Protein AF-0000000083313911 (afdb_homodimer)

Organism: NCBI:txid1204385

InterPro domains:
  IPR011063 tRNA(Ile)-lysidine/2-thiocytidine synthase, N-terminal [PF01171] (35-231)
  IPR012094 tRNA(Ile)-lysidine synthase [MF_01161] (22-345)
  IPR012094 tRNA(Ile)-lysidine synthase [PTHR43033] (24-302)
  IPR012795 tRNA(Ile)-lysidine synthase, N-terminal [TIGR02432] (35-234)
  IPR012795 tRNA(Ile)-lysidine synthase, N-terminal [cd01992] (34-234)
  IPR012796 Lysidine-tRNA(Ile) synthetase, C-terminal [PF11734] (441-512)
  IPR012796 Lysidine-tRNA(Ile) synthetase, C-terminal [SM00977] (435-512)
  IPR012796 Lysidine-tRNA(Ile) synthetase, C-terminal [TIGR02433] (443-479)
  IPR014729 Rossmann-like alpha/beta/alpha sandwich fold [G3DSA:3.40.50.620] (19-241)
  IPR015262 tRNA(Ile)-lysidine synthase, substrate-binding domain [PF09179] (284-336)

pLDDT: mean 88.14, std 10.09, range [43.25, 98.44]

Nearest PDB structures (foldseek):
  3a2k-assembly2_B  TM=6.409E-01  e=1.489E-32  Geobacillus kaustophilus
  2e89-assembly2_C  TM=8.803E-01  e=3.830E-22  Aquifex aeolicus
  1ni5-assembly1_A-2  TM=6.497E-01  e=3.803E-25  Escherichia coli
  6scy-assembly1_A  TM=7.761E-01  e=9.875E-11  Methanococcus maripaludis S2
  6scy-assembly1_B  TM=7.491E-01  e=1.659E-10  Methanococcus maripaludis S2

Solvent-accessible surface area (backbone atoms only — not comparable to full-atom values): 55557 Å² total; per-residue (Å²): 124,85,82,64,55,79,49,33,41,64,51,52,51,49,40,53,49,42,41,71,73,63,50,62,62,70,79,52,53,100,82,37,39,56,34,30,31,48,35,74,29,29,57,51,22,45,44,43,54,51,55,50,59,75,41,16,73,83,56,35,47,45,62,32,39,34,34,73,34,71,60,81,48,90,66,36,61,58,36,54,51,49,43,50,50,53,30,54,76,70,70,34,56,71,47,75,49,74,49,54,71,70,76,61,58,86,49,94,73,39,61,70,54,47,53,50,51,52,46,42,45,51,51,49,52,51,23,55,70,71,32,57,90,94,54,71,24,28,38,36,42,45,48,24,17,54,52,34,24,50,41,24,51,54,27,45,65,70,40,37,53,56,60,45,34,13,39,70,66,54,61,41,70,43,68,81,59,68,70,81,51,85,85,55,80,66,40,33,31,25,25,66,36,41,84,38,48,64,67,48,51,51,35,27,30,60,60,71,66,55,82,60,47,84,65,76,70,69,70,42,60,88,39,67,67,33,35,39,62,71,48,49,48,57,56,47,31,75,78,26,80,58,36,48,64,30,38,30,50,32,16,50,54,31,33,45,44,31,53,54,49,50,54,51,19,50,52,50,36,62,71,33,46,74,45,80,39,84,59,42,32,41,26,32,34,37,63,64,45,70,71,43,57,69,55,51,40,51,39,26,53,52,51,50,39,47,55,40,64,47,65,65,88,72,58,44,69,63,56,55,48,49,54,51,53,47,44,73,74,46,69,57,59,44,68,77,38,86,66,51,97,63,30,22,36,31,35,40,46,62,49,100,88,40,70,30,30,34,16,40,19,31,68,77,44,68,67,58,86,66,95,55,82,59,46,49,54,65,48,48,72,73,56,45,58,42,74,48,47,79,65,35,69,36,78,48,79,87,46,29,30,38,37,28,43,71,44,51,49,88,69,58,58,91,60,73,79,53,80,84,53,50,50,49,47,72,32,20,37,86,67,50,86,43,44,23,42,32,48,66,57,92,85,42,53,34,22,43,58,90,55,83,61,46,72,41,44,50,69,59,48,36,58,73,67,65,52,57,74,85,50,49,66,23,32,47,26,34,24,31,55,88,75,69,36,55,44,29,42,66,56,76,44,44,20,42,82,30,45,75,54,96,80,46,58,38,31,29,37,38,35,65,42,78,50,130,124,86,84,63,54,78,49,33,42,63,51,52,51,48,40,53,50,42,39,71,74,64,51,63,64,70,79,54,51,100,83,37,41,54,35,29,32,48,37,72,29,29,57,52,22,46,43,44,54,51,55,48,58,75,42,18,75,83,56,35,45,47,63,33,38,35,33,73,34,72,60,82,47,91,65,37,62,57,36,53,52,50,43,49,50,54,28,54,74,70,70,34,58,70,46,74,50,75,47,54,73,70,76,61,57,86,49,94,73,38,64,68,55,48,50,50,50,52,47,41,46,51,52,50,52,50,24,56,70,70,34,57,88,96,53,70,24,30,37,36,40,47,49,24,18,55,52,34,25,49,43,24,50,52,26,44,63,71,41,38,53,56,60,45,34,12,39,71,65,55,61,42,68,43,68,80,58,68,69,81,49,85,86,54,80,64,42,33,31,25,26,69,37,41,84,38,47,67,68,47,51,51,36,28,32,59,61,71,68,56,83,63,47,82,64,77,71,70,73,43,61,87,38,67,66,33,37,39,62,71,48,47,48,58,56,46,30,76,77,28,79,58,37,48,62,31,38,30,49,32,16,50,53,30,33,45,44,31,53,53,48,48,54,51,18,51,52,49,36,62,72,35,46,75,44,80,39,86,58,42,33,40,26,32,35,37,62,63,45,70,70,44,57,69,55,50,41,51,38,25,53,51,52,49,38,48,58,41,65,46,64,66,89,74,58,46,71,64,57,54,48,48,52,51,54,47,45,73,74,45,70,57,59,44,69,76,37,85,69,51,97,62,29,22,36,33,36,39,46,62,49,99,88,39,70,29,32,34,17,42,18,34,67,78,48,68,68,57,87,67,93,55,85,59,46,50,55,66,47,48,72,74,58,47,59,43,76,48,46,78,64,37,69,36,77,48,76,87,46,30,31,40,37,27,43,70,44,52,48,86,69,56,58,90,60,72,78,53,82,84,53,50,51,48,47,71,32,20,36,88,67,52,90,44,45,23,41,31,47,66,58,93,84,41,51,35,21,43,58,91,55,83,60,46,72,42,45,52,70,59,50,36,59,74,68,65,54,56,74,85,51,48,68,23,32,46,26,34,23,31,57,89,74,67,36,54,44,27,42,66,56,74,45,44,20,43,82,30,46,74,55,96,83,48,57,38,31,29,37,41,34,63,42,79,50,130

Radius of gyration: 39.08 Å; Cα contacts (8 Å, |Δi|>4): 1798; chains: 2; bounding box: 80×120×104 Å

Structure (mmCIF, N/CA/C/O backbone):
data_AF-0000000083313911-model_v1
#
loop_
_entity.id
_entity.type
_entity.pdbx_description
1 polymer 'tRNA(Ile)-lysidine synthase'
#
loop_
_atom_site.group_PDB
_atom_site.id
_atom_site.type_symbol
_atom_site.label_atom_id
_atom_site.label_alt_id
_atom_site.label_comp_id
_atom_site.label_asym_id
_atom_site.label_entity_id
_atom_site.label_seq_id
_atom_site.pdbx_PDB_ins_code
_atom_site.Cartn_x
_atom_site.Cartn_y
_atom_site.Cartn_z
_atom_site.occupancy
_atom_site.B_iso_or_equiv
_atom_site.auth_seq_id
_atom_site.auth_comp_id
_atom_site.auth_asym_id
_atom_site.auth_atom_id
_atom_site.pdbx_PDB_model_num
ATOM 1 N N . MET A 1 1 ? 41.875 -0.382 -4.109 1 43.34 1 MET A N 1
ATOM 2 C CA . MET A 1 1 ? 40.562 -0.05 -4.699 1 43.34 1 MET A CA 1
ATOM 3 C C . MET A 1 1 ? 40.719 0.428 -6.137 1 43.34 1 MET A C 1
ATOM 5 O O . MET A 1 1 ? 41.5 1.35 -6.406 1 43.34 1 MET A O 1
ATOM 9 N N . ALA A 1 2 ? 40.531 -0.496 -6.988 1 53.94 2 ALA A N 1
ATOM 10 C CA . ALA A 1 2 ? 40.844 -0.198 -8.391 1 53.94 2 ALA A CA 1
ATOM 11 C C . ALA A 1 2 ? 40.406 1.225 -8.742 1 53.94 2 ALA A C 1
ATOM 13 O O . ALA A 1 2 ? 39.375 1.698 -8.305 1 53.94 2 ALA A O 1
ATOM 14 N N . THR A 1 3 ? 41.188 1.995 -9.086 1 76.62 3 THR A N 1
ATOM 15 C CA . THR A 1 3 ? 40.969 3.352 -9.562 1 76.62 3 THR A CA 1
ATOM 16 C C . THR A 1 3 ? 40.094 3.334 -10.828 1 76.62 3 THR A C 1
ATOM 18 O O . THR A 1 3 ? 40.531 2.803 -11.859 1 76.62 3 THR A O 1
ATOM 21 N N . TRP A 1 4 ? 38.844 3.443 -10.773 1 84.62 4 TRP A N 1
ATOM 22 C CA . TRP A 1 4 ? 37.938 3.439 -11.922 1 84.62 4 TRP A CA 1
ATOM 23 C C . TRP A 1 4 ? 37.969 4.797 -12.625 1 84.62 4 TRP A C 1
ATOM 25 O O . TRP A 1 4 ? 38.125 5.832 -11.977 1 84.62 4 TRP A O 1
ATOM 35 N N . PRO A 1 5 ? 37.906 4.766 -13.914 1 90.56 5 PRO A N 1
ATOM 36 C CA . PRO A 1 5 ? 37.781 6.039 -14.633 1 90.56 5 PRO A CA 1
ATOM 37 C C . PRO A 1 5 ? 36.562 6.863 -14.18 1 90.56 5 PRO A C 1
ATOM 39 O O . PRO A 1 5 ? 35.594 6.305 -13.695 1 90.56 5 PRO A O 1
ATOM 42 N N . PRO A 1 6 ? 36.688 8.141 -14.312 1 88.38 6 PRO A N 1
ATOM 43 C CA . PRO A 1 6 ? 35.656 9.047 -13.812 1 88.38 6 PRO A CA 1
ATOM 44 C C . PRO A 1 6 ? 34.25 8.703 -14.352 1 88.38 6 PRO A C 1
ATOM 46 O O . PRO A 1 6 ? 33.281 8.766 -13.609 1 88.38 6 PRO A O 1
ATOM 49 N N . GLY A 1 7 ? 34.188 8.281 -15.625 1 88.88 7 GLY A N 1
ATOM 50 C CA . GLY A 1 7 ? 32.906 7.973 -16.234 1 88.88 7 GLY A CA 1
ATOM 51 C C . GLY A 1 7 ? 32.281 6.703 -15.695 1 88.88 7 GLY A C 1
ATOM 52 O O . GLY A 1 7 ? 31.062 6.496 -15.828 1 88.88 7 GLY A O 1
ATOM 53 N N . ALA A 1 8 ? 33.062 5.914 -14.977 1 92.38 8 ALA A N 1
ATOM 54 C CA . ALA A 1 8 ? 32.562 4.621 -14.492 1 92.38 8 ALA A CA 1
ATOM 55 C C . ALA A 1 8 ? 32.25 4.676 -13.008 1 92.38 8 ALA A C 1
ATOM 57 O O . ALA A 1 8 ? 31.531 3.809 -12.492 1 92.38 8 ALA A O 1
ATOM 58 N N . ARG A 1 9 ? 32.625 5.711 -12.344 1 92.81 9 ARG A N 1
ATOM 59 C CA . ARG A 1 9 ? 32.562 5.781 -10.891 1 92.81 9 ARG A CA 1
ATOM 60 C C . ARG A 1 9 ? 31.109 5.84 -10.414 1 92.81 9 ARG A C 1
ATOM 62 O O . ARG A 1 9 ? 30.734 5.156 -9.461 1 92.81 9 ARG A O 1
ATOM 69 N N . PRO A 1 10 ? 30.297 6.605 -11.156 1 93.25 10 PRO A N 1
ATOM 70 C CA . PRO A 1 10 ? 28.922 6.688 -10.664 1 93.25 10 PRO A CA 1
ATOM 71 C C . PRO A 1 10 ? 28.203 5.344 -10.711 1 93.25 10 PRO A C 1
ATOM 73 O O . PRO A 1 10 ? 27.453 5.004 -9.781 1 93.25 10 PRO A O 1
ATOM 76 N N . LEU A 1 11 ? 28.391 4.645 -11.727 1 95.94 11 LEU A N 1
ATOM 77 C CA . LEU A 1 11 ? 27.719 3.354 -11.859 1 95.94 11 LEU A CA 1
ATOM 78 C C . LEU A 1 11 ? 28.234 2.369 -10.812 1 95.94 11 LEU A C 1
ATOM 80 O O . LEU A 1 11 ? 27.453 1.643 -10.195 1 95.94 11 LEU A O 1
ATOM 84 N N . ILE A 1 12 ? 29.516 2.322 -10.57 1 95.31 12 ILE A N 1
ATOM 85 C CA . ILE A 1 12 ? 30.094 1.415 -9.586 1 95.31 12 ILE A CA 1
ATOM 86 C C . ILE A 1 12 ? 29.609 1.777 -8.188 1 95.31 12 ILE A C 1
ATOM 88 O O . ILE A 1 12 ? 29.281 0.895 -7.391 1 95.31 12 ILE A O 1
ATOM 92 N N . ALA A 1 13 ? 29.547 3.074 -7.977 1 93.94 13 ALA A N 1
ATOM 93 C CA . ALA A 1 13 ? 29.016 3.533 -6.691 1 93.94 13 ALA A CA 1
ATOM 94 C C . ALA A 1 13 ? 27.578 3.082 -6.488 1 93.94 13 ALA A C 1
ATOM 96 O O . ALA A 1 13 ? 27.203 2.666 -5.395 1 93.94 13 ALA A O 1
ATOM 97 N N . ALA A 1 14 ? 26.812 3.213 -7.531 1 94.38 14 ALA A N 1
ATOM 98 C CA . ALA A 1 14 ? 25.422 2.791 -7.469 1 94.38 14 ALA A CA 1
ATOM 99 C C . ALA A 1 14 ? 25.312 1.287 -7.227 1 94.38 14 ALA A C 1
ATOM 101 O O . ALA A 1 14 ? 24.422 0.831 -6.508 1 94.38 14 ALA A O 1
ATOM 102 N N . LEU A 1 15 ? 26.156 0.571 -7.832 1 94.88 15 LEU A N 1
ATOM 103 C CA . LEU A 1 15 ? 26.203 -0.877 -7.656 1 94.88 15 LEU A CA 1
ATOM 104 C C . LEU A 1 15 ? 26.531 -1.244 -6.215 1 94.88 15 LEU A C 1
ATOM 106 O O . LEU A 1 15 ? 25.906 -2.133 -5.637 1 94.88 15 LEU A O 1
ATOM 110 N N . MET A 1 16 ? 27.453 -0.564 -5.668 1 93.19 16 MET A N 1
ATOM 111 C CA . MET A 1 16 ? 27.859 -0.804 -4.285 1 93.19 16 MET A CA 1
ATOM 112 C C . MET A 1 16 ? 26.719 -0.462 -3.324 1 93.19 16 MET A C 1
ATOM 114 O O . MET A 1 16 ? 26.469 -1.2 -2.371 1 93.19 16 MET A O 1
ATOM 118 N N . ASP A 1 17 ? 26.125 0.621 -3.627 1 90.5 17 ASP A N 1
ATOM 119 C CA . ASP A 1 17 ? 24.984 1.036 -2.805 1 90.5 17 ASP A CA 1
ATOM 120 C C . ASP A 1 17 ? 23.859 0.007 -2.861 1 90.5 17 ASP A C 1
ATOM 122 O O . ASP A 1 17 ? 23.25 -0.309 -1.838 1 90.5 17 ASP A O 1
ATOM 126 N N . ALA A 1 18 ? 23.578 -0.503 -4.012 1 92.44 18 ALA A N 1
ATOM 127 C CA . ALA A 1 18 ? 22.531 -1.498 -4.188 1 92.44 18 ALA A CA 1
ATOM 128 C C . ALA A 1 18 ? 22.844 -2.775 -3.416 1 92.44 18 ALA A C 1
ATOM 130 O O . ALA A 1 18 ? 21.953 -3.381 -2.816 1 92.44 18 ALA A O 1
ATOM 131 N N . GLN A 1 19 ? 24.109 -3.215 -3.443 1 92.31 19 GLN A N 1
ATOM 132 C CA . GLN A 1 19 ? 24.531 -4.395 -2.695 1 92.31 19 GLN A CA 1
ATOM 133 C C . GLN A 1 19 ? 24.312 -4.203 -1.196 1 92.31 19 GLN A C 1
ATOM 135 O O . GLN A 1 19 ? 23.844 -5.109 -0.51 1 92.31 19 GLN A O 1
ATOM 140 N N . THR A 1 20 ? 24.594 -3.059 -0.752 1 85.31 20 THR A N 1
ATOM 141 C CA . THR A 1 20 ? 24.484 -2.758 0.67 1 85.31 20 THR A CA 1
ATOM 142 C C . THR A 1 20 ? 23.016 -2.693 1.087 1 85.31 20 THR A C 1
ATOM 144 O O . THR A 1 20 ? 22.625 -3.24 2.125 1 85.31 20 THR A O 1
ATOM 147 N N . ARG A 1 21 ? 22.234 -2.135 0.284 1 82 21 ARG A N 1
ATOM 148 C CA . ARG A 1 21 ? 20.859 -1.842 0.643 1 82 21 ARG A CA 1
ATOM 149 C C . ARG A 1 21 ? 19.969 -3.064 0.447 1 82 21 ARG A C 1
ATOM 151 O O . ARG A 1 21 ? 19.031 -3.289 1.216 1 82 21 ARG A O 1
ATOM 158 N N . PHE A 1 22 ? 20.266 -3.822 -0.617 1 86.69 22 PHE A N 1
ATOM 159 C CA . PHE A 1 22 ? 19.297 -4.848 -0.994 1 86.69 22 PHE A CA 1
ATOM 160 C C . PHE A 1 22 ? 19.922 -6.238 -0.891 1 86.69 22 PHE A C 1
ATOM 162 O O . PHE A 1 22 ? 19.234 -7.238 -1.117 1 86.69 22 PHE A O 1
ATOM 169 N N . GLN A 1 23 ? 21.156 -6.363 -0.536 1 87.19 23 GLN A N 1
ATOM 170 C CA . GLN A 1 23 ? 21.828 -7.652 -0.415 1 87.19 23 GLN A CA 1
ATOM 171 C C . GLN A 1 23 ? 21.625 -8.5 -1.668 1 87.19 23 GLN A C 1
ATOM 173 O O . GLN A 1 23 ? 21.141 -9.633 -1.587 1 87.19 23 GLN A O 1
ATOM 178 N N . LEU A 1 24 ? 22.031 -8.023 -2.744 1 91.56 24 LEU A N 1
ATOM 179 C CA . LEU A 1 24 ? 21.859 -8.633 -4.055 1 91.56 24 LEU A CA 1
ATOM 180 C C . LEU A 1 24 ? 22.469 -10.031 -4.082 1 91.56 24 LEU A C 1
ATOM 182 O O . LEU A 1 24 ? 21.844 -10.977 -4.586 1 91.56 24 LEU A O 1
ATOM 186 N N . PHE A 1 25 ? 23.656 -10.07 -3.525 1 90.75 25 PHE A N 1
ATOM 187 C CA . PHE A 1 25 ? 24.391 -11.328 -3.48 1 90.75 25 PHE A CA 1
ATOM 188 C C . PHE A 1 25 ? 24.719 -11.719 -2.041 1 90.75 25 PHE A C 1
ATOM 190 O O . PHE A 1 25 ? 25.172 -10.883 -1.255 1 90.75 25 PHE A O 1
ATOM 197 N N . PRO A 1 26 ? 24.266 -12.891 -1.688 1 76.81 26 PRO A N 1
ATOM 198 C CA . PRO A 1 26 ? 24.516 -13.297 -0.306 1 76.81 26 PRO A CA 1
ATOM 199 C C . PRO A 1 26 ? 26 -13.227 0.068 1 76.81 26 PRO A C 1
ATOM 201 O O . PRO A 1 26 ? 26.859 -13.32 -0.805 1 76.81 26 PRO A O 1
ATOM 204 N N . ALA A 1 27 ? 26.188 -12.727 1.389 1 65.56 27 ALA A N 1
ATOM 205 C CA . ALA A 1 27 ? 27.547 -12.625 1.923 1 65.56 27 ALA A CA 1
ATOM 206 C C . ALA A 1 27 ? 28.297 -13.945 1.789 1 65.56 27 ALA A C 1
ATOM 208 O O . ALA A 1 27 ? 27.688 -15.016 1.864 1 65.56 27 ALA A O 1
ATOM 209 N N . ALA A 1 28 ? 29.328 -13.898 1.095 1 56.28 28 ALA A N 1
ATOM 210 C CA . ALA A 1 28 ? 30.234 -14.984 0.706 1 56.28 28 ALA A CA 1
ATOM 211 C C . ALA A 1 28 ? 30.406 -15.984 1.842 1 56.28 28 ALA A C 1
ATOM 213 O O . ALA A 1 28 ? 30.641 -15.602 2.99 1 56.28 28 ALA A O 1
ATOM 214 N N . THR A 1 29 ? 29.781 -17.125 1.713 1 58.31 29 THR A N 1
ATOM 215 C CA . THR A 1 29 ? 30.391 -18.25 2.41 1 58.31 29 THR A CA 1
ATOM 216 C C . THR A 1 29 ? 31.859 -18.422 1.99 1 58.31 29 THR A C 1
ATOM 218 O O . THR A 1 29 ? 32.312 -17.75 1.069 1 58.31 29 THR A O 1
ATOM 221 N N . SER A 1 30 ? 32.594 -19.062 2.709 1 63.84 30 SER A N 1
ATOM 222 C CA . SER A 1 30 ? 34 -19.359 2.422 1 63.84 30 SER A CA 1
ATOM 223 C C . SER A 1 30 ? 34.188 -19.719 0.954 1 63.84 30 SER A C 1
ATOM 225 O O . SER A 1 30 ? 35.25 -19.469 0.386 1 63.84 30 SER A O 1
ATOM 227 N N . ALA A 1 31 ? 33.125 -20.141 0.272 1 72.69 31 ALA A N 1
ATOM 228 C CA . ALA A 1 31 ? 33.312 -20.656 -1.079 1 72.69 31 ALA A CA 1
ATOM 229 C C . ALA A 1 31 ? 32.875 -19.641 -2.127 1 72.69 31 ALA A C 1
ATOM 231 O O . ALA A 1 31 ? 33.062 -19.844 -3.324 1 72.69 31 ALA A O 1
ATOM 232 N N . GLY A 1 32 ? 32.406 -18.5 -1.778 1 86.62 32 GLY A N 1
ATOM 233 C CA . GLY A 1 32 ? 31.969 -17.5 -2.729 1 86.62 32 GLY A CA 1
ATOM 234 C C . GLY A 1 32 ? 30.594 -17.781 -3.291 1 86.62 32 GLY A C 1
ATOM 235 O O . GLY A 1 32 ? 29.938 -18.75 -2.891 1 86.62 32 GLY A O 1
ATOM 236 N N . THR A 1 33 ? 30.078 -16.953 -4.195 1 91.75 33 THR A N 1
ATOM 237 C CA . THR A 1 33 ? 28.75 -17.094 -4.789 1 91.75 33 THR A CA 1
ATOM 238 C C . THR A 1 33 ? 28.859 -17.219 -6.305 1 91.75 33 THR A C 1
ATOM 240 O O . THR A 1 33 ? 29.484 -16.391 -6.961 1 91.75 33 THR A O 1
ATOM 243 N N . THR A 1 34 ? 28.297 -18.297 -6.828 1 94.31 34 THR A N 1
ATOM 244 C CA . THR A 1 34 ? 28.234 -18.469 -8.273 1 94.31 34 THR A CA 1
ATOM 245 C C . THR A 1 34 ? 27.078 -17.656 -8.859 1 94.31 34 THR A C 1
ATOM 247 O O . THR A 1 34 ? 25.938 -17.766 -8.414 1 94.31 34 THR A O 1
ATOM 250 N N . VAL A 1 35 ? 27.438 -16.844 -9.859 1 96.44 35 VAL A N 1
ATOM 251 C CA . VAL A 1 35 ? 26.438 -15.969 -10.453 1 96.44 35 VAL A CA 1
ATOM 252 C C . VAL A 1 35 ? 26.406 -16.172 -11.969 1 96.44 35 VAL A C 1
ATOM 254 O O . VAL A 1 35 ? 27.453 -16.094 -12.625 1 96.44 35 VAL A O 1
ATOM 257 N N . LEU A 1 36 ? 25.234 -16.453 -12.445 1 97.88 36 LEU A N 1
ATOM 258 C CA . LEU A 1 36 ? 25.016 -16.516 -13.891 1 97.88 36 LEU A CA 1
ATOM 259 C C . LEU A 1 36 ? 24.547 -15.164 -14.414 1 97.88 36 LEU A C 1
ATOM 261 O O . LEU A 1 36 ? 23.5 -14.656 -13.992 1 97.88 36 LEU A O 1
ATOM 265 N N . VAL A 1 37 ? 25.266 -14.57 -15.328 1 98.44 37 VAL A N 1
ATOM 266 C CA . VAL A 1 37 ? 24.891 -13.281 -15.891 1 98.44 37 VAL A CA 1
ATOM 267 C C . VAL A 1 37 ? 24.281 -13.477 -17.281 1 98.44 37 VAL A C 1
ATOM 269 O O . VAL A 1 37 ? 24.922 -14.031 -18.172 1 98.44 37 VAL A O 1
ATOM 272 N N . GLY A 1 38 ? 23.016 -13.062 -17.406 1 97.44 38 GLY A N 1
ATOM 273 C CA . GLY A 1 38 ? 22.422 -13.062 -18.734 1 97.44 38 GLY A CA 1
ATOM 274 C C . GLY A 1 38 ? 22.922 -11.938 -19.609 1 97.44 38 GLY A C 1
ATOM 275 O O . GLY A 1 38 ? 22.75 -10.758 -19.281 1 97.44 38 GLY A O 1
ATOM 276 N N . VAL A 1 39 ? 23.516 -12.336 -20.766 1 96.88 39 VAL A N 1
ATOM 277 C CA . VAL A 1 39 ? 24.109 -11.328 -21.641 1 96.88 39 VAL A CA 1
ATOM 278 C C . VAL A 1 39 ? 23.531 -11.461 -23.047 1 96.88 39 VAL A C 1
ATOM 280 O O . VAL A 1 39 ? 23.703 -12.492 -23.703 1 96.88 39 VAL A O 1
ATOM 283 N N . SER A 1 40 ? 22.906 -10.453 -23.5 1 92.5 40 SER A N 1
ATOM 284 C CA . SER A 1 40 ? 22.312 -10.453 -24.844 1 92.5 40 SER A CA 1
ATOM 285 C C . SER A 1 40 ? 23.297 -9.922 -25.875 1 92.5 40 SER A C 1
ATOM 287 O O . SER A 1 40 ? 23.125 -10.156 -27.078 1 92.5 40 SER A O 1
ATOM 289 N N . GLY A 1 41 ? 24.328 -9.227 -25.391 1 93.31 41 GLY A N 1
ATOM 290 C CA . GLY A 1 41 ? 25.25 -8.539 -26.297 1 93.31 41 GLY A CA 1
ATOM 291 C C . GLY A 1 41 ? 24.969 -7.047 -26.406 1 93.31 41 GLY A C 1
ATOM 292 O O . GLY A 1 41 ? 25.812 -6.289 -26.875 1 93.31 41 GLY A O 1
ATOM 293 N N . GLY A 1 42 ? 23.828 -6.68 -25.938 1 94.31 42 GLY A N 1
ATOM 294 C CA . GLY A 1 42 ? 23.484 -5.266 -25.922 1 94.31 42 GLY A CA 1
ATOM 295 C C . GLY A 1 42 ? 24.266 -4.48 -24.875 1 94.31 42 GLY A C 1
ATOM 296 O O . GLY A 1 42 ? 24.906 -5.066 -24 1 94.31 42 GLY A O 1
ATOM 297 N N . GLY A 1 43 ? 24.203 -3.178 -24.969 1 96.06 43 GLY A N 1
ATOM 298 C CA . GLY A 1 43 ? 24.984 -2.293 -24.109 1 96.06 43 GLY A CA 1
ATOM 299 C C . GLY A 1 43 ? 24.703 -2.51 -22.641 1 96.06 43 GLY A C 1
ATOM 300 O O . GLY A 1 43 ? 25.641 -2.508 -21.828 1 96.06 43 GLY A O 1
ATOM 301 N N . ASP A 1 44 ? 23.531 -2.756 -22.266 1 97 44 ASP A N 1
ATOM 302 C CA . ASP A 1 44 ? 23.156 -2.908 -20.859 1 97 44 ASP A CA 1
ATOM 303 C C . ASP A 1 44 ? 23.75 -4.191 -20.281 1 97 44 ASP A C 1
ATOM 305 O O . ASP A 1 44 ? 24.312 -4.176 -19.172 1 97 44 ASP A O 1
ATOM 309 N N . SER A 1 45 ? 23.609 -5.273 -21.016 1 97.56 45 SER A N 1
ATOM 310 C CA . SER A 1 45 ? 24.094 -6.555 -20.516 1 97.56 45 SER A CA 1
ATOM 311 C C . SER A 1 45 ? 25.625 -6.59 -20.484 1 97.56 45 SER A C 1
ATOM 313 O O . SER A 1 45 ? 26.219 -7.168 -19.578 1 97.56 45 SER A O 1
ATOM 315 N N . VAL A 1 46 ? 26.234 -5.965 -21.453 1 98 46 VAL A N 1
ATOM 316 C CA . VAL A 1 46 ? 27.688 -5.879 -21.484 1 98 46 VAL A CA 1
ATOM 317 C C . VAL A 1 46 ? 28.188 -5.066 -20.297 1 98 46 VAL A C 1
ATOM 319 O O . VAL A 1 46 ? 29.172 -5.445 -19.641 1 98 46 VAL A O 1
ATOM 322 N N . CYS A 1 47 ? 27.516 -3.988 -20.094 1 98.12 47 CYS A N 1
ATOM 323 C CA . CYS A 1 47 ? 27.859 -3.141 -18.953 1 98.12 47 CYS A CA 1
ATOM 324 C C . CYS A 1 47 ? 27.75 -3.912 -17.641 1 98.12 47 CYS A C 1
ATOM 326 O O . CYS A 1 47 ? 28.656 -3.861 -16.812 1 98.12 47 CYS A O 1
ATOM 328 N N . LEU A 1 48 ? 26.641 -4.598 -17.469 1 98.38 48 LEU A N 1
ATOM 329 C CA . LEU A 1 48 ? 26.438 -5.363 -16.25 1 98.38 48 LEU A CA 1
ATOM 330 C C . LEU A 1 48 ? 27.547 -6.387 -16.047 1 98.38 48 LEU A C 1
ATOM 332 O O . LEU A 1 48 ? 28.125 -6.488 -14.961 1 98.38 48 LEU A O 1
ATOM 336 N N . LEU A 1 49 ? 27.844 -7.168 -17.094 1 98.25 49 LEU A N 1
ATOM 337 C CA . LEU A 1 49 ? 28.859 -8.211 -17.016 1 98.25 49 LEU A CA 1
ATOM 338 C C . LEU A 1 49 ? 30.203 -7.617 -16.594 1 98.25 49 LEU A C 1
ATOM 340 O O . LEU A 1 49 ? 30.859 -8.133 -15.672 1 98.25 49 LEU A O 1
ATOM 344 N N . HIS A 1 50 ? 30.562 -6.566 -17.234 1 98.19 50 HIS A N 1
ATOM 345 C CA . HIS A 1 50 ? 31.859 -5.957 -16.969 1 98.19 50 HIS A CA 1
ATOM 346 C C . HIS A 1 50 ? 31.922 -5.359 -15.562 1 98.19 50 HIS A C 1
ATOM 348 O O . HIS A 1 50 ? 32.938 -5.488 -14.867 1 98.19 50 HIS A O 1
ATOM 354 N N . ALA A 1 51 ? 30.875 -4.672 -15.195 1 97.81 51 ALA A N 1
ATOM 355 C CA . ALA A 1 51 ? 30.812 -4.055 -13.875 1 97.81 51 ALA A CA 1
ATOM 356 C C . ALA A 1 51 ? 30.922 -5.105 -12.773 1 97.81 51 ALA A C 1
ATOM 358 O O . ALA A 1 51 ? 31.625 -4.91 -11.781 1 97.81 51 ALA A O 1
ATOM 359 N N . LEU A 1 52 ? 30.172 -6.195 -12.961 1 97.44 52 LEU A N 1
ATOM 360 C CA . LEU A 1 52 ? 30.234 -7.266 -11.977 1 97.44 52 LEU A CA 1
ATOM 361 C C . LEU A 1 52 ? 31.625 -7.887 -11.938 1 97.44 52 LEU A C 1
ATOM 363 O O . LEU A 1 52 ? 32.094 -8.297 -10.875 1 97.44 52 LEU A O 1
ATOM 367 N N . HIS A 1 53 ? 32.219 -7.992 -13.062 1 97.38 53 HIS A N 1
ATOM 368 C CA . HIS A 1 53 ? 33.562 -8.516 -13.133 1 97.38 53 HIS A CA 1
ATOM 369 C C . HIS A 1 53 ? 34.531 -7.637 -12.344 1 97.38 53 HIS A C 1
ATOM 371 O O . HIS A 1 53 ? 35.469 -8.141 -11.711 1 97.38 53 HIS A O 1
ATOM 377 N N . GLN A 1 54 ? 34.344 -6.316 -12.43 1 95.44 54 GLN A N 1
ATOM 378 C CA . GLN A 1 54 ? 35.219 -5.367 -11.727 1 95.44 54 GLN A CA 1
ATOM 379 C C . GLN A 1 54 ? 35.125 -5.57 -10.219 1 95.44 54 GLN A C 1
ATOM 381 O O . GLN A 1 54 ? 36.094 -5.312 -9.492 1 95.44 54 GLN A O 1
ATOM 386 N N . VAL A 1 55 ? 34 -6.055 -9.766 1 93.5 55 VAL A N 1
ATOM 387 C CA . VAL A 1 55 ? 33.812 -6.137 -8.32 1 93.5 55 VAL A CA 1
ATOM 388 C C . VAL A 1 55 ? 33.75 -7.598 -7.887 1 93.5 55 VAL A C 1
ATOM 390 O O . VAL A 1 55 ? 33.469 -7.902 -6.727 1 93.5 55 VAL A O 1
ATOM 393 N N . ALA A 1 56 ? 34 -8.516 -8.703 1 94.06 56 ALA A N 1
ATOM 394 C CA . ALA A 1 56 ? 33.875 -9.953 -8.445 1 94.06 56 ALA A CA 1
ATOM 395 C C . ALA A 1 56 ? 34.75 -10.391 -7.281 1 94.06 56 ALA A C 1
ATOM 397 O O . ALA A 1 56 ? 34.312 -11.164 -6.426 1 94.06 56 ALA A O 1
ATOM 398 N N . ASP A 1 57 ? 35.938 -9.883 -7.246 1 91.38 57 ASP A N 1
ATOM 399 C CA . ASP A 1 57 ? 36.875 -10.258 -6.184 1 91.38 57 ASP A CA 1
ATOM 400 C C . ASP A 1 57 ? 36.438 -9.711 -4.836 1 91.38 57 ASP A C 1
ATOM 402 O O . ASP A 1 57 ? 36.469 -10.414 -3.822 1 91.38 57 ASP A O 1
ATOM 406 N N . LEU A 1 58 ? 36 -8.516 -4.91 1 88.88 58 LEU A N 1
ATOM 407 C CA . LEU A 1 58 ? 35.562 -7.859 -3.686 1 88.88 58 LEU A CA 1
ATOM 408 C C . LEU A 1 58 ? 34.375 -8.594 -3.08 1 88.88 58 LEU A C 1
ATOM 410 O O . LEU A 1 58 ? 34.281 -8.711 -1.856 1 88.88 58 LEU A O 1
ATOM 414 N N . TRP A 1 59 ? 33.531 -9.109 -3.93 1 91.06 59 TRP A N 1
ATOM 415 C CA . TRP A 1 59 ? 32.281 -9.727 -3.459 1 91.06 59 TRP A CA 1
ATOM 416 C C . TRP A 1 59 ? 32.375 -11.25 -3.514 1 91.06 59 TRP A C 1
ATOM 418 O O . TRP A 1 59 ? 31.422 -11.953 -3.217 1 91.06 59 TRP A O 1
ATOM 428 N N . GLN A 1 60 ? 33.562 -11.766 -3.922 1 91.06 60 GLN A N 1
ATOM 429 C CA . GLN A 1 60 ? 33.781 -13.203 -4.043 1 91.06 60 GLN A CA 1
ATOM 430 C C . GLN A 1 60 ? 32.75 -13.859 -4.949 1 91.06 60 GLN A C 1
ATOM 432 O O . GLN A 1 60 ? 32.125 -14.852 -4.562 1 91.06 60 GLN A O 1
ATOM 437 N N . LEU A 1 61 ? 32.656 -13.336 -6.125 1 94.31 61 LEU A N 1
ATOM 438 C CA . LEU A 1 61 ? 31.719 -13.852 -7.109 1 94.31 61 LEU A CA 1
ATOM 439 C C . LEU A 1 61 ? 32.438 -14.703 -8.148 1 94.31 61 LEU A C 1
ATOM 441 O O . LEU A 1 61 ? 33.531 -14.359 -8.594 1 94.31 61 LEU A O 1
ATOM 445 N N . HIS A 1 62 ? 31.828 -15.797 -8.422 1 95.19 62 HIS A N 1
ATOM 446 C CA . HIS A 1 62 ? 32.219 -16.594 -9.578 1 95.19 62 HIS A CA 1
ATOM 447 C C . HIS A 1 62 ? 31.219 -16.422 -10.727 1 95.19 62 HIS A C 1
ATOM 449 O O . HIS A 1 62 ? 30.156 -17.031 -10.734 1 95.19 62 HIS A O 1
ATOM 455 N N . LEU A 1 63 ? 31.672 -15.734 -11.719 1 97.44 63 LEU A N 1
ATOM 456 C CA . LEU A 1 63 ? 30.75 -15.297 -12.766 1 97.44 63 LEU A CA 1
ATOM 457 C C . LEU A 1 63 ? 30.719 -16.297 -13.922 1 97.44 63 LEU A C 1
ATOM 459 O O . LEU A 1 63 ? 31.75 -16.859 -14.289 1 97.44 63 LEU A O 1
ATOM 463 N N . HIS A 1 64 ? 29.547 -16.531 -14.391 1 98.12 64 HIS A N 1
ATOM 464 C CA . HIS A 1 64 ? 29.281 -17.25 -15.633 1 98.12 64 HIS A CA 1
ATOM 465 C C . HIS A 1 64 ? 28.438 -16.406 -16.578 1 98.12 64 HIS A C 1
ATOM 467 O O . HIS A 1 64 ? 27.656 -15.555 -16.141 1 98.12 64 HIS A O 1
ATOM 473 N N . VAL A 1 65 ? 28.641 -16.656 -17.891 1 98.31 65 VAL A N 1
ATOM 474 C CA . VAL A 1 65 ? 27.891 -15.922 -18.891 1 98.31 65 VAL A CA 1
ATOM 475 C C . VAL A 1 65 ? 26.891 -16.859 -19.578 1 98.31 65 VAL A C 1
ATOM 477 O O . VAL A 1 65 ? 27.203 -18 -19.875 1 98.31 65 VAL A O 1
ATOM 480 N N . ALA A 1 66 ? 25.703 -16.391 -19.703 1 97.81 66 ALA A N 1
ATOM 481 C CA . ALA A 1 66 ? 24.703 -17.141 -20.453 1 97.81 66 ALA A CA 1
ATOM 482 C C . ALA A 1 66 ? 24.094 -16.281 -21.562 1 97.81 66 ALA A C 1
ATOM 484 O O . ALA A 1 66 ? 23.781 -15.102 -21.344 1 97.81 66 ALA A O 1
ATOM 485 N N . HIS A 1 67 ? 23.969 -16.844 -22.734 1 95.62 67 HIS A N 1
ATOM 486 C CA . HIS A 1 67 ? 23.406 -16.156 -23.891 1 95.62 67 HIS A CA 1
ATOM 487 C C . HIS A 1 67 ? 22.406 -17.047 -24.625 1 95.62 67 HIS A C 1
ATOM 489 O O . HIS A 1 67 ? 22.734 -18.172 -25 1 95.62 67 HIS A O 1
ATOM 495 N N . LEU A 1 68 ? 21.203 -16.484 -24.75 1 91.56 68 LEU A N 1
ATOM 496 C CA . LEU A 1 68 ? 20.203 -17.188 -25.547 1 91.56 68 LEU A CA 1
ATOM 497 C C . LEU A 1 68 ? 20 -16.531 -26.906 1 91.56 68 LEU A C 1
ATOM 499 O O . LEU A 1 68 ? 19.656 -15.352 -26.984 1 91.56 68 LEU A O 1
ATOM 503 N N . ASP A 1 69 ? 20.188 -17.297 -27.922 1 86.75 69 ASP A N 1
ATOM 504 C CA . ASP A 1 69 ? 19.969 -16.828 -29.281 1 86.75 69 ASP A CA 1
ATOM 505 C C . ASP A 1 69 ? 18.547 -17.141 -29.734 1 86.75 69 ASP A C 1
ATOM 507 O O . ASP A 1 69 ? 18.219 -18.297 -30.016 1 86.75 69 ASP A O 1
ATOM 511 N N . HIS A 1 70 ? 17.766 -16.141 -29.875 1 77.06 70 HIS A N 1
ATOM 512 C CA . HIS A 1 70 ? 16.359 -16.328 -30.203 1 77.06 70 HIS A CA 1
ATOM 513 C C . HIS A 1 70 ? 16.172 -16.625 -31.688 1 77.06 70 HIS A C 1
ATOM 515 O O . HIS A 1 70 ? 15.07 -16.969 -32.125 1 77.06 70 HIS A O 1
ATOM 521 N N . SER A 1 71 ? 17.188 -16.562 -32.438 1 65.38 71 SER A N 1
ATOM 522 C CA . SER A 1 71 ? 17.219 -16.906 -33.844 1 65.38 71 SER A CA 1
ATOM 523 C C . SER A 1 71 ? 16.188 -16.109 -34.625 1 65.38 71 SER A C 1
ATOM 525 O O . SER A 1 71 ? 15.617 -16.594 -35.594 1 65.38 71 SER A O 1
ATOM 527 N N . LEU A 1 72 ? 15.812 -15.039 -34.062 1 62.53 72 LEU A N 1
ATOM 528 C CA . LEU A 1 72 ? 14.734 -14.281 -34.688 1 62.53 72 LEU A CA 1
ATOM 529 C C . LEU A 1 72 ? 15.258 -13.5 -35.906 1 62.53 72 LEU A C 1
ATOM 531 O O . LEU A 1 72 ? 14.492 -13.18 -36.812 1 62.53 72 LEU A O 1
ATOM 535 N N . ARG A 1 73 ? 16.578 -13.188 -35.906 1 63.97 73 ARG A N 1
ATOM 536 C CA . ARG A 1 73 ? 17.188 -12.422 -36.969 1 63.97 73 ARG A CA 1
ATOM 537 C C . ARG A 1 73 ? 18.422 -13.125 -37.531 1 63.97 73 ARG A C 1
ATOM 539 O O . ARG A 1 73 ? 19.062 -13.914 -36.844 1 63.97 73 ARG A O 1
ATOM 546 N N . PRO A 1 74 ? 18.594 -12.883 -38.781 1 63.41 74 PRO A N 1
ATOM 547 C CA . PRO A 1 74 ? 19.75 -13.516 -39.406 1 63.41 74 PRO A CA 1
ATOM 548 C C . PRO A 1 74 ? 21.062 -13.141 -38.719 1 63.41 74 PRO A C 1
ATOM 550 O O . PRO A 1 74 ? 22 -13.945 -38.688 1 63.41 74 PRO A O 1
ATOM 553 N N . ASP A 1 75 ? 21.109 -12 -38.125 1 68.62 75 ASP A N 1
ATOM 554 C CA . ASP A 1 75 ? 22.359 -11.531 -37.562 1 68.62 75 ASP A CA 1
ATOM 555 C C . ASP A 1 75 ? 22.5 -12.008 -36.094 1 68.62 75 ASP A C 1
ATOM 557 O O . ASP A 1 75 ? 23.391 -11.562 -35.375 1 68.62 75 ASP A O 1
ATOM 561 N N . SER A 1 76 ? 21.688 -12.938 -35.75 1 76.88 76 SER A N 1
ATOM 562 C CA . SER A 1 76 ? 21.703 -13.406 -34.344 1 76.88 76 SER A CA 1
ATOM 563 C C . SER A 1 76 ? 22.969 -14.227 -34.062 1 76.88 76 SER A C 1
ATOM 565 O O . SER A 1 76 ? 23.453 -14.25 -32.938 1 76.88 76 SER A O 1
ATOM 567 N N . ALA A 1 77 ? 23.516 -14.805 -34.969 1 81.56 77 ALA A N 1
ATOM 568 C CA . ALA A 1 77 ? 24.75 -15.578 -34.781 1 81.56 77 ALA A CA 1
ATOM 569 C C . ALA A 1 77 ? 25.922 -14.672 -34.438 1 81.56 77 ALA A C 1
ATOM 571 O O . ALA A 1 77 ? 26.812 -15.07 -33.688 1 81.56 77 ALA A O 1
ATOM 572 N N . GLU A 1 78 ? 25.891 -13.531 -34.969 1 86.62 78 GLU A N 1
ATOM 573 C CA . GLU A 1 78 ? 26.953 -12.562 -34.688 1 86.62 78 GLU A CA 1
ATOM 574 C C . GLU A 1 78 ? 26.891 -12.109 -33.219 1 86.62 78 GLU A C 1
ATOM 576 O O . GLU A 1 78 ? 27.922 -11.859 -32.594 1 86.62 78 GLU A O 1
ATOM 581 N N . ASP A 1 79 ? 25.734 -12.039 -32.781 1 89.62 79 ASP A N 1
ATOM 582 C CA . ASP A 1 79 ? 25.578 -11.664 -31.375 1 89.62 79 ASP A CA 1
ATOM 583 C C . ASP A 1 79 ? 26.156 -12.727 -30.438 1 89.62 79 ASP A C 1
ATOM 585 O O . ASP A 1 79 ? 26.828 -12.406 -29.453 1 89.62 79 ASP A O 1
ATOM 589 N N . ALA A 1 80 ? 25.859 -13.953 -30.75 1 91.06 80 ALA A N 1
ATOM 590 C CA . ALA A 1 80 ? 26.391 -15.062 -29.969 1 91.06 80 ALA A CA 1
ATOM 591 C C . ALA A 1 80 ? 27.906 -15.078 -29.969 1 91.06 80 ALA A C 1
ATOM 593 O O . ALA A 1 80 ? 28.547 -15.312 -28.938 1 91.06 80 ALA A O 1
ATOM 594 N N . ALA A 1 81 ? 28.469 -14.859 -31.141 1 93.12 81 ALA A N 1
ATOM 595 C CA . ALA A 1 81 ? 29.922 -14.828 -31.266 1 93.12 81 ALA A CA 1
ATOM 596 C C . ALA A 1 81 ? 30.531 -13.672 -30.484 1 93.12 81 ALA A C 1
ATOM 598 O O . ALA A 1 81 ? 31.594 -13.805 -29.875 1 93.12 81 ALA A O 1
ATOM 599 N N . PHE A 1 82 ? 29.891 -12.641 -30.578 1 94.88 82 PHE A N 1
ATOM 600 C CA . PHE A 1 82 ? 30.328 -11.461 -29.859 1 94.88 82 PHE A CA 1
ATOM 601 C C . PHE A 1 82 ? 30.359 -11.727 -28.359 1 94.88 82 PHE A C 1
ATOM 603 O O . PHE A 1 82 ? 31.344 -11.43 -27.688 1 94.88 82 PHE A O 1
ATOM 610 N N . VAL A 1 83 ? 29.297 -12.289 -27.844 1 96.25 83 VAL A N 1
ATOM 611 C CA . VAL A 1 83 ? 29.172 -12.555 -26.406 1 96.25 83 VAL A CA 1
ATOM 612 C C . VAL A 1 83 ? 30.219 -13.578 -25.984 1 96.25 83 VAL A C 1
ATOM 614 O O . VAL A 1 83 ? 30.844 -13.438 -24.938 1 96.25 83 VAL A O 1
ATOM 617 N N . ALA A 1 84 ? 30.391 -14.578 -26.766 1 96.06 84 ALA A N 1
ATOM 618 C CA . ALA A 1 84 ? 31.406 -15.578 -26.484 1 96.06 84 ALA A CA 1
ATOM 619 C C . ALA A 1 84 ? 32.812 -14.953 -26.453 1 96.06 84 ALA A C 1
ATOM 621 O O . ALA A 1 84 ? 33.625 -15.305 -25.594 1 96.06 84 ALA A O 1
ATOM 622 N N . GLY A 1 85 ? 33.062 -14.102 -27.406 1 96.69 85 GLY A N 1
ATOM 623 C CA . GLY A 1 85 ? 34.312 -13.391 -27.438 1 96.69 85 GLY A CA 1
ATOM 624 C C . GLY A 1 85 ? 34.562 -12.531 -26.203 1 96.69 85 GLY A C 1
ATOM 625 O O . GLY A 1 85 ? 35.656 -12.484 -25.672 1 96.69 85 GLY A O 1
ATOM 626 N N . LEU A 1 86 ? 33.531 -11.859 -25.828 1 96.56 86 LEU A N 1
ATOM 627 C CA . LEU A 1 86 ? 33.625 -11.031 -24.641 1 96.56 86 LEU A CA 1
ATOM 628 C C . LEU A 1 86 ? 33.906 -11.875 -23.406 1 96.56 86 LEU A C 1
ATOM 630 O O . LEU A 1 86 ? 34.75 -11.5 -22.578 1 96.56 86 LEU A O 1
ATOM 634 N N . ALA A 1 87 ? 33.219 -12.977 -23.234 1 97.62 87 ALA A N 1
ATOM 635 C CA . ALA A 1 87 ? 33.406 -13.883 -22.109 1 97.62 87 ALA A CA 1
ATOM 636 C C . ALA A 1 87 ? 34.844 -14.398 -22.094 1 97.62 87 ALA A C 1
ATOM 638 O O . ALA A 1 87 ? 35.469 -14.469 -21.031 1 97.62 87 ALA A O 1
ATOM 639 N N . ASP A 1 88 ? 35.344 -14.727 -23.203 1 97.31 88 ASP A N 1
ATOM 640 C CA . ASP A 1 88 ? 36.719 -15.234 -23.344 1 97.31 88 ASP A CA 1
ATOM 641 C C . ASP A 1 88 ? 37.719 -14.18 -22.922 1 97.31 88 ASP A C 1
ATOM 643 O O . ASP A 1 88 ? 38.688 -14.492 -22.219 1 97.31 88 ASP A O 1
ATOM 647 N N . GLN A 1 89 ? 37.531 -13.062 -23.328 1 96.94 89 GLN A N 1
ATOM 648 C CA . GLN A 1 89 ? 38.406 -11.953 -22.984 1 96.94 89 GLN A CA 1
ATOM 649 C C . GLN A 1 89 ? 38.469 -11.742 -21.484 1 96.94 89 GLN A C 1
ATOM 651 O O . GLN A 1 89 ? 39.5 -11.344 -20.938 1 96.94 89 GLN A O 1
ATOM 656 N N . LEU A 1 90 ? 37.375 -12.039 -20.828 1 96.94 90 LEU A N 1
ATOM 657 C CA . LEU A 1 90 ? 37.281 -11.828 -19.391 1 96.94 90 LEU A CA 1
ATOM 658 C C . LEU A 1 90 ? 37.625 -13.102 -18.641 1 96.94 90 LEU A C 1
ATOM 660 O O . LEU A 1 90 ? 37.656 -13.109 -17.406 1 96.94 90 LEU A O 1
ATOM 664 N N . GLY A 1 91 ? 37.844 -14.18 -19.344 1 97.31 91 GLY A N 1
ATOM 665 C CA . GLY A 1 91 ? 38.156 -15.445 -18.719 1 97.31 91 GLY A CA 1
ATOM 666 C C . GLY A 1 91 ? 37 -16.109 -18.016 1 97.31 91 GLY A C 1
ATOM 667 O O . GLY A 1 91 ? 37.156 -16.75 -16.984 1 97.31 91 GLY A O 1
ATOM 668 N N . LEU A 1 92 ? 35.844 -15.945 -18.562 1 98.12 92 LEU A N 1
ATOM 669 C CA . LEU A 1 92 ? 34.656 -16.453 -17.906 1 98.12 92 LEU A CA 1
ATOM 670 C C . LEU A 1 92 ? 34.031 -17.578 -18.719 1 98.12 92 LEU A C 1
ATOM 672 O O . LEU A 1 92 ? 34.031 -17.547 -19.953 1 98.12 92 LEU A O 1
ATOM 676 N N . PRO A 1 93 ? 33.469 -18.594 -18.016 1 98 93 PRO A N 1
ATOM 677 C CA . PRO A 1 93 ? 32.719 -19.625 -18.75 1 98 93 PRO A CA 1
ATOM 678 C C . PRO A 1 93 ? 31.469 -19.078 -19.422 1 98 93 PRO A C 1
ATOM 680 O O . PRO A 1 93 ? 30.766 -18.234 -18.844 1 98 93 PRO A O 1
ATOM 683 N N . CYS A 1 94 ? 31.25 -19.562 -20.672 1 97.56 94 CYS A N 1
ATOM 684 C CA . CYS A 1 94 ? 30.109 -19.094 -21.453 1 97.56 94 CYS A CA 1
ATOM 685 C C . CYS A 1 94 ? 29.188 -20.25 -21.844 1 97.56 94 CYS A C 1
ATOM 687 O O . CYS A 1 94 ? 29.656 -21.266 -22.359 1 97.56 94 CYS A O 1
ATOM 689 N N . HIS A 1 95 ? 27.938 -20.031 -21.531 1 97.06 95 HIS A N 1
ATOM 690 C CA . HIS A 1 95 ? 26.891 -21.016 -21.875 1 97.06 95 HIS A CA 1
ATOM 691 C C . HIS A 1 95 ? 25.906 -20.438 -22.891 1 97.06 95 HIS A C 1
ATOM 693 O O . HIS A 1 95 ? 25.25 -19.422 -22.625 1 97.06 95 HIS A O 1
ATOM 699 N N . SER A 1 96 ? 25.797 -21.016 -24.031 1 94.06 96 SER A N 1
ATOM 700 C CA . SER A 1 96 ? 24.922 -20.5 -25.078 1 94.06 96 SER A CA 1
ATOM 701 C C . SER A 1 96 ? 23.969 -21.578 -25.594 1 94.06 96 SER A C 1
ATOM 703 O O . SER A 1 96 ? 24.312 -22.766 -25.578 1 94.06 96 SER A O 1
ATOM 705 N N . ARG A 1 97 ? 22.766 -21.109 -25.938 1 90.94 97 ARG A N 1
ATOM 706 C CA . ARG A 1 97 ? 21.766 -21.984 -26.547 1 90.94 97 ARG A CA 1
ATOM 707 C C . ARG A 1 97 ? 21.047 -21.25 -27.672 1 90.94 97 ARG A C 1
ATOM 709 O O . ARG A 1 97 ? 20.75 -20.062 -27.562 1 90.94 97 ARG A O 1
ATOM 716 N N . ARG A 1 98 ? 20.797 -21.953 -28.781 1 88.19 98 ARG A N 1
ATOM 717 C CA . ARG A 1 98 ? 20.031 -21.406 -29.891 1 88.19 98 ARG A CA 1
ATOM 718 C C . ARG A 1 98 ? 18.625 -21.984 -29.922 1 88.19 98 ARG A C 1
ATOM 720 O O . ARG A 1 98 ? 18.438 -23.188 -29.828 1 88.19 98 ARG A O 1
ATOM 727 N N . LEU A 1 99 ? 17.688 -21.062 -29.938 1 82.38 99 LEU A N 1
ATOM 728 C CA . LEU A 1 99 ? 16.297 -21.516 -29.984 1 82.38 99 LEU A CA 1
ATOM 729 C C . LEU A 1 99 ? 15.898 -21.922 -31.391 1 82.38 99 LEU A C 1
ATOM 731 O O . LEU A 1 99 ? 16.312 -21.281 -32.375 1 82.38 99 LEU A O 1
ATOM 735 N N . SER A 1 100 ? 15.109 -22.984 -31.469 1 77.06 100 SER A N 1
ATOM 736 C CA . SER A 1 100 ? 14.555 -23.375 -32.75 1 77.06 100 SER A CA 1
ATOM 737 C C . SER A 1 100 ? 13.328 -22.531 -33.094 1 77.06 100 SER A C 1
ATOM 739 O O . SER A 1 100 ? 12.625 -22.047 -32.219 1 77.06 100 SER A O 1
ATOM 741 N N . PRO A 1 101 ? 13.133 -22.234 -34.344 1 70.38 101 PRO A N 1
ATOM 742 C CA . PRO A 1 101 ? 11.945 -21.484 -34.75 1 70.38 101 PRO A CA 1
ATOM 743 C C . PRO A 1 101 ? 10.648 -22.078 -34.219 1 70.38 101 PRO A C 1
ATOM 745 O O . PRO A 1 101 ? 9.695 -21.344 -33.938 1 70.38 101 PRO A O 1
ATOM 748 N N . GLN A 1 102 ? 10.633 -23.312 -34.031 1 70 102 GLN A N 1
ATOM 749 C CA . GLN A 1 102 ? 9.438 -24 -33.562 1 70 102 GLN A CA 1
ATOM 750 C C . GLN A 1 102 ? 9.133 -23.625 -32.094 1 70 102 GLN A C 1
ATOM 752 O O . GLN A 1 102 ? 7.965 -23.625 -31.688 1 70 102 GLN A O 1
ATOM 757 N N . GLU A 1 103 ? 10.172 -23.328 -31.406 1 74.06 103 GLU A N 1
ATOM 758 C CA . GLU A 1 103 ? 9.992 -22.984 -30 1 74.06 103 GLU A CA 1
ATOM 759 C C . GLU A 1 103 ? 9.336 -21.625 -29.828 1 74.06 103 GLU A C 1
ATOM 761 O O . GLU A 1 103 ? 8.719 -21.344 -28.797 1 74.06 103 GLU A O 1
ATOM 766 N N . LEU A 1 104 ? 9.555 -20.781 -30.75 1 68.62 104 LEU A N 1
ATOM 767 C CA . LEU A 1 104 ? 9.016 -19.422 -30.656 1 68.62 104 LEU A CA 1
ATOM 768 C C . LEU A 1 104 ? 7.609 -19.359 -31.234 1 68.62 104 LEU A C 1
ATOM 770 O O . LEU A 1 104 ? 6.82 -18.484 -30.859 1 68.62 104 LEU A O 1
ATOM 774 N N . THR A 1 105 ? 7.32 -20.312 -32.219 1 61 105 THR A N 1
ATOM 775 C CA . THR A 1 105 ? 6.062 -20.266 -32.938 1 61 105 THR A CA 1
ATOM 776 C C . THR A 1 105 ? 4.902 -20.719 -32.062 1 61 105 THR A C 1
ATOM 778 O O . THR A 1 105 ? 5.066 -21.625 -31.234 1 61 105 THR A O 1
ATOM 781 N N . HIS A 1 106 ? 3.732 -19.984 -31.938 1 57.56 106 HIS A N 1
ATOM 782 C CA . HIS A 1 106 ? 2.371 -20.359 -31.578 1 57.56 106 HIS A CA 1
ATOM 783 C C . HIS A 1 106 ? 2.137 -20.234 -30.078 1 57.56 106 HIS A C 1
ATOM 785 O O . HIS A 1 106 ? 1.508 -21.109 -29.469 1 57.56 106 HIS A O 1
ATOM 791 N N . ARG A 1 107 ? 2.693 -19.234 -29.531 1 61.62 107 ARG A N 1
ATOM 792 C CA . ARG A 1 107 ? 2.33 -19.25 -28.125 1 61.62 107 ARG A CA 1
ATOM 793 C C . ARG A 1 107 ? 1.3 -18.156 -27.812 1 61.62 107 ARG A C 1
ATOM 795 O O . ARG A 1 107 ? 1.385 -17.047 -28.328 1 61.62 107 ARG A O 1
ATOM 802 N N . PRO A 1 108 ? 0.236 -18.547 -27.219 1 58.94 108 PRO A N 1
ATOM 803 C CA . PRO A 1 108 ? -0.913 -17.688 -26.938 1 58.94 108 PRO A CA 1
ATOM 804 C C . PRO A 1 108 ? -0.512 -16.359 -26.281 1 58.94 108 PRO A C 1
ATOM 806 O O . PRO A 1 108 ? -1.207 -15.352 -26.438 1 58.94 108 PRO A O 1
ATOM 809 N N . GLU A 1 109 ? 0.642 -16.281 -25.734 1 63.31 109 GLU A N 1
ATOM 810 C CA . GLU A 1 109 ? 1.006 -15.078 -24.984 1 63.31 109 GLU A CA 1
ATOM 811 C C . GLU A 1 109 ? 1.687 -14.047 -25.891 1 63.31 109 GLU A C 1
ATOM 813 O O . GLU A 1 109 ? 1.965 -12.93 -25.453 1 63.31 109 GLU A O 1
ATOM 818 N N . GLY A 1 110 ? 1.961 -14.258 -27.125 1 66.94 110 GLY A N 1
ATOM 819 C CA . GLY A 1 110 ? 2.646 -13.367 -28.047 1 66.94 110 GLY A CA 1
ATOM 820 C C . GLY A 1 110 ? 4.145 -13.602 -28.094 1 66.94 110 GLY A C 1
ATOM 821 O O . GLY A 1 110 ? 4.715 -14.203 -27.188 1 66.94 110 GLY A O 1
ATOM 822 N N . PRO A 1 111 ? 4.758 -13.234 -29.078 1 70.12 111 PRO A N 1
ATOM 823 C CA . PRO A 1 111 ? 6.172 -13.547 -29.312 1 70.12 111 PRO A CA 1
ATOM 824 C C . PRO A 1 111 ? 7.09 -12.969 -28.25 1 70.12 111 PRO A C 1
ATOM 826 O O . PRO A 1 111 ? 8.055 -13.617 -27.844 1 70.12 111 PRO A O 1
ATOM 829 N N . GLU A 1 112 ? 6.793 -11.773 -27.75 1 73.44 112 GLU A N 1
ATOM 830 C CA . GLU A 1 112 ? 7.645 -11.133 -26.766 1 73.44 112 GLU A CA 1
ATOM 831 C C . GLU A 1 112 ? 7.59 -11.867 -25.422 1 73.44 112 GLU A C 1
ATOM 833 O O . GLU A 1 112 ? 8.625 -12.133 -24.812 1 73.44 112 GLU A O 1
ATOM 838 N N . ALA A 1 113 ? 6.422 -12.188 -25.047 1 76.31 113 ALA A N 1
ATOM 839 C CA . ALA A 1 113 ? 6.242 -12.906 -23.781 1 76.31 113 ALA A CA 1
ATOM 840 C C . ALA A 1 113 ? 6.828 -14.312 -23.859 1 76.31 113 ALA A C 1
ATOM 842 O O . ALA A 1 113 ? 7.402 -14.812 -22.891 1 76.31 113 ALA A O 1
ATOM 843 N N . ALA A 1 114 ? 6.703 -14.922 -24.984 1 76.62 114 ALA A N 1
ATOM 844 C CA . ALA A 1 114 ? 7.254 -16.25 -25.188 1 76.62 114 ALA A CA 1
ATOM 845 C C . ALA A 1 114 ? 8.781 -16.234 -25.141 1 76.62 114 ALA A C 1
ATOM 847 O O . ALA A 1 114 ? 9.398 -17.109 -24.531 1 76.62 114 ALA A O 1
ATOM 848 N N . ALA A 1 115 ? 9.352 -15.258 -25.797 1 79.38 115 ALA A N 1
ATOM 849 C CA . ALA A 1 115 ? 10.812 -15.117 -25.797 1 79.38 115 ALA A CA 1
ATOM 850 C C . ALA A 1 115 ? 11.344 -14.906 -24.375 1 79.38 115 ALA A C 1
ATOM 852 O O . ALA A 1 115 ? 12.383 -15.461 -24.016 1 79.38 115 ALA A O 1
ATOM 853 N N . ARG A 1 116 ? 10.641 -14.18 -23.656 1 82.88 116 ARG A N 1
ATOM 854 C CA . ARG A 1 116 ? 11.031 -13.914 -22.281 1 82.88 116 ARG A CA 1
ATOM 855 C C . ARG A 1 116 ? 10.953 -15.18 -21.438 1 82.88 116 ARG A C 1
ATOM 857 O O . ARG A 1 116 ? 11.852 -15.469 -20.641 1 82.88 116 ARG A O 1
ATOM 864 N N . ARG A 1 117 ? 9.922 -15.844 -21.609 1 83.75 117 ARG A N 1
ATOM 865 C CA . ARG A 1 117 ? 9.727 -17.078 -20.859 1 83.75 117 ARG A CA 1
ATOM 866 C C . ARG A 1 117 ? 10.836 -18.078 -21.172 1 83.75 117 ARG A C 1
ATOM 868 O O . ARG A 1 117 ? 11.367 -18.719 -20.25 1 83.75 117 ARG A O 1
ATOM 875 N N . LEU A 1 118 ? 11.133 -18.188 -22.422 1 84.62 118 LEU A N 1
ATOM 876 C CA . LEU A 1 118 ? 12.164 -19.141 -22.844 1 84.62 118 LEU A CA 1
ATOM 877 C C . LEU A 1 118 ? 13.531 -18.703 -22.328 1 84.62 118 LEU A C 1
ATOM 879 O O . LEU A 1 118 ? 14.352 -19.547 -21.953 1 84.62 118 LEU A O 1
ATOM 883 N N . ARG A 1 119 ? 13.75 -17.469 -22.344 1 88.88 119 ARG A N 1
ATOM 884 C CA . ARG A 1 119 ? 15.008 -16.953 -21.828 1 88.88 119 ARG A CA 1
ATOM 885 C C . ARG A 1 119 ? 15.172 -17.297 -20.344 1 88.88 119 ARG A C 1
ATOM 887 O O . ARG A 1 119 ? 16.219 -17.781 -19.938 1 88.88 119 ARG A O 1
ATOM 894 N N . TYR A 1 120 ? 14.172 -17.094 -19.594 1 90.44 120 TYR A N 1
ATOM 895 C CA . TYR A 1 120 ? 14.258 -17.312 -18.156 1 90.44 120 TYR A CA 1
ATOM 896 C C . TYR A 1 120 ? 14.344 -18.797 -17.844 1 90.44 120 TYR A C 1
ATOM 898 O O . TYR A 1 120 ? 15.008 -19.203 -16.875 1 90.44 120 TYR A O 1
ATOM 906 N N . ARG A 1 121 ? 13.68 -19.531 -18.625 1 87.5 121 ARG A N 1
ATOM 907 C CA . ARG A 1 121 ? 13.805 -20.984 -18.453 1 87.5 121 ARG A CA 1
ATOM 908 C C . ARG A 1 121 ? 15.242 -21.438 -18.688 1 87.5 121 ARG A C 1
ATOM 910 O O . ARG A 1 121 ? 15.781 -22.234 -17.906 1 87.5 121 ARG A O 1
ATOM 917 N N . PHE A 1 122 ? 15.82 -20.969 -19.75 1 90.44 122 PHE A N 1
ATOM 918 C CA . PHE A 1 122 ? 17.203 -21.297 -20.078 1 90.44 122 PHE A CA 1
ATOM 919 C C . PHE A 1 122 ? 18.141 -20.844 -18.969 1 90.44 122 PHE A C 1
ATOM 921 O O . PHE A 1 122 ? 19 -21.609 -18.516 1 90.44 122 PHE A O 1
ATOM 928 N N . LEU A 1 123 ? 17.953 -19.594 -18.547 1 94.75 123 LEU A N 1
ATOM 929 C CA . LEU A 1 123 ? 18.812 -19.047 -17.484 1 94.75 123 LEU A CA 1
ATOM 930 C C . LEU A 1 123 ? 18.672 -19.875 -16.203 1 94.75 123 LEU A C 1
ATOM 932 O O . LEU A 1 123 ? 19.672 -20.141 -15.531 1 94.75 123 LEU A O 1
ATOM 936 N N . GLY A 1 124 ? 17.453 -20.172 -15.898 1 92.62 124 GLY A N 1
ATOM 937 C CA . GLY A 1 124 ? 17.219 -20.984 -14.719 1 92.62 124 GLY A CA 1
ATOM 938 C C . GLY A 1 124 ? 17.891 -22.344 -14.773 1 92.62 124 GLY A C 1
ATOM 939 O O . GLY A 1 124 ? 18.484 -22.797 -13.789 1 92.62 124 GLY A O 1
ATOM 940 N N . GLU A 1 125 ? 17.844 -22.969 -15.883 1 91.44 125 GLU A N 1
ATOM 941 C CA . GLU A 1 125 ? 18.453 -24.281 -16.094 1 91.44 125 GLU A CA 1
ATOM 942 C C . GLU A 1 125 ? 19.969 -24.219 -15.945 1 91.44 125 GLU A C 1
ATOM 944 O O . GLU A 1 125 ? 20.562 -25.047 -15.266 1 91.44 125 GLU A O 1
ATOM 949 N N . VAL A 1 126 ? 20.531 -23.266 -16.578 1 95 126 VAL A N 1
ATOM 950 C CA . VAL A 1 126 ? 21.984 -23.125 -16.531 1 95 126 VAL A CA 1
ATOM 951 C C . VAL A 1 126 ? 22.422 -22.797 -15.117 1 95 126 VAL A C 1
ATOM 953 O O . VAL A 1 126 ? 23.391 -23.375 -14.609 1 95 126 VAL A O 1
ATOM 956 N N . ALA A 1 127 ? 21.734 -21.906 -14.5 1 95.06 127 ALA A N 1
ATOM 957 C CA . ALA A 1 127 ? 22.094 -21.5 -13.141 1 95.06 127 ALA A CA 1
ATOM 958 C C . ALA A 1 127 ? 22.094 -22.703 -12.195 1 95.06 127 ALA A C 1
ATOM 960 O O . ALA A 1 127 ? 22.984 -22.828 -11.359 1 95.06 127 ALA A O 1
ATOM 961 N N . ARG A 1 128 ? 21.172 -23.562 -12.289 1 91.81 128 ARG A N 1
ATOM 962 C CA . ARG A 1 128 ? 21.078 -24.734 -11.438 1 91.81 128 ARG A CA 1
ATOM 963 C C . ARG A 1 128 ? 22.25 -25.688 -11.703 1 91.81 128 ARG A C 1
ATOM 965 O O . ARG A 1 128 ? 22.766 -26.312 -10.773 1 91.81 128 ARG A O 1
ATOM 972 N N . ALA A 1 129 ? 22.547 -25.781 -12.93 1 92.88 129 ALA A N 1
ATOM 973 C CA . ALA A 1 129 ? 23.578 -26.719 -13.336 1 92.88 129 ALA A CA 1
ATOM 974 C C . ALA A 1 129 ? 24.953 -26.281 -12.828 1 92.88 129 ALA A C 1
ATOM 976 O O . ALA A 1 129 ? 25.781 -27.109 -12.484 1 92.88 129 ALA A O 1
ATOM 977 N N . ILE A 1 130 ? 25.141 -25.031 -12.734 1 94.5 130 ILE A N 1
ATOM 978 C CA . ILE A 1 130 ? 26.484 -24.547 -12.445 1 94.5 130 ILE A CA 1
ATOM 979 C C . ILE A 1 130 ? 26.625 -24.297 -10.945 1 94.5 130 ILE A C 1
ATOM 981 O O . ILE A 1 130 ? 27.734 -24.109 -10.445 1 94.5 130 ILE A O 1
ATOM 985 N N . THR A 1 131 ? 25.578 -24.188 -10.281 1 92.19 131 THR A N 1
ATOM 986 C CA . THR A 1 131 ? 25.625 -23.828 -8.875 1 92.19 131 THR A CA 1
ATOM 987 C C . THR A 1 131 ? 26 -25.016 -8.016 1 92.19 131 THR A C 1
ATOM 989 O O . THR A 1 131 ? 25.391 -26.094 -8.125 1 92.19 131 THR A O 1
ATOM 992 N N . PRO A 1 132 ? 26.938 -24.844 -7.164 1 89.06 132 PRO A N 1
ATOM 993 C CA . PRO A 1 132 ? 27.312 -25.922 -6.25 1 89.06 132 PRO A CA 1
ATOM 994 C C . PRO A 1 132 ? 26.188 -26.297 -5.293 1 89.06 132 PRO A C 1
ATOM 996 O O . PRO A 1 132 ? 25.344 -25.469 -4.977 1 89.06 132 PRO A O 1
ATOM 999 N N . PRO A 1 133 ? 26.266 -27.5 -4.789 1 85.12 133 PRO A N 1
ATOM 1000 C CA . PRO A 1 133 ? 25.25 -27.938 -3.834 1 85.12 133 PRO A CA 1
ATOM 1001 C C . PRO A 1 133 ? 25.219 -27.094 -2.566 1 85.12 133 PRO A C 1
ATOM 1003 O O . PRO A 1 133 ? 26.266 -26.688 -2.064 1 85.12 133 PRO A O 1
ATOM 1006 N N . GLY A 1 134 ? 24.031 -26.734 -2.113 1 78.38 134 GLY A N 1
ATOM 1007 C CA . GLY A 1 134 ? 23.859 -26 -0.874 1 78.38 134 GLY A CA 1
ATOM 1008 C C . GLY A 1 134 ? 23.734 -24.5 -1.085 1 78.38 134 GLY A C 1
ATOM 1009 O O . GLY A 1 134 ? 23.422 -23.766 -0.151 1 78.38 134 GLY A O 1
ATOM 1010 N N . GLN A 1 135 ? 24.125 -24.109 -2.283 1 84.25 135 GLN A N 1
ATOM 1011 C CA . GLN A 1 135 ? 24 -22.688 -2.58 1 84.25 135 GLN A CA 1
ATOM 1012 C C . GLN A 1 135 ? 22.781 -22.406 -3.461 1 84.25 135 GLN A C 1
ATOM 1014 O O . GLN A 1 135 ? 22.391 -23.25 -4.273 1 84.25 135 GLN A O 1
ATOM 1019 N N . PRO A 1 136 ? 22.219 -21.266 -3.25 1 86.75 136 PRO A N 1
ATOM 1020 C CA . PRO A 1 136 ? 21.109 -20.922 -4.141 1 86.75 136 PRO A CA 1
ATOM 1021 C C . PRO A 1 136 ? 21.578 -20.438 -5.512 1 86.75 136 PRO A C 1
ATOM 1023 O O . PRO A 1 136 ? 22.531 -19.656 -5.598 1 86.75 136 PRO A O 1
ATOM 1026 N N . PRO A 1 137 ? 20.984 -20.938 -6.461 1 91.75 137 PRO A N 1
ATOM 1027 C CA . PRO A 1 137 ? 21.328 -20.422 -7.785 1 91.75 137 PRO A CA 1
ATOM 1028 C C . PRO A 1 137 ? 20.938 -18.953 -7.965 1 91.75 137 PRO A C 1
ATOM 1030 O O . PRO A 1 137 ? 19.875 -18.531 -7.512 1 91.75 137 PRO A O 1
ATOM 1033 N N . VAL A 1 138 ? 21.828 -18.172 -8.625 1 94.75 138 VAL A N 1
ATOM 1034 C CA . VAL A 1 138 ? 21.594 -16.734 -8.789 1 94.75 138 VAL A CA 1
ATOM 1035 C C . VAL A 1 138 ? 21.781 -16.344 -10.25 1 94.75 138 VAL A C 1
ATOM 1037 O O . VAL A 1 138 ? 22.766 -16.719 -10.883 1 94.75 138 VAL A O 1
ATOM 1040 N N . VAL A 1 139 ? 20.781 -15.664 -10.773 1 96.69 139 VAL A N 1
ATOM 1041 C CA . VAL A 1 139 ? 20.828 -15.117 -12.125 1 96.69 139 VAL A CA 1
ATOM 1042 C C . VAL A 1 139 ? 20.797 -13.586 -12.062 1 96.69 139 VAL A C 1
ATOM 1044 O O . VAL A 1 139 ? 19.953 -13 -11.383 1 96.69 139 VAL A O 1
ATOM 1047 N N . ALA A 1 140 ? 21.734 -12.93 -12.719 1 97.94 140 ALA A N 1
ATOM 1048 C CA . ALA A 1 140 ? 21.766 -11.469 -12.789 1 97.94 140 ALA A CA 1
ATOM 1049 C C . ALA A 1 140 ? 21.391 -10.984 -14.188 1 97.94 140 ALA A C 1
ATOM 1051 O O . ALA A 1 140 ? 21.891 -11.508 -15.188 1 97.94 140 ALA A O 1
ATOM 1052 N N . VAL A 1 141 ? 20.5 -10.062 -14.242 1 97.69 141 VAL A N 1
ATOM 1053 C CA . VAL A 1 141 ? 20.109 -9.469 -15.523 1 97.69 141 VAL A CA 1
ATOM 1054 C C . VAL A 1 141 ? 20.281 -7.957 -15.469 1 97.69 141 VAL A C 1
ATOM 1056 O O . VAL A 1 141 ? 20.453 -7.383 -14.391 1 97.69 141 VAL A O 1
ATOM 1059 N N . ALA A 1 142 ? 20.219 -7.309 -16.656 1 98 142 ALA A N 1
ATOM 1060 C CA . ALA A 1 142 ? 20.703 -5.934 -16.734 1 98 142 ALA A CA 1
ATOM 1061 C C . ALA A 1 142 ? 19.547 -4.949 -16.844 1 98 142 ALA A C 1
ATOM 1063 O O . ALA A 1 142 ? 19.641 -3.941 -17.547 1 98 142 ALA A O 1
ATOM 1064 N N . HIS A 1 143 ? 18.484 -5.277 -16.172 1 97.19 143 HIS A N 1
ATOM 1065 C CA . HIS A 1 143 ? 17.438 -4.27 -16.094 1 97.19 143 HIS A CA 1
ATOM 1066 C C . HIS A 1 143 ? 17.891 -3.049 -15.312 1 97.19 143 HIS A C 1
ATOM 1068 O O . HIS A 1 143 ? 18.609 -3.184 -14.312 1 97.19 143 HIS A O 1
ATOM 1074 N N . HIS A 1 144 ? 17.5 -1.898 -15.789 1 97.94 144 HIS A N 1
ATOM 1075 C CA . HIS A 1 144 ? 18 -0.663 -15.188 1 97.94 144 HIS A CA 1
ATOM 1076 C C . HIS A 1 144 ? 16.844 0.269 -14.836 1 97.94 144 HIS A C 1
ATOM 1078 O O . HIS A 1 144 ? 15.672 -0.132 -14.883 1 97.94 144 HIS A O 1
ATOM 1084 N N . GLN A 1 145 ? 17.141 1.448 -14.453 1 97.56 145 GLN A N 1
ATOM 1085 C CA . GLN A 1 145 ? 16.172 2.371 -13.883 1 97.56 145 GLN A CA 1
ATOM 1086 C C . GLN A 1 145 ? 15.117 2.76 -14.914 1 97.56 145 GLN A C 1
ATOM 1088 O O . GLN A 1 145 ? 13.945 2.943 -14.578 1 97.56 145 GLN A O 1
ATOM 1093 N N . ASP A 1 146 ? 15.555 2.92 -16.172 1 97.56 146 ASP A N 1
ATOM 1094 C CA . ASP A 1 146 ? 14.617 3.26 -17.25 1 97.56 146 ASP A CA 1
ATOM 1095 C C . ASP A 1 146 ? 13.609 2.135 -17.469 1 97.56 146 ASP A C 1
ATOM 1097 O O . ASP A 1 146 ? 12.43 2.391 -17.703 1 97.56 146 ASP A O 1
ATOM 1101 N N . ASP A 1 147 ? 14.117 0.92 -17.312 1 96.5 147 ASP A N 1
ATOM 1102 C CA . ASP A 1 147 ? 13.211 -0.223 -17.422 1 96.5 147 ASP A CA 1
ATOM 1103 C C . ASP A 1 147 ? 12.18 -0.213 -16.297 1 96.5 147 ASP A C 1
ATOM 1105 O O . ASP A 1 147 ? 11.031 -0.625 -16.5 1 96.5 147 ASP A O 1
ATOM 1109 N N . GLN A 1 148 ? 12.625 0.163 -15.172 1 97.56 148 GLN A N 1
ATOM 1110 C CA . GLN A 1 148 ? 11.734 0.231 -14.016 1 97.56 148 GLN A CA 1
ATOM 1111 C C . GLN A 1 148 ? 10.586 1.202 -14.258 1 97.56 148 GLN A C 1
ATOM 1113 O O . GLN A 1 148 ? 9.43 0.894 -13.953 1 97.56 148 GLN A O 1
ATOM 1118 N N . ALA A 1 149 ? 10.906 2.354 -14.758 1 97.75 149 ALA A N 1
ATOM 1119 C CA . ALA A 1 149 ? 9.898 3.363 -15.07 1 97.75 149 ALA A CA 1
ATOM 1120 C C . ALA A 1 149 ? 8.93 2.852 -16.125 1 97.75 149 ALA A C 1
ATOM 1122 O O . ALA A 1 149 ? 7.715 3.049 -16.016 1 97.75 149 ALA A O 1
ATOM 1123 N N . GLU A 1 150 ? 9.508 2.217 -17.172 1 97.12 150 GLU A N 1
ATOM 1124 C CA . GLU A 1 150 ? 8.68 1.658 -18.234 1 97.12 150 GLU A CA 1
ATOM 1125 C C . GLU A 1 150 ? 7.715 0.611 -17.688 1 97.12 150 GLU A C 1
ATOM 1127 O O . GLU A 1 150 ? 6.531 0.607 -18.031 1 97.12 150 GLU A O 1
ATOM 1132 N N . THR A 1 151 ? 8.258 -0.229 -16.828 1 96.5 151 THR A N 1
ATOM 1133 C CA . THR A 1 151 ? 7.457 -1.312 -16.266 1 96.5 151 THR A CA 1
ATOM 1134 C C . THR A 1 151 ? 6.336 -0.762 -15.398 1 96.5 151 THR A C 1
ATOM 1136 O O . THR A 1 151 ? 5.207 -1.254 -15.438 1 96.5 151 THR A O 1
ATOM 1139 N N . LEU A 1 152 ? 6.605 0.222 -14.562 1 97.38 152 LEU A N 1
ATOM 1140 C CA . LEU A 1 152 ? 5.574 0.843 -13.742 1 97.38 152 LEU A CA 1
ATOM 1141 C C . LEU A 1 152 ? 4.441 1.389 -14.602 1 97.38 152 LEU A C 1
ATOM 1143 O O . LEU A 1 152 ? 3.266 1.173 -14.297 1 97.38 152 LEU A O 1
ATOM 1147 N N . LEU A 1 153 ? 4.828 2.086 -15.664 1 97.12 153 LEU A N 1
ATOM 1148 C CA . LEU A 1 153 ? 3.824 2.684 -16.547 1 97.12 153 LEU A CA 1
ATOM 1149 C C . LEU A 1 153 ? 2.992 1.606 -17.234 1 97.12 153 LEU A C 1
ATOM 1151 O O . LEU A 1 153 ? 1.773 1.745 -17.359 1 97.12 153 LEU A O 1
ATOM 1155 N N . MET A 1 154 ? 3.641 0.58 -17.688 1 94.94 154 MET A N 1
ATOM 1156 C CA . MET A 1 154 ? 2.918 -0.522 -18.328 1 94.94 154 MET A CA 1
ATOM 1157 C C . MET A 1 154 ? 1.906 -1.13 -17.359 1 94.94 154 MET A C 1
ATOM 1159 O O . MET A 1 154 ? 0.758 -1.376 -17.734 1 94.94 154 MET A O 1
ATOM 1163 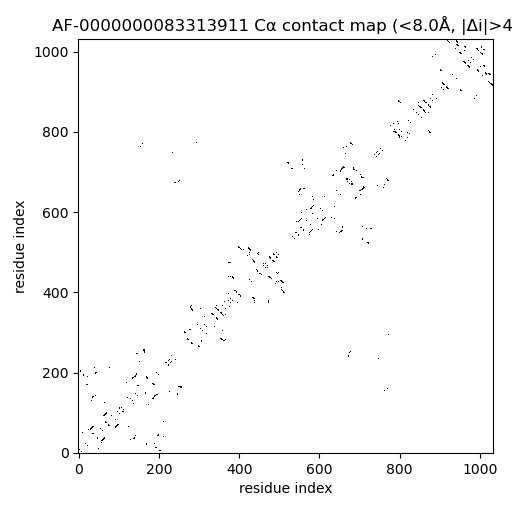N N . ASN A 1 155 ? 2.361 -1.376 -16.156 1 94.31 155 ASN A N 1
ATOM 1164 C CA . ASN A 1 155 ? 1.49 -1.962 -15.141 1 94.31 155 ASN A CA 1
ATOM 1165 C C . ASN A 1 155 ? 0.341 -1.024 -14.781 1 94.31 155 ASN A C 1
ATOM 1167 O O . ASN A 1 155 ? -0.779 -1.476 -14.531 1 94.31 155 ASN A O 1
ATOM 1171 N N . LEU A 1 156 ? 0.629 0.227 -14.688 1 95.75 156 LEU A N 1
ATOM 1172 C CA . LEU A 1 156 ? -0.399 1.223 -14.406 1 95.75 156 LEU A CA 1
ATOM 1173 C C . LEU A 1 156 ? -1.481 1.207 -15.477 1 95.75 156 LEU A C 1
ATOM 1175 O O . LEU A 1 156 ? -2.674 1.219 -15.164 1 95.75 156 LEU A O 1
ATOM 1179 N N . LEU A 1 157 ? -1.057 1.165 -16.734 1 94.19 157 LEU A N 1
ATOM 1180 C CA . LEU A 1 157 ? -1.981 1.217 -17.859 1 94.19 157 LEU A CA 1
ATOM 1181 C C . LEU A 1 157 ? -2.797 -0.068 -17.953 1 94.19 157 LEU A C 1
ATOM 1183 O O . LEU A 1 157 ? -3.896 -0.071 -18.516 1 94.19 157 LEU A O 1
ATOM 1187 N N . ARG A 1 158 ? -2.27 -1.094 -17.375 1 89.19 158 ARG A N 1
ATOM 1188 C CA . ARG A 1 158 ? -2.982 -2.367 -17.344 1 89.19 158 ARG A CA 1
ATOM 1189 C C . ARG A 1 158 ? -3.955 -2.422 -16.156 1 89.19 158 ARG A C 1
ATOM 1191 O O . ARG A 1 158 ? -4.824 -3.291 -16.109 1 89.19 158 ARG A O 1
ATOM 1198 N N . GLY A 1 159 ? -3.752 -1.525 -15.25 1 89.81 159 GLY A N 1
ATOM 1199 C CA . GLY A 1 159 ? -4.652 -1.476 -14.109 1 89.81 159 GLY A CA 1
ATOM 1200 C C . GLY A 1 159 ? -4.191 -2.334 -12.953 1 89.81 159 GLY A C 1
ATOM 1201 O O . GLY A 1 159 ? -5.012 -2.889 -12.219 1 89.81 159 GLY A O 1
ATOM 1202 N N . SER A 1 160 ? -2.898 -2.438 -12.789 1 87.94 160 SER A N 1
ATOM 1203 C CA . SER A 1 160 ? -2.35 -3.256 -11.719 1 87.94 160 SER A CA 1
ATOM 1204 C C . SER A 1 160 ? -2.559 -2.594 -10.359 1 87.94 160 SER A C 1
ATOM 1206 O O . SER A 1 160 ? -2.734 -1.376 -10.273 1 87.94 160 SER A O 1
ATOM 1208 N N . GLY A 1 161 ? -2.576 -3.432 -9.32 1 89.38 161 GLY A N 1
ATOM 1209 C CA . GLY A 1 161 ? -2.676 -2.934 -7.961 1 89.38 161 GLY A CA 1
ATOM 1210 C C . GLY A 1 161 ? -1.331 -2.586 -7.352 1 89.38 161 GLY A C 1
ATOM 1211 O O . GLY A 1 161 ? -0.357 -2.363 -8.07 1 89.38 161 GLY A O 1
ATOM 1212 N N . LEU A 1 162 ? -1.324 -2.523 -6.055 1 92.69 162 LEU A N 1
ATOM 1213 C CA . LEU A 1 162 ? -0.158 -2.1 -5.285 1 92.69 162 LEU A CA 1
ATOM 1214 C C . LEU A 1 162 ? 1.059 -2.953 -5.629 1 92.69 162 LEU A C 1
ATOM 1216 O O . LEU A 1 162 ? 2.129 -2.42 -5.93 1 92.69 162 LEU A O 1
ATOM 1220 N N . ALA A 1 163 ? 0.908 -4.223 -5.637 1 89.56 163 ALA A N 1
ATOM 1221 C CA . ALA A 1 163 ? 2.025 -5.129 -5.895 1 89.56 163 ALA A CA 1
ATOM 1222 C C . ALA A 1 163 ? 2.568 -4.945 -7.305 1 89.56 163 ALA A C 1
ATOM 1224 O O . ALA A 1 163 ? 3.785 -4.934 -7.516 1 89.56 163 ALA A O 1
ATOM 1225 N N . GLY A 1 164 ? 1.675 -4.859 -8.25 1 91.75 164 GLY A N 1
ATOM 1226 C CA . GLY A 1 164 ? 2.092 -4.668 -9.633 1 91.75 164 GLY A CA 1
ATOM 1227 C C . GLY A 1 164 ? 2.797 -3.346 -9.867 1 91.75 164 GLY A C 1
ATOM 1228 O O . GLY A 1 164 ? 3.738 -3.271 -10.656 1 91.75 164 GLY A O 1
ATOM 1229 N N . LEU A 1 165 ? 2.408 -2.34 -9.188 1 95.75 165 LEU A N 1
ATOM 1230 C CA . LEU A 1 165 ? 2.971 -1.007 -9.375 1 95.75 165 LEU A CA 1
ATOM 1231 C C . LEU A 1 165 ? 4.336 -0.89 -8.711 1 95.75 165 LEU A C 1
ATOM 1233 O O . LEU A 1 165 ? 5.078 0.061 -8.961 1 95.75 165 LEU A O 1
ATOM 1237 N N . GLY A 1 166 ? 4.648 -1.89 -7.902 1 95.19 166 GLY A N 1
ATOM 1238 C CA . GLY A 1 166 ? 6.008 -1.987 -7.398 1 95.19 166 GLY A CA 1
ATOM 1239 C C . GLY A 1 166 ? 7.016 -2.355 -8.469 1 95.19 166 GLY A C 1
ATOM 1240 O O . GLY A 1 166 ? 8.227 -2.271 -8.242 1 95.19 166 GLY A O 1
ATOM 1241 N N . ALA A 1 167 ? 6.5 -2.697 -9.641 1 95.81 167 ALA A N 1
ATOM 1242 C CA . ALA A 1 167 ? 7.301 -3.016 -10.82 1 95.81 167 ALA A CA 1
ATOM 1243 C C . ALA A 1 167 ? 8.281 -4.148 -10.531 1 95.81 167 ALA A C 1
ATOM 1245 O O . ALA A 1 167 ? 7.883 -5.207 -10.031 1 95.81 167 ALA A O 1
ATOM 1246 N N . MET A 1 168 ? 9.555 -4.02 -10.875 1 95.44 168 MET A N 1
ATOM 1247 C CA . MET A 1 168 ? 10.492 -5.133 -10.75 1 95.44 168 MET A CA 1
ATOM 1248 C C . MET A 1 168 ? 11.203 -5.102 -9.398 1 95.44 168 MET A C 1
ATOM 1250 O O . MET A 1 168 ? 11.531 -4.023 -8.898 1 95.44 168 MET A O 1
ATOM 1254 N N . ALA A 1 169 ? 11.469 -6.219 -8.914 1 93.88 169 ALA A N 1
ATOM 1255 C CA . ALA A 1 169 ? 12.195 -6.336 -7.652 1 93.88 169 ALA A CA 1
ATOM 1256 C C . ALA A 1 169 ? 13.703 -6.395 -7.887 1 93.88 169 ALA A C 1
ATOM 1258 O O . ALA A 1 169 ? 14.156 -6.887 -8.922 1 93.88 169 ALA A O 1
ATOM 1259 N N . TRP A 1 170 ? 14.43 -5.898 -6.898 1 95.38 170 TRP A N 1
ATOM 1260 C CA . TRP A 1 170 ? 15.883 -5.996 -6.941 1 95.38 170 TRP A CA 1
ATOM 1261 C C . TRP A 1 170 ? 16.328 -7.449 -6.863 1 95.38 170 TRP A C 1
ATOM 1263 O O . TRP A 1 170 ? 17.297 -7.844 -7.527 1 95.38 170 TRP A O 1
ATOM 1273 N N . VAL A 1 171 ? 15.695 -8.18 -6.012 1 93.19 171 VAL A N 1
ATOM 1274 C CA . VAL A 1 171 ? 15.945 -9.602 -5.797 1 93.19 171 VAL A CA 1
ATOM 1275 C C . VAL A 1 171 ? 14.609 -10.344 -5.66 1 93.19 171 VAL A C 1
ATOM 1277 O O . VAL A 1 171 ? 13.695 -9.859 -4.988 1 93.19 171 VAL A O 1
ATOM 1280 N N . GLY A 1 172 ? 14.492 -11.43 -6.379 1 88.75 172 GLY A N 1
ATOM 1281 C CA . GLY A 1 172 ? 13.297 -12.25 -6.266 1 88.75 172 GLY A CA 1
ATOM 1282 C C . GLY A 1 172 ? 13.406 -13.57 -7.012 1 88.75 172 GLY A C 1
ATOM 1283 O O . GLY A 1 172 ? 14.422 -13.852 -7.641 1 88.75 172 GLY A O 1
ATOM 1284 N N . PRO A 1 173 ? 12.414 -14.375 -6.844 1 85.88 173 PRO A N 1
ATOM 1285 C CA . PRO A 1 173 ? 12.438 -15.648 -7.566 1 85.88 173 PRO A CA 1
ATOM 1286 C C . PRO A 1 173 ? 12.352 -15.469 -9.078 1 85.88 173 PRO A C 1
ATOM 1288 O O . PRO A 1 173 ? 11.641 -14.586 -9.562 1 85.88 173 PRO A O 1
ATOM 1291 N N . LEU A 1 174 ? 13.094 -16.25 -9.719 1 87.31 174 LEU A N 1
ATOM 1292 C CA . LEU A 1 174 ? 13.008 -16.25 -11.172 1 87.31 174 LEU A CA 1
ATOM 1293 C C . LEU A 1 174 ? 11.602 -16.625 -11.633 1 87.31 174 LEU A C 1
ATOM 1295 O O . LEU A 1 174 ? 11.031 -17.609 -11.141 1 87.31 174 LEU A O 1
ATOM 1299 N N . PRO A 1 175 ? 11.047 -15.805 -12.484 1 72.81 175 PRO A N 1
ATOM 1300 C CA . PRO A 1 175 ? 9.703 -16.141 -12.961 1 72.81 175 PRO A CA 1
ATOM 1301 C C . PRO A 1 175 ? 9.656 -17.484 -13.695 1 72.81 175 PRO A C 1
ATOM 1303 O O . PRO A 1 175 ? 10.656 -17.891 -14.289 1 72.81 175 PRO A O 1
ATOM 1306 N N . ASP A 1 176 ? 8.492 -18.109 -13.758 1 59.88 176 ASP A N 1
ATOM 1307 C CA . ASP A 1 176 ? 8.195 -19.312 -14.539 1 59.88 176 ASP A CA 1
ATOM 1308 C C . ASP A 1 176 ? 9.109 -20.469 -14.141 1 59.88 176 ASP A C 1
ATOM 1310 O O . ASP A 1 176 ? 9.391 -21.344 -14.961 1 59.88 176 ASP A O 1
ATOM 1314 N N . ASP A 1 177 ? 9.828 -20.188 -13.023 1 54.59 177 ASP A N 1
ATOM 1315 C CA . ASP A 1 177 ? 10.539 -21.359 -12.555 1 54.59 177 ASP A CA 1
ATOM 1316 C C . ASP A 1 177 ? 9.586 -22.531 -12.312 1 54.59 177 ASP A C 1
ATOM 1318 O O . ASP A 1 177 ? 8.617 -22.391 -11.562 1 54.59 177 ASP A O 1
ATOM 1322 N N . SER A 1 178 ? 9.164 -23.156 -13.344 1 48.22 178 SER A N 1
ATOM 1323 C CA . SER A 1 178 ? 8.234 -24.281 -13.266 1 48.22 178 SER A CA 1
ATOM 1324 C C . SER A 1 178 ? 8.266 -24.922 -11.891 1 48.22 178 SER A C 1
ATOM 1326 O O . SER A 1 178 ? 9.312 -25.391 -11.438 1 48.22 178 SER A O 1
ATOM 1328 N N . PRO A 1 179 ? 7.297 -24.531 -11.055 1 45.41 179 PRO A N 1
ATOM 1329 C CA . PRO A 1 179 ? 7.191 -25.203 -9.758 1 45.41 179 PRO A CA 1
ATOM 1330 C C . PRO A 1 179 ? 7.344 -26.719 -9.852 1 45.41 179 PRO A C 1
ATOM 1332 O O . PRO A 1 179 ? 6.848 -27.438 -8.984 1 45.41 179 PRO A O 1
ATOM 1335 N N . THR A 1 180 ? 7.75 -27.234 -10.898 1 43.25 180 THR A N 1
ATOM 1336 C CA . THR A 1 180 ? 7.52 -28.672 -10.977 1 43.25 180 THR A CA 1
ATOM 1337 C C . THR A 1 180 ? 8.047 -29.375 -9.727 1 43.25 180 THR A C 1
ATOM 1339 O O . THR A 1 180 ? 7.656 -30.516 -9.43 1 43.25 180 THR A O 1
ATOM 1342 N N . ASN A 1 181 ? 9.156 -28.891 -9.133 1 45.72 181 ASN A N 1
ATOM 1343 C CA . ASN A 1 181 ? 9.648 -29.672 -8.008 1 45.72 181 ASN A CA 1
ATOM 1344 C C . ASN A 1 181 ? 9.672 -28.844 -6.723 1 45.72 181 ASN A C 1
ATOM 1346 O O . ASN A 1 181 ? 10.539 -27.984 -6.543 1 45.72 181 ASN A O 1
ATOM 1350 N N . PRO A 1 182 ? 8.5 -28.891 -6.027 1 50.28 182 PRO A N 1
ATOM 1351 C CA . PRO A 1 182 ? 8.391 -28.203 -4.746 1 50.28 182 PRO A CA 1
ATOM 1352 C C . PRO A 1 182 ? 9.664 -28.297 -3.91 1 50.28 182 PRO A C 1
ATOM 1354 O O . PRO A 1 182 ? 9.898 -27.438 -3.045 1 50.28 182 PRO A O 1
ATOM 1357 N N . SER A 1 183 ? 10.445 -29.312 -4.129 1 53.62 183 SER A N 1
ATOM 1358 C CA . SER A 1 183 ? 11.609 -29.562 -3.287 1 53.62 183 SER A CA 1
ATOM 1359 C C . SER A 1 183 ? 12.812 -28.75 -3.758 1 53.62 183 SER A C 1
ATOM 1361 O O . SER A 1 183 ? 13.852 -28.734 -3.096 1 53.62 183 SER A O 1
ATOM 1363 N N . ARG A 1 184 ? 12.664 -28.094 -4.848 1 61.22 184 ARG A N 1
ATOM 1364 C CA . ARG A 1 184 ? 13.844 -27.453 -5.422 1 61.22 184 ARG A CA 1
ATOM 1365 C C . ARG A 1 184 ? 13.945 -26 -4.973 1 61.22 184 ARG A C 1
ATOM 1367 O O . ARG A 1 184 ? 12.93 -25.297 -4.883 1 61.22 184 ARG A O 1
ATOM 1374 N N . SER A 1 185 ? 15.07 -25.656 -4.57 1 70.12 185 SER A N 1
ATOM 1375 C CA . SER A 1 185 ? 15.352 -24.281 -4.156 1 70.12 185 SER A CA 1
ATOM 1376 C C . SER A 1 185 ? 15.047 -23.297 -5.277 1 70.12 185 SER A C 1
ATOM 1378 O O . SER A 1 185 ? 15.352 -23.562 -6.445 1 70.12 185 SER A O 1
ATOM 1380 N N . PRO A 1 186 ? 14.5 -22.281 -5 1 80 186 PRO A N 1
ATOM 1381 C CA . PRO A 1 186 ? 14.188 -21.297 -6.031 1 80 186 PRO A CA 1
ATOM 1382 C C . PRO A 1 186 ? 15.43 -20.594 -6.582 1 80 186 PRO A C 1
ATOM 1384 O O . PRO A 1 186 ? 16.422 -20.422 -5.859 1 80 186 PRO A O 1
ATOM 1387 N N . VAL A 1 187 ? 15.469 -20.406 -7.887 1 90.25 187 VAL A N 1
ATOM 1388 C CA . VAL A 1 187 ? 16.5 -19.594 -8.508 1 90.25 187 VAL A CA 1
ATOM 1389 C C . VAL A 1 187 ? 16.234 -18.109 -8.234 1 90.25 187 VAL A C 1
ATOM 1391 O O . VAL A 1 187 ? 15.102 -17.641 -8.406 1 90.25 187 VAL A O 1
ATOM 1394 N N . TYR A 1 188 ? 17.234 -17.422 -7.844 1 92.12 188 TYR A N 1
ATOM 1395 C CA . TYR A 1 188 ? 17.062 -16.016 -7.52 1 92.12 188 TYR A CA 1
ATOM 1396 C C . TYR A 1 188 ? 17.438 -15.125 -8.703 1 92.12 188 TYR A C 1
ATOM 1398 O O . TYR A 1 188 ? 18.5 -15.312 -9.305 1 92.12 188 TYR A O 1
ATOM 1406 N N . LEU A 1 189 ? 16.562 -14.297 -9.016 1 95.5 189 LEU A N 1
ATOM 1407 C CA . LEU A 1 189 ? 16.812 -13.281 -10.039 1 95.5 189 LEU A CA 1
ATOM 1408 C C . LEU A 1 189 ? 17.234 -11.961 -9.398 1 95.5 189 LEU A C 1
ATOM 1410 O O . LEU A 1 189 ? 16.531 -11.445 -8.523 1 95.5 189 LEU A O 1
ATOM 1414 N N . VAL A 1 190 ? 18.406 -11.445 -9.797 1 96.81 190 VAL A N 1
ATOM 1415 C CA . VAL A 1 190 ? 18.922 -10.195 -9.242 1 96.81 190 VAL A CA 1
ATOM 1416 C C . VAL A 1 190 ? 19.062 -9.156 -10.352 1 96.81 190 VAL A C 1
ATOM 1418 O O . VAL A 1 190 ? 19.453 -9.484 -11.477 1 96.81 190 VAL A O 1
ATOM 1421 N N . ARG A 1 191 ? 18.781 -7.902 -10.047 1 97.75 191 ARG A N 1
ATOM 1422 C CA . ARG A 1 191 ? 18.875 -6.793 -10.984 1 97.75 191 ARG A CA 1
ATOM 1423 C C . ARG A 1 191 ? 19.766 -5.68 -10.43 1 97.75 191 ARG A C 1
ATOM 1425 O O . ARG A 1 191 ? 19.266 -4.641 -10 1 97.75 191 ARG A O 1
ATOM 1432 N N . PRO A 1 192 ? 21.031 -5.832 -10.578 1 97.56 192 PRO A N 1
ATOM 1433 C CA . PRO A 1 192 ? 21.984 -4.938 -9.914 1 97.56 192 PRO A CA 1
ATOM 1434 C C . PRO A 1 192 ? 21.891 -3.502 -10.43 1 97.56 192 PRO A C 1
ATOM 1436 O O . PRO A 1 192 ? 22.219 -2.561 -9.703 1 97.56 192 PRO A O 1
ATOM 1439 N N . LEU A 1 193 ? 21.469 -3.303 -11.672 1 97.81 193 LEU A N 1
ATOM 1440 C CA . LEU A 1 193 ? 21.5 -1.982 -12.289 1 97.81 193 LEU A CA 1
ATOM 1441 C C . LEU A 1 193 ? 20.125 -1.302 -12.188 1 97.81 193 LEU A C 1
ATOM 1443 O O . LEU A 1 193 ? 19.906 -0.269 -12.82 1 97.81 193 LEU A O 1
ATOM 1447 N N . LEU A 1 194 ? 19.25 -1.795 -11.398 1 97 194 LEU A N 1
ATOM 1448 C CA . LEU A 1 194 ? 17.859 -1.357 -11.375 1 97 194 LEU A CA 1
ATOM 1449 C C . LEU A 1 194 ? 17.75 0.098 -10.93 1 97 194 LEU A C 1
ATOM 1451 O O . LEU A 1 194 ? 16.734 0.754 -11.18 1 97 194 LEU A O 1
ATOM 1455 N N . GLY A 1 195 ? 18.797 0.633 -10.289 1 95.06 195 GLY A N 1
ATOM 1456 C CA . GLY A 1 195 ? 18.812 2.023 -9.859 1 95.06 195 GLY A CA 1
ATOM 1457 C C . GLY A 1 195 ? 19.703 2.898 -10.727 1 95.06 195 GLY A C 1
ATOM 1458 O O . GLY A 1 195 ? 19.938 4.062 -10.398 1 95.06 195 GLY A O 1
ATOM 1459 N N . VAL A 1 196 ? 20.141 2.414 -11.859 1 97.12 196 VAL A N 1
ATOM 1460 C CA . VAL A 1 196 ? 21.109 3.113 -12.703 1 97.12 196 VAL A CA 1
ATOM 1461 C C . VAL A 1 196 ? 20.422 3.588 -13.984 1 97.12 196 VAL A C 1
ATOM 1463 O O . VAL A 1 196 ? 19.734 2.805 -14.656 1 97.12 196 VAL A O 1
ATOM 1466 N N . ARG A 1 197 ? 20.609 4.84 -14.32 1 96.75 197 ARG A N 1
ATOM 1467 C CA . ARG A 1 197 ? 20.031 5.398 -15.539 1 96.75 197 ARG A CA 1
ATOM 1468 C C . ARG A 1 197 ? 20.766 4.887 -16.781 1 96.75 197 ARG A C 1
ATOM 1470 O O . ARG A 1 197 ? 21.969 4.605 -16.719 1 96.75 197 ARG A O 1
ATOM 1477 N N . ARG A 1 198 ? 20.078 4.875 -17.859 1 95.44 198 ARG A N 1
ATOM 1478 C CA . ARG A 1 198 ? 20.672 4.477 -19.141 1 95.44 198 ARG A CA 1
ATOM 1479 C C . ARG A 1 198 ? 21.859 5.348 -19.484 1 95.44 198 ARG A C 1
ATOM 1481 O O . ARG A 1 198 ? 22.844 4.867 -20.047 1 95.44 198 ARG A O 1
ATOM 1488 N N . ALA A 1 199 ? 21.797 6.609 -19.172 1 94.69 199 ALA A N 1
ATOM 1489 C CA . ALA A 1 199 ? 22.891 7.543 -19.438 1 94.69 199 ALA A CA 1
ATOM 1490 C C . ALA A 1 199 ? 24.156 7.137 -18.703 1 94.69 199 ALA A C 1
ATOM 1492 O O . ALA A 1 199 ? 25.266 7.258 -19.234 1 94.69 199 ALA A O 1
ATOM 1493 N N . ALA A 1 200 ? 24.016 6.703 -17.484 1 96.12 200 ALA A N 1
ATOM 1494 C CA . ALA A 1 200 ? 25.172 6.258 -16.703 1 96.12 200 ALA A CA 1
ATOM 1495 C C . ALA A 1 200 ? 25.766 4.984 -17.281 1 96.12 200 ALA A C 1
ATOM 1497 O O . ALA A 1 200 ? 26.984 4.781 -17.234 1 96.12 200 ALA A O 1
ATOM 1498 N N . ILE A 1 201 ? 24.953 4.133 -17.797 1 97.62 201 ILE A N 1
ATOM 1499 C CA . ILE A 1 201 ? 25.422 2.912 -18.453 1 97.62 201 ILE A CA 1
ATOM 1500 C C . ILE A 1 201 ? 26.25 3.266 -19.672 1 97.62 201 ILE A C 1
ATOM 1502 O O . ILE A 1 201 ? 27.328 2.703 -19.891 1 97.62 201 ILE A O 1
ATOM 1506 N N . ARG A 1 202 ? 25.812 4.203 -20.469 1 96.31 202 ARG A N 1
ATOM 1507 C CA . ARG A 1 202 ? 26.531 4.637 -21.656 1 96.31 202 ARG A CA 1
ATOM 1508 C C . ARG A 1 202 ? 27.859 5.273 -21.281 1 96.31 202 ARG A C 1
ATOM 1510 O O . ARG A 1 202 ? 28.875 5.02 -21.938 1 96.31 202 ARG A O 1
ATOM 1517 N N . ALA A 1 203 ? 27.828 6.074 -20.297 1 96.94 203 ALA A N 1
ATOM 1518 C CA . ALA A 1 203 ? 29.062 6.695 -19.828 1 96.94 203 ALA A CA 1
ATOM 1519 C C . ALA A 1 203 ? 30.078 5.641 -19.391 1 96.94 203 ALA A C 1
ATOM 1521 O O . ALA A 1 203 ? 31.266 5.785 -19.641 1 96.94 203 ALA A O 1
ATOM 1522 N N . TYR A 1 204 ? 29.609 4.66 -18.766 1 97.38 204 TYR A N 1
ATOM 1523 C CA . TYR A 1 204 ? 30.453 3.562 -18.312 1 97.38 204 TYR A CA 1
ATOM 1524 C C . TYR A 1 204 ? 31.094 2.844 -19.5 1 97.38 204 TYR A C 1
ATOM 1526 O O . TYR A 1 204 ? 32.281 2.592 -19.516 1 97.38 204 TYR A O 1
ATOM 1534 N N . LEU A 1 205 ? 30.281 2.48 -20.484 1 97.44 205 LEU A N 1
ATOM 1535 C CA . LEU A 1 205 ? 30.75 1.787 -21.672 1 97.44 205 LEU A CA 1
ATOM 1536 C C . LEU A 1 205 ? 31.812 2.615 -22.391 1 97.44 205 LEU A C 1
ATOM 1538 O O . LEU A 1 205 ? 32.844 2.082 -22.844 1 97.44 205 LEU A O 1
ATOM 1542 N N . GLU A 1 206 ? 31.562 3.859 -22.484 1 96.75 206 GLU A N 1
ATOM 1543 C CA . GLU A 1 206 ? 32.5 4.766 -23.141 1 96.75 206 GLU A CA 1
ATOM 1544 C C . GLU A 1 206 ? 33.781 4.887 -22.359 1 96.75 206 GLU A C 1
ATOM 1546 O O . GLU A 1 206 ? 34.875 4.898 -22.938 1 96.75 206 GLU A O 1
ATOM 1551 N N . ALA A 1 207 ? 33.656 4.98 -21.141 1 96.56 207 ALA A N 1
ATOM 1552 C CA . ALA A 1 207 ? 34.812 5.156 -20.281 1 96.56 207 ALA A CA 1
ATOM 1553 C C . ALA A 1 207 ? 35.781 3.979 -20.406 1 96.56 207 ALA A C 1
ATOM 1555 O O . ALA A 1 207 ? 37 4.152 -20.328 1 96.56 207 ALA A O 1
ATOM 1556 N N . PHE A 1 208 ? 35.312 2.76 -20.594 1 96.25 208 PHE A N 1
ATOM 1557 C CA . PHE A 1 208 ? 36.125 1.565 -20.672 1 96.25 208 PHE A CA 1
ATOM 1558 C C . PHE A 1 208 ? 36.344 1.146 -22.125 1 96.25 208 PHE A C 1
ATOM 1560 O O . PHE A 1 208 ? 37.031 0.158 -22.391 1 96.25 208 PHE A O 1
ATOM 1567 N N . GLY A 1 209 ? 35.688 1.84 -23 1 95.69 209 GLY A N 1
ATOM 1568 C CA . GLY A 1 209 ? 35.812 1.508 -24.406 1 95.69 209 GLY A CA 1
ATOM 1569 C C . GLY A 1 209 ? 35.25 0.148 -24.75 1 95.69 209 GLY A C 1
ATOM 1570 O O . GLY A 1 209 ? 35.812 -0.602 -25.547 1 95.69 209 GLY A O 1
ATOM 1571 N N . LEU A 1 210 ? 34.156 -0.203 -24.188 1 96.12 210 LEU A N 1
ATOM 1572 C CA . LEU A 1 210 ? 33.531 -1.512 -24.391 1 96.12 210 LEU A CA 1
ATOM 1573 C C . LEU A 1 210 ? 32.594 -1.483 -25.594 1 96.12 210 LEU A C 1
ATOM 1575 O O . LEU A 1 210 ? 31.688 -0.646 -25.656 1 96.12 210 LEU A O 1
ATOM 1579 N N . PRO A 1 211 ? 32.75 -2.367 -26.531 1 95.56 211 PRO A N 1
ATOM 1580 C CA . PRO A 1 211 ? 31.812 -2.467 -27.641 1 95.56 211 PRO A CA 1
ATOM 1581 C C . PRO A 1 211 ? 30.516 -3.188 -27.266 1 95.56 211 PRO A C 1
ATOM 1583 O O . PRO A 1 211 ? 30.484 -3.91 -26.266 1 95.56 211 PRO A O 1
ATOM 1586 N N . TRP A 1 212 ? 29.469 -2.941 -27.984 1 94.69 212 TRP A N 1
ATOM 1587 C CA . TRP A 1 212 ? 28.203 -3.654 -27.797 1 94.69 212 TRP A CA 1
ATOM 1588 C C . TRP A 1 212 ? 27.422 -3.74 -29.109 1 94.69 212 TRP A C 1
ATOM 1590 O O . TRP A 1 212 ? 27.812 -3.115 -30.109 1 94.69 212 TRP A O 1
ATOM 1600 N N . ARG A 1 213 ? 26.406 -4.566 -29.078 1 91.06 213 ARG A N 1
ATOM 1601 C CA . ARG A 1 213 ? 25.578 -4.762 -30.266 1 91.06 213 ARG A CA 1
ATOM 1602 C C . ARG A 1 213 ? 24.234 -4.055 -30.094 1 91.06 213 ARG A C 1
ATOM 1604 O O . ARG A 1 213 ? 23.703 -3.949 -28.984 1 91.06 213 ARG A O 1
ATOM 1611 N N . GLU A 1 214 ? 23.703 -3.537 -31.156 1 86.25 214 GLU A N 1
ATOM 1612 C CA . GLU A 1 214 ? 22.391 -2.914 -31.141 1 86.25 214 GLU A CA 1
ATOM 1613 C C . GLU A 1 214 ? 21.328 -3.844 -31.719 1 86.25 214 GLU A C 1
ATOM 1615 O O . GLU A 1 214 ? 21.562 -4.52 -32.719 1 86.25 214 GLU A O 1
ATOM 1620 N N . ASP A 1 215 ? 20.297 -3.904 -30.984 1 78.56 215 ASP A N 1
ATOM 1621 C CA . ASP A 1 215 ? 19.156 -4.695 -31.438 1 78.56 215 ASP A CA 1
ATOM 1622 C C . ASP A 1 215 ? 18.156 -3.824 -32.188 1 78.56 215 ASP A C 1
ATOM 1624 O O . ASP A 1 215 ? 17.516 -2.953 -31.594 1 78.56 215 ASP A O 1
ATOM 1628 N N . PRO A 1 216 ? 17.938 -4.062 -33.438 1 78.44 216 PRO A N 1
ATOM 1629 C CA . PRO A 1 216 ? 17.016 -3.242 -34.25 1 78.44 216 PRO A CA 1
ATOM 1630 C C . PRO A 1 216 ? 15.578 -3.281 -33.719 1 78.44 216 PRO A C 1
ATOM 1632 O O . PRO A 1 216 ? 14.805 -2.35 -33.938 1 78.44 216 PRO A O 1
ATOM 1635 N N . SER A 1 217 ? 15.133 -4.328 -33 1 78.31 217 SER A N 1
ATOM 1636 C CA . SER A 1 217 ? 13.773 -4.465 -32.469 1 78.31 217 SER A CA 1
ATOM 1637 C C . SER A 1 217 ? 13.469 -3.402 -31.438 1 78.31 217 SER A C 1
ATOM 1639 O O . SER A 1 217 ? 12.297 -3.152 -31.125 1 78.31 217 SER A O 1
ATOM 1641 N N . ASN A 1 218 ? 14.453 -2.717 -31.016 1 80.44 218 ASN A N 1
ATOM 1642 C CA . ASN A 1 218 ? 14.297 -1.679 -30.016 1 80.44 218 ASN A CA 1
ATOM 1643 C C . ASN A 1 218 ? 13.516 -0.483 -30.547 1 80.44 218 ASN A C 1
ATOM 1645 O O . ASN A 1 218 ? 13.023 0.345 -29.781 1 80.44 218 ASN A O 1
ATOM 1649 N N . HIS A 1 219 ? 13.336 -0.459 -31.844 1 83.94 219 HIS A N 1
ATOM 1650 C CA . HIS A 1 219 ? 12.672 0.692 -32.438 1 83.94 219 HIS A CA 1
ATOM 1651 C C . HIS A 1 219 ? 11.297 0.315 -33 1 83.94 219 HIS A C 1
ATOM 1653 O O . HIS A 1 219 ? 10.586 1.163 -33.531 1 83.94 219 HIS A O 1
ATOM 1659 N N . ASP A 1 220 ? 10.945 -0.948 -32.812 1 84.19 220 ASP A N 1
ATOM 1660 C CA . ASP A 1 220 ? 9.641 -1.418 -33.281 1 84.19 220 ASP A CA 1
ATOM 1661 C C . ASP A 1 220 ? 8.531 -0.943 -32.344 1 84.19 220 ASP A C 1
ATOM 1663 O O . ASP A 1 220 ? 8.367 -1.477 -31.234 1 84.19 220 ASP A O 1
ATOM 1667 N N . LEU A 1 221 ? 7.684 -0.137 -32.781 1 86.5 221 LEU A N 1
ATOM 1668 C CA . LEU A 1 221 ? 6.68 0.526 -31.938 1 86.5 221 LEU A CA 1
ATOM 1669 C C . LEU A 1 221 ? 5.453 -0.36 -31.766 1 86.5 221 LEU A C 1
ATOM 1671 O O . LEU A 1 221 ? 4.516 0.009 -31.047 1 86.5 221 LEU A O 1
ATOM 1675 N N . SER A 1 222 ? 5.473 -1.503 -32.375 1 83.62 222 SER A N 1
ATOM 1676 C CA . SER A 1 222 ? 4.363 -2.428 -32.188 1 83.62 222 SER A CA 1
ATOM 1677 C C . SER A 1 222 ? 4.375 -2.988 -30.75 1 83.62 222 SER A C 1
ATOM 1679 O O . SER A 1 222 ? 3.352 -3.461 -30.266 1 83.62 222 SER A O 1
ATOM 1681 N N . PHE A 1 223 ? 5.543 -2.891 -30.188 1 84.88 223 PHE A N 1
ATOM 1682 C CA . PHE A 1 223 ? 5.668 -3.344 -28.812 1 84.88 223 PHE A CA 1
ATOM 1683 C C . PHE A 1 223 ? 5.34 -2.217 -27.844 1 84.88 223 PHE A C 1
ATOM 1685 O O . PHE A 1 223 ? 5.848 -1.103 -27.984 1 84.88 223 PHE A O 1
ATOM 1692 N N . LEU A 1 224 ? 4.531 -2.521 -26.906 1 88.44 224 LEU A N 1
ATOM 1693 C CA . LEU A 1 224 ? 4.07 -1.522 -25.938 1 88.44 224 LEU A CA 1
ATOM 1694 C C . LEU A 1 224 ? 5.246 -0.861 -25.234 1 88.44 224 LEU A C 1
ATOM 1696 O O . LEU A 1 224 ? 5.246 0.354 -25.031 1 88.44 224 LEU A O 1
ATOM 1700 N N . ARG A 1 225 ? 6.203 -1.633 -24.875 1 89.31 225 ARG A N 1
ATOM 1701 C CA . ARG A 1 225 ? 7.352 -1.096 -24.141 1 89.31 225 ARG A CA 1
ATOM 1702 C C . ARG A 1 225 ? 8.086 -0.046 -24.969 1 89.31 225 ARG A C 1
ATOM 1704 O O . ARG A 1 225 ? 8.539 0.966 -24.438 1 89.31 225 ARG A O 1
ATOM 1711 N N . ASN A 1 226 ? 8.164 -0.322 -26.234 1 91 226 ASN A N 1
ATOM 1712 C CA . ASN A 1 226 ? 8.82 0.628 -27.125 1 91 226 ASN A CA 1
ATOM 1713 C C . ASN A 1 226 ? 8.016 1.918 -27.266 1 91 226 ASN A C 1
ATOM 1715 O O . ASN A 1 226 ? 8.594 3.004 -27.375 1 91 226 ASN A O 1
ATOM 1719 N N . ARG A 1 227 ? 6.754 1.744 -27.266 1 92 227 ARG A N 1
ATOM 1720 C CA . ARG A 1 227 ? 5.902 2.928 -27.328 1 92 227 ARG A CA 1
ATOM 1721 C C . ARG A 1 227 ? 6.086 3.795 -26.078 1 92 227 ARG A C 1
ATOM 1723 O O . ARG A 1 227 ? 6.156 5.023 -26.188 1 92 227 ARG A O 1
ATOM 1730 N N . ILE A 1 228 ? 6.145 3.18 -24.984 1 94.5 228 ILE A N 1
ATOM 1731 C CA . ILE A 1 228 ? 6.348 3.889 -23.734 1 94.5 228 ILE A CA 1
ATOM 1732 C C . ILE A 1 228 ? 7.719 4.562 -23.734 1 94.5 228 ILE A C 1
ATOM 1734 O O . ILE A 1 228 ? 7.836 5.746 -23.391 1 94.5 228 ILE A O 1
ATOM 1738 N N . ARG A 1 229 ? 8.648 3.854 -24.188 1 93.38 229 ARG A N 1
ATOM 1739 C CA . ARG A 1 229 ? 10.031 4.312 -24.156 1 93.38 229 ARG A CA 1
ATOM 1740 C C . ARG A 1 229 ? 10.242 5.488 -25.109 1 93.38 229 ARG A C 1
ATOM 1742 O O . ARG A 1 229 ? 10.867 6.48 -24.734 1 93.38 229 ARG A O 1
ATOM 1749 N N . HIS A 1 230 ? 9.688 5.445 -26.25 1 93.56 230 HIS A N 1
ATOM 1750 C CA . HIS A 1 230 ? 10.055 6.383 -27.297 1 93.56 230 HIS A CA 1
ATOM 1751 C C . HIS A 1 230 ? 9.016 7.492 -27.438 1 93.56 230 HIS A C 1
ATOM 1753 O O . HIS A 1 230 ? 9.305 8.555 -27.984 1 93.56 230 HIS A O 1
ATOM 1759 N N . GLN A 1 231 ? 7.859 7.266 -26.969 1 92.5 231 GLN A N 1
ATOM 1760 C CA . GLN A 1 231 ? 6.797 8.25 -27.156 1 92.5 231 GLN A CA 1
ATOM 1761 C C . GLN A 1 231 ? 6.305 8.797 -25.812 1 92.5 231 GLN A C 1
ATOM 1763 O O . GLN A 1 231 ? 6.41 9.992 -25.562 1 92.5 231 GLN A O 1
ATOM 1768 N N . LEU A 1 232 ? 5.918 7.969 -24.969 1 94 232 LEU A N 1
ATOM 1769 C CA . LEU A 1 232 ? 5.258 8.398 -23.75 1 94 232 LEU A CA 1
ATOM 1770 C C . LEU A 1 232 ? 6.25 9.055 -22.797 1 94 232 LEU A C 1
ATOM 1772 O O . LEU A 1 232 ? 5.996 10.148 -22.281 1 94 232 LEU A O 1
ATOM 1776 N N . LEU A 1 233 ? 7.348 8.398 -22.516 1 95.38 233 LEU A N 1
ATOM 1777 C CA . LEU A 1 233 ? 8.305 8.898 -21.547 1 95.38 233 LEU A CA 1
ATOM 1778 C C . LEU A 1 233 ? 8.844 10.266 -21.953 1 95.38 233 LEU A C 1
ATOM 1780 O O . LEU A 1 233 ? 8.945 11.172 -21.125 1 95.38 233 LEU A O 1
ATOM 1784 N N . PRO A 1 234 ? 9.188 10.422 -23.25 1 94.06 234 PRO A N 1
ATOM 1785 C CA . PRO A 1 234 ? 9.617 11.758 -23.672 1 94.06 234 PRO A CA 1
ATOM 1786 C C . PRO A 1 234 ? 8.555 12.828 -23.422 1 94.06 234 PRO A C 1
ATOM 1788 O O . PRO A 1 234 ? 8.875 13.953 -23.047 1 94.06 234 PRO A O 1
ATOM 1791 N N . GLU A 1 235 ? 7.355 12.477 -23.641 1 92.19 235 GLU A N 1
ATOM 1792 C CA . GLU A 1 235 ? 6.262 13.406 -23.375 1 92.19 235 GLU A CA 1
ATOM 1793 C C . GLU A 1 235 ? 6.168 13.734 -21.891 1 92.19 235 GLU A C 1
ATOM 1795 O O . GLU A 1 235 ? 5.977 14.891 -21.516 1 92.19 235 GLU A O 1
ATOM 1800 N N . LEU A 1 236 ? 6.281 12.781 -21.047 1 95.5 236 LEU A N 1
ATOM 1801 C CA . LEU A 1 236 ? 6.234 12.977 -19.609 1 95.5 236 LEU A CA 1
ATOM 1802 C C . LEU A 1 236 ? 7.414 13.812 -19.141 1 95.5 236 LEU A C 1
ATOM 1804 O O . LEU A 1 236 ? 7.301 14.555 -18.156 1 95.5 236 LEU A O 1
ATOM 1808 N N . ALA A 1 237 ? 8.5 13.688 -19.828 1 95.19 237 ALA A N 1
ATOM 1809 C CA . ALA A 1 237 ? 9.711 14.422 -19.469 1 95.19 237 ALA A CA 1
ATOM 1810 C C . ALA A 1 237 ? 9.523 15.922 -19.672 1 95.19 237 ALA A C 1
ATOM 1812 O O . ALA A 1 237 ? 10.219 16.734 -19.047 1 95.19 237 ALA A O 1
ATOM 1813 N N . THR A 1 238 ? 8.602 16.312 -20.531 1 91.81 238 THR A N 1
ATOM 1814 C CA . THR A 1 238 ? 8.305 17.734 -20.703 1 91.81 238 THR A CA 1
ATOM 1815 C C . THR A 1 238 ? 7.605 18.297 -19.484 1 91.81 238 THR A C 1
ATOM 1817 O O . THR A 1 238 ? 7.637 19.5 -19.25 1 91.81 238 THR A O 1
ATOM 1820 N N . ILE A 1 239 ? 6.996 17.484 -18.734 1 90.75 239 ILE A N 1
ATOM 1821 C CA . ILE A 1 239 ? 6.305 17.891 -17.516 1 90.75 239 ILE A CA 1
ATOM 1822 C C . ILE A 1 239 ? 7.254 17.781 -16.328 1 90.75 239 ILE A C 1
ATOM 1824 O O . ILE A 1 239 ? 7.336 18.703 -15.508 1 90.75 239 ILE A O 1
ATOM 1828 N N . ASN A 1 240 ? 7.957 16.719 -16.25 1 93.31 240 ASN A N 1
ATOM 1829 C CA . ASN A 1 240 ? 8.953 16.453 -15.219 1 93.31 240 ASN A CA 1
ATOM 1830 C C . ASN A 1 240 ? 10.25 15.906 -15.82 1 93.31 240 ASN A C 1
ATOM 1832 O O . ASN A 1 240 ? 10.344 14.711 -16.125 1 93.31 240 ASN A O 1
ATOM 1836 N N . PRO A 1 241 ? 11.211 16.734 -15.875 1 94.69 241 PRO A N 1
ATOM 1837 C CA . PRO A 1 241 ? 12.469 16.328 -16.5 1 94.69 241 PRO A CA 1
ATOM 1838 C C . PRO A 1 241 ? 13.117 15.133 -15.797 1 94.69 241 PRO A C 1
ATOM 1840 O O . PRO A 1 241 ? 13.938 14.43 -16.391 1 94.69 241 PRO A O 1
ATOM 1843 N N . ARG A 1 242 ? 12.812 14.914 -14.578 1 95.31 242 ARG A N 1
ATOM 1844 C CA . ARG A 1 242 ? 13.359 13.789 -13.82 1 95.31 242 ARG A CA 1
ATOM 1845 C C . ARG A 1 242 ? 12.336 12.664 -13.703 1 95.31 242 ARG A C 1
ATOM 1847 O O . ARG A 1 242 ? 12.312 11.938 -12.711 1 95.31 242 ARG A O 1
ATOM 1854 N N . VAL A 1 243 ? 11.492 12.5 -14.703 1 96.25 243 VAL A N 1
ATOM 1855 C CA . VAL A 1 243 ? 10.328 11.617 -14.633 1 96.25 243 VAL A CA 1
ATOM 1856 C C . VAL A 1 243 ? 10.789 10.172 -14.438 1 96.25 243 VAL A C 1
ATOM 1858 O O . VAL A 1 243 ? 10.156 9.406 -13.711 1 96.25 243 VAL A O 1
ATOM 1861 N N . VAL A 1 244 ? 11.883 9.734 -15.047 1 97.25 244 VAL A N 1
ATOM 1862 C CA . VAL A 1 244 ? 12.359 8.367 -14.922 1 97.25 244 VAL A CA 1
ATOM 1863 C C . VAL A 1 244 ? 12.742 8.078 -13.477 1 97.25 244 VAL A C 1
ATOM 1865 O O . VAL A 1 244 ? 12.312 7.074 -12.898 1 97.25 244 VAL A O 1
ATOM 1868 N N . GLU A 1 245 ? 13.523 8.969 -12.922 1 95.25 245 GLU A N 1
ATOM 1869 C CA . GLU A 1 245 ? 13.938 8.828 -11.531 1 95.25 245 GLU A CA 1
ATOM 1870 C C . GLU A 1 245 ? 12.727 8.867 -10.594 1 95.25 245 GLU A C 1
ATOM 1872 O O . GLU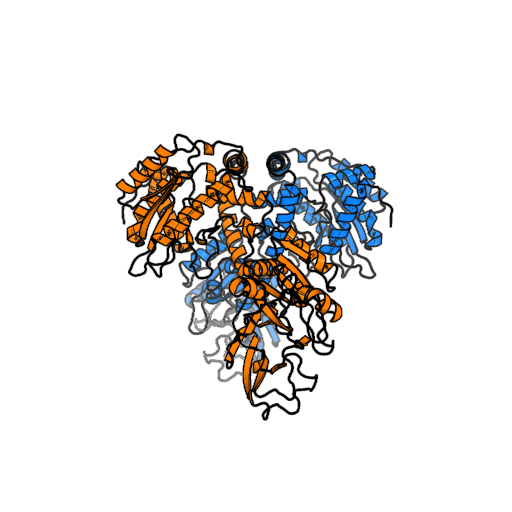 A 1 245 ? 12.656 8.094 -9.633 1 95.25 245 GLU A O 1
ATOM 1877 N N . THR A 1 246 ? 11.805 9.703 -10.914 1 94.81 246 THR A N 1
ATOM 1878 C CA . THR A 1 246 ? 10.609 9.859 -10.094 1 94.81 246 THR A CA 1
ATOM 1879 C C . THR A 1 246 ? 9.766 8.594 -10.109 1 94.81 246 THR A C 1
ATOM 1881 O O . THR A 1 246 ? 9.336 8.109 -9.062 1 94.81 246 THR A O 1
ATOM 1884 N N . LEU A 1 247 ? 9.555 8.07 -11.281 1 97.12 247 LEU A N 1
ATOM 1885 C CA . LEU A 1 247 ? 8.742 6.875 -11.43 1 97.12 247 LEU A CA 1
ATOM 1886 C C . LEU A 1 247 ? 9.414 5.672 -10.781 1 97.12 247 LEU A C 1
ATOM 1888 O O . LEU A 1 247 ? 8.758 4.848 -10.141 1 97.12 247 LEU A O 1
ATOM 1892 N N . ALA A 1 248 ? 10.719 5.602 -10.953 1 95.69 248 ALA A N 1
ATOM 1893 C CA . ALA A 1 248 ? 11.453 4.492 -10.352 1 95.69 248 ALA A CA 1
ATOM 1894 C C . ALA A 1 248 ? 11.398 4.555 -8.828 1 95.69 248 ALA A C 1
ATOM 1896 O O . ALA A 1 248 ? 11.25 3.529 -8.164 1 95.69 248 ALA A O 1
ATOM 1897 N N . ARG A 1 249 ? 11.539 5.711 -8.32 1 91.69 249 ARG A N 1
ATOM 1898 C CA . ARG A 1 249 ? 11.438 5.891 -6.875 1 91.69 249 ARG A CA 1
ATOM 1899 C C . ARG A 1 249 ? 10.047 5.523 -6.371 1 91.69 249 ARG A C 1
ATOM 1901 O O . ARG A 1 249 ? 9.906 4.891 -5.324 1 91.69 249 ARG A O 1
ATOM 1908 N N . THR A 1 250 ? 9.047 5.969 -7.062 1 94.88 250 THR A N 1
ATOM 1909 C CA . THR A 1 250 ? 7.676 5.617 -6.707 1 94.88 250 THR A CA 1
ATOM 1910 C C . THR A 1 250 ? 7.488 4.105 -6.703 1 94.88 250 THR A C 1
ATOM 1912 O O . THR A 1 250 ? 6.863 3.553 -5.797 1 94.88 250 THR A O 1
ATOM 1915 N N . ALA A 1 251 ? 8.008 3.457 -7.723 1 96.25 251 ALA A N 1
ATOM 1916 C CA . ALA A 1 251 ? 7.93 2 -7.789 1 96.25 251 ALA A CA 1
ATOM 1917 C C . ALA A 1 251 ? 8.555 1.361 -6.555 1 96.25 251 ALA A C 1
ATOM 1919 O O . ALA A 1 251 ? 7.996 0.421 -5.984 1 96.25 251 ALA A O 1
ATOM 1920 N N . ASP A 1 252 ? 9.68 1.888 -6.16 1 91.62 252 ASP A N 1
ATOM 1921 C CA . ASP A 1 252 ? 10.383 1.359 -4.996 1 91.62 252 ASP A CA 1
ATOM 1922 C C . ASP A 1 252 ? 9.555 1.548 -3.725 1 91.62 252 ASP A C 1
ATOM 1924 O O . ASP A 1 252 ? 9.477 0.646 -2.889 1 91.62 252 ASP A O 1
ATOM 1928 N N . LEU A 1 253 ? 8.992 2.672 -3.588 1 90.94 253 LEU A N 1
ATOM 1929 C CA . LEU A 1 253 ? 8.156 2.967 -2.426 1 90.94 253 LEU A CA 1
ATOM 1930 C C . LEU A 1 253 ? 6.945 2.045 -2.377 1 90.94 253 LEU A C 1
ATOM 1932 O O . LEU A 1 253 ? 6.609 1.507 -1.319 1 90.94 253 LEU A O 1
ATOM 1936 N N . LEU A 1 254 ? 6.324 1.873 -3.492 1 95.56 254 LEU A N 1
ATOM 1937 C CA . LEU A 1 254 ? 5.145 1.018 -3.559 1 95.56 254 LEU A CA 1
ATOM 1938 C C . LEU A 1 254 ? 5.516 -0.44 -3.312 1 95.56 254 LEU A C 1
ATOM 1940 O O . LEU A 1 254 ? 4.738 -1.189 -2.713 1 95.56 254 LEU A O 1
ATOM 1944 N N . ALA A 1 255 ? 6.703 -0.835 -3.801 1 94.31 255 ALA A N 1
ATOM 1945 C CA . ALA A 1 255 ? 7.176 -2.197 -3.557 1 94.31 255 ALA A CA 1
ATOM 1946 C C . ALA A 1 255 ? 7.352 -2.455 -2.064 1 94.31 255 ALA A C 1
ATOM 1948 O O . ALA A 1 255 ? 7.047 -3.547 -1.576 1 94.31 255 ALA A O 1
ATOM 1949 N N . GLN A 1 256 ? 7.91 -1.494 -1.395 1 91.5 256 GLN A N 1
ATOM 1950 C CA . GLN A 1 256 ? 8.086 -1.621 0.049 1 91.5 256 GLN A CA 1
ATOM 1951 C C . GLN A 1 256 ? 6.738 -1.748 0.757 1 91.5 256 GLN A C 1
ATOM 1953 O O . GLN A 1 256 ? 6.582 -2.568 1.664 1 91.5 256 GLN A O 1
ATOM 1958 N N . GLU A 1 257 ? 5.805 -0.954 0.325 1 94.06 257 GLU A N 1
ATOM 1959 C CA . GLU A 1 257 ? 4.457 -1.041 0.885 1 94.06 257 GLU A CA 1
ATOM 1960 C C . GLU A 1 257 ? 3.822 -2.395 0.586 1 94.06 257 GLU A C 1
ATOM 1962 O O . GLU A 1 257 ? 3.117 -2.955 1.429 1 94.06 257 GLU A O 1
ATOM 1967 N N . ALA A 1 258 ? 4.02 -2.836 -0.61 1 93.56 258 ALA A N 1
ATOM 1968 C CA . ALA A 1 258 ? 3.455 -4.121 -1.012 1 93.56 258 ALA A CA 1
ATOM 1969 C C . ALA A 1 258 ? 4.008 -5.254 -0.152 1 93.56 258 ALA A C 1
ATOM 1971 O O . ALA A 1 258 ? 3.27 -6.164 0.237 1 93.56 258 ALA A O 1
ATOM 1972 N N . ARG A 1 259 ? 5.285 -5.246 0.11 1 91.81 259 ARG A N 1
ATOM 1973 C CA . ARG A 1 259 ? 5.902 -6.266 0.954 1 91.81 259 ARG A CA 1
ATOM 1974 C C . ARG A 1 259 ? 5.324 -6.23 2.365 1 91.81 259 ARG A C 1
ATOM 1976 O O . ARG A 1 259 ? 5.074 -7.281 2.965 1 91.81 259 ARG A O 1
ATOM 1983 N N . ARG A 1 260 ? 5.199 -5.078 2.826 1 92.44 260 ARG A N 1
ATOM 1984 C CA . ARG A 1 260 ? 4.598 -4.922 4.145 1 92.44 260 ARG A CA 1
ATOM 1985 C C . ARG A 1 260 ? 3.18 -5.48 4.172 1 92.44 260 ARG A C 1
ATOM 1987 O O . ARG A 1 260 ? 2.811 -6.211 5.098 1 92.44 260 ARG A O 1
ATOM 1994 N N . ALA A 1 261 ? 2.383 -5.105 3.205 1 93.81 261 ALA A N 1
ATOM 1995 C CA . ALA A 1 261 ? 1.01 -5.598 3.111 1 93.81 261 ALA A CA 1
ATOM 1996 C C . ALA A 1 261 ? 0.975 -7.121 3.037 1 93.81 261 ALA A C 1
ATOM 1998 O O . ALA A 1 261 ? 0.117 -7.758 3.65 1 93.81 261 ALA A O 1
ATOM 1999 N N . GLU A 1 262 ? 1.867 -7.641 2.244 1 92.38 262 GLU A N 1
ATOM 2000 C CA . GLU A 1 262 ? 1.937 -9.094 2.09 1 92.38 262 GLU A CA 1
ATOM 2001 C C . GLU A 1 262 ? 2.172 -9.781 3.43 1 92.38 262 GLU A C 1
ATOM 2003 O O . GLU A 1 262 ? 1.579 -10.82 3.709 1 92.38 262 GLU A O 1
ATOM 2008 N N . ARG A 1 263 ? 3.035 -9.234 4.246 1 90.94 263 ARG A N 1
ATOM 2009 C CA . ARG A 1 263 ? 3.312 -9.805 5.562 1 90.94 263 ARG A CA 1
ATOM 2010 C C . ARG A 1 263 ? 2.062 -9.797 6.438 1 90.94 263 ARG A C 1
ATOM 2012 O O . ARG A 1 263 ? 1.775 -10.773 7.125 1 90.94 263 ARG A O 1
ATOM 2019 N N . TRP A 1 264 ? 1.387 -8.766 6.332 1 90.75 264 TRP A N 1
ATOM 2020 C CA . TRP A 1 264 ? 0.166 -8.656 7.125 1 90.75 264 TRP A CA 1
ATOM 2021 C C . TRP A 1 264 ? -0.917 -9.586 6.594 1 90.75 264 TRP A C 1
ATOM 2023 O O . TRP A 1 264 ? -1.677 -10.172 7.367 1 90.75 264 TRP A O 1
ATOM 2033 N N . ASP A 1 265 ? -1.015 -9.656 5.297 1 94.88 265 ASP A N 1
ATOM 2034 C CA . ASP A 1 265 ? -1.998 -10.547 4.688 1 94.88 265 ASP A CA 1
ATOM 2035 C C . ASP A 1 265 ? -1.715 -12 5.039 1 94.88 265 ASP A C 1
ATOM 2037 O O . ASP A 1 265 ? -2.641 -12.781 5.262 1 94.88 265 ASP A O 1
ATOM 2041 N N . ARG A 1 266 ? -0.46 -12.352 5.066 1 94 266 ARG A N 1
ATOM 2042 C CA . ARG A 1 266 ? -0.086 -13.711 5.449 1 94 266 ARG A CA 1
ATOM 2043 C C . ARG A 1 266 ? -0.464 -13.992 6.902 1 94 266 ARG A C 1
ATOM 2045 O O . ARG A 1 266 ? -0.909 -15.094 7.23 1 94 266 ARG A O 1
ATOM 2052 N N . LYS A 1 267 ? -0.212 -13.055 7.75 1 93.5 267 LYS A N 1
ATOM 2053 C CA . LYS A 1 267 ? -0.606 -13.195 9.148 1 93.5 267 LYS A CA 1
ATOM 2054 C C . LYS A 1 267 ? -2.117 -13.359 9.281 1 93.5 267 LYS A C 1
ATOM 2056 O O . LYS A 1 267 ? -2.594 -14.203 10.047 1 93.5 267 LYS A O 1
ATOM 2061 N N . ALA A 1 268 ? -2.844 -12.547 8.57 1 95.25 268 ALA A N 1
ATOM 2062 C CA . ALA A 1 268 ? -4.301 -12.648 8.578 1 95.25 268 ALA A CA 1
ATOM 2063 C C . ALA A 1 268 ? -4.766 -14 8.047 1 95.25 268 ALA A C 1
ATOM 2065 O O . ALA A 1 268 ? -5.707 -14.594 8.578 1 95.25 268 ALA A O 1
ATOM 2066 N N . LEU A 1 269 ? -4.137 -14.43 6.953 1 96.69 269 LEU A N 1
ATOM 2067 C CA . LEU A 1 269 ? -4.465 -15.742 6.391 1 96.69 269 LEU A CA 1
ATOM 2068 C C . LEU A 1 269 ? -4.285 -16.844 7.43 1 96.69 269 LEU A C 1
ATOM 2070 O O . LEU A 1 269 ? -5.148 -17.703 7.582 1 96.69 269 LEU A O 1
ATOM 2074 N N . ASP A 1 270 ? -3.205 -16.766 8.156 1 96.06 270 ASP A N 1
ATOM 2075 C CA . ASP A 1 270 ? -2.906 -17.766 9.18 1 96.06 270 ASP A CA 1
ATOM 2076 C C . ASP A 1 270 ? -3.965 -17.75 10.281 1 96.06 270 ASP A C 1
ATOM 2078 O O . ASP A 1 270 ? -4.363 -18.812 10.773 1 96.06 270 ASP A O 1
ATOM 2082 N N . GLN A 1 271 ? -4.387 -16.641 10.586 1 95.69 271 GLN A N 1
ATOM 2083 C CA . GLN A 1 271 ? -5.379 -16.5 11.641 1 95.69 271 GLN A CA 1
ATOM 2084 C C . GLN A 1 271 ? -6.75 -16.984 11.18 1 95.69 271 GLN A C 1
ATOM 2086 O O . GLN A 1 271 ? -7.547 -17.484 11.984 1 95.69 271 GLN A O 1
ATOM 2091 N N . LEU A 1 272 ? -7.078 -16.828 9.953 1 96.62 272 LEU A N 1
ATOM 2092 C CA . LEU A 1 272 ? -8.422 -17.078 9.445 1 96.62 272 LEU A CA 1
ATOM 2093 C C . LEU A 1 272 ? -8.539 -18.484 8.875 1 96.62 272 LEU A C 1
ATOM 2095 O O . LEU A 1 272 ? -9.641 -18.969 8.617 1 96.62 272 LEU A O 1
ATOM 2099 N N . THR A 1 273 ? -7.418 -19.125 8.617 1 96.5 273 THR A N 1
ATOM 2100 C CA . THR A 1 273 ? -7.434 -20.438 7.977 1 96.5 273 THR A CA 1
ATOM 2101 C C . THR A 1 273 ? -7.906 -21.5 8.961 1 96.5 273 THR A C 1
ATOM 2103 O O . THR A 1 273 ? -7.363 -21.625 10.055 1 96.5 273 THR A O 1
ATOM 2106 N N . LEU A 1 274 ? -8.867 -22.25 8.531 1 93.38 274 LEU A N 1
ATOM 2107 C CA . LEU A 1 274 ? -9.406 -23.359 9.328 1 93.38 274 LEU A CA 1
ATOM 2108 C C . LEU A 1 274 ? -8.781 -24.688 8.914 1 93.38 274 LEU A C 1
ATOM 2110 O O . LEU A 1 274 ? -8.625 -25.578 9.734 1 93.38 274 LEU A O 1
ATOM 2114 N N . GLU A 1 275 ? -8.617 -24.812 7.656 1 90.12 275 GLU A N 1
ATOM 2115 C CA . GLU A 1 275 ? -8 -26.016 7.078 1 90.12 275 GLU A CA 1
ATOM 2116 C C . GLU A 1 275 ? -7.031 -25.641 5.957 1 90.12 275 GLU A C 1
ATOM 2118 O O . GLU A 1 275 ? -7.285 -24.719 5.184 1 90.12 275 GLU A O 1
ATOM 2123 N N . ARG A 1 276 ? -5.938 -26.391 5.941 1 89.31 276 ARG A N 1
ATOM 2124 C CA . ARG A 1 276 ? -4.914 -26.156 4.922 1 89.31 276 ARG A CA 1
ATOM 2125 C C . ARG A 1 276 ? -4.406 -27.484 4.355 1 89.31 276 ARG A C 1
ATOM 2127 O O . ARG A 1 276 ? -3.91 -28.328 5.098 1 89.31 276 ARG A O 1
ATOM 2134 N N . THR A 1 277 ? -4.664 -27.672 3.186 1 82.25 277 THR A N 1
ATOM 2135 C CA . THR A 1 277 ? -4.035 -28.766 2.441 1 82.25 277 THR A CA 1
ATOM 2136 C C . THR A 1 277 ? -3.195 -28.219 1.291 1 82.25 277 THR A C 1
ATOM 2138 O O . THR A 1 277 ? -3.738 -27.719 0.297 1 82.25 277 THR A O 1
ATOM 2141 N N . PRO A 1 278 ? -1.94 -28.266 1.418 1 77.94 278 PRO A N 1
ATOM 2142 C CA . PRO A 1 278 ? -1.048 -27.625 0.457 1 77.94 278 PRO A CA 1
ATOM 2143 C C . PRO A 1 278 ? -1.419 -27.922 -0.993 1 77.94 278 PRO A C 1
ATOM 2145 O O . PRO A 1 278 ? -1.681 -29.078 -1.339 1 77.94 278 PRO A O 1
ATOM 2148 N N . ALA A 1 279 ? -1.521 -26.984 -1.792 1 78.94 279 ALA A N 1
ATOM 2149 C CA . ALA A 1 279 ? -1.729 -27.016 -3.238 1 78.94 279 ALA A CA 1
ATOM 2150 C C . ALA A 1 279 ? -3.102 -27.594 -3.582 1 78.94 279 ALA A C 1
ATOM 2152 O O . ALA A 1 279 ? -3.406 -27.828 -4.754 1 78.94 279 ALA A O 1
ATOM 2153 N N . GLU A 1 280 ? -3.947 -27.859 -2.533 1 82.44 280 GLU A N 1
ATOM 2154 C CA . GLU A 1 280 ? -5.227 -28.5 -2.811 1 82.44 280 GLU A CA 1
ATOM 2155 C C . GLU A 1 280 ? -6.395 -27.641 -2.33 1 82.44 280 GLU A C 1
ATOM 2157 O O . GLU A 1 280 ? -7.379 -27.469 -3.051 1 82.44 280 GLU A O 1
ATOM 2162 N N . ARG A 1 281 ? -6.188 -27.266 -1.086 1 90.75 281 ARG A N 1
ATOM 2163 C CA . ARG A 1 281 ? -7.348 -26.578 -0.523 1 90.75 281 ARG A CA 1
ATOM 2164 C C . ARG A 1 281 ? -6.934 -25.656 0.609 1 90.75 281 ARG A C 1
ATOM 2166 O O . ARG A 1 281 ? -6.027 -25.969 1.384 1 90.75 281 ARG A O 1
ATOM 2173 N N . VAL A 1 282 ? -7.629 -24.5 0.642 1 94.81 282 VAL A N 1
ATOM 2174 C CA . VAL A 1 282 ? -7.543 -23.578 1.769 1 94.81 282 VA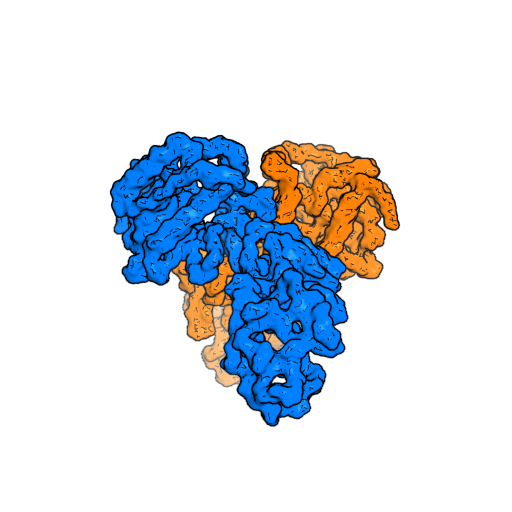L A CA 1
ATOM 2175 C C . VAL A 1 282 ? -8.953 -23.188 2.225 1 94.81 282 VAL A C 1
ATOM 2177 O O . VAL A 1 282 ? -9.75 -22.703 1.43 1 94.81 282 VAL A O 1
ATOM 2180 N N . VAL A 1 283 ? -9.258 -23.531 3.48 1 95.56 283 VAL A N 1
ATOM 2181 C CA . VAL A 1 283 ? -10.57 -23.203 4.02 1 95.56 283 VAL A CA 1
ATOM 2182 C C . VAL A 1 283 ? -10.453 -22.047 5 1 95.56 283 VAL A C 1
ATOM 2184 O O . VAL A 1 283 ? -9.664 -22.094 5.949 1 95.56 283 VAL A O 1
ATOM 2187 N N . LEU A 1 284 ? -11.258 -21.047 4.746 1 96.38 284 LEU A N 1
ATOM 2188 C CA . LEU A 1 284 ? -11.18 -19.828 5.535 1 96.38 284 LEU A CA 1
ATOM 2189 C C . LEU A 1 284 ? -12.438 -19.641 6.383 1 96.38 284 LEU A C 1
ATOM 2191 O O . LEU A 1 284 ? -13.531 -20.047 5.977 1 96.38 284 LEU A O 1
ATOM 2195 N N . ASP A 1 285 ? -12.25 -19.062 7.586 1 95.5 285 ASP A N 1
ATOM 2196 C CA . ASP A 1 285 ? -13.367 -18.562 8.375 1 95.5 285 ASP A CA 1
ATOM 2197 C C . ASP A 1 285 ? -14.055 -17.391 7.672 1 95.5 285 ASP A C 1
ATOM 2199 O O . ASP A 1 285 ? -13.531 -16.266 7.668 1 95.5 285 ASP A O 1
ATOM 2203 N N . LEU A 1 286 ? -15.211 -17.656 7.141 1 94.38 286 LEU A N 1
ATOM 2204 C CA . LEU A 1 286 ? -15.891 -16.672 6.305 1 94.38 286 LEU A CA 1
ATOM 2205 C C . LEU A 1 286 ? -16.297 -15.453 7.121 1 94.38 286 LEU A C 1
ATOM 2207 O O . LEU A 1 286 ? -16.156 -14.32 6.656 1 94.38 286 LEU A O 1
ATOM 2211 N N . THR A 1 287 ? -16.766 -15.648 8.266 1 91.56 287 THR A N 1
ATOM 2212 C CA . THR A 1 287 ? -17.172 -14.547 9.133 1 91.56 287 THR A CA 1
ATOM 2213 C C . THR A 1 287 ? -15.992 -13.648 9.461 1 91.56 287 THR A C 1
ATOM 2215 O O . THR A 1 287 ? -16.094 -12.422 9.406 1 91.56 287 THR A O 1
ATOM 2218 N N . GLY A 1 288 ? -14.922 -14.297 9.859 1 93.31 288 GLY A N 1
ATOM 2219 C CA . GLY A 1 288 ? -13.711 -13.547 10.148 1 93.31 288 GLY A CA 1
ATOM 2220 C C . GLY A 1 288 ? -13.18 -12.789 8.945 1 93.31 288 GLY A C 1
ATOM 2221 O O . GLY A 1 288 ? -12.688 -11.664 9.086 1 93.31 288 GLY A O 1
ATOM 2222 N N . LEU A 1 289 ? -13.266 -13.391 7.766 1 95.25 289 LEU A N 1
ATOM 2223 C CA . LEU A 1 289 ? -12.797 -12.758 6.535 1 95.25 289 LEU A CA 1
ATOM 2224 C C . LEU A 1 289 ? -13.617 -11.508 6.223 1 95.25 289 LEU A C 1
ATOM 2226 O O . LEU A 1 289 ? -13.055 -10.461 5.906 1 95.25 289 LEU A O 1
ATOM 2230 N N . LEU A 1 290 ? -14.906 -11.586 6.363 1 92 290 LEU A N 1
ATOM 2231 C CA . LEU A 1 290 ? -15.797 -10.492 6 1 92 290 LEU A CA 1
ATOM 2232 C C . LEU A 1 290 ? -15.711 -9.359 7.02 1 92 290 LEU A C 1
ATOM 2234 O O . LEU A 1 290 ? -16.125 -8.234 6.738 1 92 290 LEU A O 1
ATOM 2238 N N . ALA A 1 291 ? -15.156 -9.648 8.188 1 92 291 ALA A N 1
ATOM 2239 C CA . ALA A 1 291 ? -14.977 -8.633 9.227 1 92 291 ALA A CA 1
ATOM 2240 C C . ALA A 1 291 ? -13.75 -7.777 8.945 1 92 291 ALA A C 1
ATOM 2242 O O . ALA A 1 291 ? -13.602 -6.688 9.508 1 92 291 ALA A O 1
ATOM 2243 N N . GLN A 1 292 ? -12.914 -8.258 8.109 1 92.75 292 GLN A N 1
ATOM 2244 C CA . GLN A 1 292 ? -11.719 -7.496 7.758 1 92.75 292 GLN A CA 1
ATOM 2245 C C . GLN A 1 292 ? -12.055 -6.359 6.797 1 92.75 292 GLN A C 1
ATOM 2247 O O . GLN A 1 292 ? -13.125 -6.359 6.18 1 92.75 292 GLN A O 1
ATOM 2252 N N . ASP A 1 293 ? -11.148 -5.348 6.703 1 89.5 293 ASP A N 1
ATOM 2253 C CA . ASP A 1 293 ? -11.32 -4.312 5.691 1 89.5 293 ASP A CA 1
ATOM 2254 C C . ASP A 1 293 ? -11.125 -4.875 4.285 1 89.5 293 ASP A C 1
ATOM 2256 O O . ASP A 1 293 ? -10.477 -5.91 4.113 1 89.5 293 ASP A O 1
ATOM 2260 N N . PRO A 1 294 ? -11.594 -4.234 3.248 1 88.25 294 PRO A N 1
ATOM 2261 C CA . PRO A 1 294 ? -11.594 -4.762 1.881 1 88.25 294 PRO A CA 1
ATOM 2262 C C . PRO A 1 294 ? -10.188 -5.086 1.376 1 88.25 294 PRO A C 1
ATOM 2264 O O . PRO A 1 294 ? -9.992 -6.09 0.689 1 88.25 294 PRO A O 1
ATOM 2267 N N . ALA A 1 295 ? -9.258 -4.25 1.651 1 91.06 295 ALA A N 1
ATOM 2268 C CA . ALA A 1 295 ? -7.891 -4.5 1.194 1 91.06 295 ALA A CA 1
ATOM 2269 C C . ALA A 1 295 ? -7.344 -5.797 1.791 1 91.06 295 ALA A C 1
ATOM 2271 O O . ALA A 1 295 ? -6.676 -6.57 1.102 1 91.06 295 ALA A O 1
ATOM 2272 N N . THR A 1 296 ? -7.652 -6 3.064 1 93.88 296 THR A N 1
ATOM 2273 C CA . THR A 1 296 ? -7.211 -7.219 3.734 1 93.88 296 THR A CA 1
ATOM 2274 C C . THR A 1 296 ? -7.926 -8.438 3.164 1 93.88 296 THR A C 1
ATOM 2276 O O . THR A 1 296 ? -7.324 -9.508 3.014 1 93.88 296 THR A O 1
ATOM 2279 N N . GLN A 1 297 ? -9.242 -8.281 2.9 1 94.5 297 GLN A N 1
ATOM 2280 C CA . GLN A 1 297 ? -9.992 -9.367 2.281 1 94.5 297 GLN A CA 1
ATOM 2281 C C . GLN A 1 297 ? -9.328 -9.82 0.984 1 94.5 297 GLN A C 1
ATOM 2283 O O . GLN A 1 297 ? -9.102 -11.016 0.785 1 94.5 297 GLN A O 1
ATOM 2288 N N . ARG A 1 298 ? -9.023 -8.906 0.163 1 92.94 298 ARG A N 1
ATOM 2289 C CA . ARG A 1 298 ? -8.391 -9.211 -1.116 1 92.94 298 ARG A CA 1
ATOM 2290 C C . ARG A 1 298 ? -7.02 -9.844 -0.912 1 92.94 298 ARG A C 1
ATOM 2292 O O . ARG A 1 298 ? -6.668 -10.812 -1.595 1 92.94 298 ARG A O 1
ATOM 2299 N N . GLY A 1 299 ? -6.258 -9.242 -0.007 1 93.5 299 GLY A N 1
ATOM 2300 C CA . GLY A 1 299 ? -4.926 -9.75 0.273 1 93.5 299 GLY A CA 1
ATOM 2301 C C . GLY A 1 299 ? -4.93 -11.188 0.758 1 93.5 299 GLY A C 1
ATOM 2302 O O . GLY A 1 299 ? -4.109 -12 0.321 1 93.5 299 GLY A O 1
ATOM 2303 N N . VAL A 1 300 ? -5.848 -11.523 1.638 1 95.56 300 VAL A N 1
ATOM 2304 C CA . VAL A 1 300 ? -5.953 -12.867 2.197 1 95.56 300 VAL A CA 1
ATOM 2305 C C . VAL A 1 300 ? -6.293 -13.867 1.09 1 95.56 300 VAL A C 1
ATOM 2307 O O . VAL A 1 300 ? -5.699 -14.945 1.012 1 95.56 300 VAL A O 1
ATOM 2310 N N . LEU A 1 301 ? -7.234 -13.492 0.255 1 95 301 LEU A N 1
ATOM 2311 C CA . LEU A 1 301 ? -7.637 -14.367 -0.837 1 95 301 LEU A CA 1
ATOM 2312 C C . LEU A 1 301 ? -6.48 -14.594 -1.807 1 95 301 LEU A C 1
ATOM 2314 O O . LEU A 1 301 ? -6.273 -15.711 -2.281 1 95 301 LEU A O 1
ATOM 2318 N N . ARG A 1 302 ? -5.762 -13.562 -2.078 1 92.25 302 ARG A N 1
ATOM 2319 C CA . ARG A 1 302 ? -4.613 -13.688 -2.971 1 92.25 302 ARG A CA 1
ATOM 2320 C C . ARG A 1 302 ? -3.557 -14.617 -2.375 1 92.25 302 ARG A C 1
ATOM 2322 O O . ARG A 1 302 ? -2.949 -15.414 -3.092 1 92.25 302 ARG A O 1
ATOM 2329 N N . GLN A 1 303 ? -3.311 -14.43 -1.099 1 92.62 303 GLN A N 1
ATOM 2330 C CA . GLN A 1 303 ? -2.338 -15.281 -0.426 1 92.62 303 GLN A CA 1
ATOM 2331 C C . GLN A 1 303 ? -2.805 -16.734 -0.397 1 92.62 303 GLN A C 1
ATOM 2333 O O . GLN A 1 303 ? -1.993 -17.656 -0.504 1 92.62 303 GLN A O 1
ATOM 2338 N N . ALA A 1 304 ? -4.078 -16.906 -0.177 1 94.12 304 ALA A N 1
ATOM 2339 C CA . ALA A 1 304 ? -4.637 -18.25 -0.199 1 94.12 304 ALA A CA 1
ATOM 2340 C C . ALA A 1 304 ? -4.414 -18.922 -1.556 1 94.12 304 ALA A C 1
ATOM 2342 O O . ALA A 1 304 ? -4.066 -20.094 -1.626 1 94.12 304 ALA A O 1
ATOM 2343 N N . LEU A 1 305 ? -4.617 -18.156 -2.572 1 91 305 LEU A N 1
ATOM 2344 C CA . LEU A 1 305 ? -4.414 -18.656 -3.922 1 91 305 LEU A CA 1
ATOM 2345 C C . LEU A 1 305 ? -2.943 -18.984 -4.168 1 91 305 LEU A C 1
ATOM 2347 O O . LEU A 1 305 ? -2.619 -19.938 -4.867 1 91 305 LEU A O 1
ATOM 2351 N N . ALA A 1 306 ? -2.105 -18.156 -3.652 1 86.38 306 ALA A N 1
ATOM 2352 C CA . ALA A 1 306 ? -0.672 -18.422 -3.762 1 86.38 306 ALA A CA 1
ATOM 2353 C C . ALA A 1 306 ? -0.308 -19.75 -3.117 1 86.38 306 ALA A C 1
ATOM 2355 O O . ALA A 1 306 ? 0.515 -20.5 -3.648 1 86.38 306 ALA A O 1
ATOM 2356 N N . GLU A 1 307 ? -0.927 -20.016 -2.002 1 86.44 307 GLU A N 1
ATOM 2357 C CA . GLU A 1 307 ? -0.674 -21.266 -1.295 1 86.44 307 GLU A CA 1
ATOM 2358 C C . GLU A 1 307 ? -1.154 -22.469 -2.107 1 86.44 307 GLU A C 1
ATOM 2360 O O . GLU A 1 307 ? -0.618 -23.562 -1.974 1 86.44 307 GLU A O 1
ATOM 2365 N N . MET A 1 308 ? -2.115 -22.156 -2.854 1 86.56 308 MET A N 1
ATOM 2366 C CA . MET A 1 308 ? -2.641 -23.203 -3.729 1 86.56 308 MET A CA 1
ATOM 2367 C C . MET A 1 308 ? -1.804 -23.328 -4.996 1 86.56 308 MET A C 1
ATOM 2369 O O . MET A 1 308 ? -2.186 -24.031 -5.934 1 86.56 308 MET A O 1
ATOM 2373 N N . GLN A 1 309 ? -0.743 -22.469 -5.074 1 78.38 309 GLN A N 1
ATOM 2374 C CA . GLN A 1 309 ? 0.201 -22.469 -6.188 1 78.38 309 GLN A CA 1
ATOM 2375 C C . GLN A 1 309 ? -0.466 -21.984 -7.473 1 78.38 309 GLN A C 1
ATOM 2377 O O . GLN A 1 309 ? -0.181 -22.5 -8.555 1 78.38 309 GLN A O 1
ATOM 2382 N N . ALA A 1 310 ? -1.402 -21.203 -7.273 1 78.5 310 ALA A N 1
ATOM 2383 C CA . ALA A 1 310 ? -2 -20.547 -8.438 1 78.5 310 ALA A CA 1
ATOM 2384 C C . ALA A 1 310 ? -1.037 -19.531 -9.047 1 78.5 310 ALA A C 1
ATOM 2386 O O . ALA A 1 310 ? -0.195 -18.969 -8.344 1 78.5 310 ALA A O 1
ATOM 2387 N N . ASP A 1 311 ? -1.088 -19.375 -10.336 1 74.44 311 ASP A N 1
ATOM 2388 C CA . ASP A 1 311 ? -0.353 -18.297 -10.969 1 74.44 311 ASP A CA 1
ATOM 2389 C C . ASP A 1 311 ? -0.991 -16.938 -10.656 1 74.44 311 ASP A C 1
ATOM 2391 O O . ASP A 1 311 ? -1.96 -16.531 -11.305 1 74.44 311 ASP A O 1
ATOM 2395 N N . LEU A 1 312 ? -0.394 -16.25 -9.781 1 74.25 312 LEU A N 1
ATOM 2396 C CA . LEU A 1 312 ? -0.977 -15 -9.305 1 74.25 312 LEU A CA 1
ATOM 2397 C C . LEU A 1 312 ? -1.023 -13.953 -10.414 1 74.25 312 LEU A C 1
ATOM 2399 O O . LEU A 1 312 ? -1.795 -13 -10.344 1 74.25 312 LEU A O 1
ATOM 2403 N N . ARG A 1 313 ? -0.307 -14.148 -11.547 1 69.81 313 ARG A N 1
ATOM 2404 C CA . ARG A 1 313 ? -0.329 -13.25 -12.695 1 69.81 313 ARG A CA 1
ATOM 2405 C C . ARG A 1 313 ? -1.641 -13.375 -13.461 1 69.81 313 ARG A C 1
ATOM 2407 O O . ARG A 1 313 ? -2.033 -12.453 -14.188 1 69.81 313 ARG A O 1
ATOM 2414 N N . ALA A 1 314 ? -2.221 -14.438 -13.25 1 73.69 314 ALA A N 1
ATOM 2415 C CA . ALA A 1 314 ? -3.477 -14.703 -13.945 1 73.69 314 ALA A CA 1
ATOM 2416 C C . ALA A 1 314 ? -4.672 -14.297 -13.094 1 73.69 314 ALA A C 1
ATOM 2418 O O . ALA A 1 314 ? -5.801 -14.211 -13.586 1 73.69 314 ALA A O 1
ATOM 2419 N N . VAL A 1 315 ? -4.332 -14.094 -11.859 1 78.5 315 VAL A N 1
ATOM 2420 C CA . VAL A 1 315 ? -5.398 -13.688 -10.953 1 78.5 315 VAL A CA 1
ATOM 2421 C C . VAL A 1 315 ? -5.609 -12.18 -11.039 1 78.5 315 VAL A C 1
ATOM 2423 O O . VAL A 1 315 ? -4.844 -11.406 -10.461 1 78.5 315 VAL A O 1
ATOM 2426 N N . GLY A 1 316 ? -6.582 -11.789 -11.727 1 75.56 316 GLY A N 1
ATOM 2427 C CA . GLY A 1 316 ? -6.898 -10.375 -11.852 1 75.56 316 GLY A CA 1
ATOM 2428 C C . GLY A 1 316 ? -7.809 -9.867 -10.758 1 75.56 316 GLY A C 1
ATOM 2429 O O . GLY A 1 316 ? -8.336 -10.648 -9.961 1 75.56 316 GLY A O 1
ATOM 2430 N N . PHE A 1 317 ? -7.926 -8.617 -10.703 1 74.62 317 PHE A N 1
ATOM 2431 C CA . PHE A 1 317 ? -8.797 -7.949 -9.742 1 74.62 317 PHE A CA 1
ATOM 2432 C C . PHE A 1 317 ? -10.211 -8.5 -9.82 1 74.62 317 PHE A C 1
ATOM 2434 O O . PHE A 1 317 ? -10.859 -8.711 -8.789 1 74.62 317 PHE A O 1
ATOM 2441 N N . HIS A 1 318 ? -10.602 -8.766 -11 1 77.69 318 HIS A N 1
ATOM 2442 C CA . HIS A 1 318 ? -11.984 -9.18 -11.219 1 77.69 318 HIS A CA 1
ATOM 2443 C C . HIS A 1 318 ? -12.258 -10.547 -10.586 1 77.69 318 HIS A C 1
ATOM 2445 O O . HIS A 1 318 ? -13.359 -10.805 -10.117 1 77.69 318 HIS A O 1
ATOM 2451 N N . HIS A 1 319 ? -11.25 -11.391 -10.57 1 86.19 319 HIS A N 1
ATOM 2452 C CA . HIS A 1 319 ? -11.422 -12.711 -9.977 1 86.19 319 HIS A CA 1
ATOM 2453 C C . HIS A 1 319 ? -11.703 -12.609 -8.484 1 86.19 319 HIS A C 1
ATOM 2455 O O . HIS A 1 319 ? -12.633 -13.242 -7.977 1 86.19 319 HIS A O 1
ATOM 2461 N N . ILE A 1 320 ? -10.961 -11.828 -7.859 1 88.25 320 ILE A N 1
ATOM 2462 C CA . ILE A 1 320 ? -11.078 -11.68 -6.41 1 88.25 320 ILE A CA 1
ATOM 2463 C C . ILE A 1 320 ? -12.328 -10.859 -6.078 1 88.25 320 ILE A C 1
ATOM 2465 O O . ILE A 1 320 ? -13.07 -11.203 -5.16 1 88.25 320 ILE A O 1
ATOM 2469 N N . ASP A 1 321 ? -12.484 -9.82 -6.824 1 82.88 321 ASP A N 1
ATOM 2470 C CA . ASP A 1 321 ? -13.633 -8.953 -6.57 1 82.88 321 ASP A CA 1
ATOM 2471 C C . ASP A 1 321 ? -14.945 -9.703 -6.785 1 82.88 321 ASP A C 1
ATOM 2473 O O . ASP A 1 321 ? -15.938 -9.438 -6.102 1 82.88 321 ASP A O 1
ATOM 2477 N N . ASN A 1 322 ? -14.922 -10.539 -7.727 1 85.69 322 ASN A N 1
ATOM 2478 C CA . ASN A 1 322 ? -16.109 -11.344 -7.98 1 85.69 322 ASN A CA 1
ATOM 2479 C C . ASN A 1 322 ? -16.453 -12.227 -6.781 1 85.69 322 ASN A C 1
ATOM 2481 O O . ASN A 1 322 ? -17.641 -12.398 -6.449 1 85.69 322 ASN A O 1
ATOM 2485 N N . ILE A 1 323 ? -15.492 -12.812 -6.207 1 89.81 323 ILE A N 1
ATOM 2486 C CA . ILE A 1 323 ? -15.703 -13.625 -5.016 1 89.81 323 ILE A CA 1
ATOM 2487 C C . ILE A 1 323 ? -16.328 -12.766 -3.91 1 89.81 323 ILE A C 1
ATOM 2489 O O . ILE A 1 323 ? -17.344 -13.133 -3.336 1 89.81 323 ILE A O 1
ATOM 2493 N N . LEU A 1 324 ? -15.766 -11.625 -3.695 1 89.19 324 LEU A N 1
ATOM 2494 C CA . LEU A 1 324 ? -16.172 -10.766 -2.588 1 89.19 324 LEU A CA 1
ATOM 2495 C C . LEU A 1 324 ? -17.578 -10.195 -2.834 1 89.19 324 LEU A C 1
ATOM 2497 O O . LEU A 1 324 ? -18.375 -10.078 -1.903 1 89.19 324 LEU A O 1
ATOM 2501 N N . ALA A 1 325 ? -17.797 -9.812 -4.059 1 84.44 325 ALA A N 1
ATOM 2502 C CA . ALA A 1 325 ? -19.125 -9.289 -4.402 1 84.44 325 ALA A CA 1
ATOM 2503 C C . ALA A 1 325 ? -20.203 -10.336 -4.156 1 84.44 325 ALA A C 1
ATOM 2505 O O . ALA A 1 325 ? -21.281 -10.008 -3.643 1 84.44 325 ALA A O 1
ATOM 2506 N N . ARG A 1 326 ? -19.938 -11.516 -4.504 1 86.75 326 ARG A N 1
ATOM 2507 C CA . ARG A 1 326 ? -20.906 -12.594 -4.32 1 86.75 326 ARG A CA 1
ATOM 2508 C C . ARG A 1 326 ? -21.094 -12.906 -2.84 1 86.75 326 ARG A C 1
ATOM 2510 O O . ARG A 1 326 ? -22.203 -13.203 -2.406 1 86.75 326 ARG A O 1
ATOM 2517 N N . LEU A 1 327 ? -20.094 -12.867 -2.143 1 87.44 327 LEU A N 1
ATOM 2518 C CA . LEU A 1 327 ? -20.156 -13.148 -0.713 1 87.44 327 LEU A CA 1
ATOM 2519 C C . LEU A 1 327 ? -20.953 -12.07 0.016 1 87.44 327 LEU A C 1
ATOM 2521 O O . LEU A 1 327 ? -21.609 -12.359 1.02 1 87.44 327 LEU A O 1
ATOM 2525 N N . GLU A 1 328 ? -20.719 -10.867 -0.411 1 77.5 328 GLU A N 1
ATOM 2526 C CA . GLU A 1 328 ? -21.469 -9.766 0.195 1 77.5 328 GLU A CA 1
ATOM 2527 C C . GLU A 1 328 ? -22.969 -9.898 -0.06 1 77.5 328 GLU A C 1
ATOM 2529 O O . GLU A 1 328 ? -23.781 -9.523 0.784 1 77.5 328 GLU A O 1
ATOM 2534 N N . GLN A 1 329 ? -23.266 -10.352 -1.217 1 73.94 329 GLN A N 1
ATOM 2535 C CA . GLN A 1 329 ? -24.672 -10.5 -1.589 1 73.94 329 GLN A CA 1
ATOM 2536 C C . GLN A 1 329 ? -25.297 -11.695 -0.875 1 73.94 329 GLN A C 1
ATOM 2538 O O . GLN A 1 329 ? -26.469 -11.641 -0.465 1 73.94 329 GLN A O 1
ATOM 2543 N N . SER A 1 330 ? -24.609 -12.844 -0.827 1 68.06 330 SER A N 1
ATOM 2544 C CA . SER A 1 330 ? -25.156 -14.039 -0.186 1 68.06 330 SER A CA 1
ATOM 2545 C C . SER A 1 330 ? -24.062 -14.867 0.471 1 68.06 330 SER A C 1
ATOM 2547 O O . SER A 1 330 ? -23.062 -15.211 -0.173 1 68.06 330 SER A O 1
ATOM 2549 N N . THR A 1 331 ? -24.266 -14.992 1.72 1 65.12 331 THR A N 1
ATOM 2550 C CA . THR A 1 331 ? -23.344 -15.859 2.439 1 65.12 331 THR A CA 1
ATOM 2551 C C . THR A 1 331 ? -23.906 -17.266 2.586 1 65.12 331 THR A C 1
ATOM 2553 O O . THR A 1 331 ? -23.422 -18.062 3.391 1 65.12 331 THR A O 1
ATOM 2556 N N . HIS A 1 332 ? -24.938 -17.516 1.745 1 73.62 332 HIS A N 1
ATOM 2557 C CA . HIS A 1 332 ? -25.531 -18.844 1.811 1 73.62 332 HIS A CA 1
ATOM 2558 C C . HIS A 1 332 ? -24.641 -19.891 1.159 1 73.62 332 HIS A C 1
ATOM 2560 O O . HIS A 1 332 ? -23.781 -19.547 0.339 1 73.62 332 HIS A O 1
ATOM 2566 N N . ALA A 1 333 ? -24.875 -21.109 1.666 1 79.06 333 ALA A N 1
ATOM 2567 C CA . ALA A 1 333 ? -24.094 -22.219 1.113 1 79.06 333 ALA A CA 1
ATOM 2568 C C . ALA A 1 333 ? -24.266 -22.297 -0.4 1 79.06 333 ALA A C 1
ATOM 2570 O O . ALA A 1 333 ? -25.375 -22.094 -0.92 1 79.06 333 ALA A O 1
ATOM 2571 N N . GLY A 1 334 ? -23.156 -22.375 -1.075 1 82.38 334 GLY A N 1
ATOM 2572 C CA . GLY A 1 334 ? -23.188 -22.469 -2.525 1 82.38 334 GLY A CA 1
ATOM 2573 C C . GLY A 1 334 ? -21.844 -22.797 -3.139 1 82.38 334 GLY A C 1
ATOM 2574 O O . GLY A 1 334 ? -20.812 -22.703 -2.465 1 82.38 334 GLY A O 1
ATOM 2575 N N . GLY A 1 335 ? -21.969 -23.312 -4.523 1 85.44 335 GLY A N 1
ATOM 2576 C CA . GLY A 1 335 ? -20.781 -23.672 -5.293 1 85.44 335 GLY A CA 1
ATOM 2577 C C . GLY A 1 335 ? -20.797 -25.125 -5.742 1 85.44 335 GLY A C 1
ATOM 2578 O O . GLY A 1 335 ? -21.797 -25.828 -5.566 1 85.44 335 GLY A O 1
ATOM 2579 N N . PRO A 1 336 ? -19.719 -25.5 -6.176 1 88.81 336 PRO A N 1
ATOM 2580 C CA . PRO A 1 336 ? -18.469 -24.797 -6.492 1 88.81 336 PRO A CA 1
ATOM 2581 C C . PRO A 1 336 ? -18.641 -23.781 -7.617 1 88.81 336 PRO A C 1
ATOM 2583 O O . PRO A 1 336 ? -19.359 -24.047 -8.586 1 88.81 336 PRO A O 1
ATOM 2586 N N . TYR A 1 337 ? -18.031 -22.641 -7.477 1 91.12 337 TYR A N 1
ATOM 2587 C CA . TYR A 1 337 ? -17.984 -21.594 -8.5 1 91.12 337 TYR A CA 1
ATOM 2588 C C . TYR A 1 337 ? -16.609 -21.516 -9.141 1 91.12 337 TYR A C 1
ATOM 2590 O O . TYR A 1 337 ? -15.586 -21.625 -8.453 1 91.12 337 TYR A O 1
ATOM 2598 N N . PRO A 1 338 ? -16.578 -21.359 -10.391 1 90.31 338 PRO A N 1
ATOM 2599 C CA . PRO A 1 338 ? -15.289 -21.281 -11.062 1 90.31 338 PRO A CA 1
ATOM 2600 C C . PRO A 1 338 ? -14.508 -20.031 -10.672 1 90.31 338 PRO A C 1
ATOM 2602 O O . PRO A 1 338 ? -15.094 -18.953 -10.484 1 90.31 338 PRO A O 1
ATOM 2605 N N . LEU A 1 339 ? -13.227 -20.156 -10.586 1 88.94 339 LEU A N 1
ATOM 2606 C CA . LEU A 1 339 ? -12.328 -19.031 -10.297 1 88.94 339 LEU A CA 1
ATOM 2607 C C . LEU A 1 339 ? -11.273 -18.891 -11.383 1 88.94 339 LEU A C 1
ATOM 2609 O O . LEU A 1 339 ? -11.312 -17.938 -12.172 1 88.94 339 LEU A O 1
ATOM 2613 N N . LEU A 1 340 ? -10.266 -19.766 -11.344 1 80.25 340 LEU A N 1
ATOM 2614 C CA . LEU A 1 340 ? -9.18 -19.797 -12.32 1 80.25 340 LEU A CA 1
ATOM 2615 C C . LEU A 1 340 ? -8.68 -21.219 -12.539 1 80.25 340 LEU A C 1
ATOM 2617 O O . LEU A 1 340 ? -8.461 -21.969 -11.578 1 80.25 340 LEU A O 1
ATOM 2621 N N . ASP A 1 341 ? -8.273 -21.484 -13.82 1 77.75 341 ASP A N 1
ATOM 2622 C CA . ASP A 1 341 ? -7.594 -22.719 -14.242 1 77.75 341 ASP A CA 1
ATOM 2623 C C . ASP A 1 341 ? -7.812 -23.844 -13.234 1 77.75 341 ASP A C 1
ATOM 2625 O O . ASP A 1 341 ? -6.895 -24.219 -12.508 1 77.75 341 ASP A O 1
ATOM 2629 N N . HIS A 1 342 ? -8.914 -24.5 -13.086 1 82.88 342 HIS A N 1
ATOM 2630 C CA . HIS A 1 342 ? -9.227 -25.672 -12.281 1 82.88 342 HIS A CA 1
ATOM 2631 C C . HIS A 1 342 ? -9.336 -25.312 -10.797 1 82.88 342 HIS A C 1
ATOM 2633 O O . HIS A 1 342 ? -9.109 -26.156 -9.93 1 82.88 342 HIS A O 1
ATOM 2639 N N . LEU A 1 343 ? -9.391 -24.078 -10.508 1 90.56 343 LEU A N 1
ATOM 2640 C CA . LEU A 1 343 ? -9.633 -23.594 -9.148 1 90.56 343 LEU A CA 1
ATOM 2641 C C . LEU A 1 343 ? -11.07 -23.125 -8.984 1 90.56 343 LEU A C 1
ATOM 2643 O O . LEU A 1 343 ? -11.625 -22.469 -9.875 1 90.56 343 LEU A O 1
ATOM 2647 N N . VAL A 1 344 ? -11.656 -23.531 -7.965 1 92.5 344 VAL A N 1
ATOM 2648 C CA . VAL A 1 344 ? -13.039 -23.172 -7.676 1 92.5 344 VAL A CA 1
ATOM 2649 C C . VAL A 1 344 ? -13.164 -22.734 -6.215 1 92.5 344 VAL A C 1
ATOM 2651 O O . VAL A 1 344 ? -12.203 -22.844 -5.445 1 92.5 344 VAL A O 1
ATOM 2654 N N . TRP A 1 345 ? -14.18 -22.109 -5.938 1 93.25 345 TRP A N 1
ATOM 2655 C CA . TRP A 1 345 ? -14.445 -21.75 -4.551 1 93.25 345 TRP A CA 1
ATOM 2656 C C . TRP A 1 345 ? -15.867 -22.125 -4.145 1 93.25 345 TRP A C 1
ATOM 2658 O O . TRP A 1 345 ? -16.766 -22.203 -4.992 1 93.25 345 TRP A O 1
ATOM 2668 N N . THR A 1 346 ? -16.078 -22.5 -2.867 1 92.5 346 THR A N 1
ATOM 2669 C CA . THR A 1 346 ? -17.328 -22.984 -2.299 1 92.5 346 THR A CA 1
ATOM 2670 C C . THR A 1 346 ? -17.594 -22.344 -0.94 1 92.5 346 THR A C 1
ATOM 2672 O O . THR A 1 346 ? -16.656 -22.094 -0.179 1 92.5 346 THR A O 1
ATOM 2675 N N . VAL A 1 347 ? -18.844 -22.047 -0.731 1 92.81 347 VAL A N 1
ATOM 2676 C CA . VAL A 1 347 ? -19.25 -21.484 0.551 1 92.81 347 VAL A CA 1
ATOM 2677 C C . VAL A 1 347 ? -20.125 -22.484 1.304 1 92.81 347 VAL A C 1
ATOM 2679 O O . VAL A 1 347 ? -20.984 -23.141 0.709 1 92.81 347 VAL A O 1
ATOM 2682 N N . ALA A 1 348 ? -19.781 -22.672 2.568 1 88.62 348 ALA A N 1
ATOM 2683 C CA . ALA A 1 348 ? -20.625 -23.469 3.461 1 88.62 348 ALA A CA 1
ATOM 2684 C C . ALA A 1 348 ? -21.188 -22.609 4.598 1 88.62 348 ALA A C 1
ATOM 2686 O O . ALA A 1 348 ? -20.453 -21.812 5.203 1 88.62 348 ALA A O 1
ATOM 2687 N N . GLY A 1 349 ? -22.422 -22.734 4.805 1 83.94 349 GLY A N 1
ATOM 2688 C CA . GLY A 1 349 ? -23.047 -21.969 5.875 1 83.94 349 GLY A CA 1
ATOM 2689 C C . GLY A 1 349 ? -22.609 -22.422 7.258 1 83.94 349 GLY A C 1
ATOM 2690 O O . GLY A 1 349 ? -21.969 -23.453 7.402 1 83.94 349 GLY A O 1
ATOM 2691 N N . ALA A 1 350 ? -22.938 -21.484 8.172 1 80.56 350 ALA A N 1
ATOM 2692 C CA . ALA A 1 350 ? -22.625 -21.812 9.562 1 80.56 350 ALA A CA 1
ATOM 2693 C C . ALA A 1 350 ? -23.531 -22.938 10.078 1 80.56 350 ALA A C 1
ATOM 2695 O O . ALA A 1 350 ? -24.688 -23.031 9.68 1 80.56 350 ALA A O 1
ATOM 2696 N N . THR A 1 351 ? -22.844 -23.844 10.742 1 75.44 351 THR A N 1
ATOM 2697 C CA . THR A 1 351 ? -23.594 -24.844 11.492 1 75.44 351 THR A CA 1
ATOM 2698 C C . THR A 1 351 ? -23.422 -24.656 12.992 1 75.44 351 THR A C 1
ATOM 2700 O O . THR A 1 351 ? -22.75 -23.719 13.422 1 75.44 351 THR A O 1
ATOM 2703 N N . ASP A 1 352 ? -24.203 -25.375 13.734 1 69.5 352 ASP A N 1
ATOM 2704 C CA . ASP A 1 352 ? -24.078 -25.281 15.18 1 69.5 352 ASP A CA 1
ATOM 2705 C C . ASP A 1 352 ? -22.656 -25.547 15.641 1 69.5 352 ASP A C 1
ATOM 2707 O O . ASP A 1 352 ? -22.234 -25.078 16.703 1 69.5 352 ASP A O 1
ATOM 2711 N N . ARG A 1 353 ? -21.906 -26.312 14.867 1 68.56 353 ARG A N 1
ATOM 2712 C CA . ARG A 1 353 ? -20.578 -26.719 15.305 1 68.56 353 ARG A CA 1
ATOM 2713 C C . ARG A 1 353 ? -19.5 -26 14.516 1 68.56 353 ARG A C 1
ATOM 2715 O O . ARG A 1 353 ? -18.328 -25.984 14.93 1 68.56 353 ARG A O 1
ATOM 2722 N N . THR A 1 354 ? -19.875 -25.438 13.352 1 76.12 354 THR A N 1
ATOM 2723 C CA . THR A 1 354 ? -18.844 -24.875 12.492 1 76.12 354 THR A CA 1
ATOM 2724 C C . THR A 1 354 ? -19.281 -23.5 11.977 1 76.12 354 THR A C 1
ATOM 2726 O O . THR A 1 354 ? -20.438 -23.297 11.641 1 76.12 354 THR A O 1
ATOM 2729 N N . PRO A 1 355 ? -18.391 -22.578 12.016 1 83.06 355 PRO A N 1
ATOM 2730 C CA . PRO A 1 355 ? -18.719 -21.266 11.422 1 83.06 355 PRO A CA 1
ATOM 2731 C C . PRO A 1 355 ? -18.859 -21.328 9.906 1 83.06 355 PRO A C 1
ATOM 2733 O O . PRO A 1 355 ? -18.562 -22.359 9.289 1 83.06 355 PRO A O 1
ATOM 2736 N N . ALA A 1 356 ? -19.438 -20.266 9.391 1 90.81 356 ALA A N 1
ATOM 2737 C CA . ALA A 1 356 ? -19.453 -20.172 7.93 1 90.81 356 ALA A CA 1
ATOM 2738 C C . ALA A 1 356 ? -18.047 -20.234 7.348 1 90.81 356 ALA A C 1
ATOM 2740 O O . ALA A 1 356 ? -17.109 -19.688 7.922 1 90.81 356 ALA A O 1
ATOM 2741 N N . ARG A 1 357 ? -17.969 -21.016 6.273 1 93.69 357 ARG A N 1
ATOM 2742 C CA . ARG A 1 357 ? -16.625 -21.266 5.746 1 93.69 357 ARG A CA 1
ATOM 2743 C C . ARG A 1 357 ? -16.562 -20.984 4.25 1 93.69 357 ARG A C 1
ATOM 2745 O O . ARG A 1 357 ? -17.562 -21.156 3.539 1 93.69 357 ARG A O 1
ATOM 2752 N N . LEU A 1 358 ? -15.469 -20.531 3.809 1 95.38 358 LEU A N 1
ATOM 2753 C CA . LEU A 1 358 ? -15.125 -20.375 2.398 1 95.38 358 LEU A CA 1
ATOM 2754 C C . LEU A 1 358 ? -13.969 -21.281 2.018 1 95.38 358 LEU A C 1
ATOM 2756 O O . LEU A 1 358 ? -12.914 -21.25 2.648 1 95.38 358 LEU A O 1
ATOM 2760 N N . SER A 1 359 ? -14.219 -22.078 1.032 1 94.69 359 SER A N 1
ATOM 2761 C CA . SER A 1 359 ? -13.188 -23 0.586 1 94.69 359 SER A CA 1
ATOM 2762 C C . SER A 1 359 ? -12.68 -22.641 -0.807 1 94.69 359 SER A C 1
ATOM 2764 O O . SER A 1 359 ? -13.477 -22.484 -1.736 1 94.69 359 SER A O 1
ATOM 2766 N N . LEU A 1 360 ? -11.445 -22.391 -0.9 1 94.81 360 LEU A N 1
ATOM 2767 C CA . LEU A 1 360 ? -10.758 -22.391 -2.186 1 94.81 360 LEU A CA 1
ATOM 2768 C C . LEU A 1 360 ? -10.078 -23.719 -2.447 1 94.81 360 LEU A C 1
ATOM 2770 O O . LEU A 1 360 ? -9.25 -24.172 -1.65 1 94.81 360 LEU A O 1
ATOM 2774 N N . HIS A 1 361 ? -10.445 -24.312 -3.516 1 91.75 361 HIS A N 1
ATOM 2775 C CA . HIS A 1 361 ? -9.953 -25.672 -3.711 1 91.75 361 HIS A CA 1
ATOM 2776 C C . HIS A 1 361 ? -9.875 -26.016 -5.195 1 91.75 361 HIS A C 1
ATOM 2778 O O . HIS A 1 361 ? -10.445 -25.312 -6.031 1 91.75 361 HIS A O 1
ATOM 2784 N N . ARG A 1 362 ? -9.172 -27.047 -5.5 1 88.75 362 ARG A N 1
ATOM 2785 C CA . ARG A 1 362 ? -9.141 -27.562 -6.863 1 88.75 362 ARG A CA 1
ATOM 2786 C C . ARG A 1 362 ? -10.484 -28.188 -7.238 1 88.75 362 ARG A C 1
ATOM 2788 O O . ARG A 1 362 ? -11.211 -28.672 -6.371 1 88.75 362 ARG A O 1
ATOM 2795 N N . ASP A 1 363 ? -10.758 -28.141 -8.523 1 85.94 363 ASP A N 1
ATOM 2796 C CA . ASP A 1 363 ? -12.078 -28.578 -8.969 1 85.94 363 ASP A CA 1
ATOM 2797 C C . ASP A 1 363 ? -12.234 -30.094 -8.812 1 85.94 363 ASP A C 1
ATOM 2799 O O . ASP A 1 363 ? -13.352 -30.609 -8.789 1 85.94 363 ASP A O 1
ATOM 2803 N N . ASP A 1 364 ? -11.156 -30.781 -8.672 1 79.25 364 ASP A N 1
ATOM 2804 C CA . ASP A 1 364 ? -11.227 -32.219 -8.531 1 79.25 364 ASP A CA 1
ATOM 2805 C C . ASP A 1 364 ? -11.086 -32.625 -7.062 1 79.25 364 ASP A C 1
ATOM 2807 O O . ASP A 1 364 ? -10.961 -33.812 -6.758 1 79.25 364 ASP A O 1
ATOM 2811 N N . GLU A 1 365 ? -11.094 -31.672 -6.211 1 82.94 365 GLU A N 1
ATOM 2812 C CA . GLU A 1 365 ? -10.992 -31.938 -4.781 1 82.94 365 GLU A CA 1
ATOM 2813 C C . GLU A 1 365 ? -12.273 -31.547 -4.051 1 82.94 365 GLU A C 1
ATOM 2815 O O . GLU A 1 365 ? -13.078 -30.766 -4.562 1 82.94 365 GLU A O 1
ATOM 2820 N N . LEU A 1 366 ? -12.43 -32.219 -2.854 1 85 366 LEU A N 1
ATOM 2821 C CA . LEU A 1 366 ? -13.562 -31.812 -2.01 1 85 366 LEU A CA 1
ATOM 2822 C C . LEU A 1 366 ? -13.336 -30.438 -1.404 1 85 366 LEU A C 1
ATOM 2824 O O . LEU A 1 366 ? -12.211 -30.078 -1.051 1 85 366 LEU A O 1
ATOM 2828 N N . PRO A 1 367 ? -14.391 -29.672 -1.259 1 89.38 367 PRO A N 1
ATOM 2829 C CA . PRO A 1 367 ? -14.25 -28.328 -0.672 1 89.38 367 PRO A CA 1
ATOM 2830 C C . PRO A 1 367 ? -13.812 -28.375 0.791 1 89.38 367 PRO A C 1
ATOM 2832 O O . PRO A 1 367 ? -13.195 -27.422 1.279 1 89.38 367 PRO A O 1
ATOM 2835 N N . PHE A 1 368 ? -14.148 -29.438 1.455 1 87.25 368 PHE A N 1
ATOM 2836 C CA . PHE A 1 368 ? -13.836 -29.578 2.871 1 87.25 368 PHE A CA 1
ATOM 2837 C C . PHE A 1 368 ? -13.32 -30.984 3.176 1 87.25 368 PHE A C 1
ATOM 2839 O O . PHE A 1 368 ? -13.586 -31.922 2.426 1 87.25 368 PHE A O 1
ATOM 2846 N N . ALA A 1 369 ? -12.516 -31.016 4.266 1 80.56 369 ALA A N 1
ATOM 2847 C CA . ALA A 1 369 ? -12.016 -32.344 4.66 1 80.56 369 ALA A CA 1
ATOM 2848 C C . ALA A 1 369 ? -13.164 -33.281 4.918 1 80.56 369 ALA A C 1
ATOM 2850 O O . ALA A 1 369 ? -14.133 -32.938 5.598 1 80.56 369 ALA A O 1
ATOM 2851 N N . PRO A 1 370 ? -13.008 -34.406 4.285 1 77.75 370 PRO A N 1
ATOM 2852 C CA . PRO A 1 370 ? -14.078 -35.406 4.496 1 77.75 370 PRO A CA 1
ATOM 2853 C C . PRO A 1 370 ? -14.094 -35.969 5.918 1 77.75 370 PRO A C 1
ATOM 2855 O O . PRO A 1 370 ? -13.039 -36.125 6.535 1 77.75 370 PRO A O 1
ATOM 2858 N N . GLN A 1 371 ? -15.281 -36.094 6.387 1 76.19 371 GLN A N 1
ATOM 2859 C CA . GLN A 1 371 ? -15.453 -36.688 7.711 1 76.19 371 GLN A CA 1
ATOM 2860 C C . GLN A 1 371 ? -15.102 -38.188 7.707 1 76.19 371 GLN A C 1
ATOM 2862 O O . GLN A 1 371 ? -14.773 -38.75 8.75 1 76.19 371 GLN A O 1
ATOM 2867 N N . HIS A 1 372 ? -15.148 -38.75 6.508 1 84.38 372 HIS A N 1
ATOM 2868 C CA . HIS A 1 372 ? -14.914 -40.188 6.324 1 84.38 372 HIS A CA 1
ATOM 2869 C C . HIS A 1 372 ? -13.758 -40.406 5.363 1 84.38 372 HIS A C 1
ATOM 2871 O O . HIS A 1 372 ? -13.25 -39.5 4.738 1 84.38 372 HIS A O 1
ATOM 2877 N N . PRO A 1 373 ? -13.305 -41.688 5.406 1 88.75 373 PRO A N 1
ATOM 2878 C CA . PRO A 1 373 ? -12.172 -42 4.527 1 88.75 373 PRO A CA 1
ATOM 2879 C C . PRO A 1 373 ? -12.445 -41.625 3.07 1 88.75 373 PRO A C 1
ATOM 2881 O O . PRO A 1 373 ? -13.531 -41.906 2.553 1 88.75 373 PRO A O 1
ATOM 2884 N N . PHE A 1 374 ? -11.547 -40.969 2.518 1 88.81 374 PHE A N 1
ATOM 2885 C CA . PHE A 1 374 ? -11.641 -40.469 1.147 1 88.81 374 PHE A CA 1
ATOM 2886 C C . PHE A 1 374 ? -10.266 -40.438 0.489 1 88.81 374 PHE A C 1
ATOM 2888 O O . PHE A 1 374 ? -9.289 -40.031 1.115 1 88.81 374 PHE A O 1
ATOM 2895 N N . LEU A 1 375 ? -10.211 -41 -0.695 1 89.5 375 LEU A N 1
ATOM 2896 C CA . LEU A 1 375 ? -8.961 -40.969 -1.448 1 89.5 375 LEU A CA 1
ATOM 2897 C C . LEU A 1 375 ? -8.93 -39.781 -2.42 1 89.5 375 LEU A C 1
ATOM 2899 O O . LEU A 1 375 ? -9.461 -39.875 -3.529 1 89.5 375 LEU A O 1
ATOM 2903 N N . GLY A 1 376 ? -8.219 -38.781 -2.127 1 79.81 376 GLY A N 1
ATOM 2904 C CA . GLY A 1 376 ? -8.195 -37.562 -2.877 1 79.81 376 GLY A CA 1
ATOM 2905 C C . GLY A 1 376 ? -7.488 -37.688 -4.215 1 79.81 376 GLY A C 1
ATOM 2906 O O . GLY A 1 376 ? -6.977 -38.75 -4.555 1 79.81 376 GLY A O 1
ATOM 2907 N N . THR A 1 377 ? -7.504 -36.562 -4.953 1 77.44 377 THR A N 1
ATOM 2908 C CA . THR A 1 377 ? -6.934 -36.531 -6.297 1 77.44 377 THR A CA 1
ATOM 2909 C C . THR A 1 377 ? -5.438 -36.844 -6.254 1 77.44 377 THR A C 1
ATOM 2911 O O . THR A 1 377 ? -4.918 -37.531 -7.125 1 77.44 377 THR A O 1
ATOM 2914 N N . GLY A 1 378 ? -4.801 -36.312 -5.336 1 74.88 378 GLY A N 1
ATOM 2915 C CA . GLY A 1 378 ? -3.377 -36.562 -5.215 1 74.88 378 GLY A CA 1
ATOM 2916 C C . GLY A 1 378 ? -3.057 -38.031 -5.074 1 74.88 378 GLY A C 1
ATOM 2917 O O . GLY A 1 378 ? -2.158 -38.562 -5.746 1 74.88 378 GLY A O 1
ATOM 2918 N N . TRP A 1 379 ? -3.74 -38.688 -4.242 1 81.12 379 TRP A N 1
ATOM 2919 C CA . TRP A 1 379 ? -3.557 -40.125 -4.043 1 81.12 379 TRP A CA 1
ATOM 2920 C C . TRP A 1 379 ? -3.898 -40.875 -5.312 1 81.12 379 TRP A C 1
ATOM 2922 O O . TRP A 1 379 ? -3.191 -41.812 -5.68 1 81.12 379 TRP A O 1
ATOM 2932 N N . ARG A 1 380 ? -4.934 -40.406 -5.898 1 84.44 380 ARG A N 1
ATOM 2933 C CA . ARG A 1 380 ? -5.398 -41.094 -7.102 1 84.44 380 ARG A CA 1
ATOM 2934 C C . ARG A 1 380 ? -4.379 -40.969 -8.227 1 84.44 380 ARG A C 1
ATOM 2936 O O . ARG 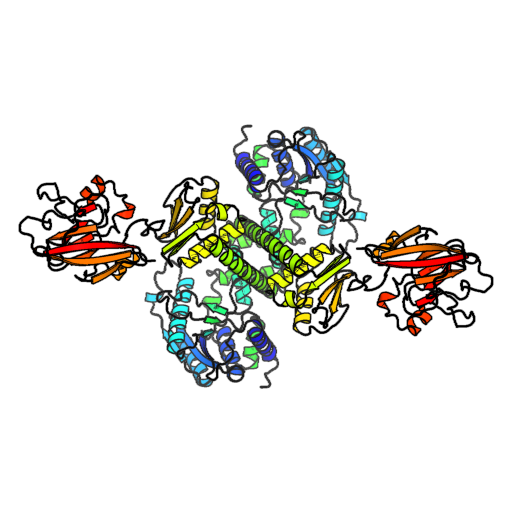A 1 380 ? -4.156 -41.906 -8.984 1 84.44 380 ARG A O 1
ATOM 2943 N N . GLN A 1 381 ? -3.76 -39.875 -8.273 1 79.88 381 GLN A N 1
ATOM 2944 C CA . GLN A 1 381 ? -2.797 -39.625 -9.344 1 79.88 381 GLN A CA 1
ATOM 2945 C C . GLN A 1 381 ? -1.449 -40.25 -9.031 1 79.88 381 GLN A C 1
ATOM 2947 O O . GLN A 1 381 ? -0.769 -40.75 -9.93 1 79.88 381 GLN A O 1
ATOM 2952 N N . THR A 1 382 ? -1.1 -40.281 -7.793 1 82.5 382 THR A N 1
ATOM 2953 C CA . THR A 1 382 ? 0.225 -40.781 -7.414 1 82.5 382 THR A CA 1
ATOM 2954 C C . THR A 1 382 ? 0.2 -42.281 -7.156 1 82.5 382 THR A C 1
ATOM 2956 O O . THR A 1 382 ? 1.136 -43 -7.527 1 82.5 382 THR A O 1
ATOM 2959 N N . VAL A 1 383 ? -0.88 -42.812 -6.523 1 85.56 383 VAL A N 1
ATOM 2960 C CA . VAL A 1 383 ? -0.942 -44.188 -6.102 1 85.56 383 VAL A CA 1
ATOM 2961 C C . VAL A 1 383 ? -1.918 -44.969 -6.996 1 85.56 383 VAL A C 1
ATOM 2963 O O . VAL A 1 383 ? -1.541 -45.938 -7.641 1 85.56 383 VAL A O 1
ATOM 2966 N N . GLY A 1 384 ? -3.123 -44.406 -7.145 1 87.31 384 GLY A N 1
ATOM 2967 C CA . GLY A 1 384 ? -4.164 -45.031 -7.941 1 87.31 384 GLY A CA 1
ATOM 2968 C C . GLY A 1 384 ? -4.695 -46.312 -7.336 1 87.31 384 GLY A C 1
ATOM 2969 O O . GLY A 1 384 ? -5.902 -46.469 -7.113 1 87.31 384 GLY A O 1
ATOM 2970 N N . GLU A 1 385 ? -3.746 -47.281 -7.164 1 92.69 385 GLU A N 1
ATOM 2971 C CA . GLU A 1 385 ? -4.043 -48.594 -6.57 1 92.69 385 GLU A CA 1
ATOM 2972 C C . GLU A 1 385 ? -2.906 -49.062 -5.66 1 92.69 385 GLU A C 1
ATOM 2974 O O . GLU A 1 385 ? -1.733 -48.969 -6.023 1 92.69 385 GLU A O 1
ATOM 2979 N N . ALA A 1 386 ? -3.312 -49.469 -4.484 1 94.56 386 ALA A N 1
ATOM 2980 C CA . ALA A 1 386 ? -2.299 -49.875 -3.518 1 94.56 386 ALA A CA 1
ATOM 2981 C C . ALA A 1 386 ? -2.604 -51.25 -2.957 1 94.56 386 ALA A C 1
ATOM 2983 O O . ALA A 1 386 ? -3.703 -51.5 -2.457 1 94.56 386 ALA A O 1
ATOM 2984 N N . PRO A 1 387 ? -1.626 -52.156 -3.02 1 94.88 387 PRO A N 1
ATOM 2985 C CA . PRO A 1 387 ? -1.833 -53.469 -2.391 1 94.88 387 PRO A CA 1
ATOM 2986 C C . PRO A 1 387 ? -2.004 -53.375 -0.875 1 94.88 387 PRO A C 1
ATOM 2988 O O . PRO A 1 387 ? -1.324 -52.594 -0.223 1 94.88 387 PRO A O 1
ATOM 2991 N N . ILE A 1 388 ? -2.939 -54.125 -0.362 1 94.81 388 ILE A N 1
ATOM 2992 C CA . ILE A 1 388 ? -3.184 -54.156 1.076 1 94.81 388 ILE A CA 1
ATOM 2993 C C . ILE A 1 388 ? -2.414 -55.312 1.708 1 94.81 388 ILE A C 1
ATOM 2995 O O . ILE A 1 388 ? -2.668 -56.469 1.396 1 94.81 388 ILE A O 1
ATOM 2999 N N . PRO A 1 389 ? -1.486 -54.938 2.549 1 92.75 389 PRO A N 1
ATOM 3000 C CA . PRO A 1 389 ? -0.808 -56.031 3.258 1 92.75 389 PRO A CA 1
ATOM 3001 C C . PRO A 1 389 ? -1.722 -56.75 4.246 1 92.75 389 PRO A C 1
ATOM 3003 O O . PRO A 1 389 ? -2.379 -56.094 5.066 1 92.75 389 PRO A O 1
ATOM 3006 N N . CYS A 1 390 ? -1.811 -58 4.184 1 87.62 390 CYS A N 1
ATOM 3007 C CA . CYS A 1 390 ? -2.639 -58.781 5.082 1 87.62 390 CYS A CA 1
ATOM 3008 C C . CYS A 1 390 ? -1.806 -59.844 5.809 1 87.62 390 CYS A C 1
ATOM 3010 O O . CYS A 1 390 ? -1.374 -60.812 5.207 1 87.62 390 CYS A O 1
ATOM 3012 N N . PRO A 1 391 ? -1.397 -59.812 7.062 1 89.5 391 PRO A N 1
ATOM 3013 C CA . PRO A 1 391 ? -1.817 -58.719 7.949 1 89.5 391 PRO A CA 1
ATOM 3014 C C . PRO A 1 391 ? -0.936 -57.469 7.82 1 89.5 391 PRO A C 1
ATOM 3016 O O . PRO A 1 391 ? 0.212 -57.562 7.379 1 89.5 391 PRO A O 1
ATOM 3019 N N . GLY A 1 392 ? -1.508 -56.312 8.086 1 93.62 392 GLY A N 1
ATOM 3020 C CA . GLY A 1 392 ? -0.722 -55.094 8.008 1 93.62 392 GLY A CA 1
ATOM 3021 C C . GLY A 1 392 ? -1.573 -53.844 7.957 1 93.62 392 GLY A C 1
ATOM 3022 O O . GLY A 1 392 ? -2.73 -53.844 8.383 1 93.62 392 GLY A O 1
ATOM 3023 N N . GLN A 1 393 ? -0.887 -52.812 7.715 1 94.5 393 GLN A N 1
ATOM 3024 C CA . GLN A 1 393 ? -1.542 -51.5 7.633 1 94.5 393 GLN A CA 1
ATOM 3025 C C . GLN A 1 393 ? -1.155 -50.781 6.348 1 94.5 393 GLN A C 1
ATOM 3027 O O . GLN A 1 393 ? -0.034 -50.906 5.855 1 94.5 393 GLN A O 1
ATOM 3032 N N . LEU A 1 394 ? -2.135 -50.125 5.773 1 94.06 394 LEU A N 1
ATOM 3033 C CA . LEU A 1 394 ? -1.936 -49.281 4.586 1 94.06 394 LEU A CA 1
ATOM 3034 C C . LEU A 1 394 ? -2.344 -47.844 4.852 1 94.06 394 LEU A C 1
ATOM 3036 O O . LEU A 1 394 ? -3.5 -47.562 5.176 1 94.06 394 LEU A O 1
ATOM 3040 N N . GLN A 1 395 ? -1.406 -47.031 4.715 1 89.75 395 GLN A N 1
ATOM 3041 C CA . GLN A 1 395 ? -1.718 -45.594 4.859 1 89.75 395 GLN A CA 1
ATOM 3042 C C . GLN A 1 395 ? -2.375 -45.062 3.596 1 89.75 395 GLN A C 1
ATOM 3044 O O . GLN A 1 395 ? -1.9 -45.281 2.484 1 89.75 395 GLN A O 1
ATOM 3049 N N . ALA A 1 396 ? -3.506 -44.5 3.791 1 87.31 396 ALA A N 1
ATOM 3050 C CA . ALA A 1 396 ? -4.238 -43.906 2.684 1 87.31 396 ALA A CA 1
ATOM 3051 C C . ALA A 1 396 ? -4.34 -42.375 2.859 1 87.31 396 ALA A C 1
ATOM 3053 O O . ALA A 1 396 ? -5.316 -41.875 3.42 1 87.31 396 ALA A O 1
ATOM 3054 N N . GLY A 1 397 ? -3.434 -41.688 2.273 1 75.5 397 GLY A N 1
ATOM 3055 C CA . GLY A 1 397 ? -3.41 -40.219 2.412 1 75.5 397 GLY A CA 1
ATOM 3056 C C . GLY A 1 397 ? -2.863 -39.781 3.748 1 75.5 397 GLY A C 1
ATOM 3057 O O . GLY A 1 397 ? -2.035 -40.438 4.355 1 75.5 397 GLY A O 1
ATOM 3058 N N . ARG A 1 398 ? -3.354 -38.531 4.199 1 74.06 398 ARG A N 1
ATOM 3059 C CA . ARG A 1 398 ? -2.764 -37.906 5.379 1 74.06 398 ARG A CA 1
ATOM 3060 C C . ARG A 1 398 ? -3.549 -38.281 6.637 1 74.06 398 ARG A C 1
ATOM 3062 O O . ARG A 1 398 ? -3.012 -38.219 7.746 1 74.06 398 ARG A O 1
ATOM 3069 N N . HIS A 1 399 ? -4.766 -38.719 6.492 1 79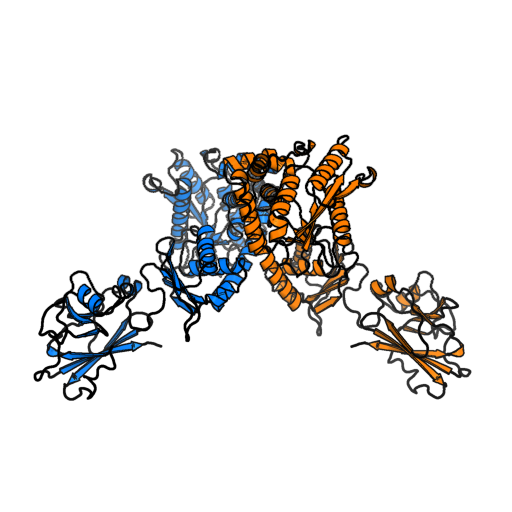.56 399 HIS A N 1
ATOM 3070 C CA . HIS A 1 399 ? -5.602 -38.75 7.688 1 79.56 399 HIS A CA 1
ATOM 3071 C C . HIS A 1 399 ? -6.129 -40.156 7.973 1 79.56 399 HIS A C 1
ATOM 3073 O O . HIS A 1 399 ? -6.727 -40.375 9.031 1 79.56 399 HIS A O 1
ATOM 3079 N N . TRP A 1 400 ? -5.891 -41.094 7.062 1 87.94 400 TRP A N 1
ATOM 3080 C CA . TRP A 1 400 ? -6.566 -42.375 7.234 1 87.94 400 TRP A CA 1
ATOM 3081 C C . TRP A 1 400 ? -5.609 -43.531 6.961 1 87.94 400 TRP A C 1
ATOM 3083 O O . TRP A 1 400 ? -4.668 -43.406 6.176 1 87.94 400 TRP A O 1
ATOM 3093 N N . GLN A 1 401 ? -5.828 -44.562 7.672 1 93.88 401 GLN A N 1
ATOM 3094 C CA . GLN A 1 401 ? -5.137 -45.844 7.414 1 93.88 401 GLN A CA 1
ATOM 3095 C C . GLN A 1 401 ? -6.109 -47 7.438 1 93.88 401 GLN A C 1
ATOM 3097 O O . GLN A 1 401 ? -7.141 -46.969 8.109 1 93.88 401 GLN A O 1
ATOM 3102 N N . LEU A 1 402 ? -5.852 -47.969 6.676 1 95.12 402 LEU A N 1
ATOM 3103 C CA . LEU A 1 402 ? -6.617 -49.219 6.629 1 95.12 402 LEU A CA 1
ATOM 3104 C C . LEU A 1 402 ? -5.855 -50.344 7.305 1 95.12 402 LEU A C 1
ATOM 3106 O O . LEU A 1 402 ? -4.742 -50.688 6.891 1 95.12 402 LEU A O 1
ATOM 3110 N N . LEU A 1 403 ? -6.461 -50.812 8.32 1 95.56 403 LEU A N 1
ATOM 3111 C CA . LEU A 1 403 ? -5.867 -51.938 9.047 1 95.56 403 LEU A CA 1
ATOM 3112 C C . LEU A 1 403 ? -6.426 -53.25 8.562 1 95.56 403 LEU A C 1
ATOM 3114 O O . LEU A 1 403 ? -7.633 -53.375 8.336 1 95.56 403 LEU A O 1
ATOM 3118 N N . CYS A 1 404 ? -5.539 -54.219 8.32 1 95.31 404 CYS A N 1
ATOM 3119 C CA . CYS A 1 404 ? -5.926 -55.562 7.906 1 95.31 404 CYS A CA 1
ATOM 3120 C C . CYS A 1 404 ? -5.418 -56.594 8.891 1 95.31 404 CYS A C 1
ATOM 3122 O O . CYS A 1 404 ? -4.215 -56.688 9.156 1 95.31 404 CYS A O 1
ATOM 3124 N N . ARG A 1 405 ? -6.32 -57.312 9.391 1 94.88 405 ARG A N 1
ATOM 3125 C CA . ARG A 1 405 ? -5.996 -58.406 10.297 1 94.88 405 ARG A CA 1
ATOM 3126 C C . ARG A 1 405 ? -6.582 -59.719 9.797 1 94.88 405 ARG A C 1
ATOM 3128 O O . ARG A 1 405 ? -7.609 -59.75 9.117 1 94.88 405 ARG A O 1
ATOM 3135 N N . CYS A 1 406 ? -5.875 -60.812 10.039 1 94.12 406 CYS A N 1
ATOM 3136 C CA . CYS A 1 406 ? -6.336 -62.156 9.695 1 94.12 406 CYS A CA 1
ATOM 3137 C C . CYS A 1 406 ? -6.312 -63.062 10.906 1 94.12 406 CYS A C 1
ATOM 3139 O O . CYS A 1 406 ? -5.301 -63.156 11.602 1 94.12 406 CYS A O 1
ATOM 3141 N N . TYR A 1 407 ? -7.453 -63.719 11.148 1 93.69 407 TYR A N 1
ATOM 3142 C CA . TYR A 1 407 ? -7.52 -64.625 12.289 1 93.69 407 TYR A CA 1
ATOM 3143 C C . TYR A 1 407 ? -8.57 -65.688 12.07 1 93.69 407 TYR A C 1
ATOM 3145 O O . TYR A 1 407 ? -9.398 -65.562 11.164 1 93.69 407 TYR A O 1
ATOM 3153 N N . PRO A 1 408 ? -8.484 -66.75 12.891 1 94.75 408 PRO A N 1
ATOM 3154 C CA . PRO A 1 408 ? -9.461 -67.875 12.742 1 94.75 408 PRO A CA 1
ATOM 3155 C C . PRO A 1 408 ? -10.883 -67.438 13.094 1 94.75 408 PRO A C 1
ATOM 3157 O O . PRO A 1 408 ? -11.07 -66.5 13.914 1 94.75 408 PRO A O 1
ATOM 3160 N N . ILE A 1 409 ? -11.859 -68.062 12.5 1 93.12 409 ILE A N 1
ATOM 3161 C CA . ILE A 1 409 ? -13.266 -67.688 12.594 1 93.12 409 ILE A CA 1
ATOM 3162 C C . ILE A 1 409 ? -13.711 -67.688 14.055 1 93.12 409 ILE A C 1
ATOM 3164 O O . ILE A 1 409 ? -14.617 -66.938 14.438 1 93.12 409 ILE A O 1
ATOM 3168 N N . GLN A 1 410 ? -13.023 -68.438 14.867 1 91.19 410 GLN A N 1
ATOM 3169 C CA . GLN A 1 410 ? -13.383 -68.562 16.281 1 91.19 410 GLN A CA 1
ATOM 3170 C C . GLN A 1 410 ? -13.164 -67.25 17.016 1 91.19 410 GLN A C 1
ATOM 3172 O O . GLN A 1 410 ? -13.766 -67 18.062 1 91.19 410 GLN A O 1
ATOM 3177 N N . HIS A 1 411 ? -12.398 -66.375 16.453 1 91.69 411 HIS A N 1
ATOM 3178 C CA . HIS A 1 411 ? -12.062 -65.125 17.109 1 91.69 411 HIS A CA 1
ATOM 3179 C C . HIS A 1 411 ? -12.914 -63.969 16.578 1 91.69 411 HIS A C 1
ATOM 3181 O O . HIS A 1 411 ? -12.625 -62.812 16.844 1 91.69 411 HIS A O 1
ATOM 3187 N N . LEU A 1 412 ? -13.875 -64.25 15.812 1 89.62 412 LEU A N 1
ATOM 3188 C CA . LEU A 1 412 ? -14.797 -63.219 15.32 1 89.62 412 LEU A CA 1
ATOM 3189 C C . LEU A 1 412 ? -15.484 -62.5 16.484 1 89.62 412 LEU A C 1
ATOM 3191 O O . LEU A 1 412 ? -16.031 -63.156 17.375 1 89.62 412 LEU A O 1
ATOM 3195 N N . PRO A 1 413 ? -15.367 -61.219 16.438 1 86.81 413 PRO A N 1
ATOM 3196 C CA . PRO A 1 413 ? -16.062 -60.5 17.531 1 86.81 413 PRO A CA 1
ATOM 3197 C C . PRO A 1 413 ? -17.578 -60.75 17.5 1 86.81 413 PRO A C 1
ATOM 3199 O O . PRO A 1 413 ? -18.156 -60.906 16.422 1 86.81 413 PRO A O 1
ATOM 3202 N N . PRO A 1 414 ? -18.109 -60.781 18.672 1 81.25 414 PRO A N 1
ATOM 3203 C CA . PRO A 1 414 ? -19.547 -61.062 18.734 1 81.25 414 PRO A CA 1
ATOM 3204 C C . PRO A 1 414 ? -20.391 -60 18.031 1 81.25 414 PRO A C 1
ATOM 3206 O O . PRO A 1 414 ? -21.5 -60.281 17.562 1 81.25 414 PRO A O 1
ATOM 3209 N N . ASP A 1 415 ? -19.797 -58.781 17.875 1 79.5 415 ASP A N 1
ATOM 3210 C CA . ASP A 1 415 ? -20.547 -57.688 17.281 1 79.5 415 ASP A CA 1
ATOM 3211 C C . ASP A 1 415 ? -20.234 -57.531 15.805 1 79.5 415 ASP A C 1
ATOM 3213 O O . ASP A 1 415 ? -20.469 -56.469 15.219 1 79.5 415 ASP A O 1
ATOM 3217 N N . TRP A 1 416 ? -19.734 -58.594 15.195 1 80 416 TRP A N 1
ATOM 3218 C CA . TRP A 1 416 ? -19.234 -58.438 13.828 1 80 416 TRP A CA 1
ATOM 3219 C C . TRP A 1 416 ? -20.391 -58.188 12.859 1 80 416 TRP A C 1
ATOM 3221 O O . TRP A 1 416 ? -20.188 -57.625 11.781 1 80 416 TRP A O 1
ATOM 3231 N N . ARG A 1 417 ? -21.578 -58.5 13.305 1 73.25 417 ARG A N 1
ATOM 3232 C CA . ARG A 1 417 ? -22.734 -58.312 12.438 1 73.25 417 ARG A CA 1
ATOM 3233 C C . ARG A 1 417 ? -23.453 -57 12.773 1 73.25 417 ARG A C 1
ATOM 3235 O O . ARG A 1 417 ? -24.422 -56.625 12.109 1 73.25 417 ARG A O 1
ATOM 3242 N N . THR A 1 418 ? -23 -56.375 13.867 1 67.06 418 THR A N 1
ATOM 3243 C CA . THR A 1 418 ? -23.703 -55.188 14.305 1 67.06 418 THR A CA 1
ATOM 3244 C C . THR A 1 418 ? -23.484 -54.031 13.305 1 67.06 418 THR A C 1
ATOM 3246 O O . THR A 1 418 ? -22.359 -53.75 12.898 1 67.06 418 THR A O 1
ATOM 3249 N N . PRO A 1 419 ? -24.547 -53.469 12.781 1 63.88 419 PRO A N 1
ATOM 3250 C CA . PRO A 1 419 ? -24.531 -52.406 11.781 1 63.88 419 PRO A CA 1
ATOM 3251 C C . PRO A 1 419 ? -23.859 -51.125 12.281 1 63.88 419 PRO A C 1
ATOM 3253 O O . PRO A 1 419 ? -23.609 -50.219 11.508 1 63.88 419 PRO A O 1
ATOM 3256 N N . GLY A 1 420 ? -23.266 -51 13.383 1 64.31 420 GLY A N 1
ATOM 3257 C CA . GLY A 1 420 ? -22.891 -49.719 13.945 1 64.31 420 GLY A CA 1
ATOM 3258 C C . GLY A 1 420 ? -21.547 -49.219 13.445 1 64.31 420 GLY A C 1
ATOM 3259 O O . GLY A 1 420 ? -21.25 -48.031 13.523 1 64.31 420 GLY A O 1
ATOM 3260 N N . GLU A 1 421 ? -20.641 -50 12.859 1 76.94 421 GLU A N 1
ATOM 3261 C CA . GLU A 1 421 ? -19.344 -49.469 12.422 1 76.94 421 GLU A CA 1
ATOM 3262 C C . GLU A 1 421 ? -19.156 -49.656 10.922 1 76.94 421 GLU A C 1
ATOM 3264 O O . GLU A 1 421 ? -18.516 -50.625 10.484 1 76.94 421 GLU A O 1
ATOM 3269 N N . PRO A 1 422 ? -19.641 -48.719 10.156 1 85.62 422 PRO A N 1
ATOM 3270 C CA . PRO A 1 422 ? -19.672 -48.906 8.703 1 85.62 422 PRO A CA 1
ATOM 3271 C C . PRO A 1 422 ? -18.266 -48.969 8.094 1 85.62 422 PRO A C 1
ATOM 3273 O O . PRO A 1 422 ? -18.109 -49.5 6.992 1 85.62 422 PRO A O 1
ATOM 3276 N N . TRP A 1 423 ? -17.281 -48.625 8.805 1 92.44 423 TRP A N 1
ATOM 3277 C CA . TRP A 1 423 ? -15.961 -48.562 8.203 1 92.44 423 TRP A CA 1
ATOM 3278 C C . TRP A 1 423 ? -15.086 -49.719 8.656 1 92.44 423 TRP A C 1
ATOM 3280 O O . TRP A 1 423 ? -13.859 -49.594 8.711 1 92.44 423 TRP A O 1
ATOM 3290 N N . ARG A 1 424 ? -15.812 -50.781 9.031 1 92.25 424 ARG A N 1
ATOM 3291 C CA . ARG A 1 424 ? -15.227 -52.094 9.352 1 92.25 424 ARG A CA 1
ATOM 3292 C C . ARG A 1 424 ? -15.891 -53.219 8.539 1 92.25 424 ARG A C 1
ATOM 3294 O O . ARG A 1 424 ? -17.109 -53.219 8.352 1 92.25 424 ARG A O 1
ATOM 3301 N N . ALA A 1 425 ? -15.062 -54.094 8.031 1 93.25 425 ALA A N 1
ATOM 3302 C CA . ALA A 1 425 ? -15.609 -55.188 7.234 1 93.25 425 ALA A CA 1
ATOM 3303 C C . ALA A 1 425 ? -14.938 -56.5 7.59 1 93.25 425 ALA A C 1
ATOM 3305 O O . ALA A 1 425 ? -13.758 -56.531 7.957 1 93.25 425 ALA A O 1
ATOM 3306 N N . PHE A 1 426 ? -15.68 -57.562 7.52 1 93.69 426 PHE A N 1
ATOM 3307 C CA . PHE A 1 426 ? -15.203 -58.938 7.734 1 93.69 426 PHE A CA 1
ATOM 3308 C C . PHE A 1 426 ? -15.414 -59.781 6.488 1 93.69 426 PHE A C 1
ATOM 3310 O O . PHE A 1 426 ? -16.531 -59.906 6 1 93.69 426 PHE A O 1
ATOM 3317 N N . LEU A 1 427 ? -14.367 -60.344 5.969 1 94.19 427 LEU A N 1
ATOM 3318 C CA . LEU A 1 427 ? -14.406 -61.125 4.738 1 94.19 427 LEU A CA 1
ATOM 3319 C C . LEU A 1 427 ? -13.883 -62.531 4.977 1 94.19 427 LEU A C 1
ATOM 3321 O O . LEU A 1 427 ? -13.125 -62.781 5.918 1 94.19 427 LEU A O 1
ATOM 3325 N N . ASP A 1 428 ? -14.328 -63.5 4.098 1 94.88 428 ASP A N 1
ATOM 3326 C CA . ASP A 1 428 ? -13.742 -64.812 4.066 1 94.88 428 ASP A CA 1
ATOM 3327 C C . ASP A 1 428 ? -12.344 -64.812 3.451 1 94.88 428 ASP A C 1
ATOM 3329 O O . ASP A 1 428 ? -12.195 -64.625 2.246 1 94.88 428 ASP A O 1
ATOM 3333 N N . ALA A 1 429 ? -11.398 -65.125 4.238 1 93.88 429 ALA A N 1
ATOM 3334 C CA . ALA A 1 429 ? -10 -65 3.828 1 93.88 429 ALA A CA 1
ATOM 3335 C C . ALA A 1 429 ? -9.672 -66 2.711 1 93.88 429 ALA A C 1
ATOM 3337 O O . ALA A 1 429 ? -8.781 -65.75 1.896 1 93.88 429 ALA A O 1
ATOM 3338 N N . ASP A 1 430 ? -10.391 -67.062 2.658 1 91.12 430 ASP A N 1
ATOM 3339 C CA . ASP A 1 430 ? -10.102 -68.062 1.676 1 91.12 430 ASP A CA 1
ATOM 3340 C C . ASP A 1 430 ? -10.586 -67.688 0.286 1 91.12 430 ASP A C 1
ATOM 3342 O O . ASP A 1 430 ? -10.188 -68.25 -0.717 1 91.12 430 ASP A O 1
ATOM 3346 N N . ARG A 1 431 ? -11.406 -66.688 0.321 1 91.38 431 ARG A N 1
ATOM 3347 C CA . ARG A 1 431 ? -11.992 -66.25 -0.946 1 91.38 431 ARG A CA 1
ATOM 3348 C C . ARG A 1 431 ? -11.266 -65 -1.506 1 91.38 431 ARG A C 1
ATOM 3350 O O . ARG A 1 431 ? -11.641 -64.5 -2.561 1 91.38 431 ARG A O 1
ATOM 3357 N N . VAL A 1 432 ? -10.367 -64.562 -0.756 1 89.5 432 VAL A N 1
ATOM 3358 C CA . VAL A 1 432 ? -9.609 -63.375 -1.179 1 89.5 432 VAL A CA 1
ATOM 3359 C C . VAL A 1 432 ? -8.109 -63.688 -1.131 1 89.5 432 VAL A C 1
ATOM 3361 O O . VAL A 1 432 ? -7.621 -64.25 -0.162 1 89.5 432 VAL A O 1
ATOM 3364 N N . HIS A 1 433 ? -7.324 -63.375 -2.176 1 87.31 433 HIS A N 1
ATOM 3365 C CA . HIS A 1 433 ? -5.914 -63.719 -2.23 1 87.31 433 HIS A CA 1
ATOM 3366 C C . HIS A 1 433 ? -5.031 -62.5 -2.307 1 87.31 433 HIS A C 1
ATOM 3368 O O . HIS A 1 433 ? -4 -62.406 -1.634 1 87.31 433 HIS A O 1
ATOM 3374 N N . THR A 1 434 ? -5.387 -61.594 -3.16 1 92.12 434 THR A N 1
ATOM 3375 C CA . THR A 1 434 ? -4.609 -60.375 -3.35 1 92.12 434 THR A CA 1
ATOM 3376 C C . THR A 1 434 ? -5.508 -59.156 -3.271 1 92.12 434 THR A C 1
ATOM 3378 O O . THR A 1 434 ? -6.156 -58.781 -4.254 1 92.12 434 THR A O 1
ATOM 3381 N N . LEU A 1 435 ? -5.461 -58.5 -2.135 1 94.81 435 LEU A N 1
ATOM 3382 C CA . LEU A 1 435 ? -6.332 -57.344 -1.938 1 94.81 435 LEU A CA 1
ATOM 3383 C C . LEU A 1 435 ? -5.617 -56.062 -2.318 1 94.81 435 LEU A C 1
ATOM 3385 O O . LEU A 1 435 ? -4.406 -55.938 -2.133 1 94.81 435 LEU A O 1
ATOM 3389 N N . ALA A 1 436 ? -6.363 -55.125 -2.834 1 96.5 436 ALA A N 1
ATOM 3390 C CA . ALA A 1 436 ? -5.844 -53.812 -3.143 1 96.5 436 ALA A CA 1
ATOM 3391 C C . ALA A 1 436 ? -6.895 -52.719 -2.879 1 96.5 436 ALA A C 1
ATOM 3393 O O . ALA A 1 436 ? -8.094 -53 -2.914 1 96.5 436 ALA A O 1
ATOM 3394 N N . LEU A 1 437 ? -6.41 -51.625 -2.477 1 96.19 437 LEU A N 1
ATOM 3395 C CA . LEU A 1 437 ? -7.25 -50.438 -2.293 1 96.19 437 LEU A CA 1
ATOM 3396 C C . LEU A 1 437 ? -7.238 -49.562 -3.543 1 96.19 437 LEU A C 1
ATOM 3398 O O . LEU A 1 437 ? -6.176 -49.281 -4.098 1 96.19 437 LEU A O 1
ATOM 3402 N N . THR A 1 438 ? -8.336 -49.188 -3.988 1 95.56 438 THR A N 1
ATOM 3403 C CA . THR A 1 438 ? -8.453 -48.312 -5.156 1 95.56 438 THR A CA 1
ATOM 3404 C C . THR A 1 438 ? -9.711 -47.469 -5.074 1 95.56 438 THR A C 1
ATOM 3406 O O . THR A 1 438 ? -10.281 -47.281 -3.994 1 95.56 438 THR A O 1
ATOM 3409 N N . THR A 1 439 ? -10.062 -46.812 -6.23 1 93.69 439 THR A N 1
ATOM 3410 C CA . THR A 1 439 ? -11.266 -46 -6.359 1 93.69 439 THR A CA 1
ATOM 3411 C C . THR A 1 439 ? -12.18 -46.562 -7.445 1 93.69 439 THR A C 1
ATOM 3413 O O . THR A 1 439 ? -11.773 -47.438 -8.211 1 93.69 439 THR A O 1
ATOM 3416 N N . PRO A 1 440 ? -13.398 -46.062 -7.438 1 93 440 PRO A N 1
ATOM 3417 C CA . PRO A 1 440 ? -14.32 -46.562 -8.445 1 93 440 PRO A CA 1
ATOM 3418 C C . PRO A 1 440 ? -13.875 -46.25 -9.875 1 93 440 PRO A C 1
ATOM 3420 O O . PRO A 1 440 ? -13.219 -45.219 -10.109 1 93 440 PRO A O 1
ATOM 3423 N N . TRP A 1 441 ? -14.109 -47.156 -10.773 1 90.12 441 TRP A N 1
ATOM 3424 C CA . TRP A 1 441 ? -13.82 -46.969 -12.188 1 90.12 441 TRP A CA 1
ATOM 3425 C C . TRP A 1 441 ? -15.055 -47.25 -13.039 1 90.12 441 TRP A C 1
ATOM 3427 O O . TRP A 1 441 ? -15.977 -47.938 -12.602 1 90.12 441 TRP A O 1
ATOM 3437 N N . PRO A 1 442 ? -15.047 -46.656 -14.266 1 88.56 442 PRO A N 1
ATOM 3438 C CA . PRO A 1 442 ? -16.219 -46.875 -15.125 1 88.56 442 PRO A CA 1
ATOM 3439 C C . PRO A 1 442 ? -16.453 -48.344 -15.469 1 88.56 442 PRO A C 1
ATOM 3441 O O . PRO A 1 442 ? -15.508 -49.031 -15.812 1 88.56 442 PRO A O 1
ATOM 3444 N N . GLY A 1 443 ? -17.641 -48.812 -15.312 1 87.31 443 GLY A N 1
ATOM 3445 C CA . GLY A 1 443 ? -18 -50.156 -15.703 1 87.31 443 GLY A CA 1
ATOM 3446 C C . GLY A 1 443 ? -17.859 -51.156 -14.57 1 87.31 443 GLY A C 1
ATOM 3447 O O . GLY A 1 443 ? -18.219 -52.344 -14.727 1 87.31 443 GLY A O 1
ATOM 3448 N N . ALA A 1 444 ? -17.391 -50.719 -13.484 1 90.94 444 ALA A N 1
ATOM 3449 C CA . ALA A 1 444 ? -17.219 -51.625 -12.352 1 90.94 444 ALA A CA 1
ATOM 3450 C C . ALA A 1 444 ? -18.578 -52.188 -11.891 1 90.94 444 ALA A C 1
ATOM 3452 O O . ALA A 1 444 ? -19.562 -51.438 -11.812 1 90.94 444 ALA A O 1
ATOM 3453 N N . ARG A 1 445 ? -18.547 -53.5 -11.656 1 91.69 445 ARG A N 1
ATOM 3454 C CA . ARG A 1 445 ? -19.75 -54.188 -11.164 1 91.69 445 ARG A CA 1
ATOM 3455 C C . ARG A 1 445 ? -19.406 -55.062 -9.969 1 91.69 445 ARG A C 1
ATOM 3457 O O . ARG A 1 445 ? -18.281 -55.531 -9.82 1 91.69 445 ARG A O 1
ATOM 3464 N N . PHE A 1 446 ? -20.344 -55.219 -9.086 1 89.5 446 PHE A N 1
ATOM 3465 C CA . PHE A 1 446 ? -20.156 -56.156 -7.988 1 89.5 446 PHE A CA 1
ATOM 3466 C C . PHE A 1 446 ? -21.5 -56.656 -7.488 1 89.5 446 PHE A C 1
ATOM 3468 O O . PHE A 1 446 ? -22.562 -56.25 -7.969 1 89.5 446 PHE A O 1
ATOM 3475 N N . ALA A 1 447 ? -21.484 -57.656 -6.66 1 92.12 447 ALA A N 1
ATOM 3476 C CA . ALA A 1 447 ? -22.688 -58.281 -6.086 1 92.12 447 ALA A CA 1
ATOM 3477 C C . ALA A 1 447 ? -22.781 -57.969 -4.59 1 92.12 447 ALA A C 1
ATOM 3479 O O . ALA A 1 447 ? -22.266 -58.75 -3.77 1 92.12 447 ALA A O 1
ATOM 3480 N N . PRO A 1 448 ? -23.562 -56.906 -4.234 1 92.12 448 PRO A N 1
ATOM 3481 C CA . PRO A 1 448 ? -23.641 -56.594 -2.811 1 92.12 448 PRO A CA 1
ATOM 3482 C C . PRO A 1 448 ? -24.281 -57.688 -1.986 1 92.12 448 PRO A C 1
ATOM 3484 O O . PRO A 1 448 ? -25.188 -58.406 -2.469 1 92.12 448 PRO A O 1
ATOM 3487 N N . LEU A 1 449 ? -23.812 -57.688 -0.772 1 86.75 449 LEU A N 1
ATOM 3488 C CA . LEU A 1 449 ? -24.375 -58.688 0.145 1 86.75 449 LEU A CA 1
ATOM 3489 C C . LEU A 1 449 ? -25.859 -58.406 0.368 1 86.75 449 LEU A C 1
ATOM 3491 O O . LEU A 1 449 ? -26.266 -57.25 0.584 1 86.75 449 LEU A O 1
ATOM 3495 N N . GLY A 1 450 ? -26.719 -59.438 0.287 1 80.38 450 GLY A N 1
ATOM 3496 C CA . GLY A 1 450 ? -28.156 -59.312 0.529 1 80.38 450 GLY A CA 1
ATOM 3497 C C . GLY A 1 450 ? -28.969 -59.312 -0.744 1 80.38 450 GLY A C 1
ATOM 3498 O O . GLY A 1 450 ? -30.203 -59.375 -0.692 1 80.38 450 GLY A O 1
ATOM 3499 N N . MET A 1 451 ? -28.328 -59.312 -1.89 1 81.38 451 MET A N 1
ATOM 3500 C CA . MET A 1 451 ? -29.078 -59.281 -3.146 1 81.38 451 MET A CA 1
ATOM 3501 C C . MET A 1 451 ? -28.984 -60.625 -3.865 1 81.38 451 MET A C 1
ATOM 3503 O O . MET A 1 451 ? -29.219 -60.688 -5.074 1 81.38 451 MET A O 1
ATOM 3507 N N . GLY A 1 452 ? -28.609 -61.562 -3.209 1 76.62 452 GLY A N 1
ATOM 3508 C CA . GLY A 1 452 ? -28.609 -62.906 -3.746 1 76.62 452 GLY A CA 1
ATOM 3509 C C . GLY A 1 452 ? -27.594 -63.125 -4.855 1 76.62 452 GLY A C 1
ATOM 3510 O O . GLY A 1 452 ? -27.859 -63.844 -5.812 1 76.62 452 GLY A O 1
ATOM 3511 N N . GLY A 1 453 ? -26.531 -62.312 -4.887 1 77.81 453 GLY A N 1
ATOM 3512 C CA . GLY A 1 453 ? -25.469 -62.531 -5.848 1 77.81 453 GLY A CA 1
ATOM 3513 C C . GLY A 1 453 ? -25.672 -61.781 -7.145 1 77.81 453 GLY A C 1
ATOM 3514 O O . GLY A 1 453 ? -24.859 -61.875 -8.07 1 77.81 453 GLY A O 1
ATOM 3515 N N . ARG A 1 454 ? -26.703 -60.969 -7.238 1 85.88 454 ARG A N 1
ATOM 3516 C CA . ARG A 1 454 ? -26.938 -60.156 -8.438 1 85.88 454 ARG A CA 1
ATOM 3517 C C . ARG A 1 454 ? -25.969 -59 -8.523 1 85.88 454 ARG A C 1
ATOM 3519 O O . ARG A 1 454 ? -25.672 -58.344 -7.512 1 85.88 454 ARG A O 1
ATOM 3526 N N . HIS A 1 455 ? -25.484 -58.906 -9.75 1 90.69 455 HIS A N 1
ATOM 3527 C CA . HIS A 1 455 ? -24.484 -57.875 -9.961 1 90.69 455 HIS A CA 1
ATOM 3528 C C . HIS A 1 455 ? -25.141 -56.5 -10.234 1 90.69 455 HIS A C 1
ATOM 3530 O O . HIS A 1 455 ? -26.203 -56.438 -10.852 1 90.69 455 HIS A O 1
ATOM 3536 N N . LYS A 1 456 ? -24.578 -55.5 -9.695 1 91.19 456 LYS A N 1
ATOM 3537 C CA . LYS A 1 456 ? -24.969 -54.094 -9.898 1 91.19 456 LYS A CA 1
ATOM 3538 C C . LYS A 1 456 ? -23.766 -53.219 -10.227 1 91.19 456 LYS A C 1
ATOM 3540 O O . LYS A 1 456 ? -22.656 -53.469 -9.727 1 91.19 456 LYS A O 1
ATOM 3545 N N . SER A 1 457 ? -24.031 -52.281 -11.117 1 93 457 SER A N 1
ATOM 3546 C CA . SER A 1 457 ? -22.953 -51.344 -11.398 1 93 457 SER A CA 1
ATOM 3547 C C . SER A 1 457 ? -22.656 -50.469 -10.195 1 93 457 SER A C 1
ATOM 3549 O O . SER A 1 457 ? -23.562 -50.125 -9.422 1 93 457 SER A O 1
ATOM 3551 N N . LEU A 1 458 ? -21.391 -50.094 -9.977 1 91.94 458 LEU A N 1
ATOM 3552 C CA . LEU A 1 458 ? -21.031 -49.25 -8.859 1 91.94 458 LEU A CA 1
ATOM 3553 C C . LEU A 1 458 ? -21.766 -47.906 -8.945 1 91.94 458 LEU A C 1
ATOM 3555 O O . LEU A 1 458 ? -22.141 -47.312 -7.922 1 91.94 458 LEU A O 1
ATOM 3559 N N . GLY A 1 459 ? -21.906 -47.312 -10.172 1 90.44 459 GLY A N 1
ATOM 3560 C CA . GLY A 1 459 ? -22.656 -46.094 -10.344 1 90.44 459 GLY A CA 1
ATOM 3561 C C . GLY A 1 459 ? -24.062 -46.156 -9.797 1 90.44 459 GLY A C 1
ATOM 3562 O O . GLY A 1 459 ? -24.484 -45.312 -9.031 1 90.44 459 GLY A O 1
ATOM 3563 N N . ASP A 1 460 ? -24.766 -47.25 -10.18 1 91.06 460 ASP A N 1
ATOM 3564 C CA . ASP A 1 460 ? -26.125 -47.469 -9.711 1 91.06 460 ASP A CA 1
ATOM 3565 C C . ASP A 1 460 ? -26.156 -47.688 -8.195 1 91.06 460 ASP A C 1
ATOM 3567 O O . ASP A 1 460 ? -27.078 -47.219 -7.52 1 91.06 460 ASP A O 1
ATOM 3571 N N . PHE A 1 461 ? -25.172 -48.312 -7.762 1 92.25 461 PHE A N 1
ATOM 3572 C CA . PHE A 1 461 ? -25.094 -48.594 -6.332 1 92.25 461 PHE A CA 1
ATOM 3573 C C . PHE A 1 461 ? -24.953 -47.281 -5.543 1 92.25 461 PHE A C 1
ATOM 3575 O O . PHE A 1 461 ? -25.641 -47.094 -4.543 1 92.25 461 PHE A O 1
ATOM 3582 N N . PHE A 1 462 ? -24.109 -46.406 -5.949 1 91.88 462 PHE A N 1
ATOM 3583 C CA . PHE A 1 462 ? -23.906 -45.125 -5.289 1 91.88 462 PHE A CA 1
ATOM 3584 C C . PHE A 1 462 ? -25.172 -44.281 -5.344 1 91.88 462 PHE A C 1
ATOM 3586 O O . PHE A 1 462 ? -25.5 -43.594 -4.379 1 91.88 462 PHE A O 1
ATOM 3593 N N . THR A 1 463 ? -25.797 -44.281 -6.465 1 90.31 463 THR A N 1
ATOM 3594 C CA . THR A 1 463 ? -27.047 -43.531 -6.613 1 90.31 463 THR A CA 1
ATOM 3595 C C . THR A 1 463 ? -28.109 -44.062 -5.645 1 90.31 463 THR A C 1
ATOM 3597 O O . THR A 1 463 ? -28.781 -43.281 -4.984 1 90.31 463 THR A O 1
ATOM 3600 N N . ASP A 1 464 ? -28.172 -45.344 -5.531 1 90.38 464 ASP A N 1
ATOM 3601 C CA . ASP A 1 464 ? -29.141 -45.969 -4.645 1 90.38 464 ASP A CA 1
ATOM 3602 C C . ASP A 1 464 ? -28.844 -45.656 -3.184 1 90.38 464 ASP A C 1
ATOM 3604 O O . ASP A 1 464 ? -29.781 -45.469 -2.389 1 90.38 464 ASP A O 1
ATOM 3608 N N . ARG A 1 465 ? -27.625 -45.594 -2.885 1 90 465 ARG A N 1
ATOM 3609 C CA . ARG A 1 465 ? -27.219 -45.344 -1.507 1 90 465 ARG A CA 1
ATOM 3610 C C . ARG A 1 465 ? -27.125 -43.844 -1.227 1 90 465 ARG A C 1
ATOM 3612 O O . ARG A 1 465 ? -26.703 -43.438 -0.144 1 90 465 ARG A O 1
ATOM 3619 N N . LYS A 1 466 ? -27.391 -42.938 -2.203 1 88.69 466 LYS A N 1
ATOM 3620 C CA . LYS A 1 466 ? -27.469 -41.5 -2.105 1 88.69 466 LYS A CA 1
ATOM 3621 C C . LYS A 1 466 ? -26.109 -40.906 -1.725 1 88.69 466 LYS A C 1
ATOM 3623 O O . LYS A 1 466 ? -26.031 -40 -0.891 1 88.69 466 LYS A O 1
ATOM 3628 N N . VAL A 1 467 ? -25.109 -41.531 -2.227 1 85.75 467 VAL A N 1
ATOM 3629 C CA . VAL A 1 467 ? -23.766 -40.969 -2.068 1 85.75 467 VAL A CA 1
ATOM 3630 C C . VAL A 1 467 ? -23.625 -39.75 -2.977 1 85.75 467 VAL A C 1
ATOM 3632 O O . VAL A 1 467 ? -23.828 -39.844 -4.191 1 85.75 467 VAL A O 1
ATOM 3635 N N . PRO A 1 468 ? -23.281 -38.625 -2.428 1 81.19 468 PRO A N 1
ATOM 3636 C CA . PRO A 1 468 ? -23.109 -37.438 -3.254 1 81.19 468 PRO A CA 1
ATOM 3637 C C . PRO A 1 468 ? -22.078 -37.625 -4.363 1 81.19 468 PRO A C 1
ATOM 3639 O O . PRO A 1 468 ? -21.047 -38.281 -4.156 1 81.19 468 PRO A O 1
ATOM 3642 N N . ALA A 1 469 ? -22.344 -37.094 -5.484 1 80.12 469 ALA A N 1
ATOM 3643 C CA . ALA A 1 469 ? -21.516 -37.25 -6.684 1 80.12 469 ALA A CA 1
ATOM 3644 C C . ALA A 1 469 ? -20.078 -36.812 -6.422 1 80.12 469 ALA A C 1
ATOM 3646 O O . ALA A 1 469 ? -19.141 -37.469 -6.906 1 80.12 469 ALA A O 1
ATOM 3647 N N . ALA A 1 470 ? -19.891 -35.875 -5.613 1 76.19 470 ALA A N 1
ATOM 3648 C CA . ALA A 1 470 ? -18.578 -35.281 -5.359 1 76.19 470 ALA A CA 1
ATOM 3649 C C . ALA A 1 470 ? -17.688 -36.281 -4.605 1 76.19 470 ALA A C 1
ATOM 3651 O O . ALA A 1 470 ? -16.453 -36.219 -4.699 1 76.19 470 ALA A O 1
ATOM 3652 N N . LEU A 1 471 ? -18.297 -37.188 -3.979 1 84.31 471 LEU A N 1
ATOM 3653 C CA . LEU A 1 471 ? -17.547 -38.094 -3.131 1 84.31 471 LEU A CA 1
ATOM 3654 C C . LEU A 1 471 ? -17.234 -39.406 -3.875 1 84.31 471 LEU A C 1
ATOM 3656 O O . LEU A 1 471 ? -16.375 -40.188 -3.453 1 84.31 471 LEU A O 1
ATOM 3660 N N . ARG A 1 472 ? -17.859 -39.656 -4.953 1 87.12 472 ARG A N 1
ATOM 3661 C CA . ARG A 1 472 ? -17.859 -40.969 -5.602 1 87.12 472 ARG A CA 1
ATOM 3662 C C . ARG A 1 472 ? -16.5 -41.281 -6.207 1 87.12 472 ARG A C 1
ATOM 3664 O O . ARG A 1 472 ? -15.977 -42.375 -6.062 1 87.12 472 ARG A O 1
ATOM 3671 N N . ALA A 1 473 ? -15.922 -40.25 -6.758 1 85.19 473 ALA A N 1
ATOM 3672 C CA . ALA A 1 473 ? -14.664 -40.469 -7.473 1 85.19 473 ALA A CA 1
ATOM 3673 C C . ALA A 1 473 ? -13.555 -40.906 -6.516 1 85.19 473 ALA A C 1
ATOM 3675 O O . ALA A 1 473 ? -12.648 -41.625 -6.902 1 85.19 473 ALA A O 1
ATOM 3676 N N . GLY A 1 474 ? -13.664 -40.5 -5.316 1 89.62 474 GLY A N 1
ATOM 3677 C CA . GLY A 1 474 ? -12.617 -40.812 -4.352 1 89.62 474 GLY A CA 1
ATOM 3678 C C . GLY A 1 474 ? -13.039 -41.781 -3.293 1 89.62 474 GLY A C 1
ATOM 3679 O O . GLY A 1 474 ? -12.328 -42 -2.312 1 89.62 474 GLY A O 1
ATOM 3680 N N . TRP A 1 475 ? -14.148 -42.375 -3.473 1 91.69 475 TRP A N 1
ATOM 3681 C CA . TRP A 1 475 ? -14.641 -43.312 -2.477 1 91.69 475 TRP A CA 1
ATOM 3682 C C . TRP A 1 475 ? -13.742 -44.562 -2.412 1 91.69 475 TRP A C 1
ATOM 3684 O O . TRP A 1 475 ? -13.422 -45.156 -3.443 1 91.69 475 TRP A O 1
ATOM 3694 N N . PRO A 1 476 ? -13.305 -44.969 -1.28 1 94.75 476 PRO A N 1
ATOM 3695 C CA . PRO A 1 476 ? -12.398 -46.094 -1.186 1 94.75 476 PRO A CA 1
ATOM 3696 C C . PRO A 1 476 ? -13.086 -47.438 -1.508 1 94.75 476 PRO A C 1
ATOM 3698 O O . PRO A 1 476 ? -14.156 -47.719 -0.971 1 94.75 476 PRO A O 1
ATOM 3701 N N . VAL A 1 477 ? -12.453 -48.188 -2.375 1 95.94 477 VAL A N 1
ATOM 3702 C CA . VAL A 1 477 ? -12.938 -49.5 -2.775 1 95.94 477 VAL A CA 1
ATOM 3703 C C . VAL A 1 477 ? -11.82 -50.531 -2.615 1 95.94 477 VAL A C 1
ATOM 3705 O O . VAL A 1 477 ? -10.688 -50.312 -3.062 1 95.94 477 VAL A O 1
ATOM 3708 N N . VAL A 1 478 ? -12.117 -51.594 -1.947 1 96.62 478 VAL A N 1
ATOM 3709 C CA . VAL A 1 478 ? -11.18 -52.688 -1.84 1 96.62 478 VAL A CA 1
ATOM 3710 C C . VAL A 1 478 ? -11.5 -53.75 -2.902 1 96.62 478 VAL A C 1
ATOM 3712 O O . VAL A 1 478 ? -12.648 -54.156 -3.059 1 96.62 478 VAL A O 1
ATOM 3715 N N . ILE A 1 479 ? -10.492 -54.188 -3.617 1 96.12 479 ILE A N 1
ATOM 3716 C CA . ILE A 1 479 ? -10.719 -55.125 -4.707 1 96.12 479 ILE A CA 1
ATOM 3717 C C . ILE A 1 479 ? -9.812 -56.344 -4.527 1 96.12 479 ILE A C 1
ATOM 3719 O O . ILE A 1 479 ? -8.805 -56.281 -3.814 1 96.12 479 ILE A O 1
ATOM 3723 N N . GLU A 1 480 ? -10.258 -57.438 -5.109 1 94.38 480 GLU A N 1
ATOM 3724 C CA . GLU A 1 480 ? -9.359 -58.562 -5.395 1 94.38 480 GLU A CA 1
ATOM 3725 C C . GLU A 1 480 ? -8.555 -58.312 -6.668 1 94.38 480 GLU A C 1
ATOM 3727 O O . GLU A 1 480 ? -9.102 -58.312 -7.77 1 94.38 480 GLU A O 1
ATOM 3732 N N . ARG A 1 481 ? -7.379 -58.062 -6.539 1 90 481 ARG A N 1
ATOM 3733 C CA . ARG A 1 481 ? -6.52 -57.562 -7.602 1 90 481 ARG A CA 1
ATOM 3734 C C . ARG A 1 481 ? -6.484 -58.531 -8.789 1 90 481 ARG A C 1
ATOM 3736 O O . ARG A 1 481 ? -6.473 -58.094 -9.945 1 90 481 ARG A O 1
ATOM 3743 N N . ALA A 1 482 ? -6.449 -59.812 -8.484 1 85.94 482 ALA A N 1
ATOM 3744 C CA . ALA A 1 482 ? -6.293 -60.812 -9.523 1 85.94 482 ALA A CA 1
ATOM 3745 C C . ALA A 1 482 ? -7.461 -60.781 -10.5 1 85.94 482 ALA A C 1
ATOM 3747 O O . ALA A 1 482 ? -7.273 -60.938 -11.711 1 85.94 482 ALA A O 1
ATOM 3748 N N . GLU A 1 483 ? -8.617 -60.562 -10.008 1 87.25 483 GLU A N 1
ATOM 3749 C CA . GLU A 1 483 ? -9.812 -60.562 -10.852 1 87.25 483 GLU A CA 1
ATOM 3750 C C . GLU A 1 483 ? -10.344 -59.156 -11.062 1 87.25 483 GLU A C 1
ATOM 3752 O O . GLU A 1 483 ? -11.312 -58.938 -11.797 1 87.25 483 GLU A O 1
ATOM 3757 N N . ARG A 1 484 ? -9.781 -58.188 -10.383 1 89.5 484 ARG A N 1
ATOM 3758 C CA . ARG A 1 484 ? -10.25 -56.781 -10.383 1 89.5 484 ARG A CA 1
ATOM 3759 C C . ARG A 1 484 ? -11.734 -56.719 -10.039 1 89.5 484 ARG A C 1
ATOM 3761 O O . ARG A 1 484 ? -12.516 -56.094 -10.766 1 89.5 484 ARG A O 1
ATOM 3768 N N . ARG A 1 485 ? -12.031 -57.469 -9.062 1 90.56 485 ARG A N 1
ATOM 3769 C CA . ARG A 1 485 ? -13.406 -57.531 -8.586 1 90.56 485 ARG A CA 1
ATOM 3770 C C . ARG A 1 485 ? -13.555 -56.844 -7.238 1 90.56 485 ARG A C 1
ATOM 3772 O O . ARG A 1 485 ? -12.836 -57.125 -6.289 1 90.56 485 ARG A O 1
ATOM 3779 N N . PRO A 1 486 ? -14.523 -55.844 -7.199 1 95.44 486 PRO A N 1
ATOM 3780 C CA . PRO A 1 486 ? -14.75 -55.188 -5.902 1 95.44 486 PRO A CA 1
ATOM 3781 C C . PRO A 1 486 ? -15.219 -56.188 -4.832 1 95.44 486 PRO A C 1
ATOM 3783 O O . PRO A 1 486 ? -16.109 -57 -5.086 1 95.44 486 PRO A O 1
ATOM 3786 N N . VAL A 1 487 ? -14.586 -56.094 -3.686 1 95.38 487 VAL A N 1
ATOM 3787 C CA . VAL A 1 487 ? -14.977 -57 -2.6 1 95.38 487 VAL A CA 1
ATOM 3788 C C . VAL A 1 487 ? -15.602 -56.188 -1.465 1 95.38 487 VAL A C 1
ATOM 3790 O O . VAL A 1 487 ? -16.344 -56.75 -0.642 1 95.38 487 VAL A O 1
ATOM 3793 N N . TRP A 1 488 ? -15.258 -54.938 -1.382 1 95.62 488 TRP A N 1
ATOM 3794 C CA . TRP A 1 488 ? -15.805 -54.094 -0.337 1 95.62 488 TRP A CA 1
ATOM 3795 C C . TRP A 1 488 ? -15.883 -52.625 -0.807 1 95.62 488 TRP A C 1
ATOM 3797 O O . TRP A 1 488 ? -14.859 -52.031 -1.149 1 95.62 488 TRP A O 1
ATOM 3807 N N . ILE A 1 489 ? -17.062 -52.094 -0.926 1 95.5 489 ILE A N 1
ATOM 3808 C CA . ILE A 1 489 ? -17.281 -50.656 -1.021 1 95.5 489 ILE A CA 1
ATOM 3809 C C . ILE A 1 489 ? -17.328 -50.031 0.38 1 95.5 489 ILE A C 1
ATOM 3811 O O . ILE A 1 489 ? -18.391 -50.031 1.018 1 95.5 489 ILE A O 1
ATOM 3815 N N . CYS A 1 490 ? -16.203 -49.5 0.732 1 94.38 490 CYS A N 1
ATOM 3816 C CA . CYS A 1 490 ? -15.984 -49.156 2.135 1 94.38 490 CYS A CA 1
ATOM 3817 C C . CYS A 1 490 ? -17.125 -48.312 2.684 1 94.38 490 CYS A C 1
ATOM 3819 O O . CYS A 1 490 ? -17.5 -47.312 2.072 1 94.38 490 CYS A O 1
ATOM 3821 N N . GLY A 1 491 ? -17.562 -48.75 3.836 1 91.19 491 GLY A N 1
ATOM 3822 C CA . GLY A 1 491 ? -18.609 -48 4.508 1 91.19 491 GLY A CA 1
ATOM 3823 C C . GLY A 1 491 ? -19.984 -48.25 3.961 1 91.19 491 GLY A C 1
ATOM 3824 O O . GLY A 1 491 ? -20.984 -47.781 4.52 1 91.19 491 GLY A O 1
ATOM 3825 N N . GLN A 1 492 ? -20.094 -49.031 2.906 1 90.5 492 GLN A N 1
ATOM 3826 C CA . GLN A 1 492 ? -21.391 -49.188 2.271 1 90.5 492 GLN A CA 1
ATOM 3827 C C . GLN A 1 492 ? -21.797 -50.656 2.248 1 90.5 492 GLN A C 1
ATOM 3829 O O . GLN A 1 492 ? -22.828 -51.031 2.807 1 90.5 492 GLN A O 1
ATOM 3834 N N . ALA A 1 493 ? -20.891 -51.531 1.548 1 91.75 493 ALA A N 1
ATOM 3835 C CA . ALA A 1 493 ? -21.312 -52.906 1.409 1 91.75 493 ALA A CA 1
ATOM 3836 C C . ALA A 1 493 ? -20.141 -53.812 1.055 1 91.75 493 ALA A C 1
ATOM 3838 O O . ALA A 1 493 ? -19.219 -53.375 0.356 1 91.75 493 ALA A O 1
ATOM 3839 N N . ILE A 1 494 ? -20.266 -55.094 1.528 1 92.69 494 ILE A N 1
ATOM 3840 C CA . ILE A 1 494 ? -19.328 -56.125 1.145 1 92.69 494 ILE A CA 1
ATOM 3841 C C . ILE A 1 494 ? -19.922 -56.969 0.013 1 92.69 494 ILE A C 1
ATOM 3843 O O . ILE A 1 494 ? -21.141 -57.062 -0.134 1 92.69 494 ILE A O 1
ATOM 3847 N N . SER A 1 495 ? -19.062 -57.531 -0.78 1 94.06 495 SER A N 1
ATOM 3848 C CA . SER A 1 495 ? -19.516 -58.406 -1.869 1 94.06 495 SER A CA 1
ATOM 3849 C C . SER A 1 495 ? -20.016 -59.75 -1.345 1 94.06 495 SER A C 1
ATOM 3851 O O . SER A 1 495 ? -19.453 -60.281 -0.386 1 94.06 495 SER A O 1
ATOM 3853 N N . HIS A 1 496 ? -20.969 -60.312 -2.008 1 93.06 496 HIS A N 1
ATOM 3854 C CA . HIS A 1 496 ? -21.562 -61.594 -1.66 1 93.06 496 HIS A CA 1
ATOM 3855 C C . HIS A 1 496 ? -20.531 -62.719 -1.756 1 93.06 496 HIS A C 1
ATOM 3857 O O . HIS A 1 496 ? -20.594 -63.688 -0.984 1 93.06 496 HIS A O 1
ATOM 3863 N N . GLN A 1 497 ? -19.594 -62.594 -2.576 1 90 497 GLN A N 1
ATOM 3864 C CA . GLN A 1 497 ? -18.641 -63.656 -2.881 1 90 497 GLN A CA 1
ATOM 3865 C C . GLN A 1 497 ? -17.641 -63.844 -1.742 1 90 497 GLN A C 1
ATOM 3867 O O . GLN A 1 497 ? -17.016 -64.875 -1.619 1 90 497 GLN A O 1
ATOM 3872 N N . VAL A 1 498 ? -17.531 -62.875 -0.96 1 93.25 498 VAL A N 1
ATOM 3873 C CA . VAL A 1 498 ? -16.5 -62.969 0.075 1 93.25 498 VAL A CA 1
ATOM 3874 C C . VAL A 1 498 ? -17.156 -63 1.453 1 93.25 498 VAL A C 1
ATOM 3876 O O . VAL A 1 498 ? -16.516 -62.719 2.465 1 93.25 498 VAL A O 1
ATOM 3879 N N . ARG A 1 499 ? -18.359 -63.281 1.525 1 92 499 ARG A N 1
ATOM 3880 C CA . ARG A 1 499 ? -19.109 -63.281 2.779 1 92 499 ARG A CA 1
ATOM 3881 C C . ARG A 1 499 ? -18.625 -64.438 3.688 1 92 499 ARG A C 1
ATOM 3883 O O . ARG A 1 499 ? -18.125 -65.438 3.209 1 92 499 ARG A O 1
ATOM 3890 N N . ILE A 1 500 ? -18.891 -64.188 4.883 1 91.88 500 ILE A N 1
ATOM 3891 C CA . ILE A 1 500 ? -18.609 -65.25 5.863 1 91.88 500 ILE A CA 1
ATOM 3892 C C . ILE A 1 500 ? -19.688 -66.312 5.805 1 91.88 500 ILE A C 1
ATOM 3894 O O . ILE A 1 500 ? -20.891 -66 5.797 1 91.88 500 ILE A O 1
ATOM 3898 N N . THR A 1 501 ? -19.266 -67.562 5.625 1 90.44 501 THR A N 1
ATOM 3899 C CA . THR A 1 501 ? -20.172 -68.688 5.598 1 90.44 501 THR A CA 1
ATOM 3900 C C . THR A 1 501 ? -19.781 -69.688 6.664 1 90.44 501 THR A C 1
ATOM 3902 O O . THR A 1 501 ? -18.828 -69.5 7.422 1 90.44 501 THR A O 1
ATOM 3905 N N . ASP A 1 502 ? -20.547 -70.812 6.75 1 90.75 502 ASP A N 1
ATOM 3906 C CA . ASP A 1 502 ? -20.281 -71.875 7.711 1 90.75 502 ASP A CA 1
ATOM 3907 C C . ASP A 1 502 ? -18.969 -72.625 7.371 1 90.75 502 ASP A C 1
ATOM 3909 O O . ASP A 1 502 ? -18.391 -73.312 8.227 1 90.75 502 ASP A O 1
ATOM 3913 N N . GLN A 1 503 ? -18.469 -72.438 6.18 1 92.56 503 GLN A N 1
ATOM 3914 C CA . GLN A 1 503 ? -17.25 -73.062 5.73 1 92.56 503 GLN A CA 1
ATOM 3915 C C . GLN A 1 503 ? -16.031 -72.188 5.953 1 92.56 503 GLN A C 1
ATOM 3917 O O . GLN A 1 503 ? -14.898 -72.625 5.723 1 92.56 503 GLN A O 1
ATOM 3922 N N . THR A 1 504 ? -16.297 -71.062 6.449 1 93.88 504 THR A N 1
ATOM 3923 C CA . THR A 1 504 ? -15.195 -70.125 6.613 1 93.88 504 THR A CA 1
ATOM 3924 C C . THR A 1 504 ? -14.297 -70.562 7.77 1 93.88 504 THR A C 1
ATOM 3926 O O . THR A 1 504 ? -14.773 -70.812 8.859 1 93.88 504 THR A O 1
ATOM 3929 N N . ARG A 1 505 ? -12.914 -70.562 7.566 1 94.5 505 ARG A N 1
ATOM 3930 C CA . ARG A 1 505 ? -11.945 -71 8.586 1 94.5 505 ARG A CA 1
ATOM 3931 C C . ARG A 1 505 ? -11.164 -69.75 9.086 1 94.5 505 ARG A C 1
ATOM 3933 O O . ARG A 1 505 ? -10.922 -69.625 10.281 1 94.5 505 ARG A O 1
ATOM 3940 N N . GLN A 1 506 ? -10.812 -68.938 8.047 1 94.94 506 GLN A N 1
ATOM 3941 C CA . GLN A 1 506 ? -10.055 -67.75 8.359 1 94.94 506 GLN A CA 1
ATOM 3942 C C . GLN A 1 506 ? -10.828 -66.5 7.953 1 94.94 506 GLN A C 1
ATOM 3944 O O . GLN A 1 506 ? -11.492 -66.5 6.914 1 94.94 506 GLN A O 1
ATOM 3949 N N . VAL A 1 507 ? -10.742 -65.5 8.859 1 95.19 507 VAL A N 1
ATOM 3950 C CA . VAL A 1 507 ? -11.461 -64.25 8.633 1 95.19 507 VAL A CA 1
ATOM 3951 C C . VAL A 1 507 ? -10.461 -63.125 8.398 1 95.19 507 VAL A C 1
ATOM 3953 O O . VAL A 1 507 ? -9.43 -63.031 9.086 1 95.19 507 VAL A O 1
ATOM 3956 N N . LEU A 1 508 ? -10.758 -62.344 7.398 1 95.19 508 LEU A N 1
ATOM 3957 C CA . LEU A 1 508 ? -10.016 -61.125 7.145 1 95.19 508 LEU A CA 1
ATOM 3958 C C . LEU A 1 508 ? -10.812 -59.906 7.625 1 95.19 508 LEU A C 1
ATOM 3960 O O . LEU A 1 508 ? -11.93 -59.656 7.164 1 95.19 508 LEU A O 1
ATOM 3964 N N . GLN A 1 509 ? -10.234 -59.188 8.531 1 94.69 509 GLN A N 1
ATOM 3965 C CA . GLN A 1 509 ? -10.867 -58 9.047 1 94.69 509 GLN A CA 1
ATOM 3966 C C . GLN A 1 509 ? -10.188 -56.75 8.492 1 94.69 509 GLN A C 1
ATOM 3968 O O . GLN A 1 509 ? -8.977 -56.594 8.609 1 94.69 509 GLN A O 1
ATOM 3973 N N . LEU A 1 510 ? -10.969 -55.875 7.836 1 95.38 510 LEU A N 1
ATOM 3974 C CA . LEU A 1 510 ? -10.508 -54.562 7.359 1 95.38 510 LEU A CA 1
ATOM 3975 C C . LEU A 1 510 ? -11.156 -53.438 8.156 1 95.38 510 LEU A C 1
ATOM 3977 O O . LEU A 1 510 ? -12.375 -53.438 8.344 1 95.38 510 LEU A O 1
ATOM 3981 N N . GLN A 1 511 ? -10.32 -52.531 8.625 1 94.38 511 GLN A N 1
ATOM 3982 C CA . GLN A 1 511 ? -10.852 -51.469 9.453 1 94.38 511 GLN A CA 1
ATOM 3983 C C . GLN A 1 511 ? -10.148 -50.125 9.133 1 94.38 511 GLN A C 1
ATOM 3985 O O . GLN A 1 511 ? -8.922 -50.062 9.172 1 94.38 511 GLN A O 1
ATOM 3990 N N . TRP A 1 512 ? -11.023 -49.094 8.844 1 94.88 512 TRP A N 1
ATOM 3991 C CA . TRP A 1 512 ? -10.492 -47.75 8.672 1 94.88 512 TRP A CA 1
ATOM 3992 C C . TRP A 1 512 ? -10.273 -47.062 10.016 1 94.88 512 TRP A C 1
ATOM 3994 O O . TRP A 1 512 ? -11.094 -47.188 10.93 1 94.88 512 TRP A O 1
ATOM 4004 N N . GLN A 1 513 ? -9.125 -46.469 10.133 1 91.38 513 GLN A N 1
ATOM 4005 C CA . GLN A 1 513 ? -8.781 -45.719 11.328 1 91.38 513 GLN A CA 1
ATOM 4006 C C . GLN A 1 513 ? -8.273 -44.312 10.969 1 91.38 513 GLN A C 1
ATOM 4008 O O . GLN A 1 513 ? -7.523 -44.156 10 1 91.38 513 GLN A O 1
ATOM 4013 N N . ARG A 1 514 ? -8.742 -43.344 11.719 1 88.56 514 ARG A N 1
ATOM 4014 C CA . ARG A 1 514 ? -8.273 -41.969 11.523 1 88.56 514 ARG A CA 1
ATOM 4015 C C . ARG A 1 514 ? -6.91 -41.75 12.18 1 88.56 514 ARG A C 1
ATOM 4017 O O . ARG A 1 514 ? -6.68 -42.219 13.305 1 88.56 514 ARG A O 1
ATOM 4024 N N . LEU A 1 515 ? -6.035 -41.25 11.398 1 85 515 LEU A N 1
ATOM 4025 C CA . LEU A 1 515 ? -4.719 -40.906 11.938 1 85 515 LEU A CA 1
ATOM 4026 C C . LEU A 1 515 ? -4.758 -39.594 12.695 1 85 515 LEU A C 1
ATOM 4028 O O . LEU A 1 515 ? -5.547 -38.688 12.359 1 85 515 LEU A O 1
ATOM 4032 N N . PRO A 1 516 ? -3.895 -39.438 13.766 1 74.38 516 PRO A N 1
ATOM 4033 C CA . PRO A 1 516 ? -3.859 -38.188 14.516 1 74.38 516 PRO A CA 1
ATOM 4034 C C . PRO A 1 516 ? -3.287 -37 13.703 1 74.38 516 PRO A C 1
ATOM 4036 O O . PRO A 1 516 ? -2.477 -37.219 12.797 1 74.38 516 PRO A O 1
ATOM 4039 N N . MET B 1 1 ? -40.688 5.707 -7.367 1 43.72 1 MET B N 1
ATOM 4040 C CA . MET B 1 1 ? -39.312 5.898 -7.84 1 43.72 1 MET B CA 1
ATOM 4041 C C . MET B 1 1 ? -39.281 6.695 -9.141 1 43.72 1 MET B C 1
ATOM 4043 O O . MET B 1 1 ? -39.969 6.332 -10.102 1 43.72 1 MET B O 1
ATOM 4047 N N . ALA B 1 2 ? -39.094 7.922 -8.953 1 54.03 2 ALA B N 1
ATOM 4048 C CA . ALA B 1 2 ? -39.219 8.812 -10.102 1 54.03 2 ALA B CA 1
ATOM 4049 C C . ALA B 1 2 ? -38.656 8.148 -11.367 1 54.03 2 ALA B C 1
ATOM 4051 O O . ALA B 1 2 ? -37.656 7.453 -11.32 1 54.03 2 ALA B O 1
ATOM 4052 N N . THR B 1 3 ? -39.344 7.965 -12.266 1 76.62 3 THR B N 1
ATOM 4053 C CA . THR B 1 3 ? -38.969 7.441 -13.57 1 76.62 3 THR B CA 1
ATOM 4054 C C . THR B 1 3 ? -37.969 8.375 -14.258 1 76.62 3 THR B C 1
ATOM 4056 O O . THR B 1 3 ? -38.312 9.531 -14.547 1 76.62 3 THR B O 1
ATOM 4059 N N . TRP B 1 4 ? -36.75 8.188 -14.172 1 84.56 4 TRP B N 1
ATOM 4060 C CA . TRP B 1 4 ? -35.719 9.016 -14.789 1 84.56 4 TRP B CA 1
ATOM 4061 C C . TRP B 1 4 ? -35.562 8.68 -16.266 1 84.56 4 TRP B C 1
ATOM 4063 O O . TRP B 1 4 ? -35.75 7.523 -16.672 1 84.56 4 TRP B O 1
ATOM 4073 N N . PRO B 1 5 ? -35.344 9.695 -17.062 1 90.56 5 PRO B N 1
ATOM 4074 C CA . PRO B 1 5 ? -35.094 9.414 -18.469 1 90.56 5 PRO B CA 1
ATOM 4075 C C . PRO B 1 5 ? -33.906 8.469 -18.672 1 90.56 5 PRO B C 1
ATOM 4077 O O . PRO B 1 5 ? -33 8.391 -17.812 1 90.56 5 PRO B O 1
ATOM 4080 N N . PRO B 1 6 ? -33.938 7.754 -19.75 1 88.31 6 PRO B N 1
ATOM 4081 C CA . PRO B 1 6 ? -32.906 6.73 -20 1 88.31 6 PRO B CA 1
ATOM 4082 C C . PRO B 1 6 ? -31.484 7.281 -19.906 1 88.31 6 PRO B C 1
ATOM 4084 O O . PRO B 1 6 ? -30.594 6.613 -19.375 1 88.31 6 PRO B O 1
ATOM 4087 N N . GLY B 1 7 ? -31.281 8.516 -20.375 1 88.75 7 GLY B N 1
ATOM 4088 C CA . GLY B 1 7 ? -29.953 9.102 -20.375 1 88.75 7 GLY B CA 1
ATOM 4089 C C . GLY B 1 7 ? -29.469 9.461 -19 1 88.75 7 GLY B C 1
ATOM 4090 O O . GLY B 1 7 ? -28.266 9.625 -18.781 1 88.75 7 GLY B O 1
ATOM 4091 N N . ALA B 1 8 ? -30.375 9.477 -18.031 1 92.25 8 ALA B N 1
ATOM 4092 C CA . ALA B 1 8 ? -30.016 9.914 -16.672 1 92.25 8 ALA B CA 1
ATOM 4093 C C . ALA B 1 8 ? -29.875 8.727 -15.734 1 92.25 8 ALA B C 1
ATOM 4095 O O . ALA B 1 8 ? -29.281 8.844 -14.664 1 92.25 8 ALA B O 1
ATOM 4096 N N . ARG B 1 9 ? -30.281 7.582 -16.156 1 92.69 9 ARG B N 1
ATOM 4097 C CA . ARG B 1 9 ? -30.375 6.422 -15.273 1 92.69 9 ARG B CA 1
ATOM 4098 C C . ARG B 1 9 ? -29 5.938 -14.836 1 92.69 9 ARG B C 1
ATOM 4100 O O . ARG B 1 9 ? -28.781 5.621 -13.664 1 92.69 9 ARG B O 1
ATOM 4107 N N . PRO B 1 10 ? -28.062 5.965 -15.805 1 93.25 10 PRO B N 1
ATOM 4108 C CA . PRO B 1 10 ? -26.75 5.457 -15.391 1 93.25 10 PRO B CA 1
ATOM 4109 C C . PRO B 1 10 ? -26.109 6.312 -14.305 1 93.25 10 PRO B C 1
ATOM 4111 O O . PRO B 1 10 ? -25.5 5.777 -13.367 1 93.25 10 PRO B O 1
ATOM 4114 N N . LEU B 1 11 ? -26.203 7.543 -14.43 1 95.94 11 LEU B N 1
ATOM 4115 C CA . LEU B 1 11 ? -25.609 8.438 -13.445 1 95.94 11 LEU B CA 1
ATOM 4116 C C . LEU B 1 11 ? -26.297 8.297 -12.086 1 95.94 11 LEU B C 1
ATOM 4118 O O . LEU B 1 11 ? -25.625 8.25 -11.055 1 95.94 11 LEU B O 1
ATOM 4122 N N . ILE B 1 12 ? -27.578 8.211 -12.055 1 95.31 12 ILE B N 1
ATOM 4123 C CA . ILE B 1 12 ? -28.344 8.078 -10.812 1 95.31 12 ILE B CA 1
ATOM 4124 C C . ILE B 1 12 ? -28 6.75 -10.141 1 95.31 12 ILE B C 1
ATOM 4126 O O . ILE B 1 12 ? -27.828 6.688 -8.922 1 95.31 12 ILE B O 1
ATOM 4130 N N . ALA B 1 13 ? -27.891 5.746 -10.984 1 94 13 ALA B N 1
ATOM 4131 C CA . ALA B 1 13 ? -27.5 4.438 -10.461 1 94 13 ALA B CA 1
ATOM 4132 C C . ALA B 1 13 ? -26.125 4.488 -9.82 1 94 13 ALA B C 1
ATOM 4134 O O . ALA B 1 13 ? -25.906 3.895 -8.758 1 94 13 ALA B O 1
ATOM 4135 N N . ALA B 1 14 ? -25.234 5.156 -10.484 1 94.44 14 ALA B N 1
ATOM 4136 C CA . ALA B 1 14 ? -23.891 5.301 -9.961 1 94.44 14 ALA B CA 1
ATOM 4137 C C . ALA B 1 14 ? -23.891 6.074 -8.641 1 94.44 14 ALA B C 1
ATOM 4139 O O . ALA B 1 14 ? -23.125 5.762 -7.73 1 94.44 14 ALA B O 1
ATOM 4140 N N . LEU B 1 15 ? -24.703 7.051 -8.578 1 94.94 15 LEU B N 1
ATOM 4141 C CA . LEU B 1 15 ? -24.844 7.852 -7.367 1 94.94 15 LEU B CA 1
ATOM 4142 C C . LEU B 1 15 ? -25.359 7.004 -6.215 1 94.94 15 LEU B C 1
ATOM 4144 O O . LEU B 1 15 ? -24.859 7.098 -5.09 1 94.94 15 LEU B O 1
ATOM 4148 N N . MET B 1 16 ? -26.312 6.195 -6.496 1 93.19 16 MET B N 1
ATOM 4149 C CA . MET B 1 16 ? -26.891 5.312 -5.484 1 93.19 16 MET B CA 1
ATOM 4150 C C . MET B 1 16 ? -25.859 4.293 -5 1 93.19 16 MET B C 1
ATOM 4152 O O . MET B 1 16 ? -25.766 4.027 -3.801 1 93.19 16 MET B O 1
ATOM 4156 N N . ASP B 1 17 ? -25.172 3.799 -5.941 1 90.5 17 ASP B N 1
ATOM 4157 C CA . ASP B 1 17 ? -24.109 2.84 -5.605 1 90.5 17 ASP B CA 1
ATOM 4158 C C . ASP B 1 17 ? -23.047 3.482 -4.719 1 90.5 17 ASP B C 1
ATOM 4160 O O . ASP B 1 17 ? -22.578 2.869 -3.756 1 90.5 17 ASP B O 1
ATOM 4164 N N . ALA B 1 18 ? -22.672 4.676 -5.027 1 92.5 18 ALA B N 1
ATOM 4165 C CA . ALA B 1 18 ? -21.656 5.391 -4.25 1 92.5 18 ALA B CA 1
ATOM 4166 C C . ALA B 1 18 ? -22.125 5.637 -2.822 1 92.5 18 ALA B C 1
ATOM 4168 O O . ALA B 1 18 ? -21.359 5.52 -1.872 1 92.5 18 ALA B O 1
ATOM 4169 N N . GLN B 1 19 ? -23.406 6.008 -2.646 1 92.12 19 GLN B N 1
ATOM 4170 C CA . GLN B 1 19 ? -23.984 6.215 -1.321 1 92.12 19 GLN B CA 1
ATOM 4171 C C . GLN B 1 19 ? -23.938 4.934 -0.495 1 92.12 19 GLN B C 1
ATOM 4173 O O . GLN B 1 19 ? -23.609 4.965 0.691 1 92.12 19 GLN B O 1
ATOM 4178 N N . THR B 1 20 ? -24.219 3.877 -1.127 1 85.31 20 THR B N 1
ATOM 4179 C CA . THR B 1 20 ? -24.25 2.59 -0.443 1 85.31 20 THR B CA 1
ATOM 4180 C C . THR B 1 20 ? -22.844 2.146 -0.05 1 85.31 20 THR B C 1
ATOM 4182 O O . THR B 1 20 ? -22.625 1.681 1.069 1 85.31 20 THR B O 1
ATOM 4185 N N . ARG B 1 21 ? -21.938 2.361 -0.892 1 82.25 21 ARG B N 1
ATOM 4186 C CA . ARG B 1 21 ? -20.594 1.821 -0.723 1 82.25 21 ARG B CA 1
ATOM 4187 C C . ARG B 1 21 ? -19.766 2.709 0.196 1 82.25 21 ARG B C 1
ATOM 4189 O O . ARG B 1 21 ? -18.938 2.211 0.965 1 82.25 21 ARG B O 1
ATOM 4196 N N . PHE B 1 22 ? -19.984 4.023 0.064 1 86.62 22 PHE B N 1
ATOM 4197 C CA . PHE B 1 22 ? -19.031 4.918 0.723 1 86.62 22 PHE B CA 1
ATOM 4198 C C . PHE B 1 22 ? -19.734 5.77 1.776 1 86.62 22 PHE B C 1
ATOM 4200 O O . PHE B 1 22 ? -19.094 6.547 2.479 1 86.62 22 PHE B O 1
ATOM 4207 N N . GLN B 1 23 ? -21.016 5.645 1.958 1 87.06 23 GLN B N 1
ATOM 4208 C CA . GLN B 1 23 ? -21.766 6.414 2.939 1 87.06 23 GLN B CA 1
ATOM 4209 C C . GLN B 1 23 ? -21.453 7.906 2.82 1 87.06 23 GLN B C 1
ATOM 4211 O O . GLN B 1 23 ? -21.047 8.539 3.795 1 87.06 23 GLN B O 1
ATOM 4216 N N . LEU B 1 24 ? -21.703 8.438 1.718 1 91.5 24 LEU B N 1
ATOM 4217 C CA . LEU B 1 24 ? -21.406 9.828 1.383 1 91.5 24 LEU B CA 1
ATOM 4218 C C . LEU B 1 24 ? -22.094 10.781 2.361 1 91.5 24 LEU B C 1
ATOM 4220 O O . LEU B 1 24 ? -21.469 11.734 2.836 1 91.5 24 LEU B O 1
ATOM 4224 N N . PHE B 1 25 ? -23.344 10.445 2.592 1 90.62 25 PHE B N 1
ATOM 4225 C CA . PHE B 1 25 ? -24.156 11.258 3.496 1 90.62 25 PHE B CA 1
ATOM 4226 C C . PHE B 1 25 ? -24.672 10.414 4.656 1 90.62 25 PHE B C 1
ATOM 4228 O O . PHE B 1 25 ? -25.141 9.289 4.453 1 90.62 25 PHE B O 1
ATOM 4235 N N . PRO B 1 26 ? -24.359 10.875 5.836 1 76.5 26 PRO B N 1
ATOM 4236 C CA . PRO B 1 26 ? -24.812 10.094 6.988 1 76.5 26 PRO B CA 1
ATOM 4237 C C . PRO B 1 26 ? -26.312 9.828 6.969 1 76.5 26 PRO B C 1
ATOM 4239 O O . PRO B 1 26 ? -27.062 10.586 6.359 1 76.5 26 PRO B O 1
ATOM 4242 N N . ALA B 1 27 ? -26.625 8.516 7.43 1 65 27 ALA B N 1
ATOM 4243 C CA . ALA B 1 27 ? -28.016 8.102 7.508 1 65 27 ALA B CA 1
ATOM 4244 C C . ALA B 1 27 ? -28.844 9.102 8.32 1 65 27 ALA B C 1
ATOM 4246 O O . ALA B 1 27 ? -28.328 9.734 9.242 1 65 27 ALA B O 1
ATOM 4247 N N . ALA B 1 28 ? -29.828 9.586 7.727 1 56.03 28 ALA B N 1
ATOM 4248 C CA . ALA B 1 28 ? -30.766 10.609 8.164 1 56.03 28 ALA B CA 1
ATOM 4249 C C . ALA B 1 28 ? -31.078 10.453 9.648 1 56.03 28 ALA B C 1
ATOM 4251 O O . ALA B 1 28 ? -31.391 9.352 10.117 1 56.03 28 ALA B O 1
ATOM 4252 N N . THR B 1 29 ? -30.5 11.281 10.461 1 58.09 29 THR B N 1
ATOM 4253 C CA . THR B 1 29 ? -31.234 11.531 11.695 1 58.09 29 THR B CA 1
ATOM 4254 C C . THR B 1 29 ? -32.625 12.047 11.398 1 58.09 29 THR B C 1
ATOM 4256 O O . THR B 1 29 ? -32.969 12.344 10.25 1 58.09 29 THR B O 1
ATOM 4259 N N . SER B 1 30 ? -33.469 11.938 12.273 1 63.22 30 SER B N 1
ATOM 4260 C CA . SER B 1 30 ? -34.844 12.438 12.172 1 63.22 30 SER B CA 1
ATOM 4261 C C . SER B 1 30 ? -34.875 13.812 11.508 1 63.22 30 SER B C 1
ATOM 4263 O O . SER B 1 30 ? -35.844 14.156 10.828 1 63.22 30 SER B O 1
ATOM 4265 N N . ALA B 1 31 ? -33.75 14.539 11.539 1 72.19 31 ALA B N 1
ATOM 4266 C CA . ALA B 1 31 ? -33.812 15.922 11.078 1 72.19 31 ALA B CA 1
ATOM 4267 C C . ALA B 1 31 ? -33.188 16.062 9.688 1 72.19 31 ALA B C 1
ATOM 4269 O O . ALA B 1 31 ? -33.281 17.125 9.07 1 72.19 31 ALA B O 1
ATOM 4270 N N . GLY B 1 32 ? -32.719 15.031 9.078 1 86.38 32 GLY B N 1
ATOM 4271 C CA . GLY B 1 32 ? -32.094 15.094 7.766 1 86.38 32 GLY B CA 1
ATOM 4272 C C . GLY B 1 32 ? -30.672 15.633 7.801 1 86.38 32 GLY B C 1
ATOM 4273 O O . GLY B 1 32 ? -30.141 15.898 8.875 1 86.38 32 GLY B O 1
ATOM 4274 N N . THR B 1 33 ? -30.016 15.758 6.66 1 91.69 33 THR B N 1
ATOM 4275 C CA . THR B 1 33 ? -28.641 16.219 6.551 1 91.69 33 THR B CA 1
ATOM 4276 C C . THR B 1 33 ? -28.562 17.469 5.668 1 91.69 33 THR B C 1
ATOM 4278 O O . THR B 1 33 ? -29.078 17.469 4.543 1 91.69 33 THR B O 1
ATOM 4281 N N . THR B 1 34 ? -28 18.531 6.238 1 94.31 34 THR B N 1
ATOM 4282 C CA . THR B 1 34 ? -27.766 19.75 5.449 1 94.31 34 THR B CA 1
ATOM 4283 C C . THR B 1 34 ? -26.516 19.609 4.598 1 94.31 34 THR B C 1
ATOM 4285 O O . THR B 1 34 ? -25.438 19.266 5.109 1 94.31 34 THR B O 1
ATOM 4288 N N . VAL B 1 35 ? -26.719 19.875 3.297 1 96.44 35 VAL B N 1
ATOM 4289 C CA . VAL B 1 35 ? -25.594 19.703 2.375 1 96.44 35 VAL B CA 1
ATOM 4290 C C . VAL B 1 35 ? -25.391 20.984 1.573 1 96.44 35 VAL B C 1
ATOM 4292 O O . VAL B 1 35 ? -26.328 21.5 0.969 1 96.44 35 VAL B O 1
ATOM 4295 N N . LEU B 1 36 ? -24.172 21.484 1.634 1 97.81 36 LEU B N 1
ATOM 4296 C CA . LEU B 1 36 ? -23.797 22.609 0.787 1 97.81 36 LEU B CA 1
ATOM 4297 C C . LEU B 1 36 ? -23.172 22.125 -0.519 1 97.81 36 LEU B C 1
ATOM 4299 O O . LEU B 1 36 ? -22.172 21.422 -0.506 1 97.81 36 LEU B O 1
ATOM 4303 N N . VAL B 1 37 ? -23.75 22.469 -1.639 1 98.38 37 VAL B N 1
ATOM 4304 C CA . VAL B 1 37 ? -23.25 22.047 -2.939 1 98.38 37 VAL B CA 1
ATOM 4305 C C . VAL B 1 37 ? -22.484 23.203 -3.59 1 98.38 37 VAL B C 1
ATOM 4307 O O . VAL B 1 37 ? -23.047 24.281 -3.812 1 98.38 37 VAL B O 1
ATOM 4310 N N . GLY B 1 38 ? -21.188 22.953 -3.834 1 97.44 38 GLY B N 1
ATOM 4311 C CA . GLY B 1 38 ? -20.438 23.938 -4.598 1 97.44 38 GLY B CA 1
ATOM 4312 C C . GLY B 1 38 ? -20.766 23.922 -6.082 1 97.44 38 GLY B C 1
ATOM 4313 O O . GLY B 1 38 ? -20.562 22.906 -6.754 1 97.44 38 GLY B O 1
ATOM 4314 N N . VAL B 1 39 ? -21.219 25.094 -6.586 1 96.88 39 VAL B N 1
ATOM 4315 C CA . VAL B 1 39 ? -21.656 25.156 -7.977 1 96.88 39 VAL B CA 1
ATOM 4316 C C . VAL B 1 39 ? -20.906 26.281 -8.695 1 96.88 39 VAL B C 1
ATOM 4318 O O . VAL B 1 39 ? -21.047 27.453 -8.344 1 96.88 39 VAL B O 1
ATOM 4321 N N . SER B 1 40 ? -20.188 25.938 -9.68 1 92.44 40 SER B N 1
ATOM 4322 C CA . SER B 1 40 ? -19.438 26.922 -10.461 1 92.44 40 SER B CA 1
ATOM 4323 C C . SER B 1 40 ? -20.25 27.422 -11.641 1 92.44 40 SER B C 1
ATOM 4325 O O . SER B 1 40 ? -19.953 28.484 -12.195 1 92.44 40 SER B O 1
ATOM 4327 N N . GLY B 1 41 ? -21.297 26.672 -11.984 1 93.38 41 GLY B N 1
ATOM 4328 C CA . GLY B 1 41 ? -22.062 26.969 -13.188 1 93.38 41 GLY B CA 1
ATOM 4329 C C . GLY B 1 41 ? -21.688 26.094 -14.359 1 93.38 41 GLY B C 1
ATOM 4330 O O . GLY B 1 41 ? -22.422 26.016 -15.344 1 93.38 41 GLY B O 1
ATOM 4331 N N . GLY B 1 42 ? -20.594 25.438 -14.227 1 94.31 42 GLY B N 1
ATOM 4332 C CA . GLY B 1 42 ? -20.188 24.484 -15.258 1 94.31 42 GLY B CA 1
ATOM 4333 C C . GLY B 1 42 ? -21.031 23.234 -15.289 1 94.31 42 GLY B C 1
ATOM 4334 O O . GLY B 1 42 ? -21.812 22.984 -14.375 1 94.31 42 GLY B O 1
ATOM 4335 N N . GLY B 1 43 ? -20.891 22.469 -16.328 1 96.06 43 GLY B N 1
ATOM 4336 C CA . GLY B 1 43 ? -21.703 21.281 -16.547 1 96.06 43 GLY B CA 1
ATOM 4337 C C . GLY B 1 43 ? -21.625 20.281 -15.422 1 96.06 43 GLY B C 1
ATOM 4338 O O . GLY B 1 43 ? -22.641 19.719 -15.016 1 96.06 43 GLY B O 1
ATOM 4339 N N . ASP B 1 44 ? -20.516 20.078 -14.852 1 97 44 ASP B N 1
ATOM 4340 C CA . ASP B 1 44 ? -20.328 19.078 -13.805 1 97 44 ASP B CA 1
ATOM 4341 C C . ASP B 1 44 ? -21.062 19.5 -12.523 1 97 44 ASP B C 1
ATOM 4343 O O . ASP B 1 44 ? -21.75 18.672 -11.914 1 97 44 ASP B O 1
ATOM 4347 N N . SER B 1 45 ? -20.891 20.75 -12.141 1 97.56 45 SER B N 1
ATOM 4348 C CA . SER B 1 45 ? -21.5 21.219 -10.906 1 97.56 45 SER B CA 1
ATOM 4349 C C . SER B 1 45 ? -23.016 21.297 -11.047 1 97.56 45 SER B C 1
ATOM 4351 O O . SER B 1 45 ? -23.75 21.016 -10.102 1 97.56 45 SER B O 1
ATOM 4353 N N . VAL B 1 46 ? -23.484 21.672 -12.219 1 98 46 VAL B N 1
ATOM 4354 C CA . VAL B 1 46 ? -24.906 21.734 -12.484 1 98 46 VAL B CA 1
ATOM 4355 C C . VAL B 1 46 ? -25.5 20.328 -12.414 1 98 46 VAL B C 1
ATOM 4357 O O . VAL B 1 46 ? -26.578 20.125 -11.828 1 98 46 VAL B O 1
ATOM 4360 N N . CYS B 1 47 ? -24.797 19.438 -13.016 1 98.12 47 CYS B N 1
ATOM 4361 C CA . CYS B 1 47 ? -25.234 18.047 -12.992 1 98.12 47 CYS B CA 1
ATOM 4362 C C . CYS B 1 47 ? -25.328 17.531 -11.555 1 98.12 47 CYS B C 1
ATOM 4364 O O . CYS B 1 47 ? -26.328 16.922 -11.18 1 98.12 47 CYS B O 1
ATOM 4366 N N . LEU B 1 48 ? -24.281 17.781 -10.789 1 98.38 48 LEU B N 1
ATOM 4367 C CA . LEU B 1 48 ? -24.266 17.312 -9.406 1 98.38 48 LEU B CA 1
ATOM 4368 C C . LEU B 1 48 ? -25.453 17.891 -8.633 1 98.38 48 LEU B C 1
ATOM 4370 O O . LEU B 1 48 ? -26.156 17.156 -7.934 1 98.38 48 LEU B O 1
ATOM 4374 N N . LEU B 1 49 ? -25.672 19.203 -8.727 1 98.25 49 LEU B N 1
ATOM 4375 C CA . LEU B 1 49 ? -26.75 19.875 -8.008 1 98.25 49 LEU B CA 1
ATOM 4376 C C . LEU B 1 49 ? -28.109 19.25 -8.352 1 98.25 49 LEU B C 1
ATOM 4378 O O . LEU B 1 49 ? -28.891 18.922 -7.465 1 98.25 49 LEU B O 1
ATOM 4382 N N . HIS B 1 50 ? -28.312 19.078 -9.617 1 98.19 50 HIS B N 1
ATOM 4383 C CA . HIS B 1 50 ? -29.609 18.562 -10.07 1 98.19 50 HIS B CA 1
ATOM 4384 C C . HIS B 1 50 ? -29.781 17.109 -9.641 1 98.19 50 HIS B C 1
ATOM 4386 O O . HIS B 1 50 ? -30.875 16.719 -9.219 1 98.19 50 HIS B O 1
ATOM 4392 N N . ALA B 1 51 ? -28.766 16.328 -9.812 1 97.75 51 ALA B N 1
ATOM 4393 C CA . ALA B 1 51 ? -28.828 14.914 -9.438 1 97.75 51 ALA B CA 1
ATOM 4394 C C . ALA B 1 51 ? -29.125 14.75 -7.949 1 97.75 51 ALA B C 1
ATOM 4396 O O . ALA B 1 51 ? -29.938 13.906 -7.559 1 97.75 51 ALA B O 1
ATOM 4397 N N . LEU B 1 52 ? -28.422 15.555 -7.145 1 97.44 52 LEU B N 1
ATOM 4398 C CA . LEU B 1 52 ? -28.672 15.492 -5.707 1 97.44 52 LEU B CA 1
ATOM 4399 C C . LEU B 1 52 ? -30.094 15.938 -5.379 1 97.44 52 LEU B C 1
ATOM 4401 O O . LEU B 1 52 ? -30.719 15.414 -4.453 1 97.44 52 LEU B O 1
ATOM 4405 N N . HIS B 1 53 ? -30.531 16.906 -6.082 1 97.38 53 HIS B N 1
ATOM 4406 C CA . HIS B 1 53 ? -31.906 17.375 -5.895 1 97.38 53 HIS B CA 1
ATOM 4407 C C . HIS B 1 53 ? -32.906 16.266 -6.184 1 97.38 53 HIS B C 1
ATOM 4409 O O . HIS B 1 53 ? -33.938 16.156 -5.508 1 97.38 53 HIS B O 1
ATOM 4415 N N . GLN B 1 54 ? -32.656 15.469 -7.227 1 95.38 54 GLN B N 1
ATOM 4416 C CA . GLN B 1 54 ? -33.531 14.367 -7.609 1 95.38 54 GLN B CA 1
ATOM 4417 C C . GLN B 1 54 ? -33.656 13.336 -6.488 1 95.38 54 GLN B C 1
ATOM 4419 O O . GLN B 1 54 ? -34.688 12.688 -6.34 1 95.38 54 GLN B O 1
ATOM 4424 N N . VAL B 1 55 ? -32.625 13.234 -5.699 1 93.38 55 VAL B N 1
ATOM 4425 C CA . VAL B 1 55 ? -32.594 12.172 -4.699 1 93.38 55 VAL B CA 1
ATOM 4426 C C . VAL B 1 55 ? -32.688 12.781 -3.299 1 93.38 55 VAL B C 1
ATOM 4428 O O . VAL B 1 55 ? -32.562 12.062 -2.301 1 93.38 55 VAL B O 1
ATOM 4431 N N . ALA B 1 56 ? -32.875 14.008 -3.135 1 94 56 ALA B N 1
ATOM 4432 C CA . ALA B 1 56 ? -32.844 14.727 -1.863 1 94 56 ALA B CA 1
ATOM 4433 C C . ALA B 1 56 ? -33.906 14.172 -0.895 1 94 56 ALA B C 1
ATOM 4435 O O . ALA B 1 56 ? -33.625 13.984 0.292 1 94 56 ALA B O 1
ATOM 4436 N N . ASP B 1 57 ? -35.062 13.875 -1.396 1 91.19 57 ASP B N 1
ATOM 4437 C CA . ASP B 1 57 ? -36.125 13.359 -0.548 1 91.19 57 ASP B CA 1
ATOM 4438 C C . ASP B 1 57 ? -35.812 11.953 -0.056 1 91.19 57 ASP B C 1
ATOM 4440 O O . ASP B 1 57 ? -36.031 11.633 1.113 1 91.19 57 ASP B O 1
ATOM 4444 N N . LEU B 1 58 ? -35.344 11.219 -0.972 1 88.75 58 LEU B N 1
ATOM 4445 C CA . LEU B 1 58 ? -35 9.844 -0.643 1 88.75 58 LEU B CA 1
ATOM 4446 C C . LEU B 1 58 ? -33.938 9.781 0.449 1 88.75 58 LEU B C 1
ATOM 4448 O O . LEU B 1 58 ? -33.969 8.914 1.323 1 88.75 58 LEU B O 1
ATOM 4452 N N . TRP B 1 59 ? -33 10.711 0.402 1 90.94 59 TRP B N 1
ATOM 4453 C CA . TRP B 1 59 ? -31.875 10.68 1.32 1 90.94 59 TRP B CA 1
ATOM 4454 C C . TRP B 1 59 ? -32.062 11.703 2.436 1 90.94 59 TRP B C 1
ATOM 4456 O O . TRP B 1 59 ? -31.172 11.875 3.277 1 90.94 59 TRP B O 1
ATOM 4466 N N . GLN B 1 60 ? -33.188 12.414 2.436 1 90.81 60 GLN B N 1
ATOM 4467 C CA . GLN B 1 60 ? -33.5 13.445 3.424 1 90.81 60 GLN B CA 1
ATOM 4468 C C . GLN B 1 60 ? -32.406 14.5 3.482 1 90.81 60 GLN B C 1
ATOM 4470 O O . GLN B 1 60 ? -31.875 14.805 4.559 1 90.81 60 GLN B O 1
ATOM 4475 N N . LEU B 1 61 ? -32.125 15.055 2.344 1 94.25 61 LEU B N 1
ATOM 4476 C CA . LEU B 1 61 ? -31.109 16.078 2.232 1 94.25 61 LEU B CA 1
ATOM 4477 C C . LEU B 1 61 ? -31.734 17.469 2.133 1 94.25 61 LEU B C 1
ATOM 4479 O O . LEU B 1 61 ? -32.75 17.656 1.449 1 94.25 61 LEU B O 1
ATOM 4483 N N . HIS B 1 62 ? -31.172 18.344 2.871 1 95.12 62 HIS B N 1
ATOM 4484 C CA . HIS B 1 62 ? -31.453 19.766 2.711 1 95.12 62 HIS B CA 1
ATOM 4485 C C . HIS B 1 62 ? -30.328 20.469 1.962 1 95.12 62 HIS B C 1
ATOM 4487 O O . HIS B 1 62 ? -29.297 20.812 2.553 1 95.12 62 HIS B O 1
ATOM 4493 N N . LEU B 1 63 ? -30.609 20.812 0.744 1 97.38 63 LEU B N 1
ATOM 4494 C CA . LEU B 1 63 ? -29.531 21.281 -0.136 1 97.38 63 LEU B CA 1
ATOM 4495 C C . LEU B 1 63 ? -29.438 22.797 -0.103 1 97.38 63 LEU B C 1
ATOM 4497 O O . LEU B 1 63 ? -30.453 23.5 -0.038 1 97.38 63 LEU B O 1
ATOM 4501 N N . HIS B 1 64 ? -28.234 23.25 -0.067 1 98.12 64 HIS B N 1
ATOM 4502 C CA . HIS B 1 64 ? -27.844 24.656 -0.27 1 98.12 64 HIS B CA 1
ATOM 4503 C C . HIS B 1 64 ? -26.859 24.797 -1.414 1 98.12 64 HIS B C 1
ATOM 4505 O O . HIS B 1 64 ? -26.078 23.859 -1.689 1 98.12 64 HIS B O 1
ATOM 4511 N N . VAL B 1 65 ? -26.922 25.953 -2.074 1 98.31 65 VAL B N 1
ATOM 4512 C CA . VAL B 1 65 ? -26 26.219 -3.186 1 98.31 65 VAL B CA 1
ATOM 4513 C C . VAL B 1 65 ? -24.984 27.281 -2.781 1 98.31 65 VAL B C 1
ATOM 4515 O O . VAL B 1 65 ? -25.328 28.266 -2.133 1 98.31 65 VAL B O 1
ATOM 4518 N N . ALA B 1 66 ? -23.781 27 -3.07 1 97.81 66 ALA B N 1
ATOM 4519 C CA . ALA B 1 66 ? -22.734 28 -2.852 1 97.81 66 ALA B CA 1
ATOM 4520 C C . ALA B 1 66 ? -21.938 28.266 -4.133 1 97.81 66 ALA B C 1
ATOM 4522 O O . ALA B 1 66 ? -21.594 27.328 -4.859 1 97.81 66 ALA B O 1
ATOM 4523 N N . HIS B 1 67 ? -21.703 29.516 -4.43 1 95.56 67 HIS B N 1
ATOM 4524 C CA . HIS B 1 67 ? -20.953 29.922 -5.621 1 95.56 67 HIS B CA 1
ATOM 4525 C C . HIS B 1 67 ? -19.938 31 -5.289 1 95.56 67 HIS B C 1
ATOM 4527 O O . HIS B 1 67 ? -20.281 32.031 -4.695 1 95.56 67 HIS B O 1
ATOM 4533 N N . LEU B 1 68 ? -18.703 30.672 -5.648 1 91.5 68 LEU B N 1
ATOM 4534 C CA . LEU B 1 68 ? -17.656 31.672 -5.484 1 91.5 68 LEU B CA 1
ATOM 4535 C C . LEU B 1 68 ? -17.266 32.281 -6.828 1 91.5 68 LEU B C 1
ATOM 4537 O O . LEU B 1 68 ? -16.844 31.562 -7.738 1 91.5 68 LEU B O 1
ATOM 4541 N N . ASP B 1 69 ? -17.375 33.562 -6.902 1 86.62 69 ASP B N 1
ATOM 4542 C CA . ASP B 1 69 ? -16.953 34.281 -8.094 1 86.62 69 ASP B CA 1
ATOM 4543 C C . ASP B 1 69 ? -15.508 34.75 -7.984 1 86.62 69 ASP B C 1
ATOM 4545 O O . ASP B 1 69 ? -15.203 35.688 -7.238 1 86.62 69 ASP B O 1
ATOM 4549 N N . HIS B 1 70 ? -14.664 34.156 -8.727 1 77 70 HIS B N 1
ATOM 4550 C CA . HIS B 1 70 ? -13.234 34.469 -8.625 1 77 70 HIS B CA 1
ATOM 4551 C C . HIS B 1 70 ? -12.891 35.781 -9.328 1 77 70 HIS B C 1
ATOM 4553 O O . HIS B 1 70 ? -11.766 36.281 -9.203 1 77 70 HIS B O 1
ATOM 4559 N N . SER B 1 71 ? -13.812 36.344 -9.977 1 65.44 71 SER B N 1
ATOM 4560 C CA . SER B 1 71 ? -13.688 37.656 -10.617 1 65.44 71 SER B CA 1
ATOM 4561 C C . SER B 1 71 ? -12.516 37.688 -11.594 1 65.44 71 SER B C 1
ATOM 4563 O O . SER B 1 71 ? -11.867 38.719 -11.766 1 65.44 71 SER B O 1
ATOM 4565 N N . LEU B 1 72 ? -12.148 36.531 -11.992 1 62.53 72 LEU B N 1
ATOM 4566 C CA . LEU B 1 72 ? -10.961 36.469 -12.836 1 62.53 72 LEU B CA 1
ATOM 4567 C C . LEU B 1 72 ? -11.289 36.938 -14.258 1 62.53 72 LEU B C 1
ATOM 4569 O O . LEU B 1 72 ? -10.398 37.375 -14.984 1 62.53 72 LEU B O 1
ATOM 4573 N N . ARG B 1 73 ? -12.578 36.812 -14.664 1 63.72 73 ARG B N 1
ATOM 4574 C CA . ARG B 1 73 ? -13.008 37.188 -16.016 1 63.72 73 ARG B CA 1
ATOM 4575 C C . ARG B 1 73 ? -14.195 38.125 -15.961 1 63.72 73 ARG B C 1
ATOM 4577 O O . ARG B 1 73 ? -14.953 38.156 -14.992 1 63.72 73 ARG B O 1
ATOM 4584 N N . PRO B 1 74 ? -14.188 38.938 -16.953 1 63.31 74 PRO B N 1
ATOM 4585 C CA . PRO B 1 74 ? -15.297 39.906 -17.016 1 63.31 74 PRO B CA 1
ATOM 4586 C C . PRO B 1 74 ? -16.656 39.219 -17.016 1 63.31 74 PRO B C 1
ATOM 4588 O O . PRO B 1 74 ? -17.625 39.781 -16.484 1 63.31 74 PRO B O 1
ATOM 4591 N N . ASP B 1 75 ? -16.719 38.031 -17.531 1 68.19 75 ASP B N 1
ATOM 4592 C CA . ASP B 1 75 ? -18 37.375 -17.672 1 68.19 75 ASP B CA 1
ATOM 4593 C C . ASP B 1 75 ? -18.344 36.562 -16.406 1 68.19 75 ASP B C 1
ATOM 4595 O O . ASP B 1 75 ? -19.297 35.781 -16.406 1 68.19 75 ASP B O 1
ATOM 4599 N N . SER B 1 76 ? -17.641 36.844 -15.375 1 76.62 76 SER B N 1
ATOM 4600 C CA . SER B 1 76 ? -17.859 36.062 -14.148 1 76.62 76 SER B CA 1
ATOM 4601 C C . SER B 1 76 ? -19.188 36.438 -13.484 1 76.62 76 SER B C 1
ATOM 4603 O O . SER B 1 76 ? -19.797 35.625 -12.812 1 76.62 76 SER B O 1
ATOM 4605 N N . ALA B 1 77 ? -19.656 37.531 -13.672 1 81.38 77 ALA B N 1
ATOM 4606 C CA . ALA B 1 77 ? -20.938 37.969 -13.117 1 81.38 77 ALA B CA 1
ATOM 4607 C C . ALA B 1 77 ? -22.094 37.188 -13.734 1 81.38 77 ALA B C 1
ATOM 4609 O O . ALA B 1 77 ? -23.094 36.906 -13.062 1 81.38 77 ALA B O 1
ATOM 4610 N N . GLU B 1 78 ? -21.938 36.875 -14.945 1 86.38 78 GLU B N 1
ATOM 4611 C CA . GLU B 1 78 ? -22.969 36.094 -15.625 1 86.38 78 GLU B CA 1
ATOM 4612 C C . GLU B 1 78 ? -23.047 34.656 -15.047 1 86.38 78 GLU B C 1
ATOM 4614 O O . GLU B 1 78 ? -24.141 34.094 -14.969 1 86.38 78 GLU B O 1
ATOM 4619 N N . ASP B 1 79 ? -21.969 34.219 -14.672 1 89.38 79 ASP B N 1
ATOM 4620 C CA . ASP B 1 79 ? -21.953 32.875 -14.055 1 89.38 79 ASP B CA 1
ATOM 4621 C C . ASP B 1 79 ? -22.703 32.906 -12.727 1 89.38 79 ASP B C 1
ATOM 4623 O O . ASP B 1 79 ? -23.469 31.969 -12.43 1 89.38 79 ASP B O 1
ATOM 4627 N N . ALA B 1 80 ? -22.438 33.906 -11.953 1 91 80 ALA B N 1
ATOM 4628 C CA . ALA B 1 80 ? -23.109 34.031 -10.664 1 91 80 ALA B CA 1
ATOM 4629 C C . ALA B 1 80 ? -24.625 34.125 -10.844 1 91 80 ALA B C 1
ATOM 4631 O O . ALA B 1 80 ? -25.391 33.531 -10.086 1 91 80 ALA B O 1
ATOM 4632 N N . ALA B 1 81 ? -25.031 34.938 -11.812 1 93.06 81 ALA B N 1
ATOM 4633 C CA . ALA B 1 81 ? -26.453 35.094 -12.094 1 93.06 81 ALA B CA 1
ATOM 4634 C C . ALA B 1 81 ? -27.078 33.781 -12.555 1 93.06 81 ALA B C 1
ATOM 4636 O O . ALA B 1 81 ? -28.219 33.438 -12.195 1 93.06 81 ALA B O 1
ATOM 4637 N N . PHE B 1 82 ? -26.375 33.156 -13.336 1 94.81 82 PHE B N 1
ATOM 4638 C CA . PHE B 1 82 ? -26.828 31.859 -13.836 1 94.81 82 PHE B CA 1
ATOM 4639 C C . PHE B 1 82 ? -27.062 30.891 -12.68 1 94.81 82 PHE B C 1
ATOM 4641 O O . PHE B 1 82 ? -28.109 30.234 -12.609 1 94.81 82 PHE B O 1
ATOM 4648 N N . VAL B 1 83 ? -26.109 30.797 -11.797 1 96.25 83 VAL B N 1
ATOM 4649 C CA . VAL B 1 83 ? -26.188 29.859 -10.672 1 96.25 83 VAL B CA 1
ATOM 4650 C C . VAL B 1 83 ? -27.328 30.25 -9.742 1 96.25 83 VAL B C 1
ATOM 4652 O O . VAL B 1 83 ? -28.062 29.391 -9.266 1 96.25 83 VAL B O 1
ATOM 4655 N N . ALA B 1 84 ? -27.453 31.5 -9.5 1 96 84 ALA B N 1
ATOM 4656 C CA . ALA B 1 84 ? -28.547 31.984 -8.68 1 96 84 ALA B CA 1
ATOM 4657 C C . ALA B 1 84 ? -29.891 31.641 -9.305 1 96 84 ALA B C 1
ATOM 4659 O O . ALA B 1 84 ? -30.828 31.266 -8.594 1 96 84 ALA B O 1
ATOM 4660 N N . GLY B 1 85 ? -29.984 31.828 -10.594 1 96.69 85 GLY B N 1
ATOM 4661 C CA . GLY B 1 85 ? -31.203 31.469 -11.305 1 96.69 85 GLY B CA 1
ATOM 4662 C C . GLY B 1 85 ? -31.531 29.984 -11.211 1 96.69 85 GLY B C 1
ATOM 4663 O O . GLY B 1 85 ? -32.688 29.625 -11.047 1 96.69 85 GLY B O 1
ATOM 4664 N N . LEU B 1 86 ? -30.531 29.219 -11.375 1 96.56 86 LEU B N 1
ATOM 4665 C CA . LEU B 1 86 ? -30.703 27.766 -11.266 1 96.56 86 LEU B CA 1
ATOM 4666 C C . LEU B 1 86 ? -31.188 27.391 -9.867 1 96.56 86 LEU B C 1
ATOM 4668 O O . LEU B 1 86 ? -32.094 26.562 -9.734 1 96.56 86 LEU B O 1
ATOM 4672 N N . ALA B 1 87 ? -30.578 27.922 -8.836 1 97.62 87 ALA B N 1
ATOM 4673 C CA . ALA B 1 87 ? -30.984 27.656 -7.457 1 97.62 87 ALA B CA 1
ATOM 4674 C C . ALA B 1 87 ? -32.438 28.047 -7.219 1 97.62 87 ALA B C 1
ATOM 4676 O O . ALA B 1 87 ? -33.188 27.328 -6.574 1 97.62 87 ALA B O 1
ATOM 4677 N N . ASP B 1 88 ? -32.812 29.156 -7.738 1 97.31 88 ASP B N 1
ATOM 4678 C CA . ASP B 1 88 ? -34.156 29.656 -7.598 1 97.31 88 ASP B CA 1
ATOM 4679 C C . ASP B 1 88 ? -35.156 28.719 -8.258 1 97.31 88 ASP B C 1
ATOM 4681 O O . ASP B 1 88 ? -36.25 28.438 -7.703 1 97.31 88 ASP B O 1
ATOM 4685 N N . GLN B 1 89 ? -34.844 28.297 -9.352 1 96.88 89 GLN B N 1
ATOM 4686 C CA . GLN B 1 89 ? -35.719 27.375 -10.086 1 96.88 89 GLN B CA 1
ATOM 4687 C C . GLN B 1 89 ? -35.938 26.094 -9.297 1 96.88 89 GLN B C 1
ATOM 4689 O O . GLN B 1 89 ? -37 25.484 -9.391 1 96.88 89 GLN B O 1
ATOM 4694 N N . LEU B 1 90 ? -34.938 25.719 -8.531 1 96.94 90 LEU B N 1
ATOM 4695 C CA . LEU B 1 90 ? -35.031 24.484 -7.766 1 96.94 90 LEU B CA 1
ATOM 4696 C C . LEU B 1 90 ? -35.531 24.75 -6.352 1 96.94 90 LEU B C 1
ATOM 4698 O O . LEU B 1 90 ? -35.719 23.812 -5.57 1 96.94 90 LEU B O 1
ATOM 4702 N N . GLY B 1 91 ? -35.719 25.984 -6 1 97.31 91 GLY B N 1
ATOM 4703 C CA . GLY B 1 91 ? -36.188 26.344 -4.68 1 97.31 91 GLY B CA 1
ATOM 4704 C C . GLY B 1 91 ? -35.156 26.172 -3.592 1 97.31 91 GLY B C 1
ATOM 4705 O O . GLY B 1 91 ? -35.5 25.797 -2.463 1 97.31 91 GLY B O 1
ATOM 4706 N N . LEU B 1 92 ? -33.938 26.406 -3.926 1 98.12 92 LEU B N 1
ATOM 4707 C CA . LEU B 1 92 ? -32.875 26.172 -2.979 1 98.12 92 LEU B CA 1
ATOM 4708 C C . LEU B 1 92 ? -32.219 27.484 -2.553 1 98.12 92 LEU B C 1
ATOM 4710 O O . LEU B 1 92 ? -32.062 28.406 -3.363 1 98.12 92 LEU B O 1
ATOM 4714 N N . PRO B 1 93 ? -31.797 27.562 -1.271 1 97.94 93 PRO B N 1
ATOM 4715 C CA . PRO B 1 93 ? -31.031 28.75 -0.858 1 97.94 93 PRO B CA 1
ATOM 4716 C C . PRO B 1 93 ? -29.672 28.844 -1.548 1 97.94 93 PRO B C 1
ATOM 4718 O O . PRO B 1 93 ? -29 27.828 -1.733 1 97.94 93 PRO B O 1
ATOM 4721 N N . CYS B 1 94 ? -29.328 30.094 -1.925 1 97.56 94 CYS B N 1
ATOM 4722 C CA . CYS B 1 94 ? -28.078 30.312 -2.646 1 97.56 94 CYS B CA 1
ATOM 4723 C C . CYS B 1 94 ? -27.188 31.312 -1.898 1 97.56 94 CYS B C 1
ATOM 4725 O O . CYS B 1 94 ? -27.641 32.375 -1.489 1 97.56 94 CYS B O 1
ATOM 4727 N N . HIS B 1 95 ? -25.969 30.875 -1.707 1 97 95 HIS B N 1
ATOM 4728 C CA . HIS B 1 95 ? -24.953 31.688 -1.052 1 97 95 HIS B CA 1
ATOM 4729 C C . HIS B 1 95 ? -23.828 32.031 -2.012 1 97 95 HIS B C 1
ATOM 4731 O O . HIS B 1 95 ? -23.156 31.156 -2.539 1 97 95 HIS B O 1
ATOM 4737 N N . SER B 1 96 ? -23.594 33.281 -2.281 1 93.94 96 SER B N 1
ATOM 4738 C CA . SER B 1 96 ? -22.562 33.719 -3.234 1 93.94 96 SER B CA 1
ATOM 4739 C C . SER B 1 96 ? -21.625 34.75 -2.623 1 93.94 96 SER B C 1
ATOM 4741 O O . SER B 1 96 ? -22.031 35.5 -1.746 1 93.94 96 SER B O 1
ATOM 4743 N N . ARG B 1 97 ? -20.375 34.625 -3.051 1 90.81 97 ARG B N 1
ATOM 4744 C CA . ARG B 1 97 ? -19.359 35.625 -2.658 1 90.81 97 ARG B CA 1
ATOM 4745 C C . ARG B 1 97 ? -18.453 35.969 -3.834 1 90.81 97 ARG B C 1
ATOM 4747 O O . ARG B 1 97 ? -18.109 35.094 -4.641 1 90.81 97 ARG B O 1
ATOM 4754 N N . ARG B 1 98 ? -18.125 37.25 -3.969 1 88.06 98 ARG B N 1
ATOM 4755 C CA . ARG B 1 98 ? -17.203 37.688 -4.996 1 88.06 98 ARG B CA 1
ATOM 4756 C C . ARG B 1 98 ? -15.828 38 -4.402 1 88.06 98 ARG B C 1
ATOM 4758 O O . ARG B 1 98 ? -15.719 38.688 -3.391 1 88.06 98 ARG B O 1
ATOM 4765 N N . LEU B 1 99 ? -14.836 37.375 -5.012 1 82.12 99 LEU B N 1
ATOM 4766 C CA . LEU B 1 99 ? -13.477 37.625 -4.523 1 82.12 99 LEU B CA 1
ATOM 4767 C C . LEU B 1 99 ? -12.93 38.938 -5.07 1 82.12 99 LEU B C 1
ATOM 4769 O O . LEU B 1 99 ? -13.188 39.281 -6.223 1 82.12 99 LEU B O 1
ATOM 4773 N N . SER B 1 100 ? -12.195 39.625 -4.203 1 76.81 100 SER B N 1
ATOM 4774 C CA . SER B 1 100 ? -11.508 40.844 -4.656 1 76.81 100 SER B CA 1
ATOM 4775 C C . SER B 1 100 ? -10.203 40.5 -5.371 1 76.81 100 SER B C 1
ATOM 4777 O O . SER B 1 100 ? -9.586 39.469 -5.09 1 76.81 100 SER B O 1
ATOM 4779 N N . PRO B 1 101 ? -9.836 41.25 -6.367 1 70.25 101 PRO B N 1
ATOM 4780 C CA . PRO B 1 101 ? -8.562 41 -7.051 1 70.25 101 PRO B CA 1
ATOM 4781 C C . PRO B 1 101 ? -7.387 40.906 -6.086 1 70.25 101 PRO B C 1
ATOM 4783 O O . PRO B 1 101 ? -6.426 40.188 -6.352 1 70.25 101 PRO B O 1
ATOM 4786 N N . GLN B 1 102 ? -7.465 41.562 -5.023 1 69.88 102 GLN B N 1
ATOM 4787 C CA . GLN B 1 102 ? -6.379 41.562 -4.051 1 69.88 102 GLN B CA 1
ATOM 4788 C C . GLN B 1 102 ? -6.23 40.219 -3.371 1 69.88 102 GLN B C 1
ATOM 4790 O O . GLN B 1 102 ? -5.125 39.844 -2.977 1 69.88 102 GLN B O 1
ATOM 4795 N N . GLU B 1 103 ? -7.328 39.531 -3.295 1 74 103 GLU B N 1
ATOM 4796 C CA . GLU B 1 103 ? -7.305 38.219 -2.639 1 74 103 GLU B CA 1
ATOM 4797 C C . GLU B 1 103 ? -6.594 37.188 -3.498 1 74 103 GLU B C 1
ATOM 4799 O O . GLU B 1 103 ? -6.086 36.188 -2.982 1 74 103 GLU B O 1
ATOM 4804 N N . LEU B 1 104 ? -6.664 37.375 -4.746 1 68.56 104 LEU B N 1
ATOM 4805 C CA . LEU B 1 104 ? -6.066 36.406 -5.66 1 68.56 104 LEU B CA 1
ATOM 4806 C C . LEU B 1 104 ? -4.594 36.719 -5.895 1 68.56 104 LEU B C 1
ATOM 4808 O O . LEU B 1 104 ? -3.809 35.812 -6.23 1 68.56 104 LEU B O 1
ATOM 4812 N N . THR B 1 105 ? -4.254 38.062 -5.75 1 60.62 105 THR B N 1
ATOM 4813 C CA . THR B 1 105 ? -2.91 38.5 -6.09 1 60.62 105 THR B CA 1
ATOM 4814 C C . THR B 1 105 ? -1.904 38.062 -5.035 1 60.62 105 THR B C 1
ATOM 4816 O O . THR B 1 105 ? -2.225 38 -3.846 1 60.62 105 THR B O 1
ATOM 4819 N N . HIS B 1 106 ? -0.729 37.406 -5.387 1 57.22 106 HIS B N 1
ATOM 4820 C CA . HIS B 1 106 ? 0.559 37.312 -4.707 1 57.22 106 HIS B CA 1
ATOM 4821 C C . HIS B 1 106 ? 0.62 36.062 -3.824 1 57.22 106 HIS B C 1
ATOM 4823 O O . HIS B 1 106 ? 1.121 36.125 -2.699 1 57.22 106 HIS B O 1
ATOM 4829 N N . ARG B 1 107 ? 0.048 35.031 -4.324 1 61.69 107 ARG B N 1
ATOM 4830 C CA . ARG B 1 107 ? 0.251 33.938 -3.373 1 61.69 107 ARG B CA 1
ATOM 4831 C C . ARG B 1 107 ? 1.29 32.969 -3.887 1 61.69 107 ARG B C 1
ATOM 4833 O O . ARG B 1 107 ? 1.338 32.656 -5.082 1 61.69 107 ARG B O 1
ATOM 4840 N N . PRO B 1 108 ? 2.277 32.688 -3.102 1 58.72 108 PRO B N 1
ATOM 4841 C CA . PRO B 1 108 ? 3.428 31.844 -3.443 1 58.72 108 PRO B CA 1
ATOM 4842 C C . PRO B 1 108 ? 3.021 30.531 -4.082 1 58.72 108 PRO B C 1
ATOM 4844 O O . PRO B 1 108 ? 3.785 29.953 -4.867 1 58.72 108 PRO B O 1
ATOM 4847 N N . GLU B 1 109 ? 1.817 30.125 -3.939 1 63.31 109 GLU B N 1
ATOM 4848 C CA . GLU B 1 109 ? 1.432 28.797 -4.418 1 63.31 109 GLU B CA 1
ATOM 4849 C C . GLU B 1 109 ? 0.923 28.859 -5.855 1 63.31 109 GLU B C 1
ATOM 4851 O O . GLU B 1 109 ? 0.656 27.828 -6.473 1 63.31 109 GLU B O 1
ATOM 4856 N N . GLY B 1 110 ? 0.794 29.953 -6.516 1 67 110 GLY B N 1
ATOM 4857 C CA . GLY B 1 110 ? 0.276 30.125 -7.863 1 67 110 GLY B CA 1
ATOM 4858 C C . GLY B 1 110 ? -1.215 30.406 -7.898 1 67 110 GLY B C 1
ATOM 4859 O O . GLY B 1 110 ? -1.926 30.125 -6.93 1 67 110 GLY B O 1
ATOM 4860 N N . PRO B 1 111 ? -1.674 30.953 -8.883 1 70.12 111 PRO B N 1
ATOM 4861 C CA . PRO B 1 111 ? -3.061 31.406 -8.969 1 70.12 111 PRO B CA 1
ATOM 4862 C C . PRO B 1 111 ? -4.074 30.281 -8.844 1 70.12 111 PRO B C 1
ATOM 4864 O O . PRO B 1 111 ? -5.113 30.438 -8.203 1 70.12 111 PRO B O 1
ATOM 4867 N N . GLU B 1 112 ? -3.775 29.109 -9.406 1 73.25 112 GLU B N 1
ATOM 4868 C CA . GLU B 1 112 ? -4.707 27.984 -9.367 1 73.25 112 GLU B CA 1
ATOM 4869 C C . GLU B 1 112 ? -4.855 27.438 -7.953 1 73.25 112 GLU B C 1
ATOM 4871 O O . GLU B 1 112 ? -5.969 27.203 -7.484 1 73.25 112 GLU B O 1
ATOM 4876 N N . ALA B 1 113 ? -3.762 27.281 -7.328 1 76.31 113 ALA B N 1
ATOM 4877 C CA . ALA B 1 113 ? -3.779 26.766 -5.957 1 76.31 113 ALA B CA 1
ATOM 4878 C C . ALA B 1 113 ? -4.426 27.766 -5.008 1 76.31 113 ALA B C 1
ATOM 4880 O O . ALA B 1 113 ? -5.137 27.391 -4.074 1 76.31 113 ALA B O 1
ATOM 4881 N N . ALA B 1 114 ? -4.195 29.016 -5.238 1 76.56 114 ALA B N 1
ATOM 4882 C CA . ALA B 1 114 ? -4.785 30.062 -4.414 1 76.56 114 ALA B CA 1
ATOM 4883 C C . ALA B 1 114 ? -6.301 30.109 -4.578 1 76.56 114 ALA B C 1
ATOM 4885 O O . ALA B 1 114 ? -7.035 30.25 -3.596 1 76.56 114 ALA B O 1
ATOM 4886 N N . ALA B 1 115 ? -6.738 30.016 -5.812 1 79.38 115 ALA B N 1
ATOM 4887 C CA . ALA B 1 115 ? -8.172 30.016 -6.094 1 79.38 115 ALA B CA 1
ATOM 4888 C C . ALA B 1 115 ? -8.859 28.828 -5.426 1 79.38 115 ALA B C 1
ATOM 4890 O O . ALA B 1 115 ? -9.969 28.953 -4.895 1 79.38 115 ALA B O 1
ATOM 4891 N N . ARG B 1 116 ? -8.219 27.766 -5.441 1 82.88 116 ARG B N 1
ATOM 4892 C CA . ARG B 1 116 ? -8.758 26.562 -4.812 1 82.88 116 ARG B CA 1
ATOM 4893 C C . ARG B 1 116 ? -8.852 26.719 -3.301 1 82.88 116 ARG B C 1
ATOM 4895 O O . ARG B 1 116 ? -9.859 26.359 -2.691 1 82.88 116 ARG B O 1
ATOM 4902 N N . ARG B 1 117 ? -7.852 27.219 -2.787 1 83.69 117 ARG B N 1
ATOM 4903 C CA . ARG B 1 117 ? -7.82 27.438 -1.342 1 83.69 117 ARG B CA 1
ATOM 4904 C C . ARG B 1 117 ? -8.938 28.375 -0.899 1 83.69 117 ARG B C 1
ATOM 4906 O O . ARG B 1 117 ? -9.609 28.109 0.103 1 83.69 117 ARG B O 1
ATOM 4913 N N . LEU B 1 118 ? -9.078 29.422 -1.652 1 84.56 118 LEU B N 1
ATOM 4914 C CA . LEU B 1 118 ? -10.102 30.406 -1.32 1 84.56 118 LEU B CA 1
ATOM 4915 C C . LEU B 1 118 ? -11.5 29.828 -1.49 1 84.56 118 LEU B C 1
ATOM 4917 O O . LEU B 1 118 ? -12.406 30.125 -0.706 1 84.56 118 LEU B O 1
ATOM 4921 N N . ARG B 1 119 ? -11.656 29.047 -2.463 1 88.75 119 ARG B N 1
ATOM 4922 C CA . ARG B 1 119 ? -12.93 28.391 -2.684 1 88.75 119 ARG B CA 1
ATOM 4923 C C . ARG B 1 119 ? -13.289 27.484 -1.507 1 88.75 119 ARG B C 1
ATOM 4925 O O . ARG B 1 119 ? -14.414 27.547 -0.993 1 88.75 119 ARG B O 1
ATOM 4932 N N . TYR B 1 120 ? -12.383 26.719 -1.07 1 90.31 120 TYR B N 1
ATOM 4933 C CA . TYR B 1 120 ? -12.656 25.766 0.001 1 90.31 120 TYR B CA 1
ATOM 4934 C C . TYR B 1 120 ? -12.867 26.484 1.329 1 90.31 120 TYR B C 1
ATOM 4936 O O . TYR B 1 120 ? -13.664 26.047 2.162 1 90.31 120 TYR B O 1
ATOM 4944 N N . ARG B 1 121 ? -12.148 27.516 1.484 1 87.44 121 ARG B N 1
ATOM 4945 C CA . ARG B 1 121 ? -12.375 28.312 2.682 1 87.44 121 ARG B CA 1
ATOM 4946 C C . ARG B 1 121 ? -13.789 28.875 2.709 1 87.44 121 ARG B C 1
ATOM 4948 O O . ARG B 1 121 ? -14.469 28.828 3.74 1 87.44 121 ARG B O 1
ATOM 4955 N N . PHE B 1 122 ? -14.211 29.422 1.604 1 90.5 122 PHE B N 1
ATOM 4956 C CA . PHE B 1 122 ? -15.555 29.969 1.477 1 90.5 122 PHE B CA 1
ATOM 4957 C C . PHE B 1 122 ? -16.609 28.891 1.715 1 90.5 122 PHE B C 1
ATOM 4959 O O . PHE B 1 122 ? -17.547 29.078 2.486 1 90.5 122 PHE B O 1
ATOM 4966 N N . LEU B 1 123 ? -16.406 27.734 1.044 1 94.69 123 LEU B N 1
ATOM 4967 C CA . LEU B 1 123 ? -17.344 26.625 1.199 1 94.69 123 LEU B CA 1
ATOM 4968 C C . LEU B 1 123 ? -17.422 26.172 2.652 1 94.69 123 LEU B C 1
ATOM 4970 O O . LEU B 1 123 ? -18.5 25.891 3.168 1 94.69 123 LEU B O 1
ATOM 4974 N N . GLY B 1 124 ? -16.266 26.078 3.236 1 92.56 124 GLY B N 1
ATOM 4975 C CA . GLY B 1 124 ? -16.219 25.672 4.633 1 92.56 124 GLY B CA 1
ATOM 4976 C C . GLY B 1 124 ? -16.953 26.625 5.551 1 92.56 124 GLY B C 1
ATOM 4977 O O . GLY B 1 124 ? -17.688 26.203 6.445 1 92.56 124 GLY B O 1
ATOM 4978 N N . GLU B 1 125 ? -16.797 27.875 5.332 1 91.44 125 GLU B N 1
ATOM 4979 C CA . GLU B 1 125 ? -17.453 28.922 6.133 1 91.44 125 GLU B CA 1
ATOM 4980 C C . GLU B 1 125 ? -18.969 28.859 5.988 1 91.44 125 GLU B C 1
ATOM 4982 O O . GLU B 1 125 ? -19.688 28.906 6.984 1 91.44 125 GLU B O 1
ATOM 4987 N N . VAL B 1 126 ? -19.391 28.75 4.797 1 94.94 126 VAL B N 1
ATOM 4988 C CA . VAL B 1 126 ? -20.828 28.703 4.547 1 94.94 126 VAL B CA 1
ATOM 4989 C C . VAL B 1 126 ? -21.422 27.438 5.137 1 94.94 126 VAL B C 1
ATOM 4991 O O . VAL B 1 126 ? -22.484 27.469 5.777 1 94.94 126 VAL B O 1
ATOM 4994 N N . ALA B 1 127 ? -20.766 26.359 4.922 1 95.12 127 ALA B N 1
ATOM 4995 C CA . ALA B 1 127 ? -21.266 25.078 5.43 1 95.12 127 ALA B CA 1
ATOM 4996 C C . ALA B 1 127 ? -21.438 25.125 6.941 1 95.12 127 ALA B C 1
ATOM 4998 O O . ALA B 1 127 ? -22.438 24.609 7.469 1 95.12 127 ALA B O 1
ATOM 4999 N N . ARG B 1 128 ? -20.562 25.688 7.66 1 91.81 128 ARG B N 1
ATOM 5000 C CA . ARG B 1 128 ? -20.656 25.797 9.117 1 91.81 128 ARG B CA 1
ATOM 5001 C C . ARG B 1 128 ? -21.828 26.672 9.539 1 91.81 128 ARG B C 1
ATOM 5003 O O . ARG B 1 128 ? -22.484 26.391 10.539 1 91.81 128 ARG B O 1
ATOM 5010 N N . ALA B 1 129 ? -21.969 27.672 8.781 1 92.81 129 ALA B N 1
ATOM 5011 C CA . ALA B 1 129 ? -23 28.656 9.125 1 92.81 129 ALA B CA 1
ATOM 5012 C C . ALA B 1 129 ? -24.391 28.062 8.938 1 92.81 129 ALA B C 1
ATOM 5014 O O . ALA B 1 129 ? -25.312 28.391 9.695 1 92.81 129 ALA B O 1
ATOM 5015 N N . ILE B 1 130 ? -24.531 27.203 8.016 1 94.5 130 ILE B N 1
ATOM 5016 C CA . ILE B 1 130 ? -25.875 26.75 7.668 1 94.5 130 ILE B CA 1
ATOM 5017 C C . ILE B 1 130 ? -26.188 25.453 8.406 1 94.5 130 ILE B C 1
ATOM 5019 O O . ILE B 1 130 ? -27.344 25.016 8.453 1 94.5 130 ILE B O 1
ATOM 5023 N N . THR B 1 131 ? -25.219 24.812 8.867 1 92.12 131 THR B N 1
ATOM 5024 C CA . THR B 1 131 ? -25.422 23.5 9.477 1 92.12 131 THR B CA 1
ATOM 5025 C C . THR B 1 131 ? -25.969 23.641 10.891 1 92.12 131 THR B C 1
ATOM 5027 O O . THR B 1 131 ? -25.422 24.375 11.711 1 92.12 131 THR B O 1
ATOM 5030 N N . PRO B 1 132 ? -27 22.922 11.172 1 89.06 132 PRO B N 1
ATOM 5031 C CA . PRO B 1 132 ? -27.547 22.938 12.531 1 89.06 132 PRO B CA 1
ATOM 5032 C C . PRO B 1 132 ? -26.562 22.391 13.562 1 89.06 132 PRO B C 1
ATOM 5034 O O . PRO B 1 132 ? -25.703 21.562 13.234 1 89.06 132 PRO B O 1
ATOM 5037 N N . PRO B 1 133 ? -26.766 22.797 14.789 1 85.19 133 PRO B N 1
ATOM 5038 C CA . PRO B 1 133 ? -25.906 22.281 15.859 1 85.19 133 PRO B CA 1
ATOM 5039 C C . PRO B 1 133 ? -25.984 20.766 16.016 1 85.19 133 PRO B C 1
ATOM 5041 O O . PRO B 1 133 ? -27.062 20.188 15.906 1 85.19 133 PRO B O 1
ATOM 5044 N N . GLY B 1 134 ? -24.844 20.125 16.172 1 78.31 134 GLY B N 1
ATOM 5045 C CA . GLY B 1 134 ? -24.781 18.703 16.422 1 78.31 134 GLY B CA 1
ATOM 5046 C C . GLY B 1 134 ? -24.547 17.891 15.156 1 78.31 134 GLY B C 1
ATOM 5047 O O . GLY B 1 134 ? -24.297 16.688 15.227 1 78.31 134 GLY B O 1
ATOM 5048 N N . GLN B 1 135 ? -24.75 18.562 14.047 1 84.19 135 GLN B N 1
ATOM 5049 C CA . GLN B 1 135 ? -24.516 17.875 12.789 1 84.19 135 GLN B CA 1
ATOM 5050 C C . GLN B 1 135 ? -23.188 18.297 12.172 1 84.19 135 GLN B C 1
ATOM 5052 O O . GLN B 1 135 ? -22.75 19.438 12.352 1 84.19 135 GLN B O 1
ATOM 5057 N N . PRO B 1 136 ? -22.578 17.375 11.516 1 86.56 136 PRO B N 1
ATOM 5058 C CA . PRO B 1 136 ? -21.344 17.766 10.82 1 86.56 136 PRO B CA 1
ATOM 5059 C C . PRO B 1 136 ? -21.625 18.531 9.531 1 86.56 136 PRO B C 1
ATOM 5061 O O . PRO B 1 136 ? -22.516 18.156 8.766 1 86.56 136 PRO B O 1
ATOM 5064 N N . PRO B 1 137 ? -20.953 19.547 9.375 1 91.75 137 PRO B N 1
ATOM 5065 C CA . PRO B 1 137 ? -21.094 20.25 8.094 1 91.75 137 PRO B CA 1
ATOM 5066 C C . PRO B 1 137 ? -20.609 19.422 6.91 1 91.75 137 PRO B C 1
ATOM 5068 O O . PRO B 1 137 ? -19.578 18.734 7.004 1 91.75 137 PRO B O 1
ATOM 5071 N N . VAL B 1 138 ? -21.375 19.453 5.789 1 94.69 138 VAL B N 1
ATOM 5072 C CA . VAL B 1 138 ? -21.047 18.641 4.617 1 94.69 138 VAL B CA 1
ATOM 5073 C C . VAL B 1 138 ? -21.016 19.531 3.371 1 94.69 138 VAL B C 1
ATOM 5075 O O . VAL B 1 138 ? -21.953 20.297 3.129 1 94.69 138 VAL B O 1
ATOM 5078 N N . VAL B 1 139 ? -19.922 19.422 2.637 1 96.69 139 VAL B N 1
ATOM 5079 C CA . VAL B 1 139 ? -19.766 20.109 1.356 1 96.69 139 VAL B CA 1
ATOM 5080 C C . VAL B 1 139 ? -19.672 19.078 0.232 1 96.69 139 VAL B C 1
ATOM 5082 O O . VAL B 1 139 ? -18.875 18.125 0.318 1 96.69 139 VAL B O 1
ATOM 5085 N N . ALA B 1 140 ? -20.484 19.219 -0.808 1 97.94 140 ALA B N 1
ATOM 5086 C CA . ALA B 1 140 ? -20.422 18.328 -1.971 1 97.94 140 ALA B CA 1
ATOM 5087 C C . ALA B 1 140 ? -19.859 19.078 -3.184 1 97.94 140 ALA B C 1
ATOM 5089 O O . ALA B 1 140 ? -20.266 20.203 -3.477 1 97.94 140 ALA B O 1
ATOM 5090 N N . VAL B 1 141 ? -18.906 18.453 -3.816 1 97.75 141 VAL B N 1
ATOM 5091 C CA . VAL B 1 141 ? -18.328 19.031 -5.027 1 97.75 141 VAL B CA 1
ATOM 5092 C C . VAL B 1 141 ? -18.422 18.031 -6.176 1 97.75 141 VAL B C 1
ATOM 5094 O O . VAL B 1 141 ? -18.703 16.859 -5.953 1 97.75 141 VAL B O 1
ATOM 5097 N N . ALA B 1 142 ? -18.172 18.516 -7.41 1 98 142 ALA B N 1
ATOM 5098 C CA . ALA B 1 142 ? -18.562 17.734 -8.578 1 98 142 ALA B CA 1
ATOM 5099 C C . ALA B 1 142 ? -17.359 17.109 -9.258 1 98 142 ALA B C 1
ATOM 5101 O O . ALA B 1 142 ? -17.312 17 -10.484 1 98 142 ALA B O 1
ATOM 5102 N N . HIS B 1 143 ? -16.406 16.75 -8.453 1 97.19 143 HIS B N 1
ATOM 5103 C CA . HIS B 1 143 ? -15.312 15.992 -9.047 1 97.19 143 HIS B CA 1
ATOM 5104 C C . HIS B 1 143 ? -15.797 14.625 -9.539 1 97.19 143 HIS B C 1
ATOM 5106 O O . HIS B 1 143 ? -16.641 13.992 -8.891 1 97.19 143 HIS B O 1
ATOM 5112 N N . HIS B 1 144 ? -15.289 14.227 -10.672 1 97.94 144 HIS B N 1
ATOM 5113 C CA . HIS B 1 144 ? -15.773 13.008 -11.297 1 97.94 144 HIS B CA 1
ATOM 5114 C C . HIS B 1 144 ? -14.617 12.07 -11.648 1 97.94 144 HIS B C 1
ATOM 5116 O O . HIS B 1 144 ? -13.484 12.297 -11.227 1 97.94 144 HIS B O 1
ATOM 5122 N N . GLN B 1 145 ? -14.906 11.039 -12.344 1 97.56 145 GLN B N 1
ATOM 5123 C CA . GLN B 1 145 ? -13.953 9.953 -12.57 1 97.56 145 GLN B CA 1
ATOM 5124 C C . GLN B 1 145 ? -12.758 10.438 -13.398 1 97.56 145 GLN B C 1
ATOM 5126 O O . GLN B 1 145 ? -11.633 9.992 -13.18 1 97.56 145 GLN B O 1
ATOM 5131 N N . ASP B 1 146 ? -13.039 11.328 -14.375 1 97.56 146 ASP B N 1
ATOM 5132 C CA . ASP B 1 146 ? -11.961 11.867 -15.195 1 97.56 146 ASP B CA 1
ATOM 5133 C C . ASP B 1 146 ? -11 12.703 -14.352 1 97.56 146 ASP B C 1
ATOM 5135 O O . ASP B 1 146 ? -9.781 12.664 -14.562 1 97.56 146 ASP B O 1
ATOM 5139 N N . ASP B 1 147 ? -11.578 13.398 -13.391 1 96.56 147 ASP B N 1
ATOM 5140 C CA . ASP B 1 147 ? -10.734 14.164 -12.477 1 96.56 147 ASP B CA 1
ATOM 5141 C C . ASP B 1 147 ? -9.844 13.242 -11.648 1 96.56 147 ASP B C 1
ATOM 5143 O O . ASP B 1 147 ? -8.711 13.594 -11.32 1 96.56 147 ASP B O 1
ATOM 5147 N N . GLN B 1 148 ? -10.406 12.156 -11.266 1 97.56 148 GLN B N 1
ATOM 5148 C CA . GLN B 1 148 ? -9.664 11.18 -10.484 1 97.56 148 GLN B CA 1
ATOM 5149 C C . GLN B 1 148 ? -8.438 10.68 -11.242 1 97.56 148 GLN B C 1
ATOM 5151 O O . GLN B 1 148 ? -7.348 10.57 -10.672 1 97.56 148 GLN B O 1
ATOM 5156 N N . ALA B 1 149 ? -8.633 10.336 -12.477 1 97.75 149 ALA B N 1
ATOM 5157 C CA . ALA B 1 149 ? -7.543 9.875 -13.328 1 97.75 149 ALA B CA 1
ATOM 5158 C C . ALA B 1 149 ? -6.48 10.953 -13.484 1 97.75 149 ALA B C 1
ATOM 5160 O O . ALA B 1 149 ? -5.281 10.672 -13.422 1 97.75 149 ALA B O 1
ATOM 5161 N N . GLU B 1 150 ? -6.969 12.188 -13.727 1 97.19 150 GLU B N 1
ATOM 5162 C CA . GLU B 1 150 ? -6.055 13.32 -13.867 1 97.19 150 GLU B CA 1
ATOM 5163 C C . GLU B 1 150 ? -5.219 13.516 -12.609 1 97.19 150 GLU B C 1
ATOM 5165 O O . GLU B 1 150 ? -4.004 13.719 -12.688 1 97.19 150 GLU B O 1
ATOM 5170 N N . THR B 1 151 ? -5.906 13.43 -11.492 1 96.56 151 THR B N 1
ATOM 5171 C CA . THR B 1 151 ? -5.238 13.656 -10.211 1 96.56 151 THR B CA 1
ATOM 5172 C C . THR B 1 151 ? -4.199 12.57 -9.945 1 96.56 151 THR B C 1
ATOM 5174 O O . THR B 1 151 ? -3.102 12.852 -9.469 1 96.56 151 THR B O 1
ATOM 5177 N N . LEU B 1 152 ? -4.512 11.312 -10.211 1 97.44 152 LEU B N 1
ATOM 5178 C CA . LEU B 1 152 ? -3.557 10.227 -10.039 1 97.44 152 LEU B CA 1
ATOM 5179 C C . LEU B 1 152 ? -2.299 10.469 -10.867 1 97.44 152 LEU B C 1
ATOM 5181 O O . LEU B 1 152 ? -1.182 10.312 -10.367 1 97.44 152 LEU B O 1
ATOM 5185 N N . LEU B 1 153 ? -2.516 10.859 -12.109 1 97.12 153 LEU B N 1
ATOM 5186 C CA . LEU B 1 153 ? -1.383 11.094 -13 1 97.12 153 LEU B CA 1
ATOM 5187 C C . LEU B 1 153 ? -0.536 12.266 -12.516 1 97.12 153 LEU B C 1
ATOM 5189 O O . LEU B 1 153 ? 0.695 12.203 -12.555 1 97.12 153 LEU B O 1
ATOM 5193 N N . MET B 1 154 ? -1.178 13.312 -12.102 1 94.94 154 MET B N 1
ATOM 5194 C CA . MET B 1 154 ? -0.448 14.461 -11.57 1 94.94 154 MET B CA 1
ATOM 5195 C C . MET B 1 154 ? 0.404 14.055 -10.375 1 94.94 154 MET B C 1
ATOM 5197 O O . MET B 1 154 ? 1.572 14.438 -10.281 1 94.94 154 MET B O 1
ATOM 5201 N N . ASN B 1 155 ? -0.202 13.32 -9.477 1 94.25 155 ASN B N 1
ATOM 5202 C CA . ASN B 1 155 ? 0.506 12.875 -8.281 1 94.25 155 ASN B CA 1
ATOM 5203 C C . ASN B 1 155 ? 1.653 11.93 -8.633 1 94.25 155 ASN B C 1
ATOM 5205 O O . ASN B 1 155 ? 2.709 11.977 -7.996 1 94.25 155 ASN B O 1
ATOM 5209 N N . LEU B 1 156 ? 1.423 11.078 -9.562 1 95.75 156 LEU B N 1
ATOM 5210 C CA . LEU B 1 156 ? 2.461 10.156 -10.023 1 95.75 156 LEU B CA 1
ATOM 5211 C C . LEU B 1 156 ? 3.664 10.93 -10.562 1 95.75 156 LEU B C 1
ATOM 5213 O O . LEU B 1 156 ? 4.809 10.609 -10.227 1 95.75 156 LEU B O 1
ATOM 5217 N N . LEU B 1 157 ? 3.391 11.938 -11.367 1 94.19 157 LEU B N 1
ATOM 5218 C CA . LEU B 1 157 ? 4.445 12.711 -12.016 1 94.19 157 LEU B CA 1
ATOM 5219 C C . LEU B 1 157 ? 5.195 13.562 -11 1 94.19 157 LEU B C 1
ATOM 5221 O O . LEU B 1 157 ? 6.352 13.93 -11.219 1 94.19 157 LEU B O 1
ATOM 5225 N N . ARG B 1 158 ? 4.543 13.812 -9.914 1 89.19 158 ARG B N 1
ATOM 5226 C CA . ARG B 1 158 ? 5.176 14.562 -8.836 1 89.19 158 ARG B CA 1
ATOM 5227 C C . ARG B 1 158 ? 5.996 13.648 -7.934 1 89.19 158 ARG B C 1
ATOM 5229 O O . ARG B 1 158 ? 6.809 14.125 -7.133 1 89.19 158 ARG B O 1
ATOM 5236 N N . GLY B 1 159 ? 5.738 12.391 -8.055 1 89.88 159 GLY B N 1
ATOM 5237 C CA . GLY B 1 159 ? 6.496 11.438 -7.258 1 89.88 159 GLY B CA 1
ATOM 5238 C C . GLY B 1 159 ? 5.852 11.125 -5.922 1 89.88 159 GLY B C 1
ATOM 5239 O O . GLY B 1 159 ? 6.543 10.875 -4.934 1 89.88 159 GLY B O 1
ATOM 5240 N N . SER B 1 160 ? 4.547 11.148 -5.895 1 88.06 160 SER B N 1
ATOM 5241 C CA . SER B 1 160 ? 3.83 10.875 -4.652 1 88.06 160 SER B CA 1
ATOM 5242 C C . SER B 1 160 ? 3.908 9.398 -4.277 1 88.06 160 SER B C 1
ATOM 5244 O O . SER B 1 160 ? 4.141 8.547 -5.137 1 88.06 160 SER B O 1
ATOM 5246 N N . GLY B 1 161 ? 3.762 9.141 -2.982 1 89.44 161 GLY B N 1
ATOM 5247 C CA . GLY B 1 161 ? 3.725 7.777 -2.488 1 89.44 161 GLY B CA 1
ATOM 5248 C C . GLY B 1 161 ? 2.338 7.164 -2.531 1 89.44 161 GLY B C 1
ATOM 5249 O O . GLY B 1 161 ? 1.473 7.625 -3.279 1 89.44 161 GLY B O 1
ATOM 5250 N N . LEU B 1 162 ? 2.174 6.137 -1.762 1 92.69 162 LEU B N 1
ATOM 5251 C CA . LEU B 1 162 ? 0.95 5.344 -1.739 1 92.69 162 LEU B CA 1
ATOM 5252 C C . LEU B 1 162 ? -0.262 6.223 -1.451 1 92.69 162 LEU B C 1
ATOM 5254 O O . LEU B 1 162 ? -1.257 6.172 -2.178 1 92.69 162 LEU B O 1
ATOM 5258 N N . ALA B 1 163 ? -0.182 7.039 -0.463 1 89.56 163 ALA B N 1
ATOM 5259 C CA . ALA B 1 163 ? -1.31 7.879 -0.07 1 89.56 163 ALA B CA 1
ATOM 5260 C C . ALA B 1 163 ? -1.666 8.867 -1.174 1 89.56 163 ALA B C 1
ATOM 5262 O O . ALA B 1 163 ? -2.846 9.094 -1.461 1 89.56 163 ALA B O 1
ATOM 5263 N N . GLY B 1 164 ? -0.664 9.484 -1.732 1 91.69 164 GLY B N 1
ATOM 5264 C CA . GLY B 1 164 ? -0.9 10.445 -2.803 1 91.69 164 GLY B CA 1
ATOM 5265 C C . GLY B 1 164 ? -1.495 9.812 -4.047 1 91.69 164 GLY B C 1
ATOM 5266 O O . GLY B 1 164 ? -2.33 10.422 -4.719 1 91.69 164 GLY B O 1
ATOM 5267 N N . LEU B 1 165 ? -1.137 8.617 -4.332 1 95.75 165 LEU B N 1
ATOM 5268 C CA . LEU B 1 165 ? -1.595 7.941 -5.539 1 95.75 165 LEU B CA 1
ATOM 5269 C C . LEU B 1 165 ? -3.023 7.434 -5.371 1 95.75 165 LEU B C 1
ATOM 5271 O O . LEU B 1 165 ? -3.676 7.062 -6.348 1 95.75 165 LEU B O 1
ATOM 5275 N N . GLY B 1 166 ? -3.484 7.477 -4.141 1 95.19 166 GLY B N 1
ATOM 5276 C CA . GLY B 1 166 ? -4.898 7.23 -3.912 1 95.19 166 GLY B CA 1
ATOM 5277 C C . GLY B 1 166 ? -5.789 8.344 -4.43 1 95.19 166 GLY B C 1
ATOM 5278 O O . GLY B 1 166 ? -7.012 8.188 -4.496 1 95.19 166 GLY B O 1
ATOM 5279 N N . ALA B 1 167 ? -5.156 9.43 -4.836 1 95.81 167 ALA B N 1
ATOM 5280 C CA . ALA B 1 167 ? -5.824 10.578 -5.441 1 95.81 167 ALA B CA 1
ATOM 5281 C C . ALA B 1 167 ? -6.895 11.148 -4.508 1 95.81 167 ALA B C 1
ATOM 5283 O O . ALA B 1 167 ? -6.621 11.422 -3.336 1 95.81 167 ALA B O 1
ATOM 5284 N N . MET B 1 168 ? -8.109 11.383 -4.973 1 95.44 168 MET B N 1
ATOM 5285 C CA . MET B 1 168 ? -9.117 12.055 -4.156 1 95.44 168 MET B CA 1
ATOM 5286 C C . MET B 1 168 ? -9.992 11.047 -3.42 1 95.44 168 MET B C 1
ATOM 5288 O O . MET B 1 168 ? -10.312 9.992 -3.963 1 95.44 168 MET B O 1
ATOM 5292 N N . ALA B 1 169 ? -10.383 11.414 -2.293 1 93.94 169 ALA B N 1
ATOM 5293 C CA . ALA B 1 169 ? -11.258 10.562 -1.494 1 93.94 169 ALA B CA 1
ATOM 5294 C C . ALA B 1 169 ? -12.727 10.859 -1.781 1 93.94 169 ALA B C 1
ATOM 5296 O O . ALA B 1 169 ? -13.078 11.992 -2.117 1 93.94 169 ALA B O 1
ATOM 5297 N N . TRP B 1 170 ? -13.547 9.82 -1.62 1 95.44 170 TRP B N 1
ATOM 5298 C CA . TRP B 1 170 ? -14.984 10 -1.75 1 95.44 170 TRP B CA 1
ATOM 5299 C C . TRP B 1 170 ? -15.531 10.898 -0.641 1 95.44 170 TRP B C 1
ATOM 5301 O O . TRP B 1 170 ? -16.422 11.711 -0.874 1 95.44 170 TRP B O 1
ATOM 5311 N N . VAL B 1 171 ? -15.039 10.695 0.538 1 93.19 171 VAL B N 1
ATOM 5312 C CA . VAL B 1 171 ? -15.391 11.453 1.732 1 93.19 171 VAL B CA 1
ATOM 5313 C C . VAL B 1 171 ? -14.125 11.742 2.545 1 93.19 171 VAL B C 1
ATOM 5315 O O . VAL B 1 171 ? -13.273 10.875 2.707 1 93.19 171 VAL B O 1
ATOM 5318 N N . GLY B 1 172 ? -13.984 12.984 2.936 1 88.81 172 GLY B N 1
ATOM 5319 C CA . GLY B 1 172 ? -12.859 13.359 3.777 1 88.81 172 GLY B CA 1
ATOM 5320 C C . GLY B 1 172 ? -12.953 14.781 4.301 1 88.81 172 GLY B C 1
ATOM 5321 O O . GLY B 1 172 ? -13.906 15.5 3.998 1 88.81 172 GLY B O 1
ATOM 5322 N N . PRO B 1 173 ? -12.039 15.117 5.145 1 85.88 173 PRO B N 1
ATOM 5323 C CA . PRO B 1 173 ? -12.047 16.484 5.66 1 85.88 173 PRO B CA 1
ATOM 5324 C C . PRO B 1 173 ? -11.773 17.531 4.578 1 85.88 173 PRO B C 1
ATOM 5326 O O . PRO B 1 173 ? -10.961 17.297 3.68 1 85.88 173 PRO B O 1
ATOM 5329 N N . LEU B 1 174 ? -12.469 18.547 4.672 1 87.44 174 LEU B N 1
ATOM 5330 C CA . LEU B 1 174 ? -12.211 19.656 3.762 1 87.44 174 LEU B CA 1
ATOM 5331 C C . LEU B 1 174 ? -10.781 20.172 3.93 1 87.44 174 LEU B C 1
ATOM 5333 O O . LEU B 1 174 ? -10.328 20.406 5.055 1 87.44 174 LEU B O 1
ATOM 5337 N N . PRO B 1 175 ? -10.078 20.266 2.834 1 73.06 175 PRO B N 1
ATOM 5338 C CA . PRO B 1 175 ? -8.711 20.766 2.945 1 73.06 175 PRO B CA 1
ATOM 5339 C C . PRO B 1 175 ? -8.648 22.188 3.498 1 73.06 175 PRO B C 1
ATOM 5341 O O . PRO B 1 175 ? -9.586 22.969 3.311 1 73.06 175 PRO B O 1
ATOM 5344 N N . ASP B 1 176 ? -7.523 22.578 4.102 1 60 176 ASP B N 1
ATOM 5345 C CA . ASP B 1 176 ? -7.199 23.922 4.547 1 60 176 ASP B CA 1
ATOM 5346 C C . ASP B 1 176 ? -8.219 24.422 5.574 1 60 176 ASP B C 1
ATOM 5348 O O . ASP B 1 176 ? -8.445 25.625 5.688 1 60 176 ASP B O 1
ATOM 5352 N N . ASP B 1 177 ? -9.039 23.422 5.973 1 54.72 177 ASP B N 1
ATOM 5353 C CA . ASP B 1 177 ? -9.883 23.859 7.086 1 54.72 177 ASP B CA 1
ATOM 5354 C C . ASP B 1 177 ? -9.031 24.359 8.25 1 54.72 177 ASP B C 1
ATOM 5356 O O . ASP B 1 177 ? -8.156 23.625 8.742 1 54.72 177 ASP B O 1
ATOM 5360 N N . SER B 1 178 ? -8.508 25.531 8.141 1 48.25 178 SER B N 1
ATOM 5361 C CA . SER B 1 178 ? -7.664 26.125 9.172 1 48.25 178 SER B CA 1
ATOM 5362 C C . SER B 1 178 ? -7.922 25.484 10.531 1 48.25 178 SER B C 1
ATOM 5364 O O . SER B 1 178 ? -9.047 25.516 11.039 1 48.25 178 SER B O 1
ATOM 5366 N N . PRO B 1 179 ? -7.062 24.516 10.898 1 45.62 179 PRO B N 1
ATOM 5367 C CA . PRO B 1 179 ? -7.18 23.953 12.234 1 45.62 179 PRO B CA 1
ATOM 5368 C C . PRO B 1 179 ? -7.391 25 13.32 1 45.62 179 PRO B C 1
ATOM 5370 O O . PRO B 1 179 ? -7.043 24.781 14.484 1 45.62 179 PRO B O 1
ATOM 5373 N N . THR B 1 180 ? -7.668 26.172 13 1 43.47 180 THR B N 1
ATOM 5374 C CA . THR B 1 180 ? -7.496 27.141 14.078 1 43.47 180 THR B CA 1
ATOM 5375 C C . THR B 1 180 ? -8.203 26.688 15.344 1 43.47 180 THR B C 1
ATOM 5377 O O . THR B 1 180 ? -7.914 27.172 16.438 1 43.47 180 THR B O 1
ATOM 5380 N N . ASN B 1 181 ? -9.359 26 15.211 1 45.94 181 ASN B N 1
ATOM 5381 C CA . ASN B 1 181 ? -10.023 25.672 16.469 1 45.94 181 ASN B CA 1
ATOM 5382 C C . ASN B 1 181 ? -10.164 24.156 16.641 1 45.94 181 ASN B C 1
ATOM 5384 O O . ASN B 1 181 ? -11 23.531 16 1 45.94 181 ASN B O 1
ATOM 5388 N N . PRO B 1 182 ? -9.086 23.594 17.281 1 50.16 182 PRO B N 1
ATOM 5389 C CA . PRO B 1 182 ? -9.102 22.156 17.578 1 50.16 182 PRO B CA 1
ATOM 5390 C C . PRO B 1 182 ? -10.477 21.656 18.016 1 50.16 182 PRO B C 1
ATOM 5392 O O . PRO B 1 182 ? -10.766 20.453 17.875 1 50.16 182 PRO B O 1
ATOM 5395 N N . SER B 1 183 ? -11.281 22.516 18.547 1 53.66 183 SER B N 1
ATOM 5396 C CA . SER B 1 183 ? -12.555 22.109 19.125 1 53.66 183 SER B CA 1
ATOM 5397 C C . SER B 1 183 ? -13.641 22.016 18.047 1 53.66 183 SER B C 1
ATOM 5399 O O . SER B 1 183 ? -14.75 21.562 18.328 1 53.66 183 SER B O 1
ATOM 5401 N N . ARG B 1 184 ? -13.32 22.422 16.891 1 61.19 184 ARG B N 1
ATOM 5402 C CA . ARG B 1 184 ? -14.375 22.516 15.883 1 61.19 184 ARG B CA 1
ATOM 5403 C C . ARG B 1 184 ? -14.453 21.25 15.039 1 61.19 184 ARG B C 1
ATOM 5405 O O . ARG B 1 184 ? -13.422 20.688 14.68 1 61.19 184 ARG B O 1
ATOM 5412 N N . SER B 1 185 ? -15.594 20.797 14.898 1 70.06 185 SER B N 1
ATOM 5413 C CA . SER B 1 185 ? -15.844 19.609 14.078 1 70.06 185 SER B CA 1
ATOM 5414 C C . SER B 1 185 ? -15.352 19.828 12.648 1 70.06 185 SER B C 1
ATOM 5416 O O . SER B 1 185 ? -15.523 20.906 12.078 1 70.06 185 SER B O 1
ATOM 5418 N N . PRO B 1 186 ? -14.781 18.922 12.109 1 79.94 186 PRO B N 1
ATOM 5419 C CA . PRO B 1 186 ? -14.281 19.062 10.742 1 79.94 186 PRO B CA 1
ATOM 5420 C C . PRO B 1 186 ? -15.406 19.094 9.703 1 79.94 186 PRO B C 1
ATOM 5422 O O . PRO B 1 186 ? -16.469 18.5 9.914 1 79.94 186 PRO B O 1
ATOM 5425 N N . VAL B 1 187 ? -15.266 19.984 8.734 1 90.38 187 VAL B N 1
ATOM 5426 C CA . VAL B 1 187 ? -16.172 19.984 7.586 1 90.38 187 VAL B CA 1
ATOM 5427 C C . VAL B 1 187 ? -15.844 18.812 6.668 1 90.38 187 VAL B C 1
ATOM 5429 O O . VAL B 1 187 ? -14.68 18.562 6.34 1 90.38 187 VAL B O 1
ATOM 5432 N N . TYR B 1 188 ? -16.859 18.125 6.266 1 92.12 188 TYR B N 1
ATOM 5433 C CA . TYR B 1 188 ? -16.641 16.953 5.414 1 92.12 188 TYR B CA 1
ATOM 5434 C C . TYR B 1 188 ? -16.828 17.312 3.945 1 92.12 188 TYR B C 1
ATOM 5436 O O . TYR B 1 188 ? -17.812 17.953 3.576 1 92.12 188 TYR B O 1
ATOM 5444 N N . LEU B 1 189 ? -15.867 16.969 3.205 1 95.44 189 LEU B N 1
ATOM 5445 C CA . LEU B 1 189 ? -15.945 17.109 1.755 1 95.44 189 LEU B CA 1
ATOM 5446 C C . LEU B 1 189 ? -16.359 15.797 1.098 1 95.44 189 LEU B C 1
ATOM 5448 O O . LEU B 1 189 ? -15.742 14.758 1.337 1 95.44 189 LEU B O 1
ATOM 5452 N N . VAL B 1 190 ? -17.453 15.836 0.306 1 96.81 190 VAL B N 1
ATOM 5453 C CA . VAL B 1 190 ? -17.953 14.641 -0.358 1 96.81 190 VAL B CA 1
ATOM 5454 C C . VAL B 1 190 ? -17.906 14.828 -1.872 1 96.81 190 VAL B C 1
ATOM 5456 O O . VAL B 1 190 ? -18.172 15.922 -2.377 1 96.81 190 VAL B O 1
ATOM 5459 N N . ARG B 1 191 ? -17.578 13.773 -2.598 1 97.75 191 ARG B N 1
ATOM 5460 C CA . ARG B 1 191 ? -17.5 13.781 -4.055 1 97.75 191 ARG B CA 1
ATOM 5461 C C . ARG B 1 191 ? -18.391 12.695 -4.656 1 97.75 191 ARG B C 1
ATOM 5463 O O . ARG B 1 191 ? -17.875 11.664 -5.121 1 97.75 191 ARG B O 1
ATOM 5470 N N . PRO B 1 192 ? -19.625 12.984 -4.793 1 97.56 192 PRO B N 1
ATOM 5471 C CA . PRO B 1 192 ? -20.609 11.953 -5.172 1 97.56 192 PRO B CA 1
ATOM 5472 C C . PRO B 1 192 ? -20.375 11.422 -6.586 1 97.56 192 PRO B C 1
ATOM 5474 O O . PRO B 1 192 ? -20.734 10.281 -6.887 1 97.56 192 PRO B O 1
ATOM 5477 N N . LEU B 1 193 ? -19.797 12.211 -7.477 1 97.88 193 LEU B N 1
ATOM 5478 C CA . LEU B 1 193 ? -19.672 11.836 -8.883 1 97.88 193 LEU B CA 1
ATOM 5479 C C . LEU B 1 193 ? -18.297 11.242 -9.172 1 97.88 193 LEU B C 1
ATOM 5481 O O . LEU B 1 193 ? -17.938 11.055 -10.336 1 97.88 193 LEU B O 1
ATOM 5485 N N . LEU B 1 194 ? -17.547 10.906 -8.18 1 97 194 LEU B N 1
ATOM 5486 C CA . LEU B 1 194 ? -16.141 10.523 -8.336 1 97 194 LEU B CA 1
ATOM 5487 C C . LEU B 1 194 ? -16.016 9.25 -9.156 1 97 194 LEU B C 1
ATOM 5489 O O . LEU B 1 194 ? -14.945 8.961 -9.695 1 97 194 LEU B O 1
ATOM 5493 N N . GLY B 1 195 ? -17.094 8.469 -9.281 1 95.12 195 GLY B N 1
ATOM 5494 C CA . GLY B 1 195 ? -17.078 7.254 -10.078 1 95.12 195 GLY B CA 1
ATOM 5495 C C . GLY B 1 195 ? -17.812 7.402 -11.406 1 95.12 195 GLY B C 1
ATOM 5496 O O . GLY B 1 195 ? -18.031 6.422 -12.117 1 95.12 195 GLY B O 1
ATOM 5497 N N . VAL B 1 196 ? -18.141 8.602 -11.797 1 97.19 196 VAL B N 1
ATOM 5498 C CA . VAL B 1 196 ? -18.953 8.859 -12.984 1 97.19 196 VAL B CA 1
ATOM 5499 C C . VAL B 1 196 ? -18.078 9.492 -14.07 1 97.19 196 VAL B C 1
ATOM 5501 O O . VAL B 1 196 ? -17.375 10.469 -13.82 1 97.19 196 VAL B O 1
ATOM 5504 N N . ARG B 1 197 ? -18.172 8.961 -15.273 1 96.81 197 ARG B N 1
ATOM 5505 C CA . ARG B 1 197 ? -17.422 9.5 -16.391 1 96.81 197 ARG B CA 1
ATOM 5506 C C . ARG B 1 197 ? -18.031 10.812 -16.875 1 96.81 197 ARG B C 1
ATOM 5508 O O . ARG B 1 197 ? -19.234 11.023 -16.781 1 96.81 197 ARG B O 1
ATOM 5515 N N . ARG B 1 198 ? -17.203 11.617 -17.469 1 95.44 198 ARG B N 1
ATOM 5516 C CA . ARG B 1 198 ? -17.656 12.883 -18.047 1 95.44 198 ARG B CA 1
ATOM 5517 C C . ARG B 1 198 ? -18.75 12.648 -19.078 1 95.44 198 ARG B C 1
ATOM 5519 O O . ARG B 1 198 ? -19.688 13.445 -19.188 1 95.44 198 ARG B O 1
ATOM 5526 N N . ALA B 1 199 ? -18.656 11.602 -19.844 1 94.62 199 ALA B N 1
ATOM 5527 C CA . ALA B 1 199 ? -19.656 11.266 -20.859 1 94.62 199 ALA B CA 1
ATOM 5528 C C . ALA B 1 199 ? -21.031 11.031 -20.234 1 94.62 199 ALA B C 1
ATOM 5530 O O . ALA B 1 199 ? -22.047 11.422 -20.797 1 94.62 199 ALA B O 1
ATOM 5531 N N . ALA B 1 200 ? -21.047 10.383 -19.109 1 96.12 200 ALA B N 1
ATOM 5532 C CA . ALA B 1 200 ? -22.297 10.133 -18.422 1 96.12 200 ALA B CA 1
ATOM 5533 C C . ALA B 1 200 ? -22.891 11.438 -17.891 1 96.12 200 ALA B C 1
ATOM 5535 O O . ALA B 1 200 ? -24.125 11.594 -17.844 1 96.12 200 ALA B O 1
ATOM 5536 N N . ILE B 1 201 ? -22.078 12.32 -17.453 1 97.62 201 ILE B N 1
ATOM 5537 C CA . ILE B 1 201 ? -22.531 13.633 -17 1 97.62 201 ILE B CA 1
ATOM 5538 C C . ILE B 1 201 ? -23.188 14.391 -18.141 1 97.62 201 ILE B C 1
ATOM 5540 O O . ILE B 1 201 ? -24.266 14.969 -17.984 1 97.62 201 ILE B O 1
ATOM 5544 N N . ARG B 1 202 ? -22.609 14.367 -19.312 1 96.31 202 ARG B N 1
ATOM 5545 C CA . ARG B 1 202 ? -23.156 15.039 -20.484 1 96.31 202 ARG B CA 1
ATOM 5546 C C . ARG B 1 202 ? -24.484 14.422 -20.906 1 96.31 202 ARG B C 1
ATOM 5548 O O . ARG B 1 202 ? -25.422 15.141 -21.25 1 96.31 202 ARG B O 1
ATOM 5555 N N . ALA B 1 203 ? -24.516 13.148 -20.891 1 97 203 ALA B N 1
ATOM 5556 C CA . ALA B 1 203 ? -25.766 12.461 -21.203 1 97 203 ALA B CA 1
ATOM 5557 C C . ALA B 1 203 ? -26.875 12.859 -20.25 1 97 203 ALA B C 1
ATOM 5559 O O . ALA B 1 203 ? -28.031 13.023 -20.656 1 97 203 ALA B O 1
ATOM 5560 N N . TYR B 1 204 ? -26.547 12.984 -19.047 1 97.44 204 TYR B N 1
ATOM 5561 C CA . TYR B 1 204 ? -27.516 13.398 -18.016 1 97.44 204 TYR B CA 1
ATOM 5562 C C . TYR B 1 204 ? -28.031 14.805 -18.297 1 97.44 204 TYR B C 1
ATOM 5564 O O . TYR B 1 204 ? -29.234 15.047 -18.266 1 97.44 204 TYR B O 1
ATOM 5572 N N . LEU B 1 205 ? -27.125 15.727 -18.547 1 97.44 205 LEU B N 1
ATOM 5573 C CA . LEU B 1 205 ? -27.5 17.109 -18.828 1 97.44 205 LEU B CA 1
ATOM 5574 C C . LEU B 1 205 ? -28.406 17.188 -20.047 1 97.44 205 LEU B C 1
ATOM 5576 O O . LEU B 1 205 ? -29.391 17.922 -20.031 1 97.44 205 LEU B O 1
ATOM 5580 N N . GLU B 1 206 ? -28.078 16.438 -21.031 1 96.75 206 GLU B N 1
ATOM 5581 C CA . GLU B 1 206 ? -28.875 16.422 -22.25 1 96.75 206 GLU B CA 1
ATOM 5582 C C . GLU B 1 206 ? -30.25 15.82 -22 1 96.75 206 GLU B C 1
ATOM 5584 O O . GLU B 1 206 ? -31.25 16.312 -22.516 1 96.75 206 GLU B O 1
ATOM 5589 N N . ALA B 1 207 ? -30.25 14.828 -21.297 1 96.56 207 ALA B N 1
ATOM 5590 C CA . ALA B 1 207 ? -31.5 14.117 -21.016 1 96.56 207 ALA B CA 1
ATOM 5591 C C . ALA B 1 207 ? -32.5 15.023 -20.312 1 96.56 207 ALA B C 1
ATOM 5593 O O . ALA B 1 207 ? -33.719 14.922 -20.547 1 96.56 207 ALA B O 1
ATOM 5594 N N . PHE B 1 208 ? -32.094 15.914 -19.438 1 96.25 208 PHE B N 1
ATOM 5595 C CA . PHE B 1 208 ? -32.969 16.797 -18.672 1 96.25 208 PHE B CA 1
ATOM 5596 C C . PHE B 1 208 ? -33 18.188 -19.297 1 96.25 208 PHE B C 1
ATOM 5598 O O . PHE B 1 208 ? -33.719 19.062 -18.797 1 96.25 208 PHE B O 1
ATOM 5605 N N . GLY B 1 209 ? -32.219 18.391 -20.312 1 95.62 209 GLY B N 1
ATOM 5606 C CA . GLY B 1 209 ? -32.188 19.688 -20.969 1 95.62 209 GLY B CA 1
ATOM 5607 C C . GLY B 1 209 ? -31.656 20.781 -20.078 1 95.62 209 GLY B C 1
ATOM 5608 O O . GLY B 1 209 ? -32.188 21.906 -20.078 1 95.62 209 GLY B O 1
ATOM 5609 N N . LEU B 1 210 ? -30.672 20.516 -19.328 1 96.12 210 LEU B N 1
ATOM 5610 C CA . LEU B 1 210 ? -30.109 21.484 -18.391 1 96.12 210 LEU B CA 1
ATOM 5611 C C . LEU B 1 210 ? -29.031 22.328 -19.047 1 96.12 210 LEU B C 1
ATOM 5613 O O . LEU B 1 210 ? -28.078 21.781 -19.625 1 96.12 210 LEU B O 1
ATOM 5617 N N . PRO B 1 211 ? -29.125 23.609 -18.984 1 95.5 211 PRO B N 1
ATOM 5618 C CA . PRO B 1 211 ? -28.047 24.484 -19.5 1 95.5 211 PRO B CA 1
ATOM 5619 C C . PRO B 1 211 ? -26.859 24.578 -18.547 1 95.5 211 PRO B C 1
ATOM 5621 O O . PRO B 1 211 ? -26.984 24.266 -17.359 1 95.5 211 PRO B O 1
ATOM 5624 N N . TRP B 1 212 ? -25.719 24.906 -19.062 1 94.62 212 TRP B N 1
ATOM 5625 C CA . TRP B 1 212 ? -24.531 25.156 -18.25 1 94.62 212 TRP B CA 1
ATOM 5626 C C . TRP B 1 212 ? -23.609 26.172 -18.922 1 94.62 212 TRP B C 1
ATOM 5628 O O . TRP B 1 212 ? -23.828 26.562 -20.062 1 94.62 212 TRP B O 1
ATOM 5638 N N . ARG B 1 213 ? -22.656 26.625 -18.156 1 90.94 213 ARG B N 1
ATOM 5639 C CA . ARG B 1 213 ? -21.688 27.594 -18.641 1 90.94 213 ARG B CA 1
ATOM 5640 C C . ARG B 1 213 ? -20.344 26.938 -18.922 1 90.94 213 ARG B C 1
ATOM 5642 O O . ARG B 1 213 ? -19.953 26 -18.234 1 90.94 213 ARG B O 1
ATOM 5649 N N . GLU B 1 214 ? -19.672 27.391 -19.922 1 86.25 214 GLU B N 1
ATOM 5650 C CA . GLU B 1 214 ? -18.328 26.891 -20.219 1 86.25 214 GLU B CA 1
ATOM 5651 C C . GLU B 1 214 ? -17.25 27.875 -19.75 1 86.25 214 GLU B C 1
ATOM 5653 O O . GLU B 1 214 ? -17.406 29.094 -19.906 1 86.25 214 GLU B O 1
ATOM 5658 N N . ASP B 1 215 ? -16.328 27.312 -19.125 1 78.75 215 ASP B N 1
ATOM 5659 C CA . ASP B 1 215 ? -15.188 28.094 -18.672 1 78.75 215 ASP B CA 1
ATOM 5660 C C . ASP B 1 215 ? -14.047 28.047 -19.688 1 78.75 215 ASP B C 1
ATOM 5662 O O . ASP B 1 215 ? -13.445 27 -19.906 1 78.75 215 ASP B O 1
ATOM 5666 N N . PRO B 1 216 ? -13.688 29.156 -20.281 1 78.62 216 PRO B N 1
ATOM 5667 C CA . PRO B 1 216 ? -12.633 29.172 -21.297 1 78.62 216 PRO B CA 1
ATOM 5668 C C . PRO B 1 216 ? -11.281 28.703 -20.766 1 78.62 216 PRO B C 1
ATOM 5670 O O . PRO B 1 216 ? -10.43 28.234 -21.516 1 78.62 216 PRO B O 1
ATOM 5673 N N . SER B 1 217 ? -10.992 28.812 -19.453 1 78.56 217 SER B N 1
ATOM 5674 C CA . SER B 1 217 ? -9.711 28.438 -18.859 1 78.56 217 SER B CA 1
ATOM 5675 C C . SER B 1 217 ? -9.477 26.922 -18.969 1 78.56 217 SER B C 1
ATOM 5677 O O . SER B 1 217 ? -8.352 26.453 -18.812 1 78.56 217 SER B O 1
ATOM 5679 N N . ASN B 1 218 ? -10.477 26.234 -19.344 1 80.81 218 ASN B N 1
ATOM 5680 C CA . ASN B 1 218 ? -10.383 24.781 -19.484 1 80.81 218 ASN B CA 1
ATOM 5681 C C . ASN B 1 218 ? -9.477 24.391 -20.641 1 80.81 218 ASN B C 1
ATOM 5683 O O . ASN B 1 218 ? -9.047 23.234 -20.734 1 80.81 218 ASN B O 1
ATOM 5687 N N . HIS B 1 219 ? -9.141 25.344 -21.469 1 84.31 219 HIS B N 1
ATOM 5688 C CA . HIS B 1 219 ? -8.344 25.031 -22.641 1 84.31 219 HIS B CA 1
ATOM 5689 C C . HIS B 1 219 ? -6.938 25.609 -22.531 1 84.31 219 HIS B C 1
ATOM 5691 O O . HIS B 1 219 ? -6.117 25.438 -23.438 1 84.31 219 HIS B O 1
ATOM 5697 N N . ASP B 1 220 ? -6.668 26.266 -21.406 1 84.38 220 ASP B N 1
ATOM 5698 C CA . ASP B 1 220 ? -5.348 26.844 -21.172 1 84.38 220 ASP B CA 1
ATOM 5699 C C . ASP B 1 220 ? -4.336 25.75 -20.812 1 84.38 220 ASP B C 1
ATOM 5701 O O . ASP B 1 220 ? -4.336 25.25 -19.688 1 84.38 220 ASP B O 1
ATOM 5705 N N . LEU B 1 221 ? -3.398 25.516 -21.609 1 86.75 221 LEU B N 1
ATOM 5706 C CA . LEU B 1 221 ? -2.469 24.406 -21.469 1 86.75 221 LEU B CA 1
ATOM 5707 C C . LEU B 1 221 ? -1.323 24.766 -20.531 1 86.75 221 LEU B C 1
ATOM 5709 O O . LEU B 1 221 ? -0.457 23.938 -20.25 1 86.75 221 LEU B O 1
ATOM 5713 N N . SER B 1 222 ? -1.336 25.984 -20.047 1 83.88 222 SER B N 1
ATOM 5714 C CA . SER B 1 222 ? -0.316 26.359 -19.078 1 83.88 222 SER B CA 1
ATOM 5715 C C . SER B 1 222 ? -0.529 25.641 -17.75 1 83.88 222 SER B C 1
ATOM 5717 O O . SER B 1 222 ? 0.402 25.5 -16.953 1 83.88 222 SER B O 1
ATOM 5719 N N . PHE B 1 223 ? -1.749 25.219 -17.609 1 85 223 PHE B N 1
ATOM 5720 C CA . PHE B 1 223 ? -2.064 24.453 -16.406 1 85 223 PHE B CA 1
ATOM 5721 C C . PHE B 1 223 ? -1.789 22.969 -16.609 1 85 223 PHE B C 1
ATOM 5723 O O . PHE B 1 223 ? -2.211 22.391 -17.609 1 85 223 PHE B O 1
ATOM 5730 N N . LEU B 1 224 ? -1.117 22.406 -15.68 1 88.56 224 LEU B N 1
ATOM 5731 C CA . LEU B 1 224 ? -0.718 21 -15.773 1 88.56 224 LEU B CA 1
ATOM 5732 C C . LEU B 1 224 ? -1.934 20.109 -15.977 1 88.56 224 LEU B C 1
ATOM 5734 O O . LEU B 1 224 ? -1.89 19.156 -16.766 1 88.56 224 LEU B O 1
ATOM 5738 N N . ARG B 1 225 ? -2.963 20.375 -15.266 1 89.44 225 ARG B N 1
ATOM 5739 C CA . ARG B 1 225 ? -4.156 19.531 -15.359 1 89.44 225 ARG B CA 1
ATOM 5740 C C . ARG B 1 225 ? -4.719 19.531 -16.781 1 89.44 225 ARG B C 1
ATOM 5742 O O . ARG B 1 225 ? -5.18 18.5 -17.266 1 89.44 225 ARG B O 1
ATOM 5749 N N . ASN B 1 226 ? -4.68 20.688 -17.375 1 91.06 226 ASN B N 1
ATOM 5750 C CA . ASN B 1 226 ? -5.176 20.797 -18.734 1 91.06 226 ASN B CA 1
ATOM 5751 C C . ASN B 1 226 ? -4.285 20.031 -19.719 1 91.06 226 ASN B C 1
ATOM 5753 O O . ASN B 1 226 ? -4.777 19.438 -20.688 1 91.06 226 ASN B O 1
ATOM 5757 N N . ARG B 1 227 ? -3.035 20.062 -19.438 1 92.19 227 ARG B N 1
ATOM 5758 C CA . ARG B 1 227 ? -2.117 19.297 -20.266 1 92.19 227 ARG B CA 1
ATOM 5759 C C . ARG B 1 227 ? -2.398 17.812 -20.172 1 92.19 227 ARG B C 1
ATOM 5761 O O . ARG B 1 227 ? -2.383 17.094 -21.172 1 92.19 227 ARG B O 1
ATOM 5768 N N . ILE B 1 228 ? -2.631 17.359 -19.016 1 94.5 228 ILE B N 1
ATOM 5769 C CA . ILE B 1 228 ? -2.945 15.953 -18.781 1 94.5 228 ILE B CA 1
ATOM 5770 C C . ILE B 1 228 ? -4.266 15.602 -19.469 1 94.5 228 ILE B C 1
ATOM 5772 O O . ILE B 1 228 ? -4.355 14.602 -20.172 1 94.5 228 ILE B O 1
ATOM 5776 N N . ARG B 1 229 ? -5.168 16.469 -19.328 1 93.38 229 ARG B N 1
ATOM 5777 C CA . ARG B 1 229 ? -6.52 16.234 -19.828 1 93.38 229 ARG B CA 1
ATOM 5778 C C . ARG B 1 229 ? -6.547 16.203 -21.344 1 93.38 229 ARG B C 1
ATOM 5780 O O . ARG B 1 229 ? -7.16 15.328 -21.953 1 93.38 229 ARG B O 1
ATOM 5787 N N . HIS B 1 230 ? -5.859 17.062 -21.969 1 93.62 230 HIS B N 1
ATOM 5788 C CA . HIS B 1 230 ? -6.039 17.297 -23.406 1 93.62 230 HIS B CA 1
ATOM 5789 C C . HIS B 1 230 ? -4.934 16.625 -24.203 1 93.62 230 HIS B C 1
ATOM 5791 O O . HIS B 1 230 ? -5.094 16.375 -25.406 1 93.62 230 HIS B O 1
ATOM 5797 N N . GLN B 1 231 ? -3.855 16.344 -23.594 1 92.56 231 GLN B N 1
ATOM 5798 C CA . GLN B 1 231 ? -2.725 15.797 -24.344 1 92.56 231 GLN B CA 1
ATOM 5799 C C . GLN B 1 231 ? -2.369 14.398 -23.844 1 92.56 231 GLN B C 1
ATOM 5801 O O . GLN B 1 231 ? -2.441 13.43 -24.609 1 92.56 231 GLN B O 1
ATOM 5806 N N . LEU B 1 232 ? -2.129 14.25 -22.625 1 94 232 LEU B N 1
ATOM 5807 C CA . LEU B 1 232 ? -1.6 13 -22.094 1 94 232 LEU B CA 1
ATOM 5808 C C . LEU B 1 232 ? -2.664 11.906 -22.125 1 94 232 LEU B C 1
ATOM 5810 O O . LEU B 1 232 ? -2.412 10.797 -22.594 1 94 232 LEU B O 1
ATOM 5814 N N . LEU B 1 233 ? -3.82 12.18 -21.578 1 95.38 233 LEU B N 1
ATOM 5815 C CA . LEU B 1 233 ? -4.859 11.164 -21.453 1 95.38 233 LEU B CA 1
ATOM 5816 C C . LEU B 1 233 ? -5.27 10.633 -22.828 1 95.38 233 LEU B C 1
ATOM 5818 O O . LEU B 1 233 ? -5.418 9.422 -23 1 95.38 233 LEU B O 1
ATOM 5822 N N . PRO B 1 234 ? -5.449 11.555 -23.797 1 94.06 234 PRO B N 1
ATOM 5823 C CA . PRO B 1 234 ? -5.754 11.031 -25.141 1 94.06 234 PRO B CA 1
ATOM 5824 C C . PRO B 1 234 ? -4.664 10.102 -25.672 1 94.06 234 PRO B C 1
ATOM 5826 O O . PRO B 1 234 ? -4.969 9.109 -26.328 1 94.06 234 PRO B O 1
ATOM 5829 N N . GLU B 1 235 ? -3.467 10.438 -25.406 1 92.19 235 GLU B N 1
ATOM 5830 C CA . GLU B 1 235 ? -2.361 9.578 -25.812 1 92.19 235 GLU B CA 1
ATOM 5831 C C . GLU B 1 235 ? -2.43 8.227 -25.109 1 92.19 235 GLU B C 1
ATOM 5833 O O . GLU B 1 235 ? -2.219 7.18 -25.734 1 92.19 235 GLU B O 1
ATOM 5838 N N . LEU B 1 236 ? -2.699 8.195 -23.875 1 95.5 236 LEU B N 1
ATOM 5839 C CA . LEU B 1 236 ? -2.812 6.961 -23.094 1 95.5 236 LEU B CA 1
ATOM 5840 C C . LEU B 1 236 ? -3.99 6.121 -23.578 1 95.5 236 LEU B C 1
ATOM 5842 O O . LEU B 1 236 ? -3.953 4.891 -23.516 1 95.5 236 LEU B O 1
ATOM 5846 N N . ALA B 1 237 ? -4.992 6.793 -24.047 1 95.19 237 ALA B N 1
ATOM 5847 C CA . ALA B 1 237 ? -6.195 6.105 -24.531 1 95.19 237 ALA B CA 1
ATOM 5848 C C . ALA B 1 237 ? -5.898 5.285 -25.781 1 95.19 237 ALA B C 1
ATOM 5850 O O . ALA B 1 237 ? -6.617 4.328 -26.078 1 95.19 237 ALA B O 1
ATOM 5851 N N . THR B 1 238 ? -4.855 5.645 -26.5 1 91.88 238 THR B N 1
ATOM 5852 C CA . THR B 1 238 ? -4.461 4.859 -27.672 1 91.88 238 THR B CA 1
ATOM 5853 C C . THR B 1 238 ? -3.879 3.514 -27.234 1 91.88 238 THR B C 1
ATOM 5855 O O . THR B 1 238 ? -3.871 2.559 -28.016 1 91.88 238 THR B O 1
ATOM 5858 N N . ILE B 1 239 ? -3.416 3.434 -26.078 1 90.81 239 ILE B N 1
ATOM 5859 C CA . ILE B 1 239 ? -2.854 2.207 -25.516 1 90.81 239 ILE B CA 1
ATOM 5860 C C . ILE B 1 239 ? -3.945 1.414 -24.812 1 90.81 239 ILE B C 1
ATOM 5862 O O . ILE B 1 239 ? -4.074 0.204 -25 1 90.81 239 ILE B O 1
ATOM 5866 N N . ASN B 1 240 ? -4.707 2.086 -24.016 1 93.38 240 ASN B N 1
ATOM 5867 C CA . ASN B 1 240 ? -5.84 1.525 -23.281 1 93.38 240 ASN B CA 1
ATOM 5868 C C . ASN B 1 240 ? -7.078 2.404 -23.406 1 93.38 240 ASN B C 1
ATOM 5870 O O . ASN B 1 240 ? -7.207 3.41 -22.719 1 93.38 240 ASN B O 1
ATOM 5874 N N . PRO B 1 241 ? -7.973 1.963 -24.203 1 94.69 241 PRO B N 1
ATOM 5875 C CA . PRO B 1 241 ? -9.172 2.775 -24.438 1 94.69 241 PRO B CA 1
ATOM 5876 C C . PRO B 1 241 ? -9.961 3.043 -23.156 1 94.69 241 PRO B C 1
ATOM 5878 O O . PRO B 1 241 ? -10.742 3.992 -23.109 1 94.69 241 PRO B O 1
ATOM 5881 N N . ARG B 1 242 ? -9.828 2.238 -22.188 1 95.38 242 ARG B N 1
ATOM 5882 C CA . ARG B 1 242 ? -10.523 2.412 -20.906 1 95.38 242 ARG B CA 1
ATOM 5883 C C . ARG B 1 242 ? -9.586 2.99 -19.859 1 95.38 242 ARG B C 1
ATOM 5885 O O . ARG B 1 242 ? -9.727 2.691 -18.672 1 95.38 242 ARG B O 1
ATOM 5892 N N . VAL B 1 243 ? -8.641 3.809 -20.266 1 96.25 243 VAL B N 1
ATOM 5893 C CA . VAL B 1 243 ? -7.551 4.258 -19.406 1 96.25 243 VAL B CA 1
ATOM 5894 C C . VAL B 1 243 ? -8.117 5.062 -18.234 1 96.25 243 VAL B C 1
ATOM 5896 O O . VAL B 1 243 ? -7.617 4.965 -17.109 1 96.25 243 VAL B O 1
ATOM 5899 N N . VAL B 1 244 ? -9.148 5.875 -18.422 1 97.25 244 VAL B N 1
ATOM 5900 C CA . VAL B 1 244 ? -9.711 6.691 -17.344 1 97.25 244 VAL B CA 1
ATOM 5901 C C . VAL B 1 244 ? -10.289 5.793 -16.25 1 97.25 244 VAL B C 1
ATOM 5903 O O . VAL B 1 244 ? -9.984 5.973 -15.078 1 97.25 244 VAL B O 1
ATOM 5906 N N . GLU B 1 245 ? -11.07 4.836 -16.688 1 95.31 245 GLU B N 1
ATOM 5907 C CA . GLU B 1 245 ? -11.656 3.887 -15.742 1 95.31 245 GLU B CA 1
ATOM 5908 C C . GLU B 1 245 ? -10.57 3.084 -15.031 1 95.31 245 GLU B C 1
ATOM 5910 O O . GLU B 1 245 ? -10.664 2.846 -13.828 1 95.31 245 GLU B O 1
ATOM 5915 N N . THR B 1 246 ? -9.578 2.736 -15.766 1 94.81 246 THR B N 1
ATOM 5916 C CA . THR B 1 246 ? -8.484 1.938 -15.227 1 94.81 246 THR B CA 1
ATOM 5917 C C . THR B 1 246 ? -7.711 2.723 -14.164 1 94.81 246 THR B C 1
ATOM 5919 O O . THR B 1 246 ? -7.441 2.209 -13.078 1 94.81 246 THR B O 1
ATOM 5922 N N . LEU B 1 247 ? -7.398 3.936 -14.484 1 97.19 247 LEU B N 1
ATOM 5923 C CA . LEU B 1 247 ? -6.637 4.77 -13.562 1 97.19 247 LEU B CA 1
ATOM 5924 C C . LEU B 1 247 ? -7.453 5.086 -12.312 1 97.19 247 LEU B C 1
ATOM 5926 O O . LEU B 1 247 ? -6.922 5.094 -11.203 1 97.19 247 LEU B O 1
ATOM 5930 N N . ALA B 1 248 ? -8.727 5.336 -12.523 1 95.75 248 ALA B N 1
ATOM 5931 C CA . ALA B 1 248 ? -9.594 5.629 -11.391 1 95.75 248 ALA B CA 1
ATOM 5932 C C . ALA B 1 248 ? -9.711 4.426 -10.461 1 95.75 248 ALA B C 1
ATOM 5934 O O . ALA B 1 248 ? -9.703 4.57 -9.242 1 95.75 248 ALA B O 1
ATOM 5935 N N . ARG B 1 249 ? -9.852 3.303 -11.039 1 91.62 249 ARG B N 1
ATOM 5936 C CA . ARG B 1 249 ? -9.922 2.078 -10.25 1 91.62 249 ARG B CA 1
ATOM 5937 C C . ARG B 1 249 ? -8.617 1.85 -9.484 1 91.62 249 ARG B C 1
ATOM 5939 O O . ARG B 1 249 ? -8.641 1.447 -8.32 1 91.62 249 ARG B O 1
ATOM 5946 N N . THR B 1 250 ? -7.52 2.031 -10.133 1 94.88 250 THR B N 1
ATOM 5947 C CA . THR B 1 250 ? -6.223 1.906 -9.477 1 94.88 250 THR B CA 1
ATOM 5948 C C . THR B 1 250 ? -6.121 2.869 -8.297 1 94.88 250 THR B C 1
ATOM 5950 O O . THR B 1 250 ? -5.637 2.496 -7.23 1 94.88 250 THR B O 1
ATOM 5953 N N . ALA B 1 251 ? -6.543 4.09 -8.523 1 96.25 251 ALA B N 1
ATOM 5954 C CA . ALA B 1 251 ? -6.539 5.074 -7.441 1 96.25 251 ALA B CA 1
ATOM 5955 C C . ALA B 1 251 ? -7.344 4.574 -6.242 1 96.25 251 ALA B C 1
ATOM 5957 O O . ALA B 1 251 ? -6.914 4.719 -5.098 1 96.25 251 ALA B O 1
ATOM 5958 N N . ASP B 1 252 ? -8.477 4.008 -6.531 1 91.62 252 ASP B N 1
ATOM 5959 C CA . ASP B 1 252 ? -9.336 3.494 -5.473 1 91.62 252 ASP B CA 1
ATOM 5960 C C . ASP B 1 252 ? -8.664 2.355 -4.711 1 91.62 252 ASP B C 1
ATOM 5962 O O . ASP B 1 252 ? -8.742 2.291 -3.484 1 91.62 252 ASP B O 1
ATOM 5966 N N . LEU B 1 253 ? -8.062 1.498 -5.426 1 90.94 253 LEU B N 1
ATOM 5967 C CA . LEU B 1 253 ? -7.367 0.373 -4.812 1 90.94 253 LEU B CA 1
ATOM 5968 C C . LEU B 1 253 ? -6.219 0.859 -3.934 1 90.94 253 LEU B C 1
ATOM 5970 O O . LEU B 1 253 ? -6.043 0.377 -2.812 1 90.94 253 LEU B O 1
ATOM 5974 N N . LEU B 1 254 ? -5.473 1.784 -4.434 1 95.62 254 LEU B N 1
ATOM 5975 C CA . LEU B 1 254 ? -4.344 2.318 -3.682 1 95.62 254 LEU B CA 1
ATOM 5976 C C . LEU B 1 254 ? -4.82 3.086 -2.453 1 95.62 254 LEU B C 1
ATOM 5978 O O . LEU B 1 254 ? -4.164 3.07 -1.41 1 95.62 254 LEU B O 1
ATOM 5982 N N . ALA B 1 255 ? -5.969 3.773 -2.596 1 94.38 255 ALA B N 1
ATOM 5983 C CA . ALA B 1 255 ? -6.539 4.484 -1.455 1 94.38 255 ALA B CA 1
ATOM 5984 C C . ALA B 1 255 ? -6.902 3.518 -0.333 1 94.38 255 ALA B C 1
ATOM 5986 O O . ALA B 1 255 ? -6.715 3.826 0.847 1 94.38 255 ALA B O 1
ATOM 5987 N N . GLN B 1 256 ? -7.48 2.422 -0.715 1 91.56 256 GLN B N 1
ATOM 5988 C CA . GLN B 1 256 ? -7.824 1.406 0.275 1 91.56 256 GLN B CA 1
ATOM 5989 C C . GLN B 1 256 ? -6.578 0.873 0.974 1 91.56 256 GLN B C 1
ATOM 5991 O O . GLN B 1 256 ? -6.574 0.689 2.193 1 91.56 256 GLN B O 1
ATOM 5996 N N . GLU B 1 257 ? -5.562 0.65 0.2 1 94.19 257 GLU B N 1
ATOM 5997 C CA . GLU B 1 257 ? -4.293 0.209 0.771 1 94.19 257 GLU B CA 1
ATOM 5998 C C . GLU B 1 257 ? -3.705 1.27 1.697 1 94.19 257 GLU B C 1
ATOM 6000 O O . GLU B 1 257 ? -3.133 0.943 2.74 1 94.19 257 GLU B O 1
ATOM 6005 N N . ALA B 1 258 ? -3.789 2.473 1.265 1 93.62 258 ALA B N 1
ATOM 6006 C CA . ALA B 1 258 ? -3.258 3.574 2.064 1 93.62 258 ALA B CA 1
ATOM 6007 C C . ALA B 1 258 ? -3.967 3.666 3.412 1 93.62 258 ALA B C 1
ATOM 6009 O O . ALA B 1 258 ? -3.332 3.914 4.438 1 93.62 258 ALA B O 1
ATOM 6010 N N . ARG B 1 259 ? -5.258 3.521 3.426 1 91.81 259 ARG B N 1
ATOM 6011 C CA . ARG B 1 259 ? -6.023 3.557 4.668 1 91.81 259 ARG B CA 1
ATOM 6012 C C . ARG B 1 259 ? -5.605 2.426 5.602 1 91.81 259 ARG B C 1
ATOM 6014 O O . ARG B 1 259 ? -5.48 2.627 6.809 1 91.81 259 ARG B O 1
ATOM 6021 N N . ARG B 1 260 ? -5.473 1.339 5.012 1 92.38 260 ARG B N 1
ATOM 6022 C CA . ARG B 1 260 ? -5.02 0.191 5.789 1 92.38 260 ARG B CA 1
ATOM 6023 C C . ARG B 1 260 ? -3.643 0.448 6.395 1 92.38 260 ARG B C 1
ATOM 6025 O O . ARG B 1 260 ? -3.418 0.176 7.574 1 92.38 260 ARG B O 1
ATOM 6032 N N . ALA B 1 261 ? -2.723 0.915 5.602 1 93.56 261 ALA B N 1
ATOM 6033 C CA . ALA B 1 261 ? -1.375 1.233 6.066 1 93.56 261 ALA B CA 1
ATOM 6034 C C . ALA B 1 261 ? -1.414 2.262 7.195 1 93.56 261 ALA B C 1
ATOM 6036 O O . ALA B 1 261 ? -0.659 2.158 8.164 1 93.56 261 ALA B O 1
ATOM 6037 N N . GLU B 1 262 ? -2.232 3.24 7 1 92.44 262 GLU B N 1
ATOM 6038 C CA . GLU B 1 262 ? -2.369 4.285 8.008 1 92.44 262 GLU B CA 1
ATOM 6039 C C . GLU B 1 262 ? -2.785 3.699 9.359 1 92.44 262 GLU B C 1
ATOM 6041 O O . GLU B 1 262 ? -2.299 4.129 10.406 1 92.44 262 GLU B O 1
ATOM 6046 N N . ARG B 1 263 ? -3.67 2.752 9.344 1 91.44 263 ARG B N 1
ATOM 6047 C CA . ARG B 1 263 ? -4.109 2.104 10.578 1 91.44 263 ARG B CA 1
ATOM 6048 C C . ARG B 1 263 ? -2.957 1.363 11.25 1 91.44 263 ARG B C 1
ATOM 6050 O O . ARG B 1 263 ? -2.795 1.429 12.469 1 91.44 263 ARG B O 1
ATOM 6057 N N . TRP B 1 264 ? -2.197 0.727 10.422 1 91.62 264 TRP B N 1
ATOM 6058 C CA . TRP B 1 264 ? -1.031 0.022 10.953 1 91.62 264 TRP B CA 1
ATOM 6059 C C . TRP B 1 264 ? -0.013 1.004 11.516 1 91.62 264 TRP B C 1
ATOM 6061 O O . TRP B 1 264 ? 0.591 0.746 12.562 1 91.62 264 TRP B O 1
ATOM 6071 N N . ASP B 1 265 ? 0.177 2.082 10.812 1 95 265 ASP B N 1
ATOM 6072 C CA . ASP B 1 265 ? 1.143 3.09 11.234 1 95 265 ASP B CA 1
ATOM 6073 C C . ASP B 1 265 ? 0.717 3.734 12.555 1 95 265 ASP B C 1
ATOM 6075 O O . ASP B 1 265 ? 1.554 4.008 13.414 1 95 265 ASP B O 1
ATOM 6079 N N . ARG B 1 266 ? -0.543 3.986 12.688 1 94.19 266 ARG B N 1
ATOM 6080 C CA . ARG B 1 266 ? -1.053 4.566 13.93 1 94.19 266 ARG B CA 1
ATOM 6081 C C . ARG B 1 266 ? -0.856 3.609 15.102 1 94.19 266 ARG B C 1
ATOM 6083 O O . ARG B 1 266 ? -0.518 4.035 16.203 1 94.19 266 ARG B O 1
ATOM 6090 N N . LYS B 1 267 ? -1.144 2.385 14.875 1 93.88 267 LYS B N 1
ATOM 6091 C CA . LYS B 1 267 ? -0.922 1.379 15.906 1 93.88 267 LYS B CA 1
ATOM 6092 C C . LYS B 1 267 ? 0.552 1.306 16.297 1 93.88 267 LYS B C 1
ATOM 6094 O O . LYS B 1 267 ? 0.884 1.236 17.484 1 93.88 267 LYS B O 1
ATOM 6099 N N . ALA B 1 268 ? 1.403 1.293 15.32 1 95.44 268 ALA B N 1
ATOM 6100 C CA . ALA B 1 268 ? 2.842 1.275 15.578 1 95.44 268 ALA B CA 1
ATOM 6101 C C . ALA B 1 268 ? 3.279 2.527 16.328 1 95.44 268 ALA B C 1
ATOM 6103 O O . ALA B 1 268 ? 4.113 2.455 17.234 1 95.44 268 ALA B O 1
ATOM 6104 N N . LEU B 1 269 ? 2.758 3.676 15.906 1 96.81 269 LEU B N 1
ATOM 6105 C CA . LEU B 1 269 ? 3.066 4.926 16.594 1 96.81 269 LEU B CA 1
ATOM 6106 C C . LEU B 1 269 ? 2.697 4.848 18.062 1 96.81 269 LEU B C 1
ATOM 6108 O O . LEU B 1 269 ? 3.482 5.242 18.922 1 96.81 269 LEU B O 1
ATOM 6112 N N . ASP B 1 270 ? 1.559 4.297 18.344 1 96.19 270 ASP B N 1
ATOM 6113 C CA . ASP B 1 270 ? 1.083 4.168 19.719 1 96.19 270 ASP B CA 1
ATOM 6114 C C . ASP B 1 270 ? 2.002 3.262 20.531 1 96.19 270 ASP B C 1
ATOM 6116 O O . ASP B 1 270 ? 2.271 3.537 21.703 1 96.19 270 ASP B O 1
ATOM 6120 N N . GLN B 1 271 ? 2.443 2.291 19.938 1 95.81 271 GLN B N 1
ATOM 6121 C CA . GLN B 1 271 ? 3.312 1.337 20.609 1 95.81 271 GLN B CA 1
ATOM 6122 C C . GLN B 1 271 ? 4.699 1.929 20.844 1 95.81 271 GLN B C 1
ATOM 6124 O O . GLN B 1 271 ? 5.363 1.589 21.828 1 95.81 271 GLN B O 1
ATOM 6129 N N . LEU B 1 272 ? 5.176 2.754 19.984 1 96.62 272 LEU B N 1
ATOM 6130 C CA . LEU B 1 272 ? 6.555 3.229 20.016 1 96.62 272 LEU B CA 1
ATOM 6131 C C . LEU B 1 272 ? 6.656 4.562 20.75 1 96.62 272 LEU B C 1
ATOM 6133 O O . LEU B 1 272 ? 7.754 5.004 21.094 1 96.62 272 LEU B O 1
ATOM 6137 N N . THR B 1 273 ? 5.547 5.227 20.938 1 96.62 273 THR B N 1
ATOM 6138 C CA . THR B 1 273 ? 5.562 6.559 21.531 1 96.62 273 THR B CA 1
ATOM 6139 C C . THR B 1 273 ? 5.859 6.473 23.031 1 96.62 273 THR B C 1
ATOM 6141 O O . THR B 1 273 ? 5.184 5.746 23.766 1 96.62 273 THR B O 1
ATOM 6144 N N . LEU B 1 274 ? 6.812 7.227 23.453 1 93.44 274 LEU B N 1
ATOM 6145 C CA . LEU B 1 274 ? 7.191 7.297 24.859 1 93.44 274 LEU B CA 1
ATOM 6146 C C . LEU B 1 274 ? 6.543 8.5 25.531 1 93.44 274 LEU B C 1
ATOM 6148 O O . LEU B 1 274 ? 6.238 8.453 26.734 1 93.44 274 LEU B O 1
ATOM 6152 N N . GLU B 1 275 ? 6.52 9.562 24.828 1 90.19 275 GLU B N 1
ATOM 6153 C CA . GLU B 1 275 ? 5.91 10.797 25.297 1 90.19 275 GLU B CA 1
ATOM 6154 C C . GLU B 1 275 ? 5.098 11.477 24.188 1 90.19 275 GLU B C 1
ATOM 6156 O O . GLU B 1 275 ? 5.496 11.461 23.031 1 90.19 275 GLU B O 1
ATOM 6161 N N . ARG B 1 276 ? 3.975 12.031 24.609 1 89.38 276 ARG B N 1
ATOM 6162 C CA . ARG B 1 276 ? 3.098 12.719 23.672 1 89.38 276 ARG B CA 1
ATOM 6163 C C . ARG B 1 276 ? 2.588 14.031 24.266 1 89.38 276 ARG B C 1
ATOM 6165 O O . ARG B 1 276 ? 1.96 14.039 25.328 1 89.38 276 ARG B O 1
ATOM 6172 N N . THR B 1 277 ? 2.973 15.031 23.719 1 82.31 277 THR B N 1
ATOM 6173 C CA . THR B 1 277 ? 2.379 16.344 24 1 82.31 277 THR B CA 1
ATOM 6174 C C . THR B 1 277 ? 1.715 16.906 22.75 1 82.31 277 THR B C 1
ATOM 6176 O O . THR B 1 277 ? 2.398 17.328 21.812 1 82.31 277 THR B O 1
ATOM 6179 N N . PRO B 1 278 ? 0.456 16.922 22.719 1 78.12 278 PRO B N 1
ATOM 6180 C CA . PRO B 1 278 ? -0.278 17.281 21.5 1 78.12 278 PRO B CA 1
ATOM 6181 C C . PRO B 1 278 ? 0.246 18.562 20.859 1 78.12 278 PRO B C 1
ATOM 6183 O O . PRO B 1 278 ? 0.484 19.562 21.562 1 78.12 278 PRO B O 1
ATOM 6186 N N . ALA B 1 279 ? 0.488 18.578 19.656 1 79 279 ALA B N 1
ATOM 6187 C CA . ALA B 1 279 ? 0.864 19.688 18.781 1 79 279 ALA B CA 1
ATOM 6188 C C . ALA B 1 279 ? 2.234 20.234 19.172 1 79 279 ALA B C 1
ATOM 6190 O O . ALA B 1 279 ? 2.664 21.266 18.641 1 79 279 ALA B O 1
ATOM 6191 N N . GLU B 1 280 ? 2.934 19.562 20.141 1 82.56 280 GLU B N 1
ATOM 6192 C CA . GLU B 1 280 ? 4.199 20.125 20.609 1 82.56 280 GLU B CA 1
ATOM 6193 C C . GLU B 1 280 ? 5.348 19.141 20.406 1 82.56 280 GLU B C 1
ATOM 6195 O O . GLU B 1 280 ? 6.418 19.516 19.922 1 82.56 280 GLU B O 1
ATOM 6200 N N . ARG B 1 281 ? 5.016 17.969 20.875 1 90.75 281 ARG B N 1
ATOM 6201 C CA . ARG B 1 281 ? 6.137 17.031 20.844 1 90.75 281 ARG B CA 1
ATOM 6202 C C . ARG B 1 281 ? 5.645 15.586 20.797 1 90.75 281 ARG B C 1
ATOM 6204 O O . ARG B 1 281 ? 4.641 15.242 21.422 1 90.75 281 ARG B O 1
ATOM 6211 N N . VAL B 1 282 ? 6.395 14.773 20.016 1 94.88 282 VAL B N 1
ATOM 6212 C CA . VAL B 1 282 ? 6.227 13.328 20.016 1 94.88 282 VAL B CA 1
ATOM 6213 C C . VAL B 1 282 ? 7.59 12.648 20.172 1 94.88 282 VAL B C 1
ATOM 6215 O O . VAL B 1 282 ? 8.508 12.898 19.391 1 94.88 282 VAL B O 1
ATOM 6218 N N . VAL B 1 283 ? 7.719 11.898 21.266 1 95.62 283 VAL B N 1
ATOM 6219 C CA . VAL B 1 283 ? 8.977 11.203 21.516 1 95.62 283 VAL B CA 1
ATOM 6220 C C . VAL B 1 283 ? 8.812 9.711 21.234 1 95.62 283 VAL B C 1
ATOM 6222 O O . VAL B 1 283 ? 7.914 9.062 21.781 1 95.62 283 VAL B O 1
ATOM 6225 N N . LEU B 1 284 ? 9.703 9.219 20.406 1 96.38 284 LEU B N 1
ATOM 6226 C CA . LEU B 1 284 ? 9.602 7.832 19.969 1 96.38 284 LEU B CA 1
ATOM 6227 C C . LEU B 1 284 ? 10.758 7 20.516 1 96.38 284 LEU B C 1
ATOM 6229 O O . LEU B 1 284 ? 11.867 7.512 20.688 1 96.38 284 LEU B O 1
ATOM 6233 N N . ASP B 1 285 ? 10.469 5.727 20.812 1 95.5 285 ASP B N 1
ATOM 6234 C CA . ASP B 1 285 ? 11.508 4.734 21.062 1 95.5 285 ASP B CA 1
ATOM 6235 C C . ASP B 1 285 ? 12.336 4.488 19.797 1 95.5 285 ASP B C 1
ATOM 6237 O O . ASP B 1 285 ? 11.891 3.801 18.875 1 95.5 285 ASP B O 1
ATOM 6241 N N . LEU B 1 286 ? 13.531 4.988 19.812 1 94.38 286 LEU B N 1
ATOM 6242 C CA . LEU B 1 286 ? 14.359 4.957 18.609 1 94.38 286 LEU B CA 1
ATOM 6243 C C . LEU B 1 286 ? 14.727 3.523 18.234 1 94.38 286 LEU B C 1
ATOM 6245 O O . LEU B 1 286 ? 14.719 3.16 17.062 1 94.38 286 LEU B O 1
ATOM 6249 N N . THR B 1 287 ? 15.062 2.752 19.172 1 91.56 287 THR B N 1
ATOM 6250 C CA . THR B 1 287 ? 15.43 1.362 18.922 1 91.56 287 THR B CA 1
ATOM 6251 C C . THR B 1 287 ? 14.266 0.597 18.312 1 91.56 287 THR B C 1
ATOM 6253 O O . THR B 1 287 ? 14.445 -0.15 17.344 1 91.56 287 THR B O 1
ATOM 6256 N N . GLY B 1 288 ? 13.125 0.767 18.938 1 93.25 288 GLY B N 1
ATOM 6257 C CA . GLY B 1 288 ? 11.93 0.134 18.391 1 93.25 288 GLY B CA 1
ATOM 6258 C C . GLY B 1 288 ? 11.594 0.59 16.984 1 93.25 288 GLY B C 1
ATOM 6259 O O . GLY B 1 288 ? 11.148 -0.208 16.156 1 93.25 288 GLY B O 1
ATOM 6260 N N . LEU B 1 289 ? 11.773 1.878 16.703 1 95.25 289 LEU B N 1
ATOM 6261 C CA . LEU B 1 289 ? 11.492 2.438 15.391 1 95.25 289 LEU B CA 1
ATOM 6262 C C . LEU B 1 289 ? 12.406 1.828 14.336 1 95.25 289 LEU B C 1
ATOM 6264 O O . LEU B 1 289 ? 11.945 1.428 13.258 1 95.25 289 LEU B O 1
ATOM 6268 N N . LEU B 1 290 ? 13.664 1.703 14.633 1 92.06 290 LEU B N 1
ATOM 6269 C CA . LEU B 1 290 ? 14.648 1.229 13.672 1 92.06 290 LEU B CA 1
ATOM 6270 C C . LEU B 1 290 ? 14.508 -0.271 13.438 1 92.06 290 LEU B C 1
ATOM 6272 O O . LEU B 1 290 ? 15.016 -0.802 12.445 1 92.06 290 LEU B O 1
ATOM 6276 N N . ALA B 1 291 ? 13.812 -0.947 14.344 1 92.12 291 ALA B N 1
ATOM 6277 C CA . ALA B 1 291 ? 13.57 -2.381 14.195 1 92.12 291 ALA B CA 1
ATOM 6278 C C . ALA B 1 291 ? 12.43 -2.652 13.227 1 92.12 291 ALA B C 1
ATOM 6280 O O . ALA B 1 291 ? 12.281 -3.77 12.727 1 92.12 291 ALA B O 1
ATOM 6281 N N . GLN B 1 292 ? 11.672 -1.656 12.961 1 93 292 GLN B N 1
ATOM 6282 C CA . GLN B 1 292 ? 10.562 -1.815 12.023 1 93 292 GLN B CA 1
ATOM 6283 C C . GLN B 1 292 ? 11.07 -1.831 10.586 1 93 292 GLN B C 1
ATOM 6285 O O . GLN B 1 292 ? 12.195 -1.421 10.305 1 93 292 GLN B O 1
ATOM 6290 N N . ASP B 1 293 ? 10.234 -2.361 9.648 1 89.75 293 ASP B N 1
ATOM 6291 C CA . ASP B 1 293 ? 10.578 -2.268 8.234 1 89.75 293 ASP B CA 1
ATOM 6292 C C . ASP B 1 293 ? 10.516 -0.82 7.746 1 89.75 293 ASP B C 1
ATOM 6294 O O . ASP B 1 293 ? 9.844 0.014 8.352 1 89.75 293 ASP B O 1
ATOM 6298 N N . PRO B 1 294 ? 11.125 -0.471 6.652 1 88.38 294 PRO B N 1
ATOM 6299 C CA . PRO B 1 294 ? 11.25 0.912 6.184 1 88.38 294 PRO B CA 1
ATOM 6300 C C . PRO B 1 294 ? 9.898 1.581 5.949 1 88.38 294 PRO B C 1
ATOM 6302 O O . PRO B 1 294 ? 9.727 2.766 6.25 1 88.38 294 PRO B O 1
ATOM 6305 N N . ALA B 1 295 ? 8.977 0.878 5.387 1 91.19 295 ALA B N 1
ATOM 6306 C CA . ALA B 1 295 ? 7.664 1.462 5.137 1 91.19 295 ALA B CA 1
ATOM 6307 C C . ALA B 1 295 ? 6.992 1.878 6.441 1 91.19 295 ALA B C 1
ATOM 6309 O O . ALA B 1 295 ? 6.375 2.943 6.516 1 91.19 295 ALA B O 1
ATOM 6310 N N . THR B 1 296 ? 7.141 1.027 7.441 1 94 296 THR B N 1
ATOM 6311 C CA . THR B 1 296 ? 6.566 1.33 8.75 1 94 296 THR B CA 1
ATOM 6312 C C . THR B 1 296 ? 7.281 2.518 9.391 1 94 296 THR B C 1
ATOM 6314 O O . THR B 1 296 ? 6.648 3.359 10.031 1 94 296 THR B O 1
ATOM 6317 N N . GLN B 1 297 ? 8.633 2.531 9.242 1 94.69 297 GLN B N 1
ATOM 6318 C CA . GLN B 1 297 ? 9.391 3.66 9.766 1 94.69 297 GLN B CA 1
ATOM 6319 C C . GLN B 1 297 ? 8.867 4.98 9.211 1 94.69 297 GLN B C 1
ATOM 6321 O O . GLN B 1 297 ? 8.609 5.918 9.969 1 94.69 297 GLN B O 1
ATOM 6326 N N . ARG B 1 298 ? 8.703 5.035 7.961 1 93 298 ARG B N 1
ATOM 6327 C CA . ARG B 1 298 ? 8.211 6.25 7.309 1 93 298 ARG B CA 1
ATOM 6328 C C . ARG B 1 298 ? 6.797 6.582 7.758 1 93 298 ARG B C 1
ATOM 6330 O O . ARG B 1 298 ? 6.48 7.746 8.016 1 93 298 ARG B O 1
ATOM 6337 N N . GLY B 1 299 ? 5.973 5.547 7.785 1 93.69 299 GLY B N 1
ATOM 6338 C CA . GLY B 1 299 ? 4.59 5.738 8.195 1 93.69 299 GLY B CA 1
ATOM 6339 C C . GLY B 1 299 ? 4.457 6.293 9.602 1 93.69 299 GLY B C 1
ATOM 6340 O O . GLY B 1 299 ? 3.648 7.191 9.844 1 93.69 299 GLY B O 1
ATOM 6341 N N . VAL B 1 300 ? 5.238 5.781 10.531 1 95.62 300 VAL B N 1
ATOM 6342 C CA . VAL B 1 300 ? 5.203 6.211 11.93 1 95.62 300 VAL B CA 1
ATOM 6343 C C . VAL B 1 300 ? 5.617 7.68 12.023 1 95.62 300 VAL B C 1
ATOM 6345 O O . VAL B 1 300 ? 4.98 8.461 12.734 1 95.62 300 VAL B O 1
ATOM 6348 N N . LEU B 1 301 ? 6.664 8.023 11.32 1 95.12 301 LEU B N 1
ATOM 6349 C CA . LEU B 1 301 ? 7.145 9.406 11.344 1 95.12 301 LEU B CA 1
ATOM 6350 C C . LEU B 1 301 ? 6.102 10.352 10.766 1 95.12 301 LEU B C 1
ATOM 6352 O O . LEU B 1 301 ? 5.895 11.445 11.297 1 95.12 301 LEU B O 1
ATOM 6356 N N . ARG B 1 302 ? 5.484 9.938 9.727 1 92.31 302 ARG B N 1
ATOM 6357 C CA . ARG B 1 302 ? 4.449 10.766 9.117 1 92.31 302 ARG B CA 1
ATOM 6358 C C . ARG B 1 302 ? 3.277 10.961 10.078 1 92.31 302 ARG B C 1
ATOM 6360 O O . ARG B 1 302 ? 2.711 12.055 10.156 1 92.31 302 ARG B O 1
ATOM 6367 N N . GLN B 1 303 ? 2.885 9.883 10.711 1 92.69 303 GLN B N 1
ATOM 6368 C CA . GLN B 1 303 ? 1.793 9.969 11.672 1 92.69 303 GLN B CA 1
ATOM 6369 C C . GLN B 1 303 ? 2.174 10.852 12.859 1 92.69 303 GLN B C 1
ATOM 6371 O O . GLN B 1 303 ? 1.33 11.57 13.398 1 92.69 303 GLN B O 1
ATOM 6376 N N . ALA B 1 304 ? 3.406 10.719 13.273 1 94.25 304 ALA B N 1
ATOM 6377 C CA . ALA B 1 304 ? 3.887 11.57 14.352 1 94.25 304 ALA B CA 1
ATOM 6378 C C . ALA B 1 304 ? 3.791 13.047 13.977 1 94.25 304 ALA B C 1
ATOM 6380 O O . ALA B 1 304 ? 3.389 13.883 14.789 1 94.25 304 ALA B O 1
ATOM 6381 N N . LEU B 1 305 ? 4.148 13.32 12.773 1 91.06 305 LEU B N 1
ATOM 6382 C CA . LEU B 1 305 ? 4.074 14.695 12.289 1 91.06 305 LEU B CA 1
ATOM 6383 C C . LEU B 1 305 ? 2.629 15.164 12.203 1 91.06 305 LEU B C 1
ATOM 6385 O O . LEU B 1 305 ? 2.336 16.344 12.453 1 91.06 305 LEU B O 1
ATOM 6389 N N . ALA B 1 306 ? 1.784 14.297 11.805 1 86.44 306 ALA B N 1
ATOM 6390 C CA . ALA B 1 306 ? 0.361 14.625 11.773 1 86.44 306 ALA B CA 1
ATOM 6391 C C . ALA B 1 306 ? -0.148 15.008 13.156 1 86.44 306 ALA B C 1
ATOM 6393 O O . ALA B 1 306 ? -0.948 15.938 13.297 1 86.44 306 ALA B O 1
ATOM 6394 N N . GLU B 1 307 ? 0.315 14.289 14.125 1 86.62 307 GLU B N 1
ATOM 6395 C CA . GLU B 1 307 ? -0.087 14.562 15.5 1 86.62 307 GLU B CA 1
ATOM 6396 C C . GLU B 1 307 ? 0.42 15.93 15.961 1 86.62 307 GLU B C 1
ATOM 6398 O O . GLU B 1 307 ? -0.179 16.562 16.844 1 86.62 307 GLU B O 1
ATOM 6403 N N . MET B 1 308 ? 1.478 16.266 15.375 1 86.56 308 MET B N 1
ATOM 6404 C CA . MET B 1 308 ? 2.043 17.578 15.68 1 86.56 308 MET B CA 1
ATOM 6405 C C . MET B 1 308 ? 1.356 18.656 14.867 1 86.56 308 MET B C 1
ATOM 6407 O O . MET B 1 308 ? 1.809 19.812 14.852 1 86.56 308 MET B O 1
ATOM 6411 N N . GLN B 1 309 ? 0.365 18.219 14.031 1 78.56 309 GLN B N 1
ATOM 6412 C CA . GLN B 1 309 ? -0.441 19.125 13.211 1 78.56 309 GLN B CA 1
ATOM 6413 C C . GLN B 1 309 ? 0.397 19.75 12.109 1 78.56 309 GLN B C 1
ATOM 6415 O O . GLN B 1 309 ? 0.216 20.938 11.781 1 78.56 309 GLN B O 1
ATOM 6420 N N . ALA B 1 310 ? 1.351 19.062 11.75 1 78.44 310 ALA B N 1
ATOM 6421 C CA . ALA B 1 310 ? 2.115 19.484 10.578 1 78.44 310 ALA B CA 1
ATOM 6422 C C . ALA B 1 310 ? 1.288 19.359 9.305 1 78.44 310 ALA B C 1
ATOM 6424 O O . ALA B 1 310 ? 0.407 18.5 9.219 1 78.44 310 ALA B O 1
ATOM 6425 N N . ASP B 1 311 ? 1.505 20.25 8.367 1 74.75 311 ASP B N 1
ATOM 6426 C CA . ASP B 1 311 ? 0.911 20.078 7.043 1 74.75 311 ASP B CA 1
ATOM 6427 C C . ASP B 1 311 ? 1.578 18.938 6.289 1 74.75 311 ASP B C 1
ATOM 6429 O O . ASP B 1 311 ? 2.637 19.109 5.68 1 74.75 311 ASP B O 1
ATOM 6433 N N . LEU B 1 312 ? 0.916 17.859 6.246 1 74.5 312 LEU B N 1
ATOM 6434 C CA . LEU B 1 312 ? 1.504 16.656 5.668 1 74.5 312 LEU B CA 1
ATOM 6435 C C . LEU B 1 312 ? 1.736 16.828 4.168 1 74.5 312 LEU B C 1
ATOM 6437 O O . LEU B 1 312 ? 2.547 16.109 3.574 1 74.5 312 LEU B O 1
ATOM 6441 N N . ARG B 1 313 ? 1.143 17.859 3.523 1 70.19 313 ARG B N 1
ATOM 6442 C CA . ARG B 1 313 ? 1.351 18.156 2.109 1 70.19 313 ARG B CA 1
ATOM 6443 C C . ARG B 1 313 ? 2.734 18.75 1.871 1 70.19 313 ARG B C 1
ATOM 6445 O O . ARG B 1 313 ? 3.262 18.688 0.758 1 70.19 313 ARG B O 1
ATOM 6452 N N . ALA B 1 314 ? 3.238 19.234 2.887 1 73.88 314 ALA B N 1
ATOM 6453 C CA . ALA B 1 314 ? 4.555 19.859 2.795 1 73.88 314 ALA B CA 1
ATOM 6454 C C . ALA B 1 314 ? 5.66 18.875 3.168 1 73.88 314 ALA B C 1
ATOM 6456 O O . ALA B 1 314 ? 6.84 19.125 2.924 1 73.88 314 ALA B O 1
ATOM 6457 N N . VAL B 1 315 ? 5.188 17.812 3.75 1 78.69 315 VAL B N 1
ATOM 6458 C CA . VAL B 1 315 ? 6.156 16.797 4.141 1 78.69 315 VAL B CA 1
ATOM 6459 C C . VAL B 1 315 ? 6.457 15.883 2.953 1 78.69 315 VAL B C 1
ATOM 6461 O O . VAL B 1 315 ? 5.664 15 2.625 1 78.69 315 VAL B O 1
ATOM 6464 N N . GLY B 1 316 ? 7.535 16.094 2.346 1 75.56 316 GLY B N 1
ATOM 6465 C CA . GLY B 1 316 ? 7.941 15.273 1.22 1 75.56 316 GLY B CA 1
ATOM 6466 C C . GLY B 1 316 ? 8.742 14.047 1.633 1 75.56 316 GLY B C 1
ATOM 6467 O O . GLY B 1 316 ? 9.133 13.922 2.795 1 75.56 316 GLY B O 1
ATOM 6468 N N . PHE B 1 317 ? 8.914 13.195 0.728 1 74.62 317 PHE B N 1
ATOM 6469 C CA . PHE B 1 317 ? 9.695 11.984 0.926 1 74.62 317 PHE B CA 1
ATOM 6470 C C . PHE B 1 317 ? 11.086 12.32 1.463 1 74.62 317 PHE B C 1
ATOM 6472 O O . PHE B 1 317 ? 11.586 11.633 2.355 1 74.62 317 PHE B O 1
ATOM 6479 N N . HIS B 1 318 ? 11.602 13.375 0.96 1 77.56 318 HIS B N 1
ATOM 6480 C CA . HIS B 1 318 ? 12.969 13.734 1.303 1 77.56 318 HIS B CA 1
ATOM 6481 C C . HIS B 1 318 ? 13.094 14.117 2.773 1 77.56 318 HIS B C 1
ATOM 6483 O O . HIS B 1 318 ? 14.117 13.867 3.404 1 77.56 318 HIS B O 1
ATOM 6489 N N . HIS B 1 319 ? 12.047 14.703 3.314 1 86.19 319 HIS B N 1
ATOM 6490 C CA . HIS B 1 319 ? 12.078 15.086 4.719 1 86.19 319 HIS B CA 1
ATOM 6491 C C . HIS B 1 319 ? 12.188 13.859 5.625 1 86.19 319 HIS B C 1
ATOM 6493 O O . HIS B 1 319 ? 13.016 13.828 6.539 1 86.19 319 HIS B O 1
ATOM 6499 N N . ILE B 1 320 ? 11.422 12.922 5.332 1 88.38 320 ILE B N 1
ATOM 6500 C CA . ILE B 1 320 ? 11.375 11.719 6.148 1 88.38 320 ILE B CA 1
ATOM 6501 C C . ILE B 1 320 ? 12.617 10.867 5.883 1 88.38 320 ILE B C 1
ATOM 6503 O O . ILE B 1 320 ? 13.234 10.344 6.816 1 88.38 320 ILE B O 1
ATOM 6507 N N . ASP B 1 321 ? 12.922 10.766 4.629 1 82.94 321 ASP B N 1
ATOM 6508 C CA . ASP B 1 321 ? 14.078 9.953 4.266 1 82.94 321 ASP B CA 1
ATOM 6509 C C . ASP B 1 321 ? 15.359 10.523 4.859 1 82.94 321 ASP B C 1
ATOM 6511 O O . ASP B 1 321 ? 16.281 9.781 5.207 1 82.94 321 ASP B O 1
ATOM 6515 N N . ASN B 1 322 ? 15.406 11.789 4.895 1 85.56 322 ASN B N 1
ATOM 6516 C CA . ASN B 1 322 ? 16.562 12.438 5.488 1 85.56 322 ASN B CA 1
ATOM 6517 C C . ASN B 1 322 ? 16.719 12.078 6.965 1 85.56 322 ASN B C 1
ATOM 6519 O O . ASN B 1 322 ? 17.828 11.867 7.445 1 85.56 322 ASN B O 1
ATOM 6523 N N . ILE B 1 323 ? 15.656 12.062 7.656 1 89.81 323 ILE B N 1
ATOM 6524 C CA . ILE B 1 323 ? 15.688 11.664 9.062 1 89.81 323 ILE B CA 1
ATOM 6525 C C . ILE B 1 323 ? 16.203 10.234 9.188 1 89.81 323 ILE B C 1
ATOM 6527 O O . ILE B 1 323 ? 17.141 9.969 9.953 1 89.81 323 ILE B O 1
ATOM 6531 N N . LEU B 1 324 ? 15.688 9.367 8.383 1 89.25 324 LEU B N 1
ATOM 6532 C CA . LEU B 1 324 ? 16.016 7.945 8.484 1 89.25 324 LEU B CA 1
ATOM 6533 C C . LEU B 1 324 ? 17.453 7.688 8.062 1 89.25 324 LEU B C 1
ATOM 6535 O O . LEU B 1 324 ? 18.141 6.859 8.664 1 89.25 324 LEU B O 1
ATOM 6539 N N . ALA B 1 325 ? 17.859 8.359 7.02 1 84.38 325 ALA B N 1
ATOM 6540 C CA . ALA B 1 325 ? 19.234 8.211 6.562 1 84.38 325 ALA B CA 1
ATOM 6541 C C . ALA B 1 325 ? 20.219 8.633 7.648 1 84.38 325 ALA B C 1
ATOM 6543 O O . ALA B 1 325 ? 21.25 7.977 7.855 1 84.38 325 ALA B O 1
ATOM 6544 N N . ARG B 1 326 ? 19.938 9.68 8.281 1 86.69 326 ARG B N 1
ATOM 6545 C CA . ARG B 1 326 ? 20.812 10.18 9.344 1 86.69 326 ARG B CA 1
ATOM 6546 C C . ARG B 1 326 ? 20.812 9.242 10.539 1 86.69 326 ARG B C 1
ATOM 6548 O O . ARG B 1 326 ? 21.844 9.055 11.188 1 86.69 326 ARG B O 1
ATOM 6555 N N . LEU B 1 327 ? 19.719 8.742 10.836 1 87.44 327 LEU B N 1
ATOM 6556 C CA . LEU B 1 327 ? 19.594 7.836 11.969 1 87.44 327 LEU B CA 1
ATOM 6557 C C . LEU B 1 327 ? 20.359 6.539 11.711 1 87.44 327 LEU B C 1
ATOM 6559 O O . LEU B 1 327 ? 20.875 5.922 12.648 1 87.44 327 LEU B O 1
ATOM 6563 N N . GLU B 1 328 ? 20.266 6.102 10.5 1 77.5 328 GLU B N 1
ATOM 6564 C CA . GLU B 1 328 ? 20.984 4.887 10.141 1 77.5 328 GLU B CA 1
ATOM 6565 C C . GLU B 1 328 ? 22.484 5.082 10.258 1 77.5 328 GLU B C 1
ATOM 6567 O O . GLU B 1 328 ? 23.219 4.152 10.609 1 77.5 328 GLU B O 1
ATOM 6572 N N . GLN B 1 329 ? 22.922 6.242 9.898 1 73.75 329 GLN B N 1
ATOM 6573 C CA . GLN B 1 329 ? 24.344 6.543 9.938 1 73.75 329 GLN B CA 1
ATOM 6574 C C . GLN B 1 329 ? 24.812 6.746 11.375 1 73.75 329 GLN B C 1
ATOM 6576 O O . GLN B 1 329 ? 25.938 6.355 11.727 1 73.75 329 GLN B O 1
ATOM 6581 N N . SER B 1 330 ? 24.062 7.488 12.203 1 67.69 330 SER B N 1
ATOM 6582 C CA . SER B 1 330 ? 24.469 7.754 13.578 1 67.69 330 SER B CA 1
ATOM 6583 C C . SER B 1 330 ? 23.266 7.832 14.508 1 67.69 330 SER B C 1
ATOM 6585 O O . SER B 1 330 ? 22.328 8.602 14.266 1 67.69 330 SER B O 1
ATOM 6587 N N . THR B 1 331 ? 23.312 6.93 15.398 1 64.62 331 THR B N 1
ATOM 6588 C CA . THR B 1 331 ? 22.266 6.973 16.406 1 64.62 331 THR B CA 1
ATOM 6589 C C . THR B 1 331 ? 22.734 7.738 17.641 1 64.62 331 THR B C 1
ATOM 6591 O O . THR B 1 331 ? 22.125 7.656 18.703 1 64.62 331 THR B O 1
ATOM 6594 N N . HIS B 1 332 ? 23.828 8.5 17.422 1 73.56 332 HIS B N 1
ATOM 6595 C CA . HIS B 1 332 ? 24.344 9.273 18.547 1 73.56 332 HIS B CA 1
ATOM 6596 C C . HIS B 1 332 ? 23.469 10.484 18.828 1 73.56 332 HIS B C 1
ATOM 6598 O O . HIS B 1 332 ? 22.734 10.945 17.938 1 73.56 332 HIS B O 1
ATOM 6604 N N . ALA B 1 333 ? 23.562 10.875 20.109 1 79.56 333 ALA B N 1
ATOM 6605 C CA . ALA B 1 333 ? 22.797 12.047 20.516 1 79.56 333 ALA B CA 1
ATOM 6606 C C . ALA B 1 333 ? 23.141 13.258 19.641 1 79.56 333 ALA B C 1
ATOM 6608 O O . ALA B 1 333 ? 24.312 13.461 19.281 1 79.56 333 ALA B O 1
ATOM 6609 N N . GLY B 1 334 ? 22.125 13.867 19.125 1 82.5 334 GLY B N 1
ATOM 6610 C CA . GLY B 1 334 ? 22.312 15.039 18.281 1 82.5 334 GLY B CA 1
ATOM 6611 C C . GLY B 1 334 ? 21.031 15.781 17.984 1 82.5 334 GLY B C 1
ATOM 6612 O O . GLY B 1 334 ? 19.938 15.273 18.234 1 82.5 334 GLY B O 1
ATOM 6613 N N . GLY B 1 335 ? 21.281 17.172 17.516 1 85.56 335 GLY B N 1
ATOM 6614 C CA . GLY B 1 335 ? 20.188 18.062 17.172 1 85.56 335 GLY B CA 1
ATOM 6615 C C . GLY B 1 335 ? 20.156 19.328 18 1 85.56 335 GLY B C 1
ATOM 6616 O O . GLY B 1 335 ? 21.094 19.594 18.766 1 85.56 335 GLY B O 1
ATOM 6617 N N . PRO B 1 336 ? 19.141 19.953 17.906 1 88.94 336 PRO B N 1
ATOM 6618 C CA . PRO B 1 336 ? 17.969 19.812 17.016 1 88.94 336 PRO B CA 1
ATOM 6619 C C . PRO B 1 336 ? 18.328 20.016 15.547 1 88.94 336 PRO B C 1
ATOM 6621 O O . PRO B 1 336 ? 19.141 20.875 15.211 1 88.94 336 PRO B O 1
ATOM 6624 N N . TYR B 1 337 ? 17.766 19.203 14.68 1 91.06 337 TYR B N 1
ATOM 6625 C CA . TYR B 1 337 ? 17.906 19.312 13.234 1 91.06 337 TYR B CA 1
ATOM 6626 C C . TYR B 1 337 ? 16.609 19.828 12.602 1 91.06 337 TYR B C 1
ATOM 6628 O O . TYR B 1 337 ? 15.516 19.438 13.008 1 91.06 337 TYR B O 1
ATOM 6636 N N . PRO B 1 338 ? 16.75 20.688 11.703 1 90.31 338 PRO B N 1
ATOM 6637 C CA . PRO B 1 338 ? 15.547 21.219 11.062 1 90.31 338 PRO B CA 1
ATOM 6638 C C . PRO B 1 338 ? 14.797 20.172 10.25 1 90.31 338 PRO B C 1
ATOM 6640 O O . PRO B 1 338 ? 15.422 19.312 9.617 1 90.31 338 PRO B O 1
ATOM 6643 N N . LEU B 1 339 ? 13.516 20.25 10.25 1 89.06 339 LEU B N 1
ATOM 6644 C CA . LEU B 1 339 ? 12.656 19.359 9.477 1 89.06 339 LEU B CA 1
ATOM 6645 C C . LEU B 1 339 ? 11.742 20.156 8.547 1 89.06 339 LEU B C 1
ATOM 6647 O O . LEU B 1 339 ? 11.93 20.141 7.332 1 89.06 339 LEU B O 1
ATOM 6651 N N . LEU B 1 340 ? 10.695 20.75 9.133 1 80.69 340 LEU B N 1
ATOM 6652 C CA . LEU B 1 340 ? 9.727 21.578 8.406 1 80.69 340 LEU B CA 1
ATOM 6653 C C . LEU B 1 340 ? 9.188 22.688 9.297 1 80.69 340 LEU B C 1
ATOM 6655 O O . LEU B 1 340 ? 8.82 22.438 10.453 1 80.69 340 LEU B O 1
ATOM 6659 N N . ASP B 1 341 ? 8.906 23.844 8.648 1 78 341 ASP B N 1
ATOM 6660 C CA . ASP B 1 341 ? 8.211 25 9.234 1 78 341 ASP B CA 1
ATOM 6661 C C . ASP B 1 341 ? 8.258 24.938 10.758 1 78 341 ASP B C 1
ATOM 6663 O O . ASP B 1 341 ? 7.246 24.672 11.406 1 78 341 ASP B O 1
ATOM 6667 N N . HIS B 1 342 ? 9.297 25.188 11.477 1 82.88 342 HIS B N 1
ATOM 6668 C CA . HIS B 1 342 ? 9.453 25.312 12.922 1 82.88 342 HIS B CA 1
ATOM 6669 C C . HIS B 1 342 ? 9.406 23.953 13.602 1 82.88 342 HIS B C 1
ATOM 6671 O O . HIS B 1 342 ? 9.023 23.844 14.766 1 82.88 342 HIS B O 1
ATOM 6677 N N . LEU B 1 343 ? 9.484 22.922 12.844 1 90.69 343 LEU B N 1
ATOM 6678 C CA . LEU B 1 343 ? 9.578 21.562 13.367 1 90.69 343 LEU B CA 1
ATOM 6679 C C . LEU B 1 343 ? 11.016 21.047 13.281 1 90.69 343 LEU B C 1
ATOM 6681 O O . LEU B 1 343 ? 11.703 21.281 12.281 1 90.69 343 LEU B O 1
ATOM 6685 N N . VAL B 1 344 ? 11.453 20.516 14.305 1 92.62 344 VAL B N 1
ATOM 6686 C CA . VAL B 1 344 ? 12.805 19.984 14.375 1 92.62 344 VAL B CA 1
ATOM 6687 C C . VAL B 1 344 ? 12.781 18.578 14.984 1 92.62 344 VAL B C 1
ATOM 6689 O O . VAL B 1 344 ? 11.734 18.109 15.438 1 92.62 344 VAL B O 1
ATOM 6692 N N . TRP B 1 345 ? 13.797 17.906 14.797 1 93.31 345 TRP B N 1
ATOM 6693 C CA . TRP B 1 345 ? 13.914 16.594 15.43 1 93.31 345 TRP B CA 1
ATOM 6694 C C . TRP B 1 345 ? 15.258 16.453 16.141 1 93.31 345 TRP B C 1
ATOM 6696 O O . TRP B 1 345 ? 16.234 17.094 15.766 1 93.31 345 TRP B O 1
ATOM 6706 N N . THR B 1 346 ? 15.297 15.711 17.281 1 92.5 346 THR B N 1
ATOM 6707 C CA . THR B 1 346 ? 16.453 15.516 18.156 1 92.5 346 THR B CA 1
ATOM 6708 C C . 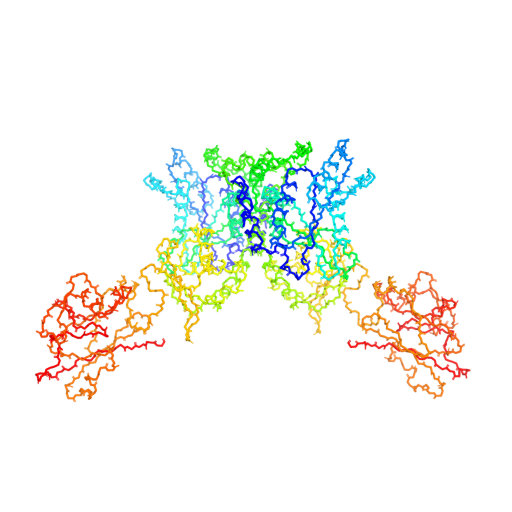THR B 1 346 ? 16.578 14.047 18.547 1 92.5 346 THR B C 1
ATOM 6710 O O . THR B 1 346 ? 15.578 13.352 18.734 1 92.5 346 THR B O 1
ATOM 6713 N N . VAL B 1 347 ? 17.812 13.633 18.609 1 92.81 347 VAL B N 1
ATOM 6714 C CA . VAL B 1 347 ? 18.109 12.266 19.031 1 92.81 347 VAL B CA 1
ATOM 6715 C C . VAL B 1 347 ? 18.828 12.281 20.375 1 92.81 347 VAL B C 1
ATOM 6717 O O . VAL B 1 347 ? 19.719 13.102 20.594 1 92.81 347 VAL B O 1
ATOM 6720 N N . ALA B 1 348 ? 18.328 11.453 21.266 1 88.62 348 ALA B N 1
ATOM 6721 C CA . ALA B 1 348 ? 19.016 11.234 22.547 1 88.62 348 ALA B CA 1
ATOM 6722 C C . ALA B 1 348 ? 19.469 9.789 22.672 1 88.62 348 ALA B C 1
ATOM 6724 O O . ALA B 1 348 ? 18.719 8.859 22.375 1 88.62 348 ALA B O 1
ATOM 6725 N N . GLY B 1 349 ? 20.672 9.625 23.031 1 84.12 349 GLY B N 1
ATOM 6726 C CA . GLY B 1 349 ? 21.203 8.289 23.203 1 84.12 349 GLY B CA 1
ATOM 6727 C C . GLY B 1 349 ? 20.578 7.543 24.375 1 84.12 349 GLY B C 1
ATOM 6728 O O . GLY B 1 349 ? 19.859 8.133 25.188 1 84.12 349 GLY B O 1
ATOM 6729 N N . ALA B 1 350 ? 20.859 6.23 24.281 1 80.81 350 ALA B N 1
ATOM 6730 C CA . ALA B 1 350 ? 20.375 5.395 25.375 1 80.81 350 ALA B CA 1
ATOM 6731 C C . ALA B 1 350 ? 21.141 5.66 26.656 1 80.81 350 ALA B C 1
ATOM 6733 O O . ALA B 1 350 ? 22.344 5.961 26.625 1 80.81 350 ALA B O 1
ATOM 6734 N N . THR B 1 351 ? 20.344 5.781 27.703 1 75.44 351 THR B N 1
ATOM 6735 C CA . THR B 1 351 ? 20.953 5.812 29.031 1 75.44 351 THR B CA 1
ATOM 6736 C C . THR B 1 351 ? 20.609 4.551 29.812 1 75.44 351 THR B C 1
ATOM 6738 O O . THR B 1 351 ? 19.938 3.66 29.297 1 75.44 351 THR B O 1
ATOM 6741 N N . ASP B 1 352 ? 21.25 4.398 30.922 1 69.56 352 ASP B N 1
ATOM 6742 C CA . ASP B 1 352 ? 20.969 3.238 31.766 1 69.56 352 ASP B CA 1
ATOM 6743 C C . ASP B 1 352 ? 19.484 3.143 32.094 1 69.56 352 ASP B C 1
ATOM 6745 O O . ASP B 1 352 ? 18.969 2.057 32.375 1 69.56 352 ASP B O 1
ATOM 6749 N N . ARG B 1 353 ? 18.797 4.258 32.094 1 68.5 353 ARG B N 1
ATOM 6750 C CA . ARG B 1 353 ? 17.422 4.258 32.531 1 68.5 353 ARG B CA 1
ATOM 6751 C C . ARG B 1 353 ? 16.469 4.465 31.375 1 68.5 353 ARG B C 1
ATOM 6753 O O . ARG B 1 353 ? 15.258 4.215 31.484 1 68.5 353 ARG B O 1
ATOM 6760 N N . THR B 1 354 ? 17.016 4.977 30.25 1 76 354 THR B N 1
ATOM 6761 C CA . THR B 1 354 ? 16.125 5.328 29.141 1 76 354 THR B CA 1
ATOM 6762 C C . THR B 1 354 ? 16.672 4.816 27.812 1 76 354 THR B C 1
ATOM 6764 O O . THR B 1 354 ? 17.891 4.875 27.578 1 76 354 THR B O 1
ATOM 6767 N N . PRO B 1 355 ? 15.836 4.254 27.031 1 83.12 355 PRO B N 1
ATOM 6768 C CA . PRO B 1 355 ? 16.297 3.852 25.703 1 83.12 355 PRO B CA 1
ATOM 6769 C C . PRO B 1 355 ? 16.625 5.047 24.797 1 83.12 355 PRO B C 1
ATOM 6771 O O . PRO B 1 355 ? 16.344 6.191 25.172 1 83.12 355 PRO B O 1
ATOM 6774 N N . ALA B 1 356 ? 17.312 4.727 23.719 1 90.75 356 ALA B N 1
ATOM 6775 C CA . ALA B 1 356 ? 17.516 5.777 22.719 1 90.75 356 ALA B CA 1
ATOM 6776 C C . ALA B 1 356 ? 16.172 6.344 22.234 1 90.75 356 ALA B C 1
ATOM 6778 O O . ALA B 1 356 ? 15.211 5.602 22.062 1 90.75 356 ALA B O 1
ATOM 6779 N N . ARG B 1 357 ? 16.172 7.66 22.141 1 93.62 357 ARG B N 1
ATOM 6780 C CA . ARG B 1 357 ? 14.898 8.305 21.844 1 93.62 357 ARG B CA 1
ATOM 6781 C C . ARG B 1 357 ? 15.031 9.273 20.672 1 93.62 357 ARG B C 1
ATOM 6783 O O . ARG B 1 357 ? 16.078 9.875 20.484 1 93.62 357 ARG B O 1
ATOM 6790 N N . LEU B 1 358 ? 14.008 9.375 19.922 1 95.38 358 LEU B N 1
ATOM 6791 C CA . LEU B 1 358 ? 13.844 10.375 18.875 1 95.38 358 LEU B CA 1
ATOM 6792 C C . LEU B 1 358 ? 12.688 11.312 19.188 1 95.38 358 LEU B C 1
ATOM 6794 O O . LEU B 1 358 ? 11.57 10.867 19.453 1 95.38 358 LEU B O 1
ATOM 6798 N N . SER B 1 359 ? 13.008 12.562 19.219 1 94.75 359 SER B N 1
ATOM 6799 C CA . SER B 1 359 ? 11.984 13.555 19.516 1 94.75 359 SER B CA 1
ATOM 6800 C C . SER B 1 359 ? 11.672 14.414 18.297 1 94.75 359 SER B C 1
ATOM 6802 O O . SER B 1 359 ? 12.578 14.977 17.672 1 94.75 359 SER B O 1
ATOM 6804 N N . LEU B 1 360 ? 10.461 14.383 17.891 1 94.81 360 LEU B N 1
ATOM 6805 C CA . LEU B 1 360 ? 9.93 15.406 17 1 94.81 360 LEU B CA 1
ATOM 6806 C C . LEU B 1 360 ? 9.219 16.5 17.766 1 94.81 360 LEU B C 1
ATOM 6808 O O . LEU B 1 360 ? 8.273 16.219 18.516 1 94.81 360 LEU B O 1
ATOM 6812 N N . HIS B 1 361 ? 9.68 17.672 17.578 1 91.88 361 HIS B N 1
ATOM 6813 C CA . HIS B 1 361 ? 9.141 18.734 18.438 1 91.88 361 HIS B CA 1
ATOM 6814 C C . HIS B 1 361 ? 9.219 20.094 17.75 1 91.88 361 HIS B C 1
ATOM 6816 O O . HIS B 1 361 ? 9.93 20.25 16.75 1 91.88 361 HIS B O 1
ATOM 6822 N N . ARG B 1 362 ? 8.5 21.031 18.266 1 88.94 362 ARG B N 1
ATOM 6823 C CA . ARG B 1 362 ? 8.609 22.406 17.797 1 88.94 362 ARG B CA 1
ATOM 6824 C C . ARG B 1 362 ? 9.945 23.016 18.188 1 88.94 362 ARG B C 1
ATOM 6826 O O . ARG B 1 362 ? 10.539 22.625 19.203 1 88.94 362 ARG B O 1
ATOM 6833 N N . ASP B 1 363 ? 10.367 23.953 17.375 1 86.06 363 ASP B N 1
ATOM 6834 C CA . ASP B 1 363 ? 11.703 24.5 17.578 1 86.06 363 ASP B CA 1
ATOM 6835 C C . ASP B 1 363 ? 11.758 25.344 18.859 1 86.06 363 ASP B C 1
ATOM 6837 O O . ASP B 1 363 ? 12.836 25.594 19.391 1 86.06 363 ASP B O 1
ATOM 6841 N N . ASP B 1 364 ? 10.641 25.75 19.344 1 79.31 364 ASP B N 1
ATOM 6842 C CA . ASP B 1 364 ? 10.609 26.562 20.547 1 79.31 364 ASP B CA 1
ATOM 6843 C C . ASP B 1 364 ? 10.281 25.719 21.781 1 79.31 364 ASP B C 1
ATOM 6845 O O . ASP B 1 364 ? 10.07 26.25 22.859 1 79.31 364 ASP B O 1
ATOM 6849 N N . GLU B 1 365 ? 10.25 24.438 21.578 1 82.94 365 GLU B N 1
ATOM 6850 C CA . GLU B 1 365 ? 9.961 23.516 22.672 1 82.94 365 GLU B CA 1
ATOM 6851 C C . GLU B 1 365 ? 11.164 22.641 23 1 82.94 365 GLU B C 1
ATOM 6853 O O . GLU B 1 365 ? 12.062 22.484 22.172 1 82.94 365 GLU B O 1
ATOM 6858 N N . LEU B 1 366 ? 11.141 22.141 24.281 1 85.12 366 LEU B N 1
ATOM 6859 C CA . LEU B 1 366 ? 12.18 21.188 24.656 1 85.12 366 LEU B CA 1
ATOM 6860 C C . LEU B 1 366 ? 11.961 19.859 23.953 1 85.12 366 LEU B C 1
ATOM 6862 O O . LEU B 1 366 ? 10.82 19.422 23.781 1 85.12 366 LEU B O 1
ATOM 6866 N N . PRO B 1 367 ? 13.039 19.188 23.594 1 89.38 367 PRO B N 1
ATOM 6867 C CA . PRO B 1 367 ? 12.914 17.891 22.922 1 89.38 367 PRO B CA 1
ATOM 6868 C C . PRO B 1 367 ? 12.297 16.812 23.828 1 89.38 367 PRO B C 1
ATOM 6870 O O . PRO B 1 367 ? 11.68 15.867 23.344 1 89.38 367 PRO B O 1
ATOM 6873 N N . PHE B 1 368 ? 12.492 16.969 25.094 1 87.19 368 PHE B N 1
ATOM 6874 C CA . PHE B 1 368 ? 12 16 26.062 1 87.19 368 PHE B CA 1
ATOM 6875 C C . PHE B 1 368 ? 11.375 16.688 27.266 1 87.19 368 PHE B C 1
ATOM 6877 O O . PHE B 1 368 ? 11.672 17.859 27.547 1 87.19 368 PHE B O 1
ATOM 6884 N N . ALA B 1 369 ? 10.438 15.93 27.875 1 80.56 369 ALA B N 1
ATOM 6885 C CA . ALA B 1 369 ? 9.82 16.5 29.078 1 80.56 369 ALA B CA 1
ATOM 6886 C C . ALA B 1 369 ? 10.883 16.859 30.125 1 80.56 369 ALA B C 1
ATOM 6888 O O . ALA B 1 369 ? 11.773 16.047 30.406 1 80.56 369 ALA B O 1
ATOM 6889 N N . PRO B 1 370 ? 10.742 18.062 30.578 1 77.81 370 PRO B N 1
ATOM 6890 C CA . PRO B 1 370 ? 11.719 18.469 31.594 1 77.81 370 PRO B CA 1
ATOM 6891 C C . PRO B 1 370 ? 11.539 17.719 32.906 1 77.81 370 PRO B C 1
ATOM 6893 O O . PRO B 1 370 ? 10.406 17.422 33.312 1 77.81 370 PRO B O 1
ATOM 6896 N N . GLN B 1 371 ? 12.633 17.391 33.469 1 76.25 371 GLN B N 1
ATOM 6897 C CA . GLN B 1 371 ? 12.609 16.734 34.781 1 76.25 371 GLN B CA 1
ATOM 6898 C C . GLN B 1 371 ? 12.188 17.703 35.875 1 76.25 371 GLN B C 1
ATOM 6900 O O . GLN B 1 371 ? 11.695 17.297 36.906 1 76.25 371 GLN B O 1
ATOM 6905 N N . HIS B 1 372 ? 12.352 18.984 35.562 1 84.56 372 HIS B N 1
ATOM 6906 C CA . HIS B 1 372 ? 12.062 20.062 36.531 1 84.56 372 HIS B CA 1
ATOM 6907 C C . HIS B 1 372 ? 11.023 21.016 35.969 1 84.56 372 HIS B C 1
ATOM 6909 O O . HIS B 1 372 ? 10.648 20.938 34.781 1 84.56 372 HIS B O 1
ATOM 6915 N N . PRO B 1 373 ? 10.5 21.828 36.906 1 88.81 373 PRO B N 1
ATOM 6916 C CA . PRO B 1 373 ? 9.469 22.75 36.438 1 88.81 373 PRO B CA 1
ATOM 6917 C C . PRO B 1 373 ? 9.938 23.625 35.281 1 88.81 373 PRO B C 1
ATOM 6919 O O . PRO B 1 373 ? 11.055 24.141 35.312 1 88.81 373 PRO B O 1
ATOM 6922 N N . PHE B 1 374 ? 9.133 23.672 34.312 1 88.81 374 PHE B N 1
ATOM 6923 C CA . PHE B 1 374 ? 9.422 24.406 33.094 1 88.81 374 PHE B CA 1
ATOM 6924 C C . PHE B 1 374 ? 8.141 24.969 32.469 1 88.81 374 PHE B C 1
ATOM 6926 O O . PHE B 1 374 ? 7.109 24.297 32.469 1 88.81 374 PHE B O 1
ATOM 6933 N N . LEU B 1 375 ? 8.211 26.234 32.156 1 89.56 375 LEU B N 1
ATOM 6934 C CA . LEU B 1 375 ? 7.066 26.875 31.516 1 89.56 375 LEU B CA 1
ATOM 6935 C C . LEU B 1 375 ? 7.215 26.875 30 1 89.56 375 LEU B C 1
ATOM 6937 O O . LEU B 1 375 ? 7.883 27.734 29.438 1 89.56 375 LEU B O 1
ATOM 6941 N N . GLY B 1 376 ? 6.523 26.047 29.344 1 80.12 376 GLY B N 1
ATOM 6942 C CA . GLY B 1 376 ? 6.652 25.828 27.922 1 80.12 376 GLY B CA 1
ATOM 6943 C C . GLY B 1 376 ? 6.113 26.969 27.078 1 80.12 376 GLY B C 1
ATOM 6944 O O . GLY B 1 376 ? 5.602 27.953 27.625 1 80.12 376 GLY B O 1
ATOM 6945 N N . THR B 1 377 ? 6.285 26.828 25.766 1 77.69 377 THR B N 1
ATOM 6946 C CA . THR B 1 377 ? 5.883 27.859 24.828 1 77.69 377 THR B CA 1
ATOM 6947 C C . THR B 1 377 ? 4.383 28.109 24.906 1 77.69 377 THR B C 1
ATOM 6949 O O . THR B 1 377 ? 3.932 29.266 24.828 1 77.69 377 THR B O 1
ATOM 6952 N N . GLY B 1 378 ? 3.666 27.109 24.984 1 75 378 GLY B N 1
ATOM 6953 C CA . GLY B 1 378 ? 2.225 27.266 25.094 1 75 378 GLY B CA 1
ATOM 6954 C C . GLY B 1 378 ? 1.81 28.125 26.281 1 75 378 GLY B C 1
ATOM 6955 O O . GLY B 1 378 ? 0.964 29.016 26.141 1 75 378 GLY B O 1
ATOM 6956 N N . TRP B 1 379 ? 2.342 27.859 27.375 1 81.44 379 TRP B N 1
ATOM 6957 C CA . TRP B 1 379 ? 2.059 28.625 28.578 1 81.44 379 TRP B CA 1
ATOM 6958 C C . TRP B 1 379 ? 2.51 30.078 28.406 1 81.44 379 TRP B C 1
ATOM 6960 O O . TRP B 1 379 ? 1.811 31 28.828 1 81.44 379 TRP B O 1
ATOM 6970 N N . ARG B 1 380 ? 3.633 30.156 27.797 1 84.62 380 ARG B N 1
ATOM 6971 C CA . ARG B 1 380 ? 4.203 31.484 27.625 1 84.62 380 ARG B CA 1
ATOM 6972 C C . ARG B 1 380 ? 3.336 32.344 26.688 1 84.62 380 ARG B C 1
ATOM 6974 O O . ARG B 1 380 ? 3.166 33.531 26.906 1 84.62 380 ARG B O 1
ATOM 6981 N N . GLN B 1 381 ? 2.789 31.703 25.75 1 80.12 381 GLN B N 1
ATOM 6982 C CA . GLN B 1 381 ? 1.979 32.406 24.766 1 80.12 381 GLN B CA 1
ATOM 6983 C C . GLN B 1 381 ? 0.57 32.688 25.297 1 80.12 381 GLN B C 1
ATOM 6985 O O . GLN B 1 381 ? -0.025 33.719 25.016 1 80.12 381 GLN B O 1
ATOM 6990 N N . THR B 1 382 ? 0.075 31.766 26.062 1 82.62 382 THR B N 1
ATOM 6991 C CA . THR B 1 382 ? -1.31 31.859 26.516 1 82.62 382 THR B CA 1
ATOM 6992 C C . THR B 1 382 ? -1.398 32.625 27.828 1 82.62 382 THR B C 1
ATOM 6994 O O . THR B 1 382 ? -2.32 33.406 28.031 1 82.62 382 THR B O 1
ATOM 6997 N N . VAL B 1 383 ? -0.428 32.406 28.766 1 85.69 383 VAL B N 1
ATOM 6998 C CA . VAL B 1 383 ? -0.492 32.969 30.109 1 85.69 383 VAL B CA 1
ATOM 6999 C C . VAL B 1 383 ? 0.54 34.094 30.25 1 85.69 383 VAL B C 1
ATOM 7001 O O . VAL B 1 383 ? 0.188 35.25 30.531 1 85.69 383 VAL B O 1
ATOM 7004 N N . GLY B 1 384 ? 1.775 33.75 29.875 1 87.5 384 GLY B N 1
ATOM 7005 C CA . GLY B 1 384 ? 2.869 34.719 29.969 1 87.5 384 GLY B CA 1
ATOM 7006 C C . GLY B 1 384 ? 3.254 35.031 31.406 1 87.5 384 GLY B C 1
ATOM 7007 O O . GLY B 1 384 ? 4.414 34.875 31.781 1 87.5 384 GLY B O 1
ATOM 7008 N N . GLU B 1 385 ? 2.248 35.594 32.156 1 92.75 385 GLU B N 1
ATOM 7009 C CA . GLU B 1 385 ? 2.398 35.969 33.562 1 92.75 385 GLU B CA 1
ATOM 7010 C C . GLU B 1 385 ? 1.14 35.625 34.344 1 92.75 385 GLU B C 1
ATOM 7012 O O . GLU B 1 385 ? 0.025 35.906 33.906 1 92.75 385 GLU B O 1
ATOM 7017 N N . ALA B 1 386 ? 1.385 34.938 35.438 1 94.69 386 ALA B N 1
ATOM 7018 C CA . ALA B 1 386 ? 0.24 34.531 36.25 1 94.69 386 ALA B CA 1
ATOM 7019 C C . ALA B 1 386 ? 0.399 34.969 37.719 1 94.69 386 ALA B C 1
ATOM 7021 O O . ALA B 1 386 ? 1.416 34.688 38.344 1 94.69 386 ALA B O 1
ATOM 7022 N N . PRO B 1 387 ? -0.609 35.656 38.25 1 94.88 387 PRO B N 1
ATOM 7023 C CA . PRO B 1 387 ? -0.553 36 39.656 1 94.88 387 PRO B CA 1
ATOM 7024 C C . PRO B 1 387 ? -0.567 34.781 40.562 1 94.88 387 PRO B C 1
ATOM 7026 O O . PRO B 1 387 ? -1.284 33.812 40.281 1 94.88 387 PRO B O 1
ATOM 7029 N N . ILE B 1 388 ? 0.254 34.781 41.562 1 94.88 388 ILE B N 1
ATOM 7030 C CA . ILE B 1 388 ? 0.319 33.688 42.531 1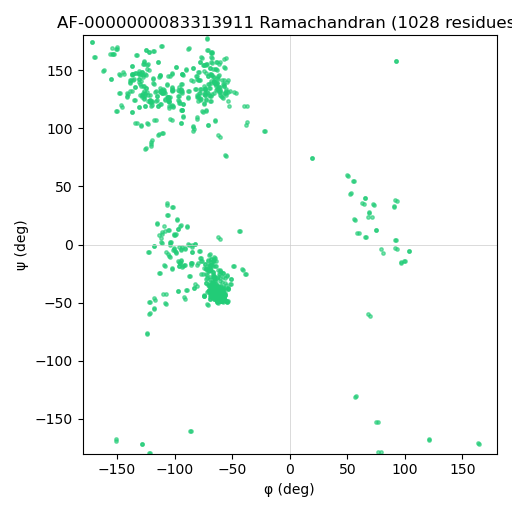 94.88 388 ILE B CA 1
ATOM 7031 C C . ILE B 1 388 ? -0.582 34 43.719 1 94.88 388 ILE B C 1
ATOM 7033 O O . ILE B 1 388 ? -0.359 34.969 44.438 1 94.88 388 ILE B O 1
ATOM 7037 N N . PRO B 1 389 ? -1.584 33.188 43.875 1 92.69 389 PRO B N 1
ATOM 7038 C CA . PRO B 1 389 ? -2.402 33.375 45.062 1 92.69 389 PRO B CA 1
ATOM 7039 C C . PRO B 1 389 ? -1.656 33 46.344 1 92.69 389 PRO B C 1
ATOM 7041 O O . PRO B 1 389 ? -1.072 31.922 46.438 1 92.69 389 PRO B O 1
ATOM 7044 N N . CYS B 1 390 ? -1.63 33.844 47.281 1 87.62 390 CYS B N 1
ATOM 7045 C CA . CYS B 1 390 ? -0.961 33.625 48.562 1 87.62 390 CYS B CA 1
ATOM 7046 C C . CYS B 1 390 ? -1.931 33.781 49.719 1 87.62 390 CYS B C 1
ATOM 7048 O O . CYS B 1 390 ? -2.32 34.906 50.031 1 87.62 390 CYS B O 1
ATOM 7050 N N . PRO B 1 391 ? -2.492 32.812 50.438 1 89.31 391 PRO B N 1
ATOM 7051 C CA . PRO B 1 391 ? -2.131 31.406 50.219 1 89.31 391 PRO B CA 1
ATOM 7052 C C . PRO B 1 391 ? -2.922 30.766 49.062 1 89.31 391 PRO B C 1
ATOM 7054 O O . PRO B 1 391 ? -4.012 31.234 48.719 1 89.31 391 PRO B O 1
ATOM 7057 N N . GLY B 1 392 ? -2.324 29.781 48.438 1 93.62 392 GLY B N 1
ATOM 7058 C CA . GLY B 1 392 ? -3.029 29.109 47.344 1 93.62 392 GLY B CA 1
ATOM 7059 C C . GLY B 1 392 ? -2.111 28.297 46.469 1 93.62 392 GLY B C 1
ATOM 7060 O O . GLY B 1 392 ? -1.022 27.891 46.875 1 93.62 392 GLY B O 1
ATOM 7061 N N . GLN B 1 393 ? -2.707 27.875 45.406 1 94.5 393 GLN B N 1
ATOM 7062 C CA . GLN B 1 393 ? -1.978 27.062 44.438 1 94.5 393 GLN B CA 1
ATOM 7063 C C . GLN B 1 393 ? -2.164 27.594 43.031 1 94.5 393 GLN B C 1
ATOM 7065 O O . GLN B 1 393 ? -3.227 28.125 42.688 1 94.5 393 GLN B O 1
ATOM 7070 N N . LEU B 1 394 ? -1.09 27.578 42.281 1 94.06 394 LEU B N 1
ATOM 7071 C CA . LEU B 1 394 ? -1.098 27.969 40.875 1 94.06 394 LEU B CA 1
ATOM 7072 C C . LEU B 1 394 ? -0.649 26.812 39.969 1 94.06 394 LEU B C 1
ATOM 7074 O O . LEU B 1 394 ? 0.47 26.312 40.125 1 94.06 394 LEU B O 1
ATOM 7078 N N . GLN B 1 395 ? -1.513 26.453 39.125 1 89.69 395 GLN B N 1
ATOM 7079 C CA . GLN B 1 395 ? -1.146 25.422 38.188 1 89.69 395 GLN B CA 1
ATOM 7080 C C . GLN B 1 395 ? -0.308 26 37.031 1 89.69 395 GLN B C 1
ATOM 7082 O O . GLN B 1 395 ? -0.659 27.031 36.469 1 89.69 395 GLN B O 1
ATOM 7087 N N . ALA B 1 396 ? 0.828 25.438 36.875 1 87.38 396 ALA B N 1
ATOM 7088 C CA . ALA B 1 396 ? 1.722 25.859 35.812 1 87.38 396 ALA B CA 1
ATOM 7089 C C . ALA B 1 396 ? 1.879 24.75 34.781 1 87.38 396 ALA B C 1
ATOM 7091 O O . ALA B 1 396 ? 2.789 23.922 34.875 1 87.38 396 ALA B O 1
ATOM 7092 N N . GLY B 1 397 ? 1.109 24.812 33.75 1 75.62 397 GLY B N 1
ATOM 7093 C CA . GLY B 1 397 ? 1.146 23.781 32.719 1 75.62 397 GLY B CA 1
ATOM 7094 C C . GLY B 1 397 ? 0.465 22.484 33.156 1 75.62 397 GLY B C 1
ATOM 7095 O O . GLY B 1 397 ? -0.452 22.516 33.969 1 75.62 397 GLY B O 1
ATOM 7096 N N . ARG B 1 398 ? 0.946 21.344 32.531 1 74.25 398 ARG B N 1
ATOM 7097 C CA . ARG B 1 398 ? 0.249 20.062 32.719 1 74.25 398 ARG B CA 1
ATOM 7098 C C . ARG B 1 398 ? 0.854 19.281 33.875 1 74.25 398 ARG B C 1
ATOM 7100 O O . ARG B 1 398 ? 0.19 18.422 34.469 1 74.25 398 ARG B O 1
ATOM 7107 N N . HIS B 1 399 ? 2.059 19.609 34.281 1 79.69 399 HIS B N 1
ATOM 7108 C CA . HIS B 1 399 ? 2.742 18.656 35.156 1 79.69 399 HIS B CA 1
ATOM 7109 C C . HIS B 1 399 ? 3.152 19.297 36.469 1 79.69 399 HIS B C 1
ATOM 7111 O O . HIS B 1 399 ? 3.588 18.609 37.375 1 79.69 399 HIS B O 1
ATOM 7117 N N . TRP B 1 400 ? 2.977 20.625 36.594 1 88.12 400 TRP B N 1
ATOM 7118 C CA . TRP B 1 400 ? 3.555 21.266 37.75 1 88.12 400 TRP B CA 1
ATOM 7119 C C . TRP B 1 400 ? 2.578 22.266 38.375 1 88.12 400 TRP B C 1
ATOM 7121 O O . TRP B 1 400 ? 1.748 22.844 37.656 1 88.12 400 TRP B O 1
ATOM 7131 N N . GLN B 1 401 ? 2.646 22.375 39.656 1 93.88 401 GLN B N 1
ATOM 7132 C CA . GLN B 1 401 ? 1.924 23.406 40.375 1 93.88 401 GLN B CA 1
ATOM 7133 C C . GLN B 1 401 ? 2.82 24.078 41.406 1 93.88 401 GLN B C 1
ATOM 7135 O O . GLN B 1 401 ? 3.764 23.469 41.906 1 93.88 401 GLN B O 1
ATOM 7140 N N . LEU B 1 402 ? 2.605 25.281 41.625 1 95.12 402 LEU B N 1
ATOM 7141 C CA . LEU B 1 402 ? 3.303 26.062 42.656 1 95.12 402 LEU B CA 1
ATOM 7142 C C . LEU B 1 402 ? 2.402 26.312 43.844 1 95.12 402 LEU B C 1
ATOM 7144 O O . LEU B 1 402 ? 1.334 26.922 43.719 1 95.12 402 LEU B O 1
ATOM 7148 N N . LEU B 1 403 ? 2.85 25.812 44.938 1 95.56 403 LEU B N 1
ATOM 7149 C CA . LEU B 1 403 ? 2.111 26 46.156 1 95.56 403 LEU B CA 1
ATOM 7150 C C . LEU B 1 403 ? 2.656 27.188 46.938 1 95.56 403 LEU B C 1
ATOM 7152 O O . LEU B 1 403 ? 3.871 27.375 47.031 1 95.56 403 LEU B O 1
ATOM 7156 N N . CYS B 1 404 ? 1.75 28.016 47.438 1 95.25 404 CYS B N 1
ATOM 7157 C CA . CYS B 1 404 ? 2.111 29.172 48.25 1 95.25 404 CYS B CA 1
ATOM 7158 C C . CYS B 1 404 ? 1.433 29.109 49.594 1 95.25 404 CYS B C 1
ATOM 7160 O O . CYS B 1 404 ? 0.206 29.031 49.688 1 95.25 404 CYS B O 1
ATOM 7162 N N . ARG B 1 405 ? 2.23 29.156 50.594 1 94.94 405 ARG B N 1
ATOM 7163 C CA . ARG B 1 405 ? 1.737 29.172 51.969 1 94.94 405 ARG B CA 1
ATOM 7164 C C . ARG B 1 405 ? 2.309 30.359 52.719 1 94.94 405 ARG B C 1
ATOM 7166 O O . ARG B 1 405 ? 3.408 30.828 52.438 1 94.94 405 ARG B O 1
ATOM 7173 N N . CYS B 1 406 ? 1.52 30.891 53.625 1 94.25 406 CYS B N 1
ATOM 7174 C CA . CYS B 1 406 ? 1.946 31.984 54.5 1 94.25 406 CYS B CA 1
ATOM 7175 C C . CYS B 1 406 ? 1.729 31.625 55.969 1 94.25 406 CYS B C 1
ATOM 7177 O O . CYS B 1 406 ? 0.633 31.219 56.344 1 94.25 406 CYS B O 1
ATOM 7179 N N . TYR B 1 407 ? 2.797 31.828 56.75 1 93.88 407 TYR B N 1
ATOM 7180 C CA . TYR B 1 407 ? 2.678 31.516 58.156 1 93.88 407 TYR B CA 1
ATOM 7181 C C . TYR B 1 407 ? 3.691 32.312 59 1 93.88 407 TYR B C 1
ATOM 7183 O O . TYR B 1 407 ? 4.633 32.875 58.438 1 93.88 407 TYR B O 1
ATOM 7191 N N . PRO B 1 408 ? 3.436 32.344 60.312 1 94.81 408 PRO B N 1
ATOM 7192 C CA . PRO B 1 408 ? 4.363 33.094 61.188 1 94.81 408 PRO B CA 1
ATOM 7193 C C . PRO B 1 408 ? 5.758 32.469 61.219 1 94.81 408 PRO B C 1
ATOM 7195 O O . PRO B 1 408 ? 5.895 31.25 61.094 1 94.81 408 PRO B O 1
ATOM 7198 N N . ILE B 1 409 ? 6.762 33.281 61.438 1 93.19 409 ILE B N 1
ATOM 7199 C CA . ILE B 1 409 ? 8.164 32.906 61.375 1 93.19 409 ILE B CA 1
ATOM 7200 C C . ILE B 1 409 ? 8.43 31.75 62.375 1 93.19 409 ILE B C 1
ATOM 7202 O O . ILE B 1 409 ? 9.328 30.938 62.156 1 93.19 409 ILE B O 1
ATOM 7206 N N . GLN B 1 410 ? 7.621 31.641 63.375 1 91.25 410 GLN B N 1
ATOM 7207 C CA . GLN B 1 410 ? 7.801 30.609 64.375 1 91.25 410 GLN B CA 1
ATOM 7208 C C . GLN B 1 410 ? 7.57 29.219 63.812 1 91.25 410 GLN B C 1
ATOM 7210 O O . GLN B 1 410 ? 8.055 28.234 64.375 1 91.25 410 GLN B O 1
ATOM 7215 N N . HIS B 1 411 ? 6.914 29.141 62.719 1 91.62 411 HIS B N 1
ATOM 7216 C CA . HIS B 1 411 ? 6.566 27.859 62.125 1 91.62 411 HIS B CA 1
ATOM 7217 C C . HIS B 1 411 ? 7.543 27.484 61 1 91.62 411 HIS B C 1
ATOM 7219 O O . HIS B 1 411 ? 7.293 26.547 60.25 1 91.62 411 HIS B O 1
ATOM 7225 N N . LEU B 1 412 ? 8.562 28.172 60.844 1 89.81 412 LEU B N 1
ATOM 7226 C CA . LEU B 1 412 ? 9.594 27.844 59.875 1 89.81 412 LEU B CA 1
ATOM 7227 C C . LEU B 1 412 ? 10.172 26.453 60.125 1 89.81 412 LEU B C 1
ATOM 7229 O O . LEU B 1 412 ? 10.57 26.156 61.25 1 89.81 412 LEU B O 1
ATOM 7233 N N . PRO B 1 413 ? 10.141 25.672 59.094 1 87 413 PRO B N 1
ATOM 7234 C CA . PRO B 1 413 ? 10.734 24.359 59.312 1 87 413 PRO B CA 1
ATOM 7235 C C . PRO B 1 413 ? 12.219 24.438 59.656 1 87 413 PRO B C 1
ATOM 7237 O O . PRO B 1 413 ? 12.93 25.312 59.156 1 87 413 PRO B O 1
ATOM 7240 N N . PRO B 1 414 ? 12.602 23.531 60.5 1 81.12 414 PRO B N 1
ATOM 7241 C CA . PRO B 1 414 ? 14.008 23.562 60.906 1 81.12 414 PRO B CA 1
ATOM 7242 C C . PRO B 1 414 ? 14.977 23.375 59.75 1 81.12 414 PRO B C 1
ATOM 7244 O O . PRO B 1 414 ? 16.125 23.844 59.812 1 81.12 414 PRO B O 1
ATOM 7247 N N . ASP B 1 415 ? 14.477 22.766 58.656 1 79.44 415 ASP B N 1
ATOM 7248 C CA . ASP B 1 415 ? 15.359 22.469 57.531 1 79.44 415 ASP B CA 1
ATOM 7249 C C . ASP B 1 415 ? 15.242 23.531 56.438 1 79.44 415 ASP B C 1
ATOM 7251 O O . ASP B 1 415 ? 15.578 23.297 55.281 1 79.44 415 ASP B O 1
ATOM 7255 N N . TRP B 1 416 ? 14.758 24.688 56.812 1 79.88 416 TRP B N 1
ATOM 7256 C CA . TRP B 1 416 ? 14.445 25.672 55.781 1 79.88 416 TRP B CA 1
ATOM 7257 C C . TRP B 1 416 ? 15.719 26.188 55.125 1 79.88 416 TRP B C 1
ATOM 7259 O O . TRP B 1 416 ? 15.688 26.688 54 1 79.88 416 TRP B O 1
ATOM 7269 N N . ARG B 1 417 ? 16.812 25.984 55.781 1 73.12 417 ARG B N 1
ATOM 7270 C CA . ARG B 1 417 ? 18.078 26.453 55.219 1 73.12 417 ARG B CA 1
ATOM 7271 C C . ARG B 1 417 ? 18.828 25.328 54.531 1 73.12 417 ARG B C 1
ATOM 7273 O O . ARG B 1 417 ? 19.891 25.547 53.938 1 73.12 417 ARG B O 1
ATOM 7280 N N . THR B 1 418 ? 18.266 24.125 54.688 1 66.94 418 THR B N 1
ATOM 7281 C CA . THR B 1 418 ? 18.984 22.984 54.125 1 66.94 418 THR B CA 1
ATOM 7282 C C . THR B 1 418 ? 18.969 23.031 52.594 1 66.94 418 THR B C 1
ATOM 7284 O O . THR B 1 418 ? 17.906 23.234 52 1 66.94 418 THR B O 1
ATOM 7287 N N . PRO B 1 419 ? 20.109 23.016 51.938 1 63.59 419 PRO B N 1
ATOM 7288 C CA . PRO B 1 419 ? 20.266 23.094 50.469 1 63.59 419 PRO B CA 1
ATOM 7289 C C . PRO B 1 419 ? 19.594 21.938 49.75 1 63.59 419 PRO B C 1
ATOM 7291 O O . PRO B 1 419 ? 19.484 21.969 48.5 1 63.59 419 PRO B O 1
ATOM 7294 N N . GLY B 1 420 ? 18.891 21.047 50.281 1 64 420 GLY B N 1
ATOM 7295 C CA . GLY B 1 420 ? 18.516 19.812 49.594 1 64 420 GLY B CA 1
ATOM 7296 C C . GLY B 1 420 ? 17.281 19.953 48.75 1 64 420 GLY B C 1
ATOM 7297 O O . GLY B 1 420 ? 17.047 19.156 47.844 1 64 420 GLY B O 1
ATOM 7298 N N . GLU B 1 421 ? 16.406 20.953 48.844 1 76.81 421 GLU B N 1
ATOM 7299 C CA . GLU B 1 421 ? 15.203 21.031 48.031 1 76.81 421 GLU B CA 1
ATOM 7300 C C . GLU B 1 421 ? 15.188 22.312 47.188 1 76.81 421 GLU B C 1
ATOM 7302 O O . GLU B 1 421 ? 14.57 23.297 47.594 1 76.81 421 GLU B O 1
ATOM 7307 N N . PRO B 1 422 ? 15.812 22.281 46.062 1 85.5 422 PRO B N 1
ATOM 7308 C CA . PRO B 1 422 ? 16 23.5 45.281 1 85.5 422 PRO B CA 1
ATOM 7309 C C . PRO B 1 422 ? 14.688 24.109 44.781 1 85.5 422 PRO B C 1
ATOM 7311 O O . PRO B 1 422 ? 14.625 25.297 44.469 1 85.5 422 PRO B O 1
ATOM 7314 N N . TRP B 1 423 ? 13.648 23.391 44.844 1 92.44 423 TRP B N 1
ATOM 7315 C CA . TRP B 1 423 ? 12.414 23.875 44.25 1 92.44 423 TRP B CA 1
ATOM 7316 C C . TRP B 1 423 ? 11.43 24.328 45.344 1 92.44 423 TRP B C 1
ATOM 7318 O O . TRP B 1 423 ? 10.219 24.281 45.156 1 92.44 423 TRP B O 1
ATOM 7328 N N . ARG B 1 424 ? 12.039 24.688 46.469 1 92.25 424 ARG B N 1
ATOM 7329 C CA . ARG B 1 424 ? 11.352 25.312 47.594 1 92.25 424 ARG B CA 1
ATOM 7330 C C . ARG B 1 424 ? 12.047 26.609 48.031 1 92.25 424 ARG B C 1
ATOM 7332 O O . ARG B 1 424 ? 13.281 26.688 48.031 1 92.25 424 ARG B O 1
ATOM 7339 N N . ALA B 1 425 ? 11.234 27.594 48.281 1 93.25 425 ALA B N 1
ATOM 7340 C CA . ALA B 1 425 ? 11.812 28.875 48.688 1 93.25 425 ALA B CA 1
ATOM 7341 C C . ALA B 1 425 ? 11.031 29.5 49.844 1 93.25 425 ALA B C 1
ATOM 7343 O O . ALA B 1 425 ? 9.82 29.312 49.969 1 93.25 425 ALA B O 1
ATOM 7344 N N . PHE B 1 426 ? 11.719 30.172 50.688 1 93.75 426 PHE B N 1
ATOM 7345 C CA . PHE B 1 426 ? 11.148 30.906 51.812 1 93.75 426 PHE B CA 1
ATOM 7346 C C . PHE B 1 426 ? 11.461 32.406 51.719 1 93.75 426 PHE B C 1
ATOM 7348 O O . PHE B 1 426 ? 12.625 32.781 51.625 1 93.75 426 PHE B O 1
ATOM 7355 N N . LEU B 1 427 ? 10.453 33.219 51.719 1 94.19 427 LEU B N 1
ATOM 7356 C CA . LEU B 1 427 ? 10.602 34.656 51.531 1 94.19 427 LEU B CA 1
ATOM 7357 C C . LEU B 1 427 ? 9.977 35.406 52.719 1 94.19 427 LEU B C 1
ATOM 7359 O O . LEU B 1 427 ? 9.094 34.875 53.406 1 94.19 427 LEU B O 1
ATOM 7363 N N . ASP B 1 428 ? 10.484 36.656 52.969 1 95 428 ASP B N 1
ATOM 7364 C CA . ASP B 1 428 ? 9.836 37.562 53.906 1 95 428 ASP B CA 1
ATOM 7365 C C . ASP B 1 428 ? 8.531 38.125 53.312 1 95 428 ASP B C 1
ATOM 7367 O O . ASP B 1 428 ? 8.539 38.906 52.375 1 95 428 ASP B O 1
ATOM 7371 N N . ALA B 1 429 ? 7.477 37.781 53.938 1 93.88 429 ALA B N 1
ATOM 7372 C CA . ALA B 1 429 ? 6.148 38.094 53.438 1 93.88 429 ALA B CA 1
ATOM 7373 C C . ALA B 1 429 ? 5.906 39.625 53.438 1 93.88 429 ALA B C 1
ATOM 7375 O O . ALA B 1 429 ? 5.141 40.125 52.625 1 93.88 429 ALA B O 1
ATOM 7376 N N . ASP B 1 430 ? 6.574 40.281 54.312 1 91.12 430 ASP B N 1
ATOM 7377 C CA . ASP B 1 430 ? 6.359 41.719 54.438 1 91.12 430 ASP B CA 1
ATOM 7378 C C . ASP B 1 430 ? 7.027 42.5 53.312 1 91.12 430 ASP B C 1
ATOM 7380 O O . ASP B 1 430 ? 6.715 43.656 53.094 1 91.12 430 ASP B O 1
ATOM 7384 N N . ARG B 1 431 ? 7.875 41.75 52.656 1 91.31 431 ARG B N 1
ATOM 7385 C CA . ARG B 1 431 ? 8.633 42.438 51.594 1 91.31 431 ARG B CA 1
ATOM 7386 C C . ARG B 1 431 ? 8.047 42.125 50.219 1 9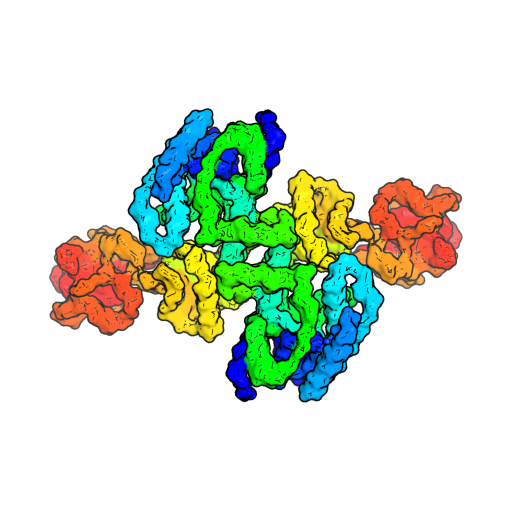1.31 431 ARG B C 1
ATOM 7388 O O . ARG B 1 431 ? 8.562 42.594 49.219 1 91.31 431 ARG B O 1
ATOM 7395 N N . VAL B 1 432 ? 7.094 41.281 50.219 1 89.5 432 VAL B N 1
ATOM 7396 C CA . VAL B 1 432 ? 6.457 40.906 48.969 1 89.5 432 VAL B CA 1
ATOM 7397 C C . VAL B 1 432 ? 4.953 41.156 49.031 1 89.5 432 VAL B C 1
ATOM 7399 O O . VAL B 1 432 ? 4.316 40.812 50.031 1 89.5 432 VAL B O 1
ATOM 7402 N N . HIS B 1 433 ? 4.328 41.812 48.062 1 87.25 433 HIS B N 1
ATOM 7403 C CA . HIS B 1 433 ? 2.918 42.188 48.125 1 87.25 433 HIS B CA 1
ATOM 7404 C C . HIS B 1 433 ? 2.119 41.5 47.031 1 87.25 433 HIS B C 1
ATOM 7406 O O . HIS B 1 433 ? 1.017 41 47.25 1 87.25 433 HIS B O 1
ATOM 7412 N N . THR B 1 434 ? 2.623 41.562 45.875 1 92.12 434 THR B N 1
ATOM 7413 C CA . THR B 1 434 ? 1.943 40.969 44.719 1 92.12 434 THR B CA 1
ATOM 7414 C C . THR B 1 434 ? 2.893 40.062 43.938 1 92.12 434 THR B C 1
ATOM 7416 O O . THR B 1 434 ? 3.676 40.562 43.094 1 92.12 434 THR B O 1
ATOM 7419 N N . LEU B 1 435 ? 2.734 38.781 44.125 1 94.75 435 LEU B N 1
ATOM 7420 C CA . LEU B 1 435 ? 3.637 37.844 43.469 1 94.75 435 LEU B CA 1
ATOM 7421 C C . LEU B 1 435 ? 3.047 37.375 42.156 1 94.75 435 LEU B C 1
ATOM 7423 O O . LEU B 1 435 ? 1.829 37.219 42.031 1 94.75 435 LEU B O 1
ATOM 7427 N N . ALA B 1 436 ? 3.9 37.125 41.219 1 96.56 436 ALA B N 1
ATOM 7428 C CA . ALA B 1 436 ? 3.496 36.531 39.938 1 96.56 436 ALA B CA 1
ATOM 7429 C C . ALA B 1 436 ? 4.562 35.594 39.406 1 96.56 436 ALA B C 1
ATOM 7431 O O . ALA B 1 436 ? 5.746 35.719 39.719 1 96.56 436 ALA B O 1
ATOM 7432 N N . LEU B 1 437 ? 4.086 34.594 38.719 1 96.25 437 LEU B N 1
ATOM 7433 C CA . LEU B 1 437 ? 4.961 33.656 38.031 1 96.25 437 LEU B CA 1
ATOM 7434 C C . LEU B 1 437 ? 5.152 34.062 36.594 1 96.25 437 LEU B C 1
ATOM 7436 O O . LEU B 1 437 ? 4.18 34.375 35.875 1 96.25 437 LEU B O 1
ATOM 7440 N N . THR B 1 438 ? 6.324 34.094 36.156 1 95.62 438 THR B N 1
ATOM 7441 C CA . THR B 1 438 ? 6.625 34.438 34.781 1 95.62 438 THR B CA 1
ATOM 7442 C C . THR B 1 438 ? 7.914 33.75 34.312 1 95.62 438 THR B C 1
ATOM 7444 O O . THR B 1 438 ? 8.359 32.781 34.938 1 95.62 438 THR B O 1
ATOM 7447 N N . THR B 1 439 ? 8.422 34.188 33.094 1 93.69 439 THR B N 1
ATOM 7448 C CA . THR B 1 439 ? 9.68 33.719 32.562 1 93.69 439 THR B CA 1
ATOM 7449 C C . THR B 1 439 ? 10.688 34.844 32.406 1 93.69 439 THR B C 1
ATOM 7451 O O . THR B 1 439 ? 10.336 36 32.562 1 93.69 439 THR B O 1
ATOM 7454 N N . PRO B 1 440 ? 11.922 34.469 32.188 1 92.94 440 PRO B N 1
ATOM 7455 C CA . PRO B 1 440 ? 12.938 35.5 32.062 1 92.94 440 PRO B CA 1
ATOM 7456 C C . PRO B 1 440 ? 12.688 36.438 30.859 1 92.94 440 PRO B C 1
ATOM 7458 O O . PRO B 1 440 ? 12.133 36 29.844 1 92.94 440 PRO B O 1
ATOM 7461 N N . TRP B 1 441 ? 12.977 37.688 31.047 1 90.12 441 TRP B N 1
ATOM 7462 C CA . TRP B 1 441 ? 12.875 38.656 29.969 1 90.12 441 TRP B CA 1
ATOM 7463 C C . TRP B 1 441 ? 14.188 39.438 29.797 1 90.12 441 TRP B C 1
ATOM 7465 O O . TRP B 1 441 ? 15.008 39.469 30.719 1 90.12 441 TRP B O 1
ATOM 7475 N N . PRO B 1 442 ? 14.367 40 28.562 1 88.56 442 PRO B N 1
ATOM 7476 C CA . PRO B 1 442 ? 15.617 40.719 28.328 1 88.56 442 PRO B CA 1
ATOM 7477 C C . PRO B 1 442 ? 15.805 41.906 29.25 1 88.56 442 PRO B C 1
ATOM 7479 O O . PRO B 1 442 ? 14.875 42.688 29.469 1 88.56 442 PRO B O 1
ATOM 7482 N N . GLY B 1 443 ? 16.938 42.031 29.859 1 87.12 443 GLY B N 1
ATOM 7483 C CA . GLY B 1 443 ? 17.266 43.156 30.703 1 87.12 443 GLY B CA 1
ATOM 7484 C C . GLY B 1 443 ? 16.922 42.938 32.156 1 87.12 443 GLY B C 1
ATOM 7485 O O . GLY B 1 443 ? 17.234 43.781 33 1 87.12 443 GLY B O 1
ATOM 7486 N N . ALA B 1 444 ? 16.344 41.844 32.438 1 90.94 444 ALA B N 1
ATOM 7487 C CA . ALA B 1 444 ? 16 41.562 33.844 1 90.94 444 ALA B CA 1
ATOM 7488 C C . ALA B 1 444 ? 17.25 41.469 34.719 1 90.94 444 ALA B C 1
ATOM 7490 O O . ALA B 1 444 ? 18.25 40.906 34.312 1 90.94 444 ALA B O 1
ATOM 7491 N N . ARG B 1 445 ? 17.141 42.156 35.875 1 91.75 445 ARG B N 1
ATOM 7492 C CA . ARG B 1 445 ? 18.219 42.125 36.844 1 91.75 445 ARG B CA 1
ATOM 7493 C C . ARG B 1 445 ? 17.703 41.812 38.25 1 91.75 445 ARG B C 1
ATOM 7495 O O . ARG B 1 445 ? 16.531 42.031 38.531 1 91.75 445 ARG B O 1
ATOM 7502 N N . PHE B 1 446 ? 18.5 41.125 39 1 89.38 446 PHE B N 1
ATOM 7503 C CA . PHE B 1 446 ? 18.125 40.906 40.406 1 89.38 446 PHE B CA 1
ATOM 7504 C C . PHE B 1 446 ? 19.375 40.781 41.281 1 89.38 446 PHE B C 1
ATOM 7506 O O . PHE B 1 446 ? 20.5 40.781 40.75 1 89.38 446 PHE B O 1
ATOM 7513 N N . ALA B 1 447 ? 19.203 40.781 42.562 1 92.06 447 ALA B N 1
ATOM 7514 C CA . ALA B 1 447 ? 20.297 40.656 43.531 1 92.06 447 ALA B CA 1
ATOM 7515 C C . ALA B 1 447 ? 20.219 39.312 44.25 1 92.06 447 ALA B C 1
ATOM 7517 O O . ALA B 1 447 ? 19.578 39.219 45.312 1 92.06 447 ALA B O 1
ATOM 7518 N N . PRO B 1 448 ? 21 38.312 43.75 1 92.06 448 PRO B N 1
ATOM 7519 C CA . PRO B 1 448 ? 20.938 37 44.406 1 92.06 448 PRO B CA 1
ATOM 7520 C C . PRO B 1 448 ? 21.406 37.031 45.844 1 92.06 448 PRO B C 1
ATOM 7522 O O . PRO B 1 448 ? 22.328 37.781 46.188 1 92.06 448 PRO B O 1
ATOM 7525 N N . LEU B 1 449 ? 20.797 36.125 46.562 1 86.5 449 LEU B N 1
ATOM 7526 C CA . LEU B 1 449 ? 21.203 36 47.969 1 86.5 449 LEU B CA 1
ATOM 7527 C C . LEU B 1 449 ? 22.656 35.594 48.062 1 86.5 449 LEU B C 1
ATOM 7529 O O . LEU B 1 449 ? 23.094 34.656 47.375 1 86.5 449 LEU B O 1
ATOM 7533 N N . GLY B 1 450 ? 23.469 36.25 48.906 1 80 450 GLY B N 1
ATOM 7534 C CA . GLY B 1 450 ? 24.859 35.906 49.125 1 80 450 GLY B CA 1
ATOM 7535 C C . GLY B 1 450 ? 25.828 36.844 48.438 1 80 450 GLY B C 1
ATOM 7536 O O . GLY B 1 450 ? 27.031 36.781 48.688 1 80 450 GLY B O 1
ATOM 7537 N N . MET B 1 451 ? 25.328 37.75 47.656 1 80.94 451 MET B N 1
ATOM 7538 C CA . MET B 1 451 ? 26.219 38.656 46.906 1 80.94 451 MET B CA 1
ATOM 7539 C C . MET B 1 451 ? 26.156 40.062 47.5 1 80.94 451 MET B C 1
ATOM 7541 O O . MET B 1 451 ? 26.531 41.031 46.812 1 80.94 451 MET B O 1
ATOM 7545 N N . GLY B 1 452 ? 25.609 40.188 48.562 1 76.19 452 GLY B N 1
ATOM 7546 C CA . GLY B 1 452 ? 25.609 41.438 49.281 1 76.19 452 GLY B CA 1
ATOM 7547 C C . GLY B 1 452 ? 24.734 42.5 48.625 1 76.19 452 GLY B C 1
ATOM 7548 O O . GLY B 1 452 ? 25.062 43.688 48.594 1 76.19 452 GLY B O 1
ATOM 7549 N N . GLY B 1 453 ? 23.75 42.062 47.844 1 76.69 453 GLY B N 1
ATOM 7550 C CA . GLY B 1 453 ? 22.797 43 47.281 1 76.69 453 GLY B CA 1
ATOM 7551 C C . GLY B 1 453 ? 23.188 43.5 45.906 1 76.69 453 GLY B C 1
ATOM 7552 O O . GLY B 1 453 ? 22.484 44.312 45.312 1 76.69 453 GLY B O 1
ATOM 7553 N N . ARG B 1 454 ? 24.25 43 45.375 1 85.62 454 ARG B N 1
ATOM 7554 C CA . ARG B 1 454 ? 24.672 43.406 44.031 1 85.62 454 ARG B CA 1
ATOM 7555 C C . ARG B 1 454 ? 23.797 42.781 42.969 1 85.62 454 ARG B C 1
ATOM 7557 O O . ARG B 1 454 ? 23.406 41.625 43.062 1 85.62 454 ARG B O 1
ATOM 7564 N N . HIS B 1 455 ? 23.484 43.688 42.031 1 90.5 455 HIS B N 1
ATOM 7565 C CA . HIS B 1 455 ? 22.578 43.25 41 1 90.5 455 HIS B CA 1
ATOM 7566 C C . HIS B 1 455 ? 23.328 42.562 39.875 1 90.5 455 HIS B C 1
ATOM 7568 O O . HIS B 1 455 ? 24.469 42.938 39.562 1 90.5 455 HIS B O 1
ATOM 7574 N N . LYS B 1 456 ? 22.766 41.531 39.344 1 91.06 456 LYS B N 1
ATOM 7575 C CA . LYS B 1 456 ? 23.25 40.781 38.219 1 91.06 456 LYS B CA 1
ATOM 7576 C C . LYS B 1 456 ? 22.141 40.562 37.188 1 91.06 456 LYS B C 1
ATOM 7578 O O . LYS B 1 456 ? 20.969 40.406 37.562 1 91.06 456 LYS B O 1
ATOM 7583 N N . SER B 1 457 ? 22.562 40.625 35.938 1 92.94 457 SER B N 1
ATOM 7584 C CA . SER B 1 457 ? 21.578 40.312 34.906 1 92.94 457 SER B CA 1
ATOM 7585 C C . SER B 1 457 ? 21.188 38.844 34.938 1 92.94 457 SER B C 1
ATOM 7587 O O . SER B 1 457 ? 22.016 37.969 35.281 1 92.94 457 SER B O 1
ATOM 7589 N N . LEU B 1 458 ? 19.938 38.5 34.625 1 91.88 458 LEU B N 1
ATOM 7590 C CA . LEU B 1 458 ? 19.484 37.125 34.625 1 91.88 458 LEU B CA 1
ATOM 7591 C C . LEU B 1 458 ? 20.297 36.281 33.625 1 91.88 458 LEU B C 1
ATOM 7593 O O . LEU B 1 458 ? 20.547 35.094 33.875 1 91.88 458 LEU B O 1
ATOM 7597 N N . GLY B 1 459 ? 20.609 36.844 32.438 1 90.44 459 GLY B N 1
ATOM 7598 C CA . GLY B 1 459 ? 21.438 36.156 31.484 1 90.44 459 GLY B CA 1
ATOM 7599 C C . GLY B 1 459 ? 22.766 35.719 32.062 1 90.44 459 GLY B C 1
ATOM 7600 O O . GLY B 1 459 ? 23.156 34.531 31.906 1 90.44 459 GLY B O 1
ATOM 7601 N N . ASP B 1 460 ? 23.453 36.656 32.719 1 90.94 460 ASP B N 1
ATOM 7602 C CA . ASP B 1 460 ? 24.734 36.344 33.375 1 90.94 460 ASP B CA 1
ATOM 7603 C C . ASP B 1 460 ? 24.562 35.312 34.469 1 90.94 460 ASP B C 1
ATOM 7605 O O . ASP B 1 460 ? 25.422 34.469 34.656 1 90.94 460 ASP B O 1
ATOM 7609 N N . PHE B 1 461 ? 23.516 35.438 35.125 1 92.19 461 PHE B N 1
ATOM 7610 C CA . PHE B 1 461 ? 23.234 34.531 36.219 1 92.19 461 PHE B CA 1
ATOM 7611 C C . PHE B 1 461 ? 23.078 33.094 35.688 1 92.19 461 PHE B C 1
ATOM 7613 O O . PHE B 1 461 ? 23.656 32.156 36.25 1 92.19 461 PHE B O 1
ATOM 7620 N N . PHE B 1 462 ? 22.344 32.906 34.656 1 91.88 462 PHE B N 1
ATOM 7621 C CA . PHE B 1 462 ? 22.125 31.578 34.062 1 91.88 462 PHE B CA 1
ATOM 7622 C C . PHE B 1 462 ? 23.438 31.016 33.531 1 91.88 462 PHE B C 1
ATOM 7624 O O . PHE B 1 462 ? 23.688 29.812 33.656 1 91.88 462 PHE B O 1
ATOM 7631 N N . THR B 1 463 ? 24.188 31.828 32.906 1 90.38 463 THR B N 1
ATOM 7632 C CA . THR B 1 463 ? 25.484 31.406 32.406 1 90.38 463 THR B CA 1
ATOM 7633 C C . THR B 1 463 ? 26.391 30.922 33.531 1 90.38 463 THR B C 1
ATOM 7635 O O . THR B 1 463 ? 27.031 29.875 33.438 1 90.38 463 THR B O 1
ATOM 7638 N N . ASP B 1 464 ? 26.375 31.656 34.594 1 90.31 464 ASP B N 1
ATOM 7639 C CA . ASP B 1 464 ? 27.203 31.328 35.75 1 90.31 464 ASP B CA 1
ATOM 7640 C C . ASP B 1 464 ? 26.75 30 36.406 1 90.31 464 ASP B C 1
ATOM 7642 O O . ASP B 1 464 ? 27.578 29.234 36.875 1 90.31 464 ASP B O 1
ATOM 7646 N N . ARG B 1 465 ? 25.5 29.828 36.375 1 89.81 465 ARG B N 1
ATOM 7647 C CA . ARG B 1 465 ? 24.938 28.625 37 1 89.81 465 ARG B CA 1
ATOM 7648 C C . ARG B 1 465 ? 24.891 27.469 36.031 1 89.81 465 ARG B C 1
ATOM 7650 O O . ARG B 1 465 ? 24.375 26.391 36.344 1 89.81 465 ARG B O 1
ATOM 7657 N N . LYS B 1 466 ? 25.328 27.609 34.781 1 88.62 466 LYS B N 1
ATOM 7658 C CA . LYS B 1 466 ? 25.469 26.609 33.719 1 88.62 466 LYS B CA 1
ATOM 7659 C C . LYS B 1 466 ? 24.109 26.016 33.344 1 88.62 466 LYS B C 1
ATOM 7661 O O . LYS B 1 466 ? 23.984 24.812 33.156 1 88.62 466 LYS B O 1
ATOM 7666 N N . VAL B 1 467 ? 23.141 26.875 33.406 1 85.75 467 VAL B N 1
ATOM 7667 C CA . VAL B 1 467 ? 21.828 26.469 32.906 1 85.75 467 VAL B CA 1
ATOM 7668 C C . VAL B 1 467 ? 21.859 26.406 31.375 1 85.75 467 VAL B C 1
ATOM 7670 O O . VAL B 1 467 ? 22.188 27.375 30.703 1 85.75 467 VAL B O 1
ATOM 7673 N N . PRO B 1 468 ? 21.5 25.297 30.812 1 81.19 468 PRO B N 1
ATOM 7674 C CA . PRO B 1 468 ? 21.516 25.172 29.359 1 81.19 468 PRO B CA 1
ATOM 7675 C C . PRO B 1 468 ? 20.609 26.203 28.688 1 81.19 468 PRO B C 1
ATOM 7677 O O . PRO B 1 468 ? 19.531 26.516 29.188 1 81.19 468 PRO B O 1
ATOM 7680 N N . ALA B 1 469 ? 21.031 26.719 27.594 1 80.06 469 ALA B N 1
ATOM 7681 C CA . ALA B 1 469 ? 20.359 27.781 26.859 1 80.06 469 ALA B CA 1
ATOM 7682 C C . ALA B 1 469 ? 18.922 27.391 26.531 1 80.06 469 ALA B C 1
ATOM 7684 O O . ALA B 1 469 ? 18.016 28.219 26.578 1 80.06 469 ALA B O 1
ATOM 7685 N N . ALA B 1 470 ? 18.703 26.172 26.281 1 76.19 470 ALA B N 1
ATOM 7686 C CA . ALA B 1 470 ? 17.391 25.672 25.828 1 76.19 470 ALA B CA 1
ATOM 7687 C C . ALA B 1 470 ? 16.359 25.781 26.953 1 76.19 470 ALA B C 1
ATOM 7689 O O . ALA B 1 470 ? 15.156 25.875 26.703 1 76.19 470 ALA B O 1
ATOM 7690 N N . LEU B 1 471 ? 16.828 25.844 28.125 1 84.31 471 LEU B N 1
ATOM 7691 C CA . LEU B 1 471 ? 15.938 25.828 29.281 1 84.31 471 LEU B CA 1
ATOM 7692 C C . LEU B 1 471 ? 15.656 27.234 29.766 1 84.31 471 LEU B C 1
ATOM 7694 O O . LEU B 1 471 ? 14.703 27.469 30.516 1 84.31 471 LEU B O 1
ATOM 7698 N N . ARG B 1 472 ? 16.391 28.203 29.359 1 87.25 472 ARG B N 1
ATOM 7699 C CA . ARG B 1 472 ? 16.391 29.531 29.953 1 87.25 472 ARG B CA 1
ATOM 7700 C C . ARG B 1 472 ? 15.086 30.266 29.641 1 87.25 472 ARG B C 1
ATOM 7702 O O . ARG B 1 472 ? 14.508 30.922 30.516 1 87.25 472 ARG B O 1
ATOM 7709 N N . ALA B 1 473 ? 14.641 30.062 28.438 1 85.25 473 ALA B N 1
ATOM 7710 C CA . ALA B 1 473 ? 13.477 30.828 28 1 85.25 473 ALA B CA 1
ATOM 7711 C C . ALA B 1 473 ? 12.234 30.438 28.797 1 85.25 473 ALA B C 1
ATOM 7713 O O . ALA B 1 473 ? 11.344 31.266 29.016 1 85.25 473 ALA B O 1
ATOM 7714 N N . GLY B 1 474 ? 12.219 29.266 29.266 1 89.69 474 GLY B N 1
ATOM 7715 C CA . GLY B 1 474 ? 11.039 28.781 29.984 1 89.69 474 GLY B CA 1
ATOM 7716 C C . GLY B 1 474 ? 11.281 28.578 31.469 1 89.69 474 GLY B C 1
ATOM 7717 O O . GLY B 1 474 ? 10.445 28 32.156 1 89.69 474 GLY B O 1
ATOM 7718 N N . TRP B 1 475 ? 12.383 29.016 31.938 1 91.75 475 TRP B N 1
ATOM 7719 C CA . TRP B 1 475 ? 12.695 28.828 33.344 1 91.75 475 TRP B CA 1
ATOM 7720 C C . TRP B 1 475 ? 11.727 29.625 34.219 1 91.75 475 TRP B C 1
ATOM 7722 O O . TRP B 1 475 ? 11.5 30.812 34 1 91.75 475 TRP B O 1
ATOM 7732 N N . PRO B 1 476 ? 11.141 29.047 35.188 1 94.75 476 PRO B N 1
ATOM 7733 C CA . PRO B 1 476 ? 10.164 29.75 36.031 1 94.75 476 PRO B CA 1
ATOM 7734 C C . PRO B 1 476 ? 10.812 30.812 36.938 1 94.75 476 PRO B C 1
ATOM 7736 O O . PRO B 1 476 ? 11.789 30.516 37.625 1 94.75 476 PRO B O 1
ATOM 7739 N N . VAL B 1 477 ? 10.258 31.984 36.875 1 96 477 VAL B N 1
ATOM 7740 C CA . VAL B 1 477 ? 10.711 33.094 37.719 1 96 477 VAL B CA 1
ATOM 7741 C C . VAL B 1 477 ? 9.523 33.688 38.469 1 96 477 VAL B C 1
ATOM 7743 O O . VAL B 1 477 ? 8.477 33.969 37.875 1 96 477 VAL B O 1
ATOM 7746 N N . VAL B 1 478 ? 9.688 33.844 39.75 1 96.56 478 VAL B N 1
ATOM 7747 C CA . VAL B 1 478 ? 8.68 34.531 40.531 1 96.56 478 VAL B CA 1
ATOM 7748 C C . VAL B 1 478 ? 9.07 36 40.719 1 96.56 478 VAL B C 1
ATOM 7750 O O . VAL B 1 478 ? 10.211 36.312 41.062 1 96.56 478 VAL B O 1
ATOM 7753 N N . ILE B 1 479 ? 8.133 36.875 40.5 1 96.19 479 ILE B N 1
ATOM 7754 C CA . ILE B 1 479 ? 8.438 38.312 40.562 1 96.19 479 ILE B CA 1
ATOM 7755 C C . ILE B 1 479 ? 7.449 39 41.5 1 96.19 479 ILE B C 1
ATOM 7757 O O . ILE B 1 479 ? 6.371 38.469 41.781 1 96.19 479 ILE B O 1
ATOM 7761 N N . GLU B 1 480 ? 7.914 40.125 42.031 1 94.38 480 GLU B N 1
ATOM 7762 C CA . GLU B 1 480 ? 6.996 41.094 42.594 1 94.38 480 GLU B CA 1
ATOM 7763 C C . GLU B 1 480 ? 6.363 41.969 41.5 1 94.38 480 GLU B C 1
ATOM 7765 O O . GLU B 1 480 ? 7.039 42.781 40.875 1 94.38 480 GLU B O 1
ATOM 7770 N N . ARG B 1 481 ? 5.195 41.781 41.281 1 90 481 ARG B N 1
ATOM 7771 C CA . ARG B 1 481 ? 4.5 42.312 40.094 1 90 481 ARG B CA 1
ATOM 7772 C C . ARG B 1 481 ? 4.555 43.844 40.094 1 90 481 ARG B C 1
ATOM 7774 O O . ARG B 1 481 ? 4.695 44.469 39.031 1 90 481 ARG B O 1
ATOM 7781 N N . ALA B 1 482 ? 4.41 44.438 41.281 1 85.88 482 ALA B N 1
ATOM 7782 C CA . ALA B 1 482 ? 4.324 45.875 41.375 1 85.88 482 ALA B CA 1
ATOM 7783 C C . ALA B 1 482 ? 5.602 46.531 40.875 1 85.88 482 ALA B C 1
ATOM 7785 O O . ALA B 1 482 ? 5.551 47.594 40.219 1 85.88 482 ALA B O 1
ATOM 7786 N N . GLU B 1 483 ? 6.699 45.969 41.156 1 87.38 483 GLU B N 1
ATOM 7787 C CA . GLU B 1 483 ? 7.98 46.531 40.781 1 87.38 483 GLU B CA 1
ATOM 7788 C C . GLU B 1 483 ? 8.617 45.781 39.625 1 87.38 483 GLU B C 1
ATOM 7790 O O . GLU B 1 483 ? 9.664 46.156 39.094 1 87.38 483 GLU B O 1
ATOM 7795 N N . ARG B 1 484 ? 8.039 44.656 39.219 1 89.44 484 ARG B N 1
ATOM 7796 C CA . ARG B 1 484 ? 8.578 43.75 38.219 1 89.44 484 ARG B CA 1
ATOM 7797 C C . ARG B 1 484 ? 10.008 43.344 38.531 1 89.44 484 ARG B C 1
ATOM 7799 O O . ARG B 1 484 ? 10.906 43.469 37.719 1 89.44 484 ARG B O 1
ATOM 7806 N N . ARG B 1 485 ? 10.148 43.062 39.781 1 90.56 485 ARG B N 1
ATOM 7807 C CA . ARG B 1 485 ? 11.453 42.656 40.281 1 90.56 485 ARG B CA 1
ATOM 7808 C C . ARG B 1 485 ? 11.469 41.156 40.625 1 90.56 485 ARG B C 1
ATOM 7810 O O . ARG B 1 485 ? 10.625 40.688 41.375 1 90.56 485 ARG B O 1
ATOM 7817 N N . PRO B 1 486 ? 12.477 40.438 39.969 1 95.44 486 PRO B N 1
ATOM 7818 C CA . PRO B 1 486 ? 12.57 39.031 40.344 1 95.44 486 PRO B CA 1
ATOM 7819 C C . PRO B 1 486 ? 12.859 38.781 41.812 1 95.44 486 PRO B C 1
ATOM 7821 O O . PRO B 1 486 ? 13.727 39.469 42.375 1 95.44 486 PRO B O 1
ATOM 7824 N N . VAL B 1 487 ? 12.102 37.906 42.406 1 95.38 487 VAL B N 1
ATOM 7825 C CA . VAL B 1 487 ? 12.305 37.625 43.812 1 95.38 487 VAL B CA 1
ATOM 7826 C C . VAL B 1 487 ? 12.836 36.188 44 1 95.38 487 VAL B C 1
ATOM 7828 O O . VAL B 1 487 ? 13.43 35.875 45.031 1 95.38 487 VAL B O 1
ATOM 7831 N N . TRP B 1 488 ? 12.539 35.344 43.031 1 95.62 488 TRP B N 1
ATOM 7832 C CA . TRP B 1 488 ? 13 33.969 43.094 1 95.62 488 TRP B CA 1
ATOM 7833 C C . TRP B 1 488 ? 13.211 33.406 41.688 1 95.62 488 TRP B C 1
ATOM 7835 O O . TRP B 1 488 ? 12.266 33.344 40.906 1 95.62 488 TRP B O 1
ATOM 7845 N N . ILE B 1 489 ? 14.43 33.094 41.344 1 95.5 489 ILE B N 1
ATOM 7846 C CA . ILE B 1 489 ? 14.734 32.219 40.219 1 95.5 489 ILE B CA 1
ATOM 7847 C C . ILE B 1 489 ? 14.648 30.766 40.625 1 95.5 489 ILE B C 1
ATOM 7849 O O . ILE B 1 489 ? 15.625 30.188 41.125 1 95.5 489 ILE B O 1
ATOM 7853 N N . CYS B 1 490 ? 13.531 30.203 40.281 1 94.44 490 CYS B N 1
ATOM 7854 C CA . CYS B 1 490 ? 13.156 28.938 40.906 1 94.44 490 CYS B CA 1
ATOM 7855 C C . CYS B 1 490 ? 14.258 27.906 40.719 1 94.44 490 CYS B C 1
ATOM 7857 O O . CYS B 1 490 ? 14.766 27.703 39.625 1 94.44 490 CYS B O 1
ATOM 7859 N N . GLY B 1 491 ? 14.523 27.266 41.844 1 91.25 491 GLY B N 1
ATOM 7860 C CA . GLY B 1 491 ? 15.508 26.203 41.781 1 91.25 491 GLY B CA 1
ATOM 7861 C C . GLY B 1 491 ? 16.938 26.703 41.812 1 91.25 491 GLY B C 1
ATOM 7862 O O . GLY B 1 491 ? 17.875 25.922 41.938 1 91.25 491 GLY B O 1
ATOM 7863 N N . GLN B 1 492 ? 17.125 28 41.75 1 90.5 492 GLN B N 1
ATOM 7864 C CA . GLN B 1 492 ? 18.484 28.516 41.656 1 90.5 492 GLN B CA 1
ATOM 7865 C C . GLN B 1 492 ? 18.812 29.453 42.812 1 90.5 492 GLN B C 1
ATOM 7867 O O . GLN B 1 492 ? 19.75 29.203 43.562 1 90.5 492 GLN B O 1
ATOM 7872 N N . ALA B 1 493 ? 17.953 30.594 42.906 1 91.75 493 ALA B N 1
ATOM 7873 C CA . ALA B 1 493 ? 18.312 31.562 43.938 1 91.75 493 ALA B CA 1
ATOM 7874 C C . ALA B 1 493 ? 17.141 32.469 44.281 1 91.75 493 ALA B C 1
ATOM 7876 O O . ALA B 1 493 ? 16.344 32.812 43.406 1 91.75 493 ALA B O 1
ATOM 7877 N N . ILE B 1 494 ? 17.156 32.906 45.562 1 92.62 494 ILE B N 1
ATOM 7878 C CA . ILE B 1 494 ? 16.203 33.938 46.031 1 92.62 494 ILE B CA 1
ATOM 7879 C C . ILE B 1 494 ? 16.875 35.312 46.031 1 92.62 494 ILE B C 1
ATOM 7881 O O . ILE B 1 494 ? 18.109 35.406 46.125 1 92.62 494 ILE B O 1
ATOM 7885 N N . SER B 1 495 ? 16.078 36.312 45.875 1 94.06 495 SER B N 1
ATOM 7886 C CA . SER B 1 495 ? 16.625 37.688 45.906 1 94.06 495 SER B CA 1
ATOM 7887 C C . SER B 1 495 ? 16.969 38.094 47.312 1 94.06 495 SER B C 1
ATOM 7889 O O . SER B 1 495 ? 16.281 37.75 48.281 1 94.06 495 SER B O 1
ATOM 7891 N N . HIS B 1 496 ? 17.969 38.938 47.469 1 93 496 HIS B N 1
ATOM 7892 C CA . HIS B 1 496 ? 18.453 39.438 48.75 1 93 496 HIS B CA 1
ATOM 7893 C C . HIS B 1 496 ? 17.391 40.281 49.406 1 93 496 HIS B C 1
ATOM 7895 O O . HIS B 1 496 ? 17.281 40.312 50.656 1 93 496 HIS B O 1
ATOM 7901 N N . GLN B 1 497 ? 16.562 40.906 48.688 1 89.88 497 GLN B N 1
ATOM 7902 C CA . GLN B 1 497 ? 15.586 41.844 49.188 1 89.88 497 GLN B CA 1
ATOM 7903 C C . GLN B 1 497 ? 14.445 41.156 49.938 1 89.88 497 GLN B C 1
ATOM 7905 O O . GLN B 1 497 ? 13.766 41.781 50.75 1 89.88 497 GLN B O 1
ATOM 7910 N N . VAL B 1 498 ? 14.297 39.938 49.656 1 93.25 498 VAL B N 1
ATOM 7911 C CA . VAL B 1 498 ? 13.148 39.281 50.25 1 93.25 498 VAL B CA 1
ATOM 7912 C C . VAL B 1 498 ? 13.633 38.188 51.219 1 93.25 498 VAL B C 1
ATOM 7914 O O . VAL B 1 498 ? 12.867 37.312 51.594 1 93.25 498 VAL B O 1
ATOM 7917 N N . ARG B 1 499 ? 14.789 38.25 51.625 1 91.94 499 ARG B N 1
ATOM 7918 C CA . ARG B 1 499 ? 15.375 37.25 52.531 1 91.94 499 ARG B CA 1
ATOM 7919 C C . ARG B 1 499 ? 14.734 37.312 53.906 1 91.94 499 ARG B C 1
ATOM 7921 O O . ARG B 1 499 ? 14.258 38.375 54.344 1 91.94 499 ARG B O 1
ATOM 7928 N N . ILE B 1 500 ? 14.859 36.219 54.5 1 91.88 500 ILE B N 1
ATOM 7929 C CA . ILE B 1 500 ? 14.398 36.156 55.906 1 91.88 500 ILE B CA 1
ATOM 7930 C C . ILE B 1 500 ? 15.422 36.812 56.812 1 91.88 500 ILE B C 1
ATOM 7932 O O . ILE B 1 500 ? 16.625 36.531 56.719 1 91.88 500 ILE B O 1
ATOM 7936 N N . THR B 1 501 ? 14.945 37.781 57.594 1 90.38 501 THR B N 1
ATOM 7937 C CA . THR B 1 501 ? 15.789 38.469 58.562 1 90.38 501 THR B CA 1
ATOM 7938 C C . THR B 1 501 ? 15.227 38.312 59.969 1 90.38 501 THR B C 1
ATOM 7940 O O . THR B 1 501 ? 14.203 37.656 60.188 1 90.38 501 THR B O 1
ATOM 7943 N N . ASP B 1 502 ? 15.922 38.938 61 1 90.69 502 ASP B N 1
ATOM 7944 C CA . ASP B 1 502 ? 15.477 38.906 62.375 1 90.69 502 ASP B CA 1
ATOM 7945 C C . ASP B 1 502 ? 14.195 39.688 62.562 1 90.69 502 ASP B C 1
ATOM 7947 O O . ASP B 1 502 ? 13.477 39.5 63.562 1 90.69 502 ASP B O 1
ATOM 7951 N N . GLN B 1 503 ? 13.859 40.5 61.594 1 92.56 503 GLN B N 1
ATOM 7952 C CA . GLN B 1 503 ? 12.672 41.375 61.688 1 92.56 503 GLN B CA 1
ATOM 7953 C C . GLN B 1 503 ? 11.477 40.719 61 1 92.56 503 GLN B C 1
ATOM 7955 O O . GLN B 1 503 ? 10.359 41.219 61.062 1 92.56 503 GLN B O 1
ATOM 7960 N N . THR B 1 504 ? 11.75 39.562 60.438 1 93.94 504 THR B N 1
ATOM 7961 C CA . THR B 1 504 ? 10.68 38.906 59.719 1 93.94 504 THR B CA 1
ATOM 7962 C C . THR B 1 504 ? 9.625 38.344 60.656 1 93.94 504 THR B C 1
ATOM 7964 O O . THR B 1 504 ? 9.953 37.656 61.625 1 93.94 504 THR B O 1
ATOM 7967 N N . ARG B 1 505 ? 8.281 38.625 60.375 1 94.75 505 ARG B N 1
ATOM 7968 C CA . ARG B 1 505 ? 7.18 38.156 61.188 1 94.75 505 ARG B CA 1
ATOM 7969 C C . ARG B 1 505 ? 6.41 37.062 60.5 1 94.75 505 ARG B C 1
ATOM 7971 O O . ARG B 1 505 ? 6.027 36.062 61.125 1 94.75 505 ARG B O 1
ATOM 7978 N N . GLN B 1 506 ? 6.23 37.344 59.219 1 95.06 506 GLN B N 1
ATOM 7979 C CA . GLN B 1 506 ? 5.508 36.375 58.375 1 95.06 506 GLN B CA 1
ATOM 7980 C C . GLN B 1 506 ? 6.391 35.844 57.25 1 95.06 506 GLN B C 1
ATOM 7982 O O . GLN B 1 506 ? 7.176 36.562 56.688 1 95.06 506 GLN B O 1
ATOM 7987 N N . VAL B 1 507 ? 6.246 34.5 57.062 1 95.19 507 VAL B N 1
ATOM 7988 C CA . VAL B 1 507 ? 7.047 33.812 56.031 1 95.19 507 VAL B CA 1
ATOM 7989 C C . VAL B 1 507 ? 6.145 33.344 54.906 1 95.19 507 VAL B C 1
ATOM 7991 O O . VAL B 1 507 ? 5.043 32.844 55.125 1 95.19 507 VAL B O 1
ATOM 7994 N N . LEU B 1 508 ? 6.59 33.625 53.719 1 95.19 508 LEU B N 1
ATOM 7995 C CA . LEU B 1 508 ? 5.961 33.062 52.531 1 95.19 508 LEU B CA 1
ATOM 7996 C C . LEU B 1 508 ? 6.754 31.875 51.969 1 95.19 508 LEU B C 1
ATOM 7998 O O . LEU B 1 508 ? 7.93 32 51.625 1 95.19 508 LEU B O 1
ATOM 8002 N N . GLN B 1 509 ? 6.109 30.75 51.938 1 94.69 509 GLN B N 1
ATOM 8003 C CA . GLN B 1 509 ? 6.742 29.562 51.406 1 94.69 509 GLN B CA 1
ATOM 8004 C C . GLN B 1 509 ? 6.203 29.219 50.031 1 94.69 509 GLN B C 1
ATOM 8006 O O . GLN B 1 509 ? 4.992 29.094 49.844 1 94.69 509 GLN B O 1
ATOM 8011 N N . LEU B 1 510 ? 7.102 29.141 49.062 1 95.38 510 LEU B N 1
ATOM 8012 C CA . LEU B 1 510 ? 6.777 28.688 47.688 1 95.38 510 LEU B CA 1
ATOM 8013 C C . LEU B 1 510 ? 7.383 27.328 47.406 1 95.38 510 LEU B C 1
ATOM 8015 O O . LEU B 1 510 ? 8.562 27.094 47.688 1 95.38 510 LEU B O 1
ATOM 8019 N N . GLN B 1 511 ? 6.543 26.438 46.906 1 94.44 511 GLN B N 1
ATOM 8020 C CA . GLN B 1 511 ? 7.023 25.078 46.656 1 94.44 511 GLN B CA 1
ATOM 8021 C C . GLN B 1 511 ? 6.441 24.531 45.375 1 94.44 511 GLN B C 1
ATOM 8023 O O . GLN B 1 511 ? 5.223 24.531 45.188 1 94.44 511 GLN B O 1
ATOM 8028 N N . TRP B 1 512 ? 7.398 24.031 44.5 1 94.94 512 TRP B N 1
ATOM 8029 C CA . TRP B 1 512 ? 6.969 23.344 43.281 1 94.94 512 TRP B CA 1
ATOM 8030 C C . TRP B 1 512 ? 6.613 21.891 43.594 1 94.94 512 TRP B C 1
ATOM 8032 O O . TRP B 1 512 ? 7.297 21.234 44.375 1 94.94 512 TRP B O 1
ATOM 8042 N N . GLN B 1 513 ? 5.504 21.5 43.062 1 91.44 513 GLN B N 1
ATOM 8043 C CA . GLN B 1 513 ? 5.059 20.109 43.188 1 91.44 513 GLN B CA 1
ATOM 8044 C C . GLN B 1 513 ? 4.672 19.531 41.812 1 91.44 513 GLN B C 1
ATOM 8046 O O . GLN B 1 513 ? 4.059 20.219 41 1 91.44 513 GLN B O 1
ATOM 8051 N N . ARG B 1 514 ? 5.094 18.281 41.594 1 88.56 514 ARG B N 1
ATOM 8052 C CA . ARG B 1 514 ? 4.73 17.594 40.375 1 88.56 514 ARG B CA 1
ATOM 8053 C C . ARG B 1 514 ? 3.316 17.031 40.469 1 88.56 514 ARG B C 1
ATOM 8055 O O . ARG B 1 514 ? 2.928 16.469 41.469 1 88.56 514 ARG B O 1
ATOM 8062 N N . LEU B 1 515 ? 2.57 17.359 39.469 1 84.94 515 LEU B N 1
ATOM 8063 C CA . LEU B 1 515 ? 1.22 16.812 39.375 1 84.94 515 LEU B CA 1
ATOM 8064 C C . LEU B 1 515 ? 1.24 15.391 38.844 1 84.94 515 LEU B C 1
ATOM 8066 O O . LEU B 1 515 ? 2.115 15.031 38.062 1 84.94 515 LEU B O 1
ATOM 8070 N N . PRO B 1 516 ? 0.261 14.508 39.281 1 74.06 516 PRO B N 1
ATOM 8071 C CA . PRO B 1 516 ? 0.205 13.133 38.781 1 74.06 516 PRO B CA 1
ATOM 8072 C C . PRO B 1 516 ? -0.196 13.055 37.312 1 74.06 516 PRO B C 1
ATOM 8074 O O . PRO B 1 516 ? -0.912 13.93 36.812 1 74.06 516 PRO B O 1
#

Sequence (1032 aa):
MATWPPGARPLIAALMDAQTRFQLFPAATSAGTTVLVGVSGGGDSVCLLHALHQVADLWQLHLHVAHLDHSLRPDSAEDAAFVAGLADQLGLPCHSRRLSPQELTHRPEGPEAAARRLRYRFLGEVARAITPPGQPPVVAVAHHQDDQAETLLMNLLRGSGLAGLGAMAWVGPLPDDSPTNPSRSPVYLVRPLLGVRRAAIRAYLEAFGLPWREDPSNHDLSFLRNRIRHQLLPELATINPRVVETLARTADLLAQEARRAERWDRKALDQLTLERTPAERVVLDLTGLLAQDPATQRGVLRQALAEMQADLRAVGFHHIDNILARLEQSTHAGGPYPLLDHLVWTVAGATDRTPARLSLHRDDELPFAPQHPFLGTGWRQTVGEAPIPCPGQLQAGRHWQLLCRCYPIQHLPPDWRTPGEPWRAFLDADRVHTLALTTPWPGARFAPLGMGGRHKSLGDFFTDRKVPAALRAGWPVVIERAERRPVWICGQAISHQVRITDQTRQVLQLQWQRLPMATWPPGARPLIAALMDAQTRFQLFPAATSAGTTVLVGVSGGGDSVCLLHALHQVADLWQLHLHVAHLDHSLRPDSAEDAAFVAGLADQLGLPCHSRRLSPQELTHRPEGPEAAARRLRYRFLGEVARAITPPGQPPVVAVAHHQDDQAETLLMNLLRGSGLAGLGAMAWVGPLPDDSPTNPSRSPVYLVRPLLGVRRAAIRAYLEAFGLPWREDPSNHDLSFLRNRIRHQLLPELATINPRVVETLARTADLLAQEARRAERWDRKALDQLTLERTPAERVVLDLTGLLAQDPATQRGVLRQALAEMQADLRAVGFHHIDNILARLEQSTHAGGPYPLLDHLVWTVAGATDRTPARLSLHRDDELPFAPQHPFLGTGWRQTVGEAPIPCPGQLQAGRHWQLLCRCYPIQHLPPDWRTPGEPWRAFLDADRVHTLALTTPWPGARFAPLGMGGRHKSLGDFFTDRKVPAALRAGWPVVIERAERRPVWICGQAISHQVRITDQTRQVLQLQWQRLP

Foldseek 3Di:
DPDAPPLQVVQLVLLVVCCVPPVLDPQDDVQAEEEEQEAAQALLSLLVVVSCLVCCVVRVYQYAYEYEQAVPDPCSVVSVVNSVVSCVVSVHHYHYDYDDPVQQPDDPVDNVVSVLLVSLQRSQVVQVVVGDPPHAREYEYRAALLNQLLQLVVCVVVPHDLQSNLGDDQKDFRPPPPCPDVPDHTYMYHHSRHHPDPSSSVSNCVSVVPDGDDDPCLCVVVDVSSCCNPPVVVVVCVVPVCSSNVSSVVSNVSNVVVVVLLVVLVVLLVVFWPDDDFLFKTKGQLVSLLPDDPSSNLSVVLVRCVRNVHDSVPQDPCLSVVVVVVCVVDLDWDDQDDRDDQWTKTWHDDDPVGHTMIMIGGNLADSDDDPDDWQGPVCCVPPQKFWQDAQDKADRPDWKIKGKYKDWPVPDDPCQVPLPAQQKHKWQPVLADIKMKHADDPPAWAAFPPPVGDIDHVVVVCVVVVPDPSRRRTFIFMARPVVRHTQDRGSRTGGPRTDDDPPGTMMMMMGMDTDD/DPDAPPLQVVQLVLLVVCCVPPVLDPQDDVQAEEEEQEAAQALLSLLVVVSCLVCCVVRVYQYAYEYEQAVPDPCSVVSVVNSVVSCVVSVHHYHYDYDDPVQQPDDPVDNVVSVLLVSLQRQQVVQVVVGDPPHAREYEYRAALLNQLLQLVVCVVVPHDLQSNLGDDQKDFRPPPPCPDVPDHTYMYHHSRHHPDPSSSVSNCVSVVPDGDDDPCLCVVVDVSSCCNPPVVVVVCVVPVCSSNVSSVVSNVSNVVVVVLLVVLVVLLVVFWPDDDFLFKTKGQLVSLLPDDPSSNLSVVLVRCVRNVHDSVPQDPCLSVVVVVVCVVDLDWDDQDDRDDQWTKTWHDDDPVGHTMIMIGGNLADSDDDPDDWQGPVCCVPPQKFWQDAQDKADRPDWKIKGKYKDWPVPDDPCQVPLPAQQKHKWQPVLADIKMKHADDPPAWAAFPPPVGDIDHPVVVCVVVVPDPSRRRTFIFMARPVVRHTQDRGSRTGGPRTDDDPPGTMMMMMGMDTDD

Secondary structure (DSSP, 8-state):
-----GGGHHHHHHHHHHHHHH--S----TT-EEEEEE--SSHHHHHHHHHHHHHHHHHTEEEEEEEEE---STTHHHHHHHHHHHHHHHT--EEEEE--HHHHTT-TT-HHHHHHHHHHHHHHHHHHHHSPTTSPPEEE----HHHHHHHHHHHHHHT--HHHHT-S-SEEEPTT--TT-TTSPPPEEE-TTTT--HHHHHHHHHHHT------GGGG-TTSHHHHIIIIIHHHHHTT-TTHHHHHHHHHHHHHHHHHHHHHHHHHHHHHHEEEEETTTEEEEEHHHHHHS-HHHHHHHHHHHHHHTT--TTT--HHHHHHHHHHHHH--SSEEEEEEETTEEEEEE---SSS--EEEEEETTS-SS--SS----HHHHHHTS-EE--SSEEEEETTTEEEEEEEEEGGG--TTTT-TT-TTEEEEEGGG-SSEEEE---TT-EE-BTTTTT--EEHHHHHHHTT--HHHHTT--EEEETTTTEEEEETTTEEBGGG---TT--EEEEEEEEE--/-----GGGHHHHHHHHHHHHHH--S----TT-EEEEEE--SSHHHHHHHHHHHHHHHHHTEEEEEEEEE---STTHHHHHHHHHHHHHHHT--EEEEEPPHHHHTT-TT-HHHHHHHHHHHHHHHHHHHHSPTTSPPEEE----HHHHHHHHHHHHHHT--HHHHT-S-SEEEPTT--TT-TTSPPPEEE-TTTT--HHHHHHHHHHHT------GGGG-TTSHHHHIIIIIHHHHHTT-TTHHHHHHHHHHHHHHHHHHHHHHHHHHHHHHEEEEETTTEEEEEHHHHHHS-HHHHHHHHHHHHHHTT--TTT--HHHHHHHHHHHHH--SSEEEEEEETTEEEEEE---SSS--EEEEEETTS-SS--SS----HHHHHHTS-EE--SSEEEEETTTEEEEEEEEEGGG--TTTT-TT-TTEEEEEGGG-SSEEEE---TT-EE-BTTTTT--EEHHHHHHHTT--HHHHTT--EEEETTTTEEEEETTTEEBGGG---TT--EEEEEEEEE--